Protein 9G92 (pdb70)

Secondary structure (P-SEA, 3-state):
ccccccccbbbccccaaaaaaaaaaaaabbbbbbbbbbcccccccccccccccccccaaaaaaaaaaaaaaaaaacccccccccccccccaaaaaaaaaaaaaaaaaaaaaaaaaabbbbbcbbbbbccccbbbbbcccbbbbbbccbbbbcbbbbbbbcccccccccccccccccccccccccbbbbccccaaaaaaaaaaaaaccbbbbbccccccccccaaaaaaaaaaaaaabbbbbccccccbbbbcccbbbbbccccbbbbbcbbbbcccccccccccccccccccccccccccccccccccccbbbbccccccccccaaaaaaaaaaaaaaacccccccccccbbbbbccccbbbbbccccaaaaaaacccccbbbbbcccccaaaaaaccccccccccccccccccccbbbbbbbbccccccccbbbbbcccccccaaaaaaaaaacccaaaaaaccccccccccccccccccccccccccccccccccccc/cccccbbbccccaaaaaaaaaaaaabbbbbbbbbbcccccccccccccccccccaaaaaaaaaaaaaaaaaacccccccccccccccaaaaaaaaaaaaaaaaaaaaaaaaaaccccccbbbbbccccbbbbbcccbbbbbbbcbbbbcbbbbbbbbccccccccccccccccccccccccbbbbccccaaaaaaaaaaaaaccbbbbbccccccccccaaaaaaaaaaaaaabbbbbcccccccccccccbbbbbccccbbbbbcbbbbcccccccccccccccccccccccccccccccccccccbbbbccccccccccaaaaaaaaaaaaaaacccccccccccbbbbbccccbbbbbccccaaaaaaacccccbbbbbcccccaaaaaaccccccccccccccccccccbbbbbbbbccccccccbbbbbcccccccaaaaaaaaaacccaaaaaaccccccccccccccccccccccccccccccccccccc

Nearest PDB structures (foldseek):
  4j56-assembly1_B  TM=9.722E-01  e=1.205E-72  Plasmodium falciparum 3D7
  4la1-assembly1_B  TM=9.400E-01  e=1.877E-64  Schistosoma japonicum
  1ebd-assembly1_B  TM=9.131E-01  e=1.204E-40  Geobacillus stearothermophilus
  4jq9-assembly3_D  TM=9.078E-01  e=4.525E-37  Escherichia coli
  8qcj-assembly1_B  TM=8.745E-01  e=9.913E-36  Rhodococcus erythropolis PR4

Sequence (997 aa):
ADLTFMYDLVVIGGGSGGMAAAKEAAKYGKKVALFDFVKPSTQGTKWGLGGTCCVNVGCVPKKLMHYSALIASSSSIHHDAQMSGHKTSSSFEWGKLVETLRRNHIRMLNFSYRTGLRVGNVEYINALAKLIDPHSVEYEDNGQKKTITSRYILLATGGRPSIPETVPGAIQYSSITSDDIFFLSSKSPGKTLVIGASYIGLETAGFLNELGFDTTVAMRSIPLRGFDRQCSEKIVEYMKATGTKFLVGVVPINIEKVNENIKVSFSDGSVEEFETVLYATGRNPDVKGLNLNAIGVEVSDSGKIIAPKDATSVPSIFAVGDIVEGRPELTPVAVKAGILLARRLFAGSNEFIDYDFVPTTVFTPIEYGHVGLSSEAAIAKYGEDDIEEYLSEFSTLEIAAAHREKPEHLRENEMDFALPLNCLAKLVVVKSQGEKVVGFHFVGPNAGEITQGFSLAVKLGATKKDFDDMIGIHPTDAEVFGILEVTKRSGESFVSSSGGCCGGGKCGTFMYDLVVIGGGSGGMAAAKEAAKYGKKVALFDFVKPSTQGTKWGLGGTCCVNVGCVPKKLMHYSALIASSIHHDAQMSGHKTSSSSFEWGKLVETLRNHIRMLNFSYRTGLRVGNVEYINALAKLIDPHSVEYEDNGQKKTITSRYILLATGGRPSSIPETVPGAIQYSSITSDDIFFLSKSPGKTLVIGASYIGLETAGFLNELGFDTTVAMRRSIPLRGFDRQCSSEKIVEYMKATGTKFLVGVVPINIEKVNENIKVSFSDGSVEEFETVLYATGRNPDVKGLNLNAIGVEVSDSGKIIAPKDATSVPSIFAVGDIVEGRPELTPVAVKAGILLARRLFAGSNEFIDYDFVPTTVFTPIEYGHVGLSSEAAIAKYGEDDIEEYLSEFSTLEIAAAHREKPEHLRENEMDFALPLNCLAKLVVVKSQGEKVVGFHFVGPNAGEITQGFSLAVKLGATKKDFDDMIGIHPTDAEVFGILEVTKRSGESFVSSSGGCCGGGKCG

Solvent-accessible surface area: 38398 Å² total; per-residue (Å²): 105,67,170,104,45,107,15,42,1,0,0,7,9,0,12,11,5,0,0,1,1,0,41,10,0,9,138,82,67,66,110,3,0,0,2,17,95,21,78,73,11,77,76,47,29,141,41,27,6,0,14,42,6,0,0,4,16,23,0,0,20,14,7,0,2,39,0,0,64,6,15,15,17,21,141,31,0,0,73,47,9,0,6,126,28,75,51,72,47,112,12,46,62,1,6,70,9,0,90,71,5,6,134,71,4,17,120,46,25,107,41,24,0,167,117,27,104,6,85,61,28,94,11,85,9,78,0,73,58,53,51,9,0,35,26,95,59,152,62,122,138,82,71,10,35,0,94,40,0,0,0,12,35,19,5,50,24,33,19,41,151,128,20,75,22,0,74,124,58,0,20,2,11,4,2,0,6,35,33,124,136,43,1,16,66,0,0,0,4,10,9,37,75,40,0,0,4,4,0,0,4,0,25,36,13,67,27,62,1,2,0,1,11,189,48,62,11,2,167,74,44,1,46,56,0,0,94,13,0,12,92,10,1,101,9,26,12,5,92,25,51,89,51,14,46,2,91,53,4,92,89,51,130,114,39,10,73,0,26,1,57,92,64,52,81,54,67,2,61,13,1,0,5,8,70,35,43,79,16,33,13,204,55,8,56,11,135,80,23,43,4,97,52,17,163,77,21,30,0,54,0,91,129,7,44,11,60,14,111,12,0,23,0,1,7,34,0,0,83,81,20,51,65,44,15,17,1,7,9,36,3,0,26,13,3,0,82,46,37,35,52,68,27,132,68,96,18,64,85,106,48,20,4,21,11,1,6,0,18,6,10,0,0,30,0,22,50,15,6,81,42,0,44,91,142,61,34,84,123,33,6,17,10,29,4,18,26,3,12,14,3,21,24,26,3,6,109,39,92,42,40,158,134,52,88,152,86,167,160,30,80,51,19,32,48,9,0,3,0,2,0,0,0,0,87,89,89,54,46,76,3,19,0,0,0,0,0,0,37,44,0,1,14,0,0,0,0,0,4,1,0,3,54,62,25,0,34,8,113,40,0,52,45,4,4,12,3,19,2,6,4,0,8,4,0,6,61,6,136,28,21,112,116,57,67,113,83,60,75,46,91,36,3,9,11,2,10,82,0,4,162,63,105,16,41,2,0,0,7,8,0,10,15,5,0,0,5,1,0,48,13,0,8,141,84,66,66,109,3,0,0,2,17,92,24,76,73,11,78,79,49,27,146,42,28,7,0,14,46,5,0,0,3,16,24,0,0,20,14,6,0,3,40,0,0,67,6,15,16,16,16,134,32,1,0,97,45,9,2,7,147,23,72,53,67,48,108,9,45,59,2,8,86,9,0,113,70,10,6,109,89,3,16,109,44,21,111,59,26,0,153,118,26,104,5,84,58,29,95,10,87,10,86,0,72,58,52,59,8,0,38,25,92,58,145,64,118,138,82,71,10,41,0,105,50,0,0,0,12,36,20,5,49,24,32,21,42,158,124,16,80,22,0,86,121,63,0,20,2,11,4,3,0,6,29,33,117,133,45,0,13,57,0,0,0,4,10,10,35,75,38,0,0,4,4,0,1,3,0,24,30,12,66,27,64,1,1,0,1,8,170,38,65,10,3,157,73,45,1,48,55,0,0,98,13,0,10,90,12,1,94,6,26,12,4,92,24,49,90,50,16,51,1,92,44,4,67,96,52,121,141,47,9,67,0,22,2,56,92,65,53,80,51,72,2,78,8,1,0,4,7,67,33,43,79,17,31,10,197,57,7,45,13,145,80,24,39,5,105,68,17,164,77,23,30,0,65,0,102,134,7,45,11,56,10,113,12,0,24,0,1,8,32,0,0,78,80,19,54,63,44,15,20,1,8,8,34,4,0,23,14,3,1,90,44,35,39,53,64,27,134,74,92,17,65,84,105,48,18,3,20,12,2,6,0,16,6,10,0,0,30,0,21,51,14,6,81,41,0,44,90,141,59,34,92,125,32,7,17,8,27,4,16,26,4,12,13,4,18,25,24,3,7,125,39,81,33,33,141,149,45,60,152,74,151,162,30,101,51,17,27,51,9,0,3,0,2,0,0,0,0,88,88,88,55,46,81,3,17,0,0,0,0,0,0,37,46,0,1,14,0,0,0,0,0,4,0,0,4,53,64,27,0,36,7,113,39,0,54,47,5,4,12,4,18,2,6,5,0,8,4,0,7,78,5,139,36,20,114,119,56,68,119,84,60,75,53,103,45,2,9,15,3,10,70,0,1

Foldseek 3Di:
DQVVAPFAEEEEAQALQRLLLQLLLVLLVTQYEYEHAFDAALVRFGDAGHDCCLALRVQLLVLLLVVLLVLQCLVQPQVLVVHDDDDADDLQVSLVVSRVRSVVVRVVSVVSCVVSNYHYDHFHWADPALFKIWTDDPNDIDIGGHLAYEYEHAWAADFDPQAACGSVAAAESSAQSNPPDPFAAEEEEALALRRQSSQQSCLSNPHNAEYEYLAAHHPPAFRVLRVVLVLLSVLQHYHYRHNKDFRYWDDDPQWIWTQIPVRDIDIGNHYYYPHDIQGPCVRRCCVVHVFDADPSRATAAPLQATVSRSYGYAANRYPDADRDSVRSSVSSSQVSCVSNVVDPDDDPRQQDWDWRSGNWIKIKGFDHPVVLCVVQNPVFKKKFKAQAAALSSLSSQGFGPPVPDPDPPRTGRGHQWMWMFIAGVVVVRFTRMTMITGPPNVVLRVVVSVVSVVTDHLVNQCPDCADPPDLSNLSNPTDDIVVNVDDSYDSDNRHSDDPD/DFPFAEEEEAQALQRLLLQLLLCVLVTQYEYEDAFDADLVRFGDAGYDCCLQLRVQLLVLLLVVLLVLVCQVQPQVLVVHPDDDDDDLQVSLVVSRVRSVVVRVVSVVVCVVSNYHYDHFHWADPALFKIWTDDPNDIDIGGHLAYEYEHAWAADFDPQAACRSVAAAESSAQSNPNDHFAQEEEEALALRRLSSQQSCLSNPHNAEYEYLAAHHPVAFRVLRVVLVLLSLLSHYHYNHNKDFRYWDDDPQWIWTQIPVRDIDTGNHYYYPHDIQGPCPRHCCVVHVFDADPSRATAAPLQATVSRRYGYAANRYPDADRDSVRSSVSSSQVSCVSNVVDPDDDPRQQDWDWRSGNFIKIKGFDHLVVLCVPQNPVQKWKFKAQAAALSSLSSQGFGDPVSAPDPVRTGRGHQWMWMFIAGVVLQRFTRMTMITGPPNVVLVVVVSVCSVVTDHLVNLCPDDADPPDLSNLSNPTDDIVVNVDDSYDPDNRHSDDPD

B-factor: mean 26.69, std 10.48, range [12.62, 94.68]

Structure (mmCIF, N/CA/C/O backbone):
data_9G92
#
_entry.id   9G92
#
_cell.length_a   72.866
_cell.length_b   74.323
_cell.length_c   188.748
_cell.angle_alpha   90.000
_cell.angle_beta   90.000
_cell.angle_gamma   90.000
#
_symmetry.space_group_name_H-M   'P 21 21 21'
#
loop_
_entity.id
_entity.type
_entity.pdbx_description
1 polymer 'Thioredoxin reductase'
2 non-polymer 'FLAVIN-ADENINE DINUCLEOTIDE'
3 non-polymer 'DIMETHYL SULFOXIDE'
4 non-polymer DI(HYDROXYETHYL)ETHER
5 water water
#
loop_
_atom_site.group_PDB
_atom_site.id
_atom_site.type_symbol
_atom_site.label_atom_id
_atom_site.label_alt_id
_atom_site.label_comp_id
_atom_site.label_asym_id
_atom_site.label_entity_id
_atom_site.label_seq_id
_atom_site.pdbx_PDB_ins_code
_atom_site.Cartn_x
_atom_site.Cartn_y
_atom_site.Cartn_z
_atom_site.occupancy
_atom_site.B_iso_or_equiv
_atom_site.auth_seq_id
_atom_site.auth_comp_id
_atom_site.auth_asym_id
_atom_site.auth_atom_id
_atom_site.pdbx_PDB_model_num
ATOM 1 N N . ALA A 1 22 ? -5.487 -40.888 11.381 1.000 53.947 22 ALA AAA N 1
ATOM 2 C CA . ALA A 1 22 ? -5.515 -40.396 12.799 1.000 58.804 22 ALA AAA CA 1
ATOM 3 C C . ALA A 1 22 ? -6.156 -39.000 12.818 1.000 59.419 22 ALA AAA C 1
ATOM 4 O O . ALA A 1 22 ? -7.279 -38.849 13.382 1.00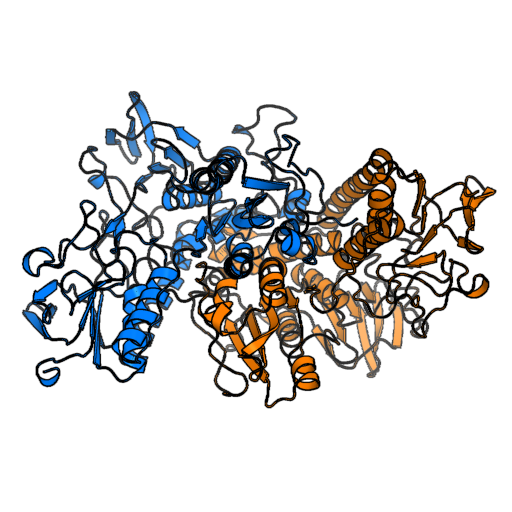0 50.689 22 ALA AAA O 1
ATOM 6 N N . ASP A 1 23 ? -5.470 -38.037 12.185 1.000 56.653 23 ASP AAA N 1
ATOM 7 C CA . ASP A 1 23 ? -5.935 -36.641 11.939 1.000 60.060 23 ASP AAA CA 1
ATOM 8 C C . ASP A 1 23 ? -7.194 -36.672 11.066 1.000 61.247 23 ASP AAA C 1
ATOM 9 O O . ASP A 1 23 ? -8.036 -35.749 11.222 1.000 61.797 23 ASP AAA O 1
ATOM 14 N N . LEU A 1 24 ? -7.308 -37.700 10.206 1.000 63.079 24 LEU AAA N 1
ATOM 15 C CA . LEU A 1 24 ? -8.426 -37.917 9.245 1.000 61.275 24 LEU AAA CA 1
ATOM 16 C C . LEU A 1 24 ? -9.759 -38.039 9.994 1.000 59.425 24 LEU AAA C 1
ATOM 17 O O . LEU A 1 24 ? -10.798 -37.819 9.345 1.000 62.021 24 LEU AAA O 1
ATOM 22 N N . THR A 1 25 ? -9.751 -38.331 11.300 1.000 56.498 25 THR AAA N 1
ATOM 23 C CA . THR A 1 25 ? -10.996 -38.391 12.119 1.000 55.919 25 THR AAA CA 1
ATOM 24 C C . THR A 1 25 ? -11.435 -36.962 12.525 1.000 56.876 25 THR AAA C 1
ATOM 25 O O . THR A 1 25 ? -12.599 -36.835 13.031 1.000 51.463 25 THR AAA O 1
ATOM 29 N N . PHE A 1 26 ? -10.600 -35.921 12.331 1.000 48.810 26 PHE AAA N 1
ATOM 30 C CA . PHE A 1 26 ? -10.853 -34.557 12.890 1.000 42.051 26 PHE AAA CA 1
ATOM 31 C C . PHE A 1 26 ? -11.272 -33.578 11.793 1.000 38.125 26 PHE AAA C 1
ATOM 32 O O . PHE A 1 26 ? -10.587 -33.490 10.785 1.000 41.319 26 PHE AAA O 1
ATOM 40 N N . MET A 1 27 ? -12.368 -32.852 12.034 1.000 38.117 27 MET AAA N 1
ATOM 41 C CA . MET A 1 27 ? -12.904 -31.803 11.128 1.000 38.706 27 MET AAA CA 1
ATOM 42 C C . MET A 1 27 ? -11.873 -30.672 10.980 1.000 39.072 27 MET AAA C 1
ATOM 43 O O . MET A 1 27 ? -11.704 -30.193 9.848 1.000 37.540 27 MET AAA O 1
ATOM 48 N N . TYR A 1 28 ? -11.145 -30.310 12.046 1.000 35.312 28 TYR AAA N 1
ATOM 49 C CA . TYR A 1 28 ? -10.212 -29.146 12.058 1.000 33.145 28 TYR AAA CA 1
ATOM 50 C C . TYR A 1 28 ? -8.804 -29.568 12.466 1.000 30.991 28 TYR AAA C 1
ATOM 51 O O . TYR A 1 28 ? -8.630 -30.567 13.198 1.000 32.803 28 TYR AAA O 1
ATOM 60 N N . ASP A 1 29 ? -7.820 -28.770 12.051 1.000 29.980 29 ASP AAA N 1
ATOM 61 C CA . ASP A 1 29 ? -6.437 -28.840 12.588 1.000 29.408 29 ASP AAA CA 1
ATOM 62 C C . ASP A 1 29 ? -6.378 -28.149 13.960 1.000 29.999 29 ASP AAA C 1
ATOM 63 O O . ASP A 1 29 ? -5.725 -28.692 14.892 1.000 27.769 29 ASP AAA O 1
ATOM 68 N N . LEU A 1 30 ? -7.015 -26.978 14.089 1.000 30.526 30 LEU AAA N 1
ATOM 69 C CA . LEU A 1 30 ? -6.962 -26.162 15.328 1.000 28.066 30 LEU AAA CA 1
ATOM 70 C C . LEU A 1 30 ? -8.319 -25.518 15.563 1.000 27.259 30 LEU AAA C 1
ATOM 71 O O . LEU A 1 30 ? -8.872 -24.933 14.626 1.000 28.103 30 LEU AAA O 1
ATOM 76 N N . VAL A 1 31 ? -8.835 -25.651 16.781 1.000 25.314 31 VAL AAA N 1
ATOM 77 C CA . VAL A 1 31 ? -10.034 -24.904 17.263 1.000 26.479 31 VAL AAA CA 1
ATOM 78 C C . VAL A 1 31 ? -9.566 -24.020 18.410 1.000 24.245 31 VAL AAA C 1
ATOM 79 O O . VAL A 1 31 ? -8.928 -24.547 19.333 1.000 25.304 31 VAL AAA O 1
ATOM 83 N N . VAL A 1 32 ? -9.842 -22.728 18.309 1.000 24.366 32 VAL AAA N 1
ATOM 84 C CA . VAL A 1 32 ? -9.428 -21.721 19.317 1.000 25.389 32 VAL AAA CA 1
ATOM 85 C C . VAL A 1 32 ? -10.662 -21.290 20.091 1.000 24.201 32 VAL AAA C 1
ATOM 86 O O . VAL A 1 32 ? -11.644 -20.869 19.479 1.000 24.216 32 VAL AAA O 1
ATOM 90 N N . ILE A 1 33 ? -10.606 -21.396 21.415 1.000 24.620 33 ILE AAA N 1
ATOM 91 C CA . ILE A 1 33 ? -11.692 -20.873 22.277 1.000 24.097 33 ILE AAA CA 1
ATOM 92 C C . ILE A 1 33 ? -11.216 -19.537 22.835 1.000 25.104 33 ILE AAA C 1
ATOM 93 O O . ILE A 1 33 ? -10.360 -19.525 23.772 1.000 24.855 33 ILE AAA O 1
ATOM 98 N N . GLY A 1 34 ? -11.759 -18.459 22.271 1.000 22.611 34 GLY AAA N 1
ATOM 99 C CA . GLY A 1 34 ? -11.418 -17.078 22.648 1.000 22.908 34 GLY AAA CA 1
ATOM 100 C C . GLY A 1 34 ? -10.876 -16.278 21.474 1.000 20.527 34 GLY AAA C 1
ATOM 101 O O . GLY A 1 34 ? -9.830 -16.650 20.909 1.000 22.619 34 GLY AAA O 1
ATOM 102 N N . GLY A 1 35 ? -11.512 -15.141 21.207 1.000 22.446 35 GLY AAA N 1
ATOM 103 C CA . GLY A 1 35 ? -11.109 -14.224 20.121 1.000 21.757 35 GLY AAA CA 1
ATOM 104 C C . GLY A 1 35 ? -10.498 -12.950 20.675 1.000 21.180 35 GLY AAA C 1
ATOM 105 O O . GLY A 1 35 ? -10.881 -11.866 20.207 1.000 20.772 35 GLY AAA O 1
ATOM 106 N N . GLY A 1 36 ? -9.555 -13.077 21.602 1.000 19.955 36 GLY AAA N 1
ATOM 107 C CA . GLY A 1 36 ? -8.729 -11.950 22.079 1.000 19.903 36 GLY AAA CA 1
ATOM 108 C C . GLY A 1 36 ? -7.321 -12.001 21.507 1.000 18.567 36 GLY AAA C 1
ATOM 109 O O . GLY A 1 36 ? -7.103 -12.543 20.431 1.000 20.590 36 GLY AAA O 1
ATOM 110 N N . SER A 1 37 ? -6.362 -11.452 22.225 1.000 20.106 37 SER AAA N 1
ATOM 111 C CA . SER A 1 37 ? -4.979 -11.225 21.744 1.000 19.835 37 SER AAA CA 1
ATOM 112 C C . SER A 1 37 ? -4.288 -12.551 21.377 1.000 19.739 37 SER AAA C 1
ATOM 113 O O . SER A 1 37 ? -3.747 -12.665 20.256 1.000 19.003 37 SER AAA O 1
ATOM 116 N N . GLY A 1 38 ? -4.287 -13.525 22.292 1.000 18.642 38 GLY AAA N 1
ATOM 117 C CA . GLY A 1 38 ? -3.642 -14.833 22.065 1.000 18.440 38 GLY AAA CA 1
ATOM 118 C C . GLY A 1 38 ? -4.404 -15.642 21.026 1.000 19.500 38 GLY AAA C 1
ATOM 119 O O . GLY A 1 38 ? -3.756 -16.220 20.127 1.000 20.636 38 GLY AAA O 1
ATOM 120 N N . GLY A 1 39 ? -5.725 -15.705 21.156 1.000 21.359 39 GLY AAA N 1
ATOM 121 C CA . GLY A 1 39 ? -6.580 -16.562 20.301 1.000 22.484 39 GLY AAA CA 1
ATOM 122 C C . GLY A 1 39 ? -6.534 -16.130 18.849 1.000 23.311 39 GLY AAA C 1
ATOM 123 O O . GLY A 1 39 ? -6.212 -16.976 17.968 1.000 23.550 39 GLY AAA O 1
ATOM 124 N N . MET A 1 40 ? -6.751 -14.839 18.572 1.000 22.483 40 MET AAA N 1
ATOM 125 C CA . MET A 1 40 ? -6.747 -14.343 17.170 1.000 22.809 40 MET AAA CA 1
ATOM 126 C C . MET A 1 40 ? -5.351 -14.526 16.587 1.000 22.613 40 MET AAA C 1
ATOM 127 O O . MET A 1 40 ? -5.262 -14.954 15.441 1.000 23.460 40 MET AAA O 1
ATOM 132 N N . ALA A 1 41 ? -4.292 -14.249 17.347 1.000 24.094 41 ALA AAA N 1
ATOM 133 C CA . ALA A 1 41 ? -2.907 -14.368 16.838 1.000 23.176 41 ALA AAA CA 1
ATOM 134 C C . ALA A 1 41 ? -2.612 -15.838 16.464 1.000 24.242 41 ALA AAA C 1
ATOM 135 O O . ALA A 1 41 ? -2.077 -16.094 15.357 1.000 20.048 41 ALA AAA O 1
ATOM 137 N N . ALA A 1 42 ? -2.904 -16.788 17.347 1.000 22.428 42 ALA AAA N 1
ATOM 138 C CA . ALA A 1 42 ? -2.589 -18.218 17.098 1.000 22.124 42 ALA AAA CA 1
ATOM 139 C C . ALA A 1 42 ? -3.415 -18.696 15.891 1.000 22.387 42 ALA AAA C 1
ATOM 140 O O . ALA A 1 42 ? -2.866 -19.363 15.018 1.000 22.127 42 ALA AAA O 1
ATOM 142 N N . ALA A 1 43 ? -4.699 -18.353 15.841 1.000 24.606 43 ALA AAA N 1
ATOM 143 C CA . ALA A 1 43 ? -5.647 -18.788 14.784 1.000 24.904 43 ALA AAA CA 1
ATOM 144 C C . ALA A 1 43 ? -5.136 -18.349 13.403 1.000 27.969 43 ALA AAA C 1
ATOM 145 O O . ALA A 1 43 ? -5.053 -19.191 12.485 1.000 25.043 43 ALA AAA O 1
ATOM 147 N N . LYS A 1 44 ? -4.790 -17.070 13.258 1.000 28.544 44 LYS AAA N 1
ATOM 148 C CA . LYS A 1 44 ? -4.303 -16.495 11.973 1.000 27.549 44 LYS AAA CA 1
ATOM 149 C C . LYS A 1 44 ? -2.939 -17.098 11.629 1.000 27.806 44 LYS AAA C 1
ATOM 150 O O . LYS A 1 44 ? -2.764 -17.457 10.480 1.000 27.496 44 LYS AAA O 1
ATOM 156 N N . GLU A 1 45 ? -2.021 -17.244 12.589 1.000 27.615 45 GLU AAA N 1
ATOM 157 C CA . GLU A 1 45 ? -0.685 -17.820 12.308 1.000 27.926 45 GLU AAA CA 1
ATOM 158 C C . GLU A 1 45 ? -0.883 -19.258 11.804 1.000 28.609 45 GLU AAA C 1
ATOM 159 O O . GLU A 1 45 ? -0.219 -19.617 10.817 1.000 28.012 45 GLU AAA O 1
ATOM 165 N N . ALA A 1 46 ? -1.745 -20.051 12.449 1.000 27.453 46 ALA AAA N 1
ATOM 166 C CA . ALA A 1 46 ? -2.022 -21.461 12.067 1.000 26.987 46 ALA AAA CA 1
ATOM 167 C C . ALA A 1 46 ? -2.569 -21.497 10.636 1.000 28.300 46 ALA AAA C 1
ATOM 168 O O . ALA A 1 46 ? -2.072 -22.293 9.825 1.000 28.547 46 ALA AAA O 1
ATOM 170 N N . ALA A 1 47 ? -3.516 -20.611 10.306 1.000 27.511 47 ALA AAA N 1
ATOM 171 C CA . ALA A 1 47 ? -4.171 -20.599 8.984 1.000 27.064 47 ALA AAA CA 1
ATOM 172 C C . ALA A 1 47 ? -3.182 -20.168 7.901 1.000 28.714 47 ALA AAA C 1
ATOM 173 O O . ALA A 1 47 ? -3.414 -20.550 6.735 1.000 30.276 47 ALA AAA O 1
ATOM 175 N N . LYS A 1 48 ? -2.099 -19.456 8.243 1.000 32.838 48 LYS AAA N 1
ATOM 176 C CA . LYS A 1 48 ? -1.063 -19.056 7.253 1.000 34.524 48 LYS AAA CA 1
ATOM 177 C C . LYS A 1 48 ? -0.344 -20.294 6.711 1.000 36.513 48 LYS AAA C 1
ATOM 178 O O . LYS A 1 48 ? 0.202 -20.194 5.603 1.000 32.807 48 LYS AAA O 1
ATOM 184 N N . TYR A 1 49 ? -0.327 -21.409 7.455 1.000 37.760 49 TYR AAA N 1
ATOM 185 C CA . TYR A 1 49 ? 0.352 -22.667 7.033 1.000 37.492 49 TYR AAA CA 1
ATOM 186 C C . TYR A 1 49 ? -0.632 -23.586 6.313 1.000 38.521 49 TYR AAA C 1
ATOM 187 O O . TYR A 1 49 ? -0.290 -24.758 6.092 1.000 39.811 49 TYR AAA O 1
ATOM 196 N N . GLY A 1 50 ? -1.805 -23.068 5.950 1.000 37.210 50 GLY AAA N 1
ATOM 197 C CA . GLY A 1 50 ? -2.808 -23.804 5.163 1.000 38.764 50 GLY AAA CA 1
ATOM 198 C C . GLY A 1 50 ? -3.667 -24.711 6.025 1.000 38.783 50 GLY AAA C 1
ATOM 199 O O . GLY A 1 50 ? -4.403 -25.523 5.451 1.000 39.896 50 GLY AAA O 1
ATOM 200 N N . LYS A 1 51 ? -3.635 -24.552 7.348 1.000 36.155 51 LYS AAA N 1
ATOM 201 C CA . LYS A 1 51 ? -4.369 -25.430 8.290 1.000 37.415 51 LYS AAA CA 1
ATOM 202 C C . LYS A 1 51 ? -5.824 -24.981 8.387 1.000 37.815 51 LYS AAA C 1
ATOM 203 O O . LYS A 1 51 ? -6.106 -23.795 8.117 1.000 36.311 51 LYS AAA O 1
ATOM 209 N N . LYS A 1 52 ? -6.720 -25.913 8.716 1.000 36.019 52 LYS AAA N 1
ATOM 210 C CA . LYS A 1 52 ? -8.160 -25.607 8.870 1.000 36.956 52 LYS AAA CA 1
ATOM 211 C C . LYS A 1 52 ? -8.423 -25.240 10.333 1.000 36.654 52 LYS AAA C 1
ATOM 212 O O . LYS A 1 52 ? -8.191 -26.087 11.223 1.000 32.239 52 LYS AAA O 1
ATOM 218 N N . VAL A 1 53 ? -8.878 -23.999 10.548 1.000 33.668 53 VAL AAA N 1
ATOM 219 C CA . VAL A 1 53 ? -8.947 -23.316 11.869 1.000 29.106 53 VAL AAA CA 1
ATOM 220 C C . VAL A 1 53 ? -10.355 -22.754 12.064 1.000 28.713 53 VAL AAA C 1
ATOM 221 O O . VAL A 1 53 ? -10.862 -22.021 11.179 1.000 27.431 53 VAL AAA O 1
ATOM 225 N N . ALA A 1 54 ? -10.923 -23.012 13.236 1.000 27.441 54 ALA AAA N 1
ATOM 226 C CA . ALA A 1 54 ? -12.126 -22.318 13.741 1.000 26.964 54 ALA AAA CA 1
ATOM 227 C C . ALA A 1 54 ? -11.732 -21.537 14.992 1.000 25.671 54 ALA AAA C 1
ATOM 228 O O . ALA A 1 54 ? -10.832 -21.974 15.733 1.000 28.365 54 ALA AAA O 1
ATOM 230 N N . LEU A 1 55 ? -12.417 -20.430 15.222 1.000 26.862 55 LEU AAA N 1
ATOM 231 C CA . LEU A 1 55 ? -12.244 -19.611 16.434 1.000 24.290 55 LEU AAA CA 1
ATOM 232 C C . LEU A 1 55 ? -13.618 -19.231 16.946 1.000 25.381 55 LEU AAA C 1
ATOM 233 O O . LEU A 1 55 ? -14.444 -18.705 16.160 1.000 27.668 55 LEU AAA O 1
ATOM 238 N N . PHE A 1 56 ? -13.816 -19.426 18.242 1.000 23.465 56 PHE AAA N 1
ATOM 239 C CA . PHE A 1 56 ? -15.023 -19.003 18.970 1.000 23.429 56 PHE AAA CA 1
ATOM 240 C C . PHE A 1 56 ? -14.710 -17.730 19.750 1.000 22.965 56 PHE AAA C 1
ATOM 241 O O . PHE A 1 56 ? -13.683 -17.685 20.435 1.000 21.467 56 PHE AAA O 1
ATOM 249 N N . ASP A 1 57 ? -15.587 -16.742 19.664 1.000 21.964 57 ASP AAA N 1
ATOM 250 C CA . ASP A 1 57 ? -15.602 -15.614 20.623 1.000 22.423 57 ASP AAA CA 1
ATOM 251 C C . ASP A 1 57 ? -17.050 -15.257 20.931 1.000 23.439 57 ASP AAA C 1
ATOM 252 O O . ASP A 1 57 ? -17.862 -15.082 19.984 1.000 25.199 57 ASP AAA O 1
ATOM 257 N N . PHE A 1 58 ? -17.347 -15.126 22.216 1.000 22.464 58 PHE AAA N 1
ATOM 258 C CA . PHE A 1 58 ? -18.640 -14.603 22.707 1.000 22.807 58 PHE AAA CA 1
ATOM 259 C C . PHE A 1 58 ? -18.352 -13.877 24.001 1.000 22.606 58 PHE AAA C 1
ATOM 260 O O . PHE A 1 58 ? -17.621 -14.419 24.868 1.000 24.500 58 PHE AAA O 1
ATOM 268 N N . VAL A 1 59 ? -18.923 -12.685 24.116 1.000 24.095 59 VAL AAA N 1
ATOM 269 C CA . VAL A 1 59 ? -18.742 -11.752 25.253 1.000 23.997 59 VAL AAA CA 1
ATOM 270 C C . VAL A 1 59 ? -19.946 -11.907 26.195 1.000 25.053 59 VAL AAA C 1
ATOM 271 O O . VAL A 1 59 ? -21.033 -11.315 25.925 1.000 23.024 59 VAL AAA O 1
ATOM 275 N N . LYS A 1 60 ? -19.749 -12.631 27.292 1.000 23.327 60 LYS AAA N 1
ATOM 276 C CA . LYS A 1 60 ? -20.748 -12.658 28.388 1.000 23.496 60 LYS AAA CA 1
ATOM 277 C C . LYS A 1 60 ? -20.797 -11.237 28.931 1.000 24.702 60 LYS AAA C 1
ATOM 278 O O . LYS A 1 60 ? -19.750 -10.608 29.153 1.000 24.939 60 LYS AAA O 1
ATOM 284 N N . PRO A 1 61 ? -22.000 -10.653 29.118 1.000 23.723 61 PRO AAA N 1
ATOM 285 C CA . PRO A 1 61 ? -22.087 -9.282 29.611 1.000 25.386 61 PRO AAA CA 1
ATOM 286 C C . PRO A 1 61 ? -21.419 -9.139 30.990 1.000 24.500 61 PRO AAA C 1
ATOM 287 O O . PRO A 1 61 ? -21.306 -10.118 31.708 1.000 19.829 61 PRO AAA O 1
ATOM 291 N N . SER A 1 62 ? -20.917 -7.934 31.277 1.000 22.151 62 SER AAA N 1
ATOM 292 C CA . SER A 1 62 ? -20.305 -7.573 32.577 1.000 22.474 62 SER AAA CA 1
ATOM 293 C C . SER A 1 62 ? -21.376 -7.715 33.666 1.000 25.356 62 SER AAA C 1
ATOM 294 O O . SER A 1 62 ? -22.563 -7.852 33.311 1.000 24.525 62 SER AAA O 1
ATOM 297 N N . THR A 1 63 ? -20.979 -7.560 34.923 1.000 26.382 63 THR AAA N 1
ATOM 298 C CA . THR A 1 63 ? -21.877 -7.537 36.095 1.000 26.359 63 THR AAA CA 1
ATOM 299 C C . THR A 1 63 ? -22.846 -6.361 36.015 1.000 24.959 63 THR AAA C 1
ATOM 300 O O . THR A 1 63 ? -23.808 -6.377 36.781 1.000 23.968 63 THR AAA O 1
ATOM 304 N N . GLN A 1 64 ? -22.635 -5.378 35.131 1.000 24.597 64 GLN AAA N 1
ATOM 305 C CA . GLN A 1 64 ? -23.579 -4.245 34.949 1.000 24.907 64 GLN AAA CA 1
ATOM 306 C C . GLN A 1 64 ? -24.170 -4.280 33.532 1.000 25.528 64 GLN AAA C 1
ATOM 307 O O . GLN A 1 64 ? -24.804 -3.294 33.133 1.000 24.803 64 GLN AAA O 1
ATOM 313 N N . GLY A 1 65 ? -23.990 -5.380 32.804 1.000 25.038 65 GLY AAA N 1
ATOM 314 C CA . GLY A 1 65 ? -24.693 -5.608 31.524 1.000 27.119 65 GLY AAA CA 1
ATOM 315 C C . GLY A 1 65 ? -23.928 -5.070 30.322 1.000 26.937 65 GLY AAA C 1
ATOM 316 O O . GLY A 1 65 ? -24.474 -5.119 29.215 1.000 24.954 65 GLY AAA O 1
ATOM 317 N N . THR A 1 66 ? -22.690 -4.591 30.473 1.000 24.218 66 THR AAA N 1
ATOM 318 C CA . THR A 1 66 ? -21.919 -4.054 29.320 1.000 23.704 66 THR AAA CA 1
ATOM 319 C C . THR A 1 66 ? -21.480 -5.225 28.447 1.000 23.587 66 THR AAA C 1
ATOM 320 O O . THR A 1 66 ? -21.042 -6.246 28.997 1.000 23.403 66 THR AAA O 1
ATOM 324 N N . LYS A 1 67 ? -21.567 -5.090 27.131 1.000 23.944 67 LYS AAA N 1
ATOM 325 C CA . LYS A 1 67 ? -21.009 -6.085 26.187 1.000 26.272 67 LYS AAA CA 1
ATOM 326 C C . LYS A 1 67 ? -20.459 -5.346 24.965 1.000 22.792 67 LYS AAA C 1
ATOM 327 O O . LYS A 1 67 ? -20.608 -4.114 24.862 1.000 22.377 67 LYS AAA O 1
ATOM 333 N N . TRP A 1 68 ? -19.771 -6.068 24.108 1.000 22.205 68 TRP AAA N 1
ATOM 334 C CA . TRP A 1 68 ? -18.895 -5.464 23.070 1.000 21.044 68 TRP AAA CA 1
ATOM 335 C C . TRP A 1 68 ? -18.550 -6.523 22.026 1.000 20.228 68 TRP AAA C 1
ATOM 336 O O . TRP A 1 68 ? -18.914 -7.704 22.221 1.000 21.370 68 TRP AAA O 1
ATOM 347 N N . GLY A 1 69 ? -17.830 -6.102 20.992 1.000 17.401 69 GLY AAA N 1
ATOM 348 C CA . GLY A 1 69 ? -17.528 -6.921 19.808 1.000 18.800 69 GLY AAA CA 1
ATOM 349 C C . GLY A 1 69 ? -16.282 -7.775 19.935 1.000 19.452 69 GLY AAA C 1
ATOM 350 O O . GLY A 1 69 ? -15.669 -7.854 21.038 1.000 20.554 69 GLY AAA O 1
ATOM 351 N N . LEU A 1 70 ? -15.893 -8.355 18.806 1.000 19.762 70 LEU AAA N 1
ATOM 352 C CA . LEU A 1 70 ? -14.722 -9.244 18.642 1.000 21.097 70 LEU AAA CA 1
ATOM 353 C C . LEU A 1 70 ? -13.425 -8.520 19.028 1.000 21.038 70 LEU AAA C 1
ATOM 354 O O . LEU A 1 70 ? -13.318 -7.313 18.784 1.000 20.921 70 LEU AAA O 1
ATOM 359 N N . GLY A 1 71 ? -12.455 -9.261 19.567 1.000 19.852 71 GLY AAA N 1
ATOM 360 C CA . GLY A 1 71 ? -11.080 -8.768 19.727 1.000 21.553 71 GLY AAA CA 1
ATOM 361 C C . GLY A 1 71 ? -10.541 -8.896 21.139 1.000 21.640 71 GLY AAA C 1
ATOM 362 O O . GLY A 1 71 ? -9.329 -8.722 21.292 1.000 20.169 71 GLY AAA O 1
ATOM 363 N N . GLY A 1 72 ? -11.407 -9.160 22.121 1.000 21.711 72 GLY AAA N 1
ATOM 364 C CA . GLY A 1 72 ? -10.987 -9.513 23.486 1.000 20.903 72 GLY AAA CA 1
ATOM 365 C C . GLY A 1 72 ? -10.803 -8.313 24.375 1.000 18.659 72 GLY AAA C 1
ATOM 366 O O . GLY A 1 72 ? -11.287 -7.204 24.050 1.000 17.618 72 GLY AAA O 1
ATOM 367 N N . THR A 1 73 ? -10.095 -8.507 25.477 1.000 17.127 73 THR AAA N 1
ATOM 368 C CA . THR A 1 73 ? -10.025 -7.519 26.560 1.000 17.054 73 THR AAA CA 1
ATOM 369 C C . THR A 1 73 ? -9.238 -6.283 26.095 1.000 16.493 73 THR AAA C 1
ATOM 370 O O . THR A 1 73 ? -9.664 -5.165 26.338 1.000 15.355 73 THR AAA O 1
ATOM 374 N N A CYS A 1 74 ? -8.070 -6.534 25.507 0.300 17.159 74 CYS AAA N 1
ATOM 375 N N B CYS A 1 74 ? -8.109 -6.482 25.433 0.700 17.094 74 CYS AAA N 1
ATOM 376 C CA A CYS A 1 74 ? -7.153 -5.607 24.793 0.300 17.691 74 CYS AAA CA 1
ATOM 377 C CA B CYS A 1 74 ? -7.217 -5.358 25.062 0.700 17.134 74 CYS AAA CA 1
ATOM 378 C C A CYS A 1 74 ? -7.913 -4.472 24.074 0.300 18.103 74 CYS AAA C 1
ATOM 379 C C B CYS A 1 74 ? -7.938 -4.396 24.089 0.700 17.834 74 CYS AAA C 1
ATOM 380 O O A CYS A 1 74 ? -7.933 -3.257 24.458 0.300 18.030 74 CYS AAA O 1
ATOM 381 O O B CYS A 1 74 ? -8.035 -3.174 24.428 0.700 16.374 74 CYS AAA O 1
ATOM 386 N N . VAL A 1 75 ? -8.551 -4.923 23.019 1.000 18.537 75 VAL AAA N 1
ATOM 387 C CA . VAL A 1 75 ? -9.324 -4.130 22.027 1.000 18.505 75 VAL AAA CA 1
ATOM 388 C C . VAL A 1 75 ? -10.485 -3.393 22.679 1.000 17.530 75 VAL AAA C 1
ATOM 389 O O . VAL A 1 75 ? -10.632 -2.217 22.377 1.000 17.614 75 VAL AAA O 1
ATOM 393 N N . ASN A 1 76 ? -11.278 -4.046 23.545 1.000 17.866 76 ASN AAA N 1
ATOM 394 C CA . ASN A 1 76 ? -12.631 -3.561 23.936 1.000 17.279 76 ASN AAA CA 1
ATOM 395 C C . ASN A 1 76 ? -12.617 -2.844 25.285 1.000 17.375 76 ASN AAA C 1
ATOM 396 O O . ASN A 1 76 ? -13.312 -1.829 25.398 1.000 18.178 76 ASN AAA O 1
ATOM 401 N N . VAL A 1 77 ? -11.946 -3.398 26.296 1.000 17.644 77 VAL AAA N 1
ATOM 402 C CA . VAL A 1 77 ? -12.114 -2.976 27.711 1.000 16.951 77 VAL AAA CA 1
ATOM 403 C C . VAL A 1 77 ? -10.758 -3.016 28.424 1.000 16.706 77 VAL AAA C 1
ATOM 404 O O . VAL A 1 77 ? -10.743 -3.271 29.618 1.000 16.330 77 VAL AAA O 1
ATOM 408 N N . GLY A 1 78 ? -9.666 -2.744 27.697 1.000 17.353 78 GLY AAA N 1
ATOM 409 C CA . GLY A 1 78 ? -8.285 -2.890 28.184 1.000 17.989 78 GLY AAA CA 1
ATOM 410 C C . GLY A 1 78 ? -7.350 -1.871 27.553 1.000 16.642 78 GLY AAA C 1
ATOM 411 O O . GLY A 1 78 ? -7.655 -0.661 27.621 1.000 16.461 78 GLY AAA O 1
ATOM 412 N N . CYS A 1 79 ? -6.237 -2.322 26.991 1.000 16.985 79 CYS AAA N 1
ATOM 413 C CA . CYS A 1 79 ? -5.142 -1.419 26.559 1.000 15.878 79 CYS AAA CA 1
ATOM 414 C C . CYS A 1 79 ? -5.683 -0.293 25.668 1.000 16.414 79 CYS AAA C 1
ATOM 415 O O . CYS A 1 79 ? -5.255 0.846 25.837 1.000 17.093 79 CYS AAA O 1
ATOM 418 N N . VAL A 1 80 ? -6.555 -0.596 24.711 1.000 16.378 80 VAL AAA N 1
ATOM 419 C CA . VAL A 1 80 ? -6.942 0.399 23.666 1.000 16.524 80 VAL AAA CA 1
ATOM 420 C C . VAL A 1 80 ? -7.741 1.536 24.287 1.000 16.611 80 VAL AAA C 1
ATOM 421 O O . VAL A 1 80 ? -7.304 2.686 24.217 1.000 14.562 80 VAL AAA O 1
ATOM 425 N N . PRO A 1 81 ? -8.923 1.285 24.915 1.000 16.320 81 PRO AAA N 1
ATOM 426 C CA . PRO A 1 81 ? -9.677 2.357 25.544 1.000 15.718 81 PRO AAA CA 1
ATOM 427 C C . PRO A 1 81 ? -8.910 3.053 26.667 1.000 15.234 81 PRO AAA C 1
ATOM 428 O O . PRO A 1 81 ? -9.004 4.287 26.781 1.000 15.910 81 PRO AAA O 1
ATOM 432 N N . LYS A 1 82 ? -8.131 2.294 27.433 1.000 15.002 82 LYS AAA N 1
ATOM 433 C CA . LYS A 1 82 ? -7.282 2.837 28.525 1.000 16.123 82 LYS AAA CA 1
ATOM 434 C C . LYS A 1 82 ? -6.311 3.869 27.924 1.000 15.158 82 LYS AAA C 1
ATOM 435 O O . LYS A 1 82 ? -6.205 4.976 28.462 1.000 16.330 82 LYS AAA O 1
ATOM 441 N N . LYS A 1 83 ? -5.625 3.530 26.838 1.000 16.602 83 LYS AAA N 1
ATOM 442 C CA . LYS A 1 83 ? -4.642 4.451 26.223 1.000 16.044 83 LYS AAA CA 1
ATOM 443 C C . LYS A 1 83 ? -5.363 5.694 25.673 1.000 15.953 83 LYS AAA C 1
ATOM 444 O O . LYS A 1 83 ? -4.815 6.788 25.783 1.000 14.833 83 LYS AAA O 1
ATOM 450 N N . LEU A 1 84 ? -6.562 5.546 25.118 1.000 16.401 84 LEU AAA N 1
ATOM 451 C CA . LEU A 1 84 ? -7.299 6.712 24.567 1.000 17.052 84 LEU AAA CA 1
ATOM 452 C C . LEU A 1 84 ? -7.751 7.620 25.710 1.000 15.074 84 LEU AAA C 1
ATOM 453 O O . LEU A 1 84 ? -7.649 8.865 25.556 1.000 14.653 84 LEU AAA O 1
ATOM 458 N N . MET A 1 85 ? -8.204 7.066 26.836 1.000 15.233 85 MET AAA N 1
ATOM 459 C CA . MET A 1 85 ? -8.623 7.883 27.994 1.000 16.157 85 MET AAA CA 1
ATOM 460 C C . MET A 1 85 ? -7.384 8.564 28.586 1.000 14.520 85 MET AAA C 1
ATOM 461 O O . MET A 1 85 ? -7.489 9.710 28.993 1.000 15.077 85 MET AAA O 1
ATOM 466 N N . HIS A 1 86 ? -6.247 7.882 28.620 1.000 15.675 86 HIS AAA N 1
ATOM 467 C CA . HIS A 1 86 ? -4.973 8.457 29.131 1.000 14.028 86 HIS AAA CA 1
ATOM 468 C C . HIS A 1 86 ? -4.554 9.602 28.207 1.000 13.852 86 HIS AAA C 1
ATOM 469 O O . HIS A 1 86 ? -4.082 10.620 28.711 1.000 12.837 86 HIS AAA O 1
ATOM 476 N N . TYR A 1 87 ? -4.729 9.445 26.895 1.000 14.657 87 TYR AAA N 1
ATOM 477 C CA . TYR A 1 87 ? -4.369 10.545 25.965 1.000 16.067 87 TYR AAA CA 1
ATOM 478 C C . TYR A 1 87 ? -5.269 11.750 26.246 1.000 15.257 87 TYR AAA C 1
ATOM 479 O O . TYR A 1 87 ? -4.796 12.892 26.301 1.000 13.937 87 TYR AAA O 1
ATOM 488 N N . SER A 1 88 ? -6.564 11.520 26.428 1.000 15.081 88 SER AAA N 1
ATOM 489 C CA . SER A 1 88 ? -7.486 12.627 26.774 1.000 16.101 88 SER AAA CA 1
ATOM 490 C C . SER A 1 88 ? -7.034 13.300 28.073 1.000 15.137 88 SER AAA C 1
ATOM 491 O O . SER A 1 88 ? -7.072 14.543 28.159 1.000 14.858 88 SER AAA O 1
ATOM 494 N N . ALA A 1 89 ? -6.643 12.509 29.068 1.000 15.388 89 ALA AAA N 1
ATOM 495 C CA . ALA A 1 89 ? -6.107 12.997 30.356 1.000 14.599 89 ALA AAA CA 1
ATOM 496 C C . ALA A 1 89 ? -4.840 13.839 30.105 1.000 14.586 89 ALA AAA C 1
ATOM 497 O O . ALA A 1 89 ? -4.728 14.982 30.662 1.000 15.403 89 ALA AAA O 1
ATOM 499 N N . LEU A 1 90 ? -3.945 13.373 29.235 1.000 15.316 90 LEU AAA N 1
ATOM 500 C CA . LEU A 1 90 ? -2.684 14.131 28.965 1.000 15.608 90 LEU AAA CA 1
ATOM 501 C C . LEU A 1 90 ? -3.036 15.468 28.292 1.000 15.645 90 LEU AAA C 1
ATOM 502 O O . LEU A 1 90 ? -2.393 16.490 28.602 1.000 15.781 90 LEU AAA O 1
ATOM 507 N N . ILE A 1 91 ? -4.021 15.474 27.405 1.000 15.300 91 ILE AAA N 1
ATOM 508 C CA . ILE A 1 91 ? -4.475 16.731 26.753 1.000 15.998 91 ILE AAA CA 1
ATOM 509 C C . ILE A 1 91 ? -5.018 17.694 27.813 1.000 14.734 91 ILE AAA C 1
ATOM 510 O O . ILE A 1 91 ? -4.623 18.849 27.806 1.000 14.689 91 ILE AAA O 1
ATOM 515 N N . ALA A 1 92 ? -5.844 17.219 28.731 1.000 15.381 92 ALA AAA N 1
ATOM 516 C CA . ALA A 1 92 ? -6.404 18.023 29.842 1.000 15.500 92 ALA AAA CA 1
ATOM 517 C C . ALA A 1 92 ? -5.276 18.670 30.633 1.000 15.880 92 ALA AAA C 1
ATOM 518 O O . ALA A 1 92 ? -5.331 19.898 30.899 1.000 15.349 92 ALA AAA O 1
ATOM 520 N N A SER A 1 93 ? -4.275 17.873 31.009 0.500 17.309 93 SER AAA N 1
ATOM 521 N N B SER A 1 93 ? -4.276 17.879 31.000 0.500 14.729 93 SER AAA N 1
ATOM 522 C CA A SER A 1 93 ? -3.087 18.318 31.780 0.500 19.440 93 SER AAA CA 1
ATOM 523 C CA B SER A 1 93 ? -3.104 18.341 31.775 0.500 14.930 93 SER AAA CA 1
ATOM 524 C C A SER A 1 93 ? -2.309 19.382 30.994 0.500 19.458 93 SER AAA C 1
ATOM 525 C C B SER A 1 93 ? -2.305 19.384 30.987 0.500 15.570 93 SER AAA C 1
ATOM 526 O O A SER A 1 93 ? -1.924 20.392 31.595 0.500 20.567 93 SER AAA O 1
ATOM 527 O O B SER A 1 93 ? -1.914 20.394 31.586 0.500 16.409 93 SER AAA O 1
ATOM 532 N N A SER A 1 94 ? -2.107 19.190 29.691 0.500 20.162 94 SER AAA N 1
ATOM 533 N N B SER A 1 94 ? -2.109 19.197 29.685 0.500 16.849 94 SER AAA N 1
ATOM 534 C CA A SER A 1 94 ? -1.351 20.136 28.840 0.500 20.728 94 SER AAA CA 1
ATOM 535 C CA B SER A 1 94 ? -1.326 20.150 28.872 0.500 17.973 94 SER AAA CA 1
ATOM 536 C C A SER A 1 94 ? -2.118 21.461 28.745 0.500 21.140 94 SER AAA C 1
ATOM 537 C C B SER A 1 94 ? -2.113 21.464 28.731 0.500 19.458 94 SER AAA C 1
ATOM 538 O O A SER A 1 94 ? -1.494 22.546 28.883 0.500 21.441 94 SER AAA O 1
ATOM 539 O O B SER A 1 94 ? -1.497 22.553 28.871 0.500 19.840 94 SER AAA O 1
ATOM 544 N N . ILE A 1 95 ? -3.426 21.390 28.512 1.000 19.252 95 ILE AAA N 1
ATOM 545 C CA . ILE A 1 95 ? -4.281 22.605 28.454 1.000 20.684 95 ILE AAA CA 1
ATOM 546 C C . ILE A 1 95 ? -4.228 23.341 29.793 1.000 18.933 95 ILE AAA C 1
ATOM 547 O O . ILE A 1 95 ? -4.022 24.567 29.789 1.000 19.503 95 ILE AAA O 1
ATOM 552 N N . HIS A 1 96 ? -4.393 22.632 30.899 1.000 21.280 96 HIS AAA N 1
ATOM 553 C CA . HIS A 1 96 ? -4.452 23.224 32.261 1.000 22.089 96 HIS AAA CA 1
ATOM 554 C C . HIS A 1 96 ? -3.078 23.782 32.658 1.000 20.191 96 HIS AAA C 1
ATOM 555 O O . HIS A 1 96 ? -3.033 24.912 33.130 1.000 21.724 96 HIS AAA O 1
ATOM 562 N N . HIS A 1 97 ? -2.004 23.023 32.474 1.000 18.602 97 HIS AAA N 1
ATOM 563 C CA . HIS A 1 97 ? -0.670 23.334 33.057 1.000 18.607 97 HIS AAA CA 1
ATOM 564 C C . HIS A 1 97 ? 0.210 24.111 32.069 1.000 18.399 97 HIS AAA C 1
ATOM 565 O O . HIS A 1 97 ? 1.032 24.902 32.559 1.000 18.841 97 HIS AAA O 1
ATOM 572 N N . ASP A 1 98 ? 0.158 23.797 30.769 1.000 17.209 98 ASP AAA N 1
ATOM 573 C CA . ASP A 1 98 ? 1.285 24.107 29.836 1.000 16.532 98 ASP AAA CA 1
ATOM 574 C C . ASP A 1 98 ? 0.873 25.146 28.788 1.000 17.004 98 ASP AAA C 1
ATOM 575 O O . ASP A 1 98 ? 1.725 25.949 28.414 1.000 16.919 98 ASP AAA O 1
ATOM 580 N N . ALA A 1 99 ? -0.377 25.122 28.303 1.000 16.609 99 ALA AAA N 1
ATOM 581 C CA . ALA A 1 99 ? -0.803 25.857 27.099 1.000 16.079 99 ALA AAA CA 1
ATOM 582 C C . ALA A 1 99 ? -0.504 27.364 27.265 1.000 17.056 99 ALA AAA C 1
ATOM 583 O O . ALA A 1 99 ? 0.155 27.910 26.375 1.000 15.699 99 ALA AAA O 1
ATOM 585 N N . GLN A 1 100 ? -0.917 27.987 28.363 1.000 17.956 100 GLN AAA N 1
ATOM 586 C CA . GLN A 1 100 ? -0.725 29.458 28.579 1.000 20.064 100 GLN AAA CA 1
ATOM 587 C C . GLN A 1 100 ? 0.773 29.804 28.613 1.000 19.985 100 GLN AAA C 1
ATOM 588 O O . GLN A 1 100 ? 1.166 30.784 27.982 1.000 18.998 100 GLN AAA O 1
ATOM 594 N N . MET A 1 101 ? 1.585 29.038 29.349 1.000 20.884 101 MET AAA N 1
ATOM 595 C CA . MET A 1 101 ? 3.056 29.218 29.378 1.000 21.289 101 MET AAA CA 1
ATOM 596 C C . MET A 1 101 ? 3.641 29.078 27.956 1.000 19.084 101 MET AAA C 1
ATOM 597 O O . MET A 1 101 ? 4.582 29.812 27.660 1.000 18.245 101 MET AAA O 1
ATOM 602 N N . SER A 1 102 ? 3.050 28.264 27.084 1.000 16.589 102 SER AAA N 1
ATOM 603 C CA . SER A 1 102 ? 3.492 28.057 25.680 1.000 16.238 102 SER AAA CA 1
ATOM 604 C C . SER A 1 102 ? 2.902 29.145 24.757 1.000 16.184 102 SER AAA C 1
ATOM 605 O O . SER A 1 102 ? 3.142 29.093 23.554 1.000 15.631 102 SER AAA O 1
ATOM 608 N N . GLY A 1 103 ? 2.186 30.115 25.326 1.000 18.132 103 GLY AAA N 1
ATOM 609 C CA . GLY A 1 103 ? 1.609 31.269 24.617 1.000 19.097 103 GLY AAA CA 1
ATOM 610 C C . GLY A 1 103 ? 0.166 31.038 24.193 1.000 20.491 103 GLY AAA C 1
ATOM 611 O O . GLY A 1 103 ? -0.397 31.960 23.584 1.000 21.344 103 GLY AAA O 1
ATOM 612 N N . HIS A 1 104 ? -0.448 29.904 24.557 1.000 19.290 104 HIS AAA N 1
ATOM 613 C CA . HIS A 1 104 ? -1.828 29.545 24.120 1.000 19.788 104 HIS AAA CA 1
ATOM 614 C C . HIS A 1 104 ? -2.831 29.833 25.252 1.000 19.715 104 HIS AAA C 1
ATOM 615 O O . HIS A 1 104 ? -3.035 28.998 26.133 1.000 19.949 104 HIS AAA O 1
ATOM 622 N N . LYS A 1 105 ? -3.468 30.996 25.188 1.000 20.676 105 LYS AAA N 1
ATOM 623 C CA . LYS A 1 105 ? -4.554 31.365 26.127 1.000 24.421 105 LYS AAA CA 1
ATOM 624 C C . LYS A 1 105 ? -5.763 30.542 25.704 1.000 22.119 105 LYS AAA C 1
ATOM 625 O O . LYS A 1 105 ? -6.208 30.731 24.558 1.000 22.030 105 LYS AAA O 1
ATOM 631 N N . THR A 1 106 ? -6.264 29.655 26.559 1.000 25.055 106 THR AAA N 1
ATOM 632 C CA . THR A 1 106 ? -7.341 28.709 26.137 1.000 27.717 106 THR AAA CA 1
ATOM 633 C C . THR A 1 106 ? -8.583 28.828 27.030 1.000 28.466 106 THR AAA C 1
ATOM 634 O O . THR A 1 106 ? -8.456 29.159 28.198 1.000 26.910 106 THR AAA O 1
ATOM 638 N N . SER A 1 107 ? -9.754 28.522 26.500 1.000 30.245 107 SER AAA N 1
ATOM 639 C CA . SER A 1 107 ? -10.893 28.153 27.372 1.000 30.763 107 SER AAA CA 1
ATOM 640 C C . SER A 1 107 ? -11.320 26.759 26.944 1.000 27.749 107 SER AAA C 1
ATOM 641 O O . SER A 1 107 ? -11.358 26.479 25.740 1.000 31.489 107 SER AAA O 1
ATOM 644 N N . SER A 1 108 ? -11.594 25.897 27.909 1.000 28.084 108 SER AAA N 1
ATOM 645 C CA . SER A 1 108 ? -11.843 24.473 27.633 1.000 25.458 108 SER AAA CA 1
ATOM 646 C C . SER A 1 108 ? -12.904 23.937 28.584 1.000 24.166 108 SER AAA C 1
ATOM 647 O O . SER A 1 108 ? -12.985 24.395 29.724 1.000 25.387 108 SER AAA O 1
ATOM 650 N N . SER A 1 109 ? -13.678 22.964 28.139 1.000 21.375 109 SER AAA N 1
ATOM 651 C CA . SER A 1 109 ? -14.594 22.223 29.037 1.000 23.683 109 SER AAA CA 1
ATOM 652 C C . SER A 1 109 ? -14.603 20.787 28.542 1.000 21.512 109 SER AAA C 1
ATOM 653 O O . SER A 1 109 ? -14.325 20.570 27.343 1.000 21.574 109 SER AAA O 1
ATOM 656 N N . PHE A 1 110 ? -14.889 19.862 29.436 1.000 19.906 110 PHE AAA N 1
ATOM 657 C CA . PHE A 1 110 ? -14.838 18.417 29.126 1.000 19.892 110 PHE AAA CA 1
ATOM 658 C C . PHE A 1 110 ? -16.249 17.844 29.030 1.000 20.347 110 PHE AAA C 1
ATOM 659 O O . PHE A 1 110 ? -17.094 18.158 29.905 1.000 20.361 110 PHE AAA O 1
ATOM 667 N N . GLU A 1 111 ? -16.489 17.052 27.992 1.000 19.415 111 GLU AAA N 1
ATOM 668 C CA . GLU A 1 111 ? -17.745 16.302 27.772 1.000 20.067 111 GLU AAA CA 1
ATOM 669 C C . GLU A 1 111 ? -17.398 14.824 27.734 1.000 19.058 111 GLU AAA C 1
ATOM 670 O O . GLU A 1 111 ? -16.872 14.343 26.727 1.000 18.713 111 GLU AAA O 1
ATOM 676 N N . TRP A 1 112 ? -17.665 14.146 28.838 1.000 18.186 112 TRP AAA N 1
ATOM 677 C CA . TRP A 1 112 ? -17.437 12.684 28.998 1.000 17.481 112 TRP AAA CA 1
ATOM 678 C C . TRP A 1 112 ? -18.036 11.925 27.799 1.000 18.098 112 TRP AAA C 1
ATOM 679 O O . TRP A 1 112 ? -17.374 10.988 27.253 1.000 15.865 112 TRP AAA O 1
ATOM 690 N N . GLY A 1 113 ? -19.252 12.276 27.382 1.000 17.524 113 GLY AAA N 1
ATOM 691 C CA . GLY A 1 113 ? -19.978 11.579 26.308 1.000 18.130 113 GLY AAA CA 1
ATOM 692 C C . GLY A 1 113 ? -19.237 11.630 24.981 1.000 17.748 113 GLY AAA C 1
ATOM 693 O O . GLY A 1 113 ? -19.323 10.658 24.171 1.000 17.721 113 GLY AAA O 1
ATOM 694 N N . LYS A 1 114 ? -18.531 12.732 24.745 1.000 18.657 114 LYS AAA N 1
ATOM 695 C CA . LYS A 1 114 ? -17.753 12.938 23.492 1.000 17.008 114 LYS AAA CA 1
ATOM 696 C C . LYS A 1 114 ? -16.548 11.989 23.503 1.000 16.225 114 LYS AAA C 1
ATOM 697 O O . LYS A 1 114 ? -16.274 11.362 22.498 1.000 14.329 114 LYS AAA O 1
ATOM 703 N N . LEU A 1 115 ? -15.809 11.910 24.610 1.000 17.011 115 LEU AAA N 1
ATOM 704 C CA . LEU A 1 115 ? -14.666 10.969 24.726 1.000 16.096 115 LEU AAA CA 1
ATOM 705 C C . LEU A 1 115 ? -15.171 9.545 24.525 1.000 15.495 115 LEU AAA C 1
ATOM 706 O O . LEU A 1 115 ? -14.555 8.795 23.754 1.000 14.622 115 LEU AAA O 1
ATOM 711 N N . VAL A 1 116 ? -16.271 9.183 25.194 1.000 16.507 116 VAL AAA N 1
ATOM 712 C CA . VAL A 1 116 ? -16.826 7.804 25.063 1.000 18.787 116 VAL AAA CA 1
ATOM 713 C C . VAL A 1 116 ? -17.168 7.541 23.590 1.000 18.323 116 VAL AAA C 1
ATOM 714 O O . VAL A 1 116 ? -16.817 6.458 23.089 1.000 18.451 116 VAL AAA O 1
ATOM 718 N N . GLU A 1 117 ? -17.797 8.495 22.897 1.000 18.124 117 GLU AAA N 1
ATOM 719 C CA . GLU A 1 117 ? -18.127 8.326 21.458 1.000 20.787 117 GLU AAA CA 1
ATOM 720 C C . GLU A 1 117 ? -16.853 8.041 20.649 1.000 18.801 117 GLU AAA C 1
ATOM 721 O O . GLU A 1 117 ? -16.880 7.146 19.795 1.000 18.381 117 GLU AAA O 1
ATOM 727 N N . THR A 1 118 ? -15.770 8.794 20.890 1.000 18.964 118 THR AAA N 1
ATOM 728 C CA . THR A 1 118 ? -14.493 8.650 20.134 1.000 17.557 118 THR AAA CA 1
ATOM 729 C C . THR A 1 118 ? -13.922 7.236 20.356 1.000 17.112 118 THR AAA C 1
ATOM 730 O O . THR A 1 118 ? -13.522 6.605 19.367 1.000 16.523 118 THR AAA O 1
ATOM 734 N N . LEU A 1 119 ? -13.918 6.756 21.614 1.000 17.365 119 LEU AAA N 1
ATOM 735 C CA . LEU A 1 119 ? -13.499 5.378 21.979 1.000 18.992 119 LEU AAA CA 1
ATOM 736 C C . LEU A 1 119 ? -14.397 4.371 21.270 1.000 19.048 119 LEU AAA C 1
ATOM 737 O O . LEU A 1 119 ? -13.858 3.466 20.661 1.000 20.434 119 LEU AAA O 1
ATOM 742 N N . ARG A 1 120 ? -15.714 4.502 21.410 1.000 20.427 120 ARG AAA N 1
ATOM 743 C CA A ARG A 1 120 ? -16.679 3.530 20.841 0.500 22.285 120 ARG AAA CA 1
ATOM 744 C CA B ARG A 1 120 ? -16.683 3.534 20.840 0.500 22.587 120 ARG AAA CA 1
ATOM 745 C C . ARG A 1 120 ? -16.509 3.447 19.323 1.000 21.532 120 ARG AAA C 1
ATOM 746 O O . ARG A 1 120 ? -16.470 2.320 18.813 1.000 21.263 120 ARG AAA O 1
ATOM 761 N N . ASN A 1 121 ? -16.385 4.591 18.638 1.000 23.074 121 ASN AAA N 1
ATOM 762 C CA . ASN A 1 121 ? -16.208 4.616 17.157 1.000 22.123 121 ASN AAA CA 1
ATOM 763 C C . ASN A 1 121 ? -14.921 3.874 16.794 1.000 20.814 121 ASN AAA C 1
ATOM 764 O O . ASN A 1 121 ? -14.944 3.050 15.873 1.000 16.398 121 ASN AAA O 1
ATOM 769 N N . HIS A 1 122 ? -13.835 4.110 17.535 1.000 20.691 122 HIS AAA N 1
ATOM 770 C CA . HIS A 1 122 ? -12.519 3.509 17.207 1.000 19.096 122 HIS AAA CA 1
ATOM 771 C C . HIS A 1 122 ? -12.595 2.000 17.458 1.000 19.415 122 HIS AAA C 1
ATOM 772 O O . HIS A 1 122 ? -12.086 1.240 16.649 1.000 18.576 122 HIS AAA O 1
ATOM 779 N N . ILE A 1 123 ? -13.217 1.598 18.557 1.000 18.914 123 ILE AAA N 1
ATOM 780 C CA . ILE A 1 123 ? -13.298 0.158 18.949 1.000 19.910 123 ILE AAA CA 1
ATOM 781 C C . ILE A 1 123 ? -14.256 -0.557 17.990 1.000 20.899 123 ILE AAA C 1
ATOM 782 O O . ILE A 1 123 ? -13.940 -1.689 17.578 1.000 19.891 123 ILE AAA O 1
ATOM 787 N N . ARG A 1 124 ? -15.338 0.091 17.562 1.000 21.660 124 ARG AAA N 1
ATOM 788 C CA . ARG A 1 124 ? -16.279 -0.541 16.595 1.000 23.677 124 ARG AAA CA 1
ATOM 789 C C . ARG A 1 124 ? -15.516 -0.827 15.297 1.000 22.933 124 ARG AAA C 1
ATOM 790 O O . ARG A 1 124 ? -15.681 -1.903 14.728 1.000 19.919 124 ARG AAA O 1
ATOM 798 N N . MET A 1 125 ? -14.685 0.098 14.833 1.000 21.729 125 MET AAA N 1
ATOM 799 C CA . MET A 1 125 ? -13.863 -0.106 13.614 1.000 24.399 125 MET AAA CA 1
ATOM 800 C C . MET A 1 125 ? -12.849 -1.236 13.857 1.000 21.598 125 MET AAA C 1
ATOM 801 O O . MET A 1 125 ? -12.615 -2.036 12.956 1.000 19.642 125 MET AAA O 1
ATOM 806 N N . LEU A 1 126 ? -12.235 -1.334 15.042 1.000 21.491 126 LEU AAA N 1
ATOM 807 C CA . LEU A 1 126 ? -11.343 -2.483 15.358 1.000 19.593 126 LEU AAA CA 1
ATOM 808 C C . LEU A 1 126 ? -12.134 -3.789 15.339 1.000 18.400 126 LEU AAA C 1
ATOM 809 O O . LEU A 1 126 ? -11.602 -4.774 14.795 1.000 19.182 126 LEU AAA O 1
ATOM 814 N N . ASN A 1 127 ? -13.338 -3.820 15.909 1.000 18.539 127 ASN AAA N 1
ATOM 815 C CA . ASN A 1 127 ? -14.206 -5.033 15.890 1.000 19.955 127 ASN AAA CA 1
ATOM 816 C C . ASN A 1 127 ? -14.334 -5.490 14.430 1.000 22.229 127 ASN AAA C 1
ATOM 817 O O . ASN A 1 127 ? -14.060 -6.675 14.118 1.000 20.050 127 ASN AAA O 1
ATOM 822 N N . PHE A 1 128 ? -14.773 -4.573 13.566 1.000 24.431 128 PHE AAA N 1
ATOM 823 C CA . PHE A 1 128 ? -14.996 -4.828 12.125 1.000 25.036 128 PHE AAA CA 1
ATOM 824 C C . PHE A 1 128 ? -13.688 -5.282 11.481 1.000 23.630 128 PHE AAA C 1
ATOM 825 O O . PHE A 1 128 ? -13.703 -6.278 10.733 1.000 24.627 128 PHE AAA O 1
ATOM 833 N N . SER A 1 129 ? -12.580 -4.600 11.767 1.000 21.732 129 SER AAA N 1
ATOM 834 C CA . SER A 1 129 ? -11.256 -4.936 11.178 1.000 24.382 129 SER AAA CA 1
ATOM 835 C C . SER A 1 129 ? -10.813 -6.359 11.565 1.000 24.999 129 SER AAA C 1
ATOM 836 O O . SER A 1 129 ? -10.196 -7.091 10.721 1.000 19.480 129 SER AAA O 1
ATOM 839 N N . TYR A 1 130 ? -11.077 -6.786 12.803 1.000 24.968 130 TYR AAA N 1
ATOM 840 C CA . TYR A 1 130 ? -10.677 -8.142 13.266 1.000 26.728 130 TYR AAA CA 1
ATOM 841 C C . TYR A 1 130 ? -11.607 -9.165 12.621 1.000 25.148 130 TYR AAA C 1
ATOM 842 O O . TYR A 1 130 ? -11.095 -10.209 12.225 1.000 22.212 130 TYR AAA O 1
ATOM 851 N N . ARG A 1 131 ? -12.895 -8.863 12.487 1.000 24.099 131 ARG AAA N 1
ATOM 852 C CA . ARG A 1 131 ? -13.870 -9.775 11.818 1.000 26.170 131 ARG AAA CA 1
ATOM 853 C C . ARG A 1 131 ? -13.381 -10.045 10.389 1.000 25.174 131 ARG AAA C 1
ATOM 854 O O . ARG A 1 131 ? -13.303 -11.246 9.988 1.000 26.280 131 ARG AAA O 1
ATOM 862 N N . THR A 1 132 ? -13.034 -8.975 9.667 1.000 25.008 132 THR AAA N 1
ATOM 863 C CA . THR A 1 132 ? -12.497 -8.981 8.278 1.000 25.173 132 THR AAA CA 1
ATOM 864 C C . THR A 1 132 ? -11.186 -9.775 8.238 1.000 27.905 132 THR AAA C 1
ATOM 865 O O . THR A 1 132 ? -11.024 -10.620 7.333 1.000 27.635 132 THR AAA O 1
ATOM 869 N N . GLY A 1 133 ? -10.274 -9.488 9.169 1.000 27.464 133 GLY AAA N 1
ATOM 870 C CA . GLY A 1 133 ? -8.938 -10.095 9.222 1.000 27.121 133 GLY AAA CA 1
ATOM 871 C C . GLY A 1 133 ? -9.006 -11.594 9.443 1.000 27.026 133 GLY AAA C 1
ATOM 872 O O . GLY A 1 133 ? -8.144 -12.273 8.878 1.000 25.352 133 GLY AAA O 1
ATOM 873 N N . LEU A 1 134 ? -9.948 -12.098 10.256 1.000 25.034 134 LEU AAA N 1
ATOM 874 C CA . LEU A 1 134 ? -10.139 -13.560 10.436 1.000 26.550 134 LEU AAA CA 1
ATOM 875 C C . LEU A 1 134 ? -10.616 -14.171 9.098 1.000 29.289 134 LEU AAA C 1
ATOM 876 O O . LEU A 1 134 ? -10.005 -15.154 8.651 1.000 25.416 134 LEU AAA O 1
ATOM 881 N N . ARG A 1 135 ? -11.655 -13.601 8.471 1.000 30.958 135 ARG AAA N 1
ATOM 882 C CA . ARG A 1 135 ? -12.223 -14.128 7.197 1.000 34.217 135 ARG AAA CA 1
ATOM 883 C C . ARG A 1 135 ? -11.116 -14.158 6.135 1.000 33.116 135 ARG AAA C 1
ATOM 884 O O . ARG A 1 135 ? -10.865 -15.232 5.570 1.000 35.005 135 ARG AAA O 1
ATOM 892 N N . VAL A 1 136 ? -10.444 -13.028 5.908 1.000 31.518 136 VAL AAA N 1
ATOM 893 C CA . VAL A 1 136 ? -9.366 -12.880 4.886 1.000 32.823 136 VAL AAA CA 1
ATOM 894 C C . VAL A 1 136 ? -8.215 -13.836 5.223 1.000 31.763 136 VAL AAA C 1
ATOM 895 O O . VAL A 1 136 ? -7.566 -14.300 4.290 1.000 28.557 136 VAL AAA O 1
ATOM 899 N N . GLY A 1 137 ? -7.945 -14.088 6.516 1.000 28.865 137 GLY AAA N 1
ATOM 900 C CA . GLY A 1 137 ? -6.839 -14.956 6.968 1.000 30.169 137 GLY AAA CA 1
ATOM 901 C C . GLY A 1 137 ? -7.228 -16.432 6.977 1.000 27.080 137 GLY AAA C 1
ATOM 902 O O . GLY A 1 137 ? -6.446 -17.234 7.491 1.000 28.728 137 GLY AAA O 1
ATOM 903 N N . ASN A 1 138 ? -8.429 -16.749 6.501 1.000 28.854 138 ASN AAA N 1
ATOM 904 C CA . ASN A 1 138 ? -8.988 -18.116 6.334 1.000 30.329 138 ASN AAA CA 1
ATOM 905 C C . ASN A 1 138 ? -9.258 -18.767 7.702 1.000 32.392 138 ASN AAA C 1
ATOM 906 O O . ASN A 1 138 ? -9.087 -19.985 7.835 1.000 29.531 138 ASN AAA O 1
ATOM 911 N N . VAL A 1 139 ? -9.679 -17.970 8.684 1.000 29.176 139 VAL AAA N 1
ATOM 912 C CA . VAL A 1 139 ? -10.146 -18.456 10.005 1.000 28.704 139 VAL AAA CA 1
ATOM 913 C C . VAL A 1 139 ? -11.671 -18.375 10.029 1.000 30.332 139 VAL AAA C 1
ATOM 914 O O . VAL A 1 139 ? -12.220 -17.282 9.762 1.000 33.339 139 VAL AAA O 1
ATOM 918 N N . GLU A 1 140 ? -12.329 -19.487 10.370 1.000 29.901 140 GLU AAA N 1
ATOM 919 C CA . GLU A 1 140 ? -13.799 -19.524 10.509 1.000 33.547 140 GLU AAA CA 1
ATOM 920 C C . GLU A 1 140 ? -14.143 -19.006 11.909 1.000 29.613 140 GLU AAA C 1
ATOM 921 O O . GLU A 1 140 ? -13.889 -19.727 12.869 1.000 30.833 140 GLU AAA O 1
ATOM 927 N N . TYR A 1 141 ? -14.721 -17.813 11.995 1.000 29.146 141 TYR AAA N 1
ATOM 928 C CA . TYR A 1 141 ? -15.147 -17.167 13.260 1.000 30.199 141 TYR AAA CA 1
ATOM 929 C C . TYR A 1 141 ? -16.588 -17.591 13.575 1.000 31.644 141 TYR AAA C 1
ATOM 930 O O . TYR A 1 141 ? -17.485 -17.380 12.723 1.000 28.895 141 TYR AAA O 1
ATOM 939 N N . ILE A 1 142 ? -16.810 -18.130 14.774 1.000 28.203 142 ILE AAA N 1
ATOM 940 C CA . ILE A 1 142 ? -18.163 -18.464 15.294 1.000 29.516 142 ILE AAA CA 1
ATOM 941 C C . ILE A 1 142 ? -18.398 -17.634 16.550 1.000 29.111 142 ILE AAA C 1
ATOM 942 O O . ILE A 1 142 ? -17.609 -17.751 17.499 1.000 27.298 142 ILE AAA O 1
ATOM 947 N N . ASN A 1 143 ? -19.445 -16.825 16.543 1.000 26.530 143 ASN AAA N 1
ATOM 948 C CA . ASN A 1 143 ? -19.807 -15.945 17.672 1.000 27.797 143 ASN AAA CA 1
ATOM 949 C C . ASN A 1 143 ? -20.675 -16.762 18.638 1.000 27.176 143 ASN AAA C 1
ATOM 950 O O . ASN A 1 143 ? -21.889 -16.593 18.644 1.000 26.003 143 ASN AAA O 1
ATOM 955 N N . ALA A 1 144 ? -20.048 -17.619 19.443 1.000 27.183 144 ALA AAA N 1
ATOM 956 C CA . ALA A 1 144 ? -20.758 -18.479 20.421 1.000 26.560 144 ALA AAA CA 1
ATOM 957 C C . ALA A 1 144 ? -19.771 -18.942 21.497 1.000 25.629 144 ALA AAA C 1
ATOM 958 O O . ALA A 1 144 ? -18.569 -19.096 21.204 1.000 25.422 144 ALA AAA O 1
ATOM 960 N N . LEU A 1 145 ? -20.275 -19.159 22.702 1.000 26.481 145 LEU AAA N 1
ATOM 961 C CA . LEU A 1 145 ? -19.511 -19.811 23.793 1.000 30.572 145 LEU AAA CA 1
ATOM 962 C C . LEU A 1 145 ? -19.225 -21.255 23.396 1.000 30.919 145 LEU AAA C 1
ATOM 963 O O . LEU A 1 145 ? -20.161 -21.943 22.955 1.000 34.592 145 LEU AAA O 1
ATOM 968 N N . ALA A 1 146 ? -17.973 -21.682 23.531 1.000 30.406 146 ALA AAA N 1
ATOM 969 C CA . ALA A 1 146 ? -17.549 -23.082 23.327 1.000 26.950 146 ALA AAA CA 1
ATOM 970 C C . ALA A 1 146 ? -17.200 -23.702 24.680 1.000 31.299 146 ALA AAA C 1
ATOM 971 O O . ALA A 1 146 ? -16.819 -22.960 25.635 1.000 28.594 146 ALA AAA O 1
ATOM 973 N N . LYS A 1 147 ? -17.317 -25.027 24.778 1.000 31.242 147 LYS AAA N 1
ATOM 974 C CA . LYS A 1 147 ? -16.888 -25.785 25.979 1.000 32.604 147 LYS AAA CA 1
ATOM 975 C C . LYS A 1 147 ? -16.238 -27.070 25.466 1.000 32.848 147 LYS AAA C 1
ATOM 976 O O . LYS A 1 147 ? -16.537 -27.456 24.319 1.000 34.289 147 LYS AAA O 1
ATOM 982 N N . LEU A 1 148 ? -15.339 -27.672 26.244 1.000 30.619 148 LEU AAA N 1
ATOM 983 C CA . LEU A 1 148 ? -14.707 -28.964 25.879 1.000 33.162 148 LEU AAA CA 1
ATOM 984 C C . LEU A 1 148 ? -15.709 -30.104 26.114 1.000 34.306 148 LEU AAA C 1
ATOM 985 O O . LEU A 1 148 ? -16.374 -30.067 27.148 1.000 31.374 148 LEU AAA O 1
ATOM 990 N N . ILE A 1 149 ? -15.776 -31.068 25.194 1.000 38.851 149 ILE AAA N 1
ATOM 991 C CA . ILE A 1 149 ? -16.505 -32.368 25.354 1.000 43.608 149 ILE AAA CA 1
ATOM 992 C C . ILE A 1 149 ? -15.480 -33.459 25.673 1.000 44.805 149 ILE AAA C 1
ATOM 993 O O . ILE A 1 149 ? -15.744 -34.254 26.591 1.000 51.947 149 ILE AAA O 1
ATOM 998 N N . ASP A 1 150 ? -14.369 -33.513 24.940 1.000 42.272 150 ASP AAA N 1
ATOM 999 C CA . ASP A 1 150 ? -13.273 -34.498 25.164 1.000 46.050 150 ASP AAA CA 1
ATOM 1000 C C . ASP A 1 150 ? -11.977 -33.842 24.688 1.000 43.943 150 ASP AAA C 1
ATOM 1001 O O . ASP A 1 150 ? -12.004 -32.682 24.283 1.000 43.103 150 ASP AAA O 1
ATOM 1006 N N . PRO A 1 151 ? -10.810 -34.524 24.734 1.000 39.769 151 PRO AAA N 1
ATOM 1007 C CA . PRO A 1 151 ? -9.562 -33.927 24.258 1.000 39.731 151 PRO AAA CA 1
ATOM 1008 C C . PRO A 1 151 ? -9.534 -33.436 22.798 1.000 38.410 151 PRO AAA C 1
ATOM 1009 O O . PRO A 1 151 ? -8.561 -32.786 22.445 1.000 35.777 151 PRO AAA O 1
ATOM 1013 N N . HIS A 1 152 ? -10.524 -33.789 21.969 1.000 36.632 152 HIS AAA N 1
ATOM 1014 C CA . HIS A 1 152 ? -10.519 -33.442 20.524 1.000 36.147 152 HIS AAA CA 1
ATOM 1015 C C . HIS A 1 152 ? -11.854 -32.847 20.084 1.000 32.340 152 HIS AAA C 1
ATOM 1016 O O . HIS A 1 152 ? -12.038 -32.657 18.861 1.000 35.814 152 HIS AAA O 1
ATOM 1023 N N . SER A 1 153 ? -12.734 -32.499 21.021 1.000 32.184 153 SER AAA N 1
ATOM 1024 C CA . SER A 1 153 ? -14.146 -32.157 20.722 1.000 35.100 153 SER AAA CA 1
ATOM 1025 C C . SER A 1 153 ? -14.594 -30.919 21.497 1.000 35.218 153 SER AAA C 1
ATOM 1026 O O . SER A 1 153 ? -14.316 -30.825 22.706 1.000 36.844 153 SER AAA O 1
ATOM 1029 N N . VAL A 1 154 ? -15.303 -30.017 20.836 1.000 34.507 154 VAL AAA N 1
ATOM 1030 C CA . VAL A 1 154 ? -15.858 -28.815 21.515 1.000 36.774 154 VAL AAA CA 1
ATOM 1031 C C . VAL A 1 154 ? -17.316 -28.653 21.095 1.000 35.970 154 VAL AAA C 1
ATOM 1032 O O . VAL A 1 154 ? -17.671 -29.011 19.967 1.000 39.543 154 VAL AAA O 1
ATOM 1036 N N . GLU A 1 155 ? -18.116 -28.132 22.015 1.000 37.841 155 GLU AAA N 1
ATOM 1037 C CA . GLU A 1 155 ? -19.572 -27.948 21.874 1.000 40.371 155 GLU AAA CA 1
ATOM 1038 C C . GLU A 1 155 ? -19.880 -26.456 21.904 1.000 36.047 155 GLU AAA C 1
ATOM 1039 O O . GLU A 1 155 ? -19.225 -25.734 22.682 1.000 35.657 155 GLU AAA O 1
ATOM 1045 N N . TYR A 1 156 ? -20.881 -26.044 21.138 1.000 34.463 156 TYR AAA N 1
ATOM 1046 C CA . TYR A 1 156 ? -21.481 -24.691 21.175 1.000 37.293 156 TYR AAA CA 1
ATOM 1047 C C . TYR A 1 156 ? -22.944 -24.750 20.716 1.000 41.342 156 TYR AAA C 1
ATOM 1048 O O . TYR A 1 156 ? -23.365 -25.738 20.097 1.000 43.273 156 TYR AAA O 1
ATOM 1057 N N . GLU A 1 157 ? -23.678 -23.679 20.978 1.000 40.580 157 GLU AAA N 1
ATOM 1058 C CA . GLU A 1 157 ? -25.083 -23.506 20.550 1.000 45.994 157 GLU AAA CA 1
ATOM 1059 C C . GLU A 1 157 ? -25.110 -22.656 19.276 1.000 47.443 157 GLU AAA C 1
ATOM 1060 O O . GLU A 1 157 ? -24.428 -21.621 19.240 1.000 45.623 157 GLU AAA O 1
ATOM 1066 N N . ASP A 1 158 ? -25.864 -23.104 18.271 1.000 50.639 158 ASP AAA N 1
ATOM 1067 C CA . ASP A 1 158 ? -26.162 -22.381 17.006 1.000 52.966 158 ASP AAA CA 1
ATOM 1068 C C . ASP A 1 158 ? -27.681 -22.443 16.783 1.000 56.999 158 ASP AAA C 1
ATOM 1069 O O . ASP A 1 158 ? -28.192 -23.564 16.607 1.000 59.716 158 ASP AAA O 1
ATOM 1074 N N . ASN A 1 159 ? -28.369 -21.296 16.854 1.000 62.712 159 ASN AAA N 1
ATOM 1075 C CA . ASN A 1 159 ? -29.838 -21.154 16.637 1.000 65.422 159 ASN AAA CA 1
ATOM 1076 C C . ASN A 1 159 ? -30.588 -22.193 17.478 1.000 65.023 159 ASN AAA C 1
ATOM 1077 O O . ASN A 1 159 ? -31.370 -22.970 16.896 1.000 63.577 159 ASN AAA O 1
ATOM 1082 N N . GLY A 1 160 ? -30.324 -22.227 18.789 1.000 63.976 160 GLY AAA N 1
ATOM 1083 C CA . GLY A 1 160 ? -30.998 -23.131 19.740 1.000 60.729 160 GLY AAA CA 1
ATOM 1084 C C . GLY A 1 160 ? -30.315 -24.481 19.881 1.000 63.206 160 GLY AAA C 1
ATOM 1085 O O . GLY A 1 160 ? -30.330 -25.001 21.009 1.000 69.893 160 GLY AAA O 1
ATOM 1086 N N . GLN A 1 161 ? -29.730 -25.028 18.805 1.000 64.708 161 GLN AAA N 1
ATOM 1087 C CA . GLN A 1 161 ? -29.221 -26.429 18.736 1.000 68.437 161 GLN AAA CA 1
ATOM 1088 C C . GLN A 1 161 ? -27.743 -26.505 19.140 1.000 65.854 161 GLN AAA C 1
ATOM 1089 O O . GLN A 1 161 ? -26.943 -25.736 18.583 1.000 68.065 161 GLN AAA O 1
ATOM 1095 N N . LYS A 1 162 ? -27.378 -27.439 20.022 1.000 58.548 162 LYS AAA N 1
ATOM 1096 C CA . LYS A 1 162 ? -25.964 -27.629 20.440 1.000 59.818 162 LYS AAA CA 1
ATOM 1097 C C . LYS A 1 162 ? -25.271 -28.524 19.409 1.000 53.536 162 LYS AAA C 1
ATOM 1098 O O . LYS A 1 162 ? -25.816 -29.571 19.080 1.000 54.031 162 LYS AAA O 1
ATOM 1104 N N . LYS A 1 163 ? -24.135 -28.074 18.883 1.000 47.271 163 LYS AAA N 1
ATOM 1105 C CA . LYS A 1 163 ? -23.336 -28.783 17.853 1.000 47.953 163 LYS AAA CA 1
ATOM 1106 C C . LYS A 1 163 ? -21.958 -29.100 18.424 1.000 42.025 163 LYS AAA C 1
ATOM 1107 O O . LYS A 1 163 ? -21.516 -28.421 19.370 1.000 43.279 163 LYS AAA O 1
ATOM 1113 N N . THR A 1 164 ? -21.315 -30.102 17.846 1.000 39.292 164 THR AAA N 1
ATOM 1114 C CA . THR A 1 164 ? -19.969 -30.580 18.224 1.000 40.188 164 THR AAA CA 1
ATOM 1115 C C . THR A 1 164 ? -19.087 -30.491 16.990 1.000 42.704 164 THR AAA C 1
ATOM 1116 O O . THR A 1 164 ? -19.566 -30.797 15.882 1.000 42.146 164 THR AAA O 1
ATOM 1120 N N . ILE A 1 165 ? -17.854 -30.026 17.164 1.000 44.197 165 ILE AAA N 1
ATOM 1121 C CA . ILE A 1 165 ? -16.804 -30.124 16.111 1.000 42.258 165 ILE AAA CA 1
ATOM 1122 C C . ILE A 1 165 ? -15.565 -30.724 16.761 1.000 37.864 165 ILE AAA C 1
ATOM 1123 O O . ILE A 1 165 ? -15.361 -30.541 17.966 1.000 39.071 165 ILE AAA O 1
ATOM 1128 N N . THR A 1 166 ? -14.779 -31.431 15.969 1.000 36.085 166 THR AAA N 1
ATOM 1129 C CA . THR A 1 166 ? -13.600 -32.205 16.419 1.000 36.915 166 THR AAA CA 1
ATOM 1130 C C . THR A 1 166 ? -12.357 -31.544 15.831 1.000 34.466 166 THR AAA C 1
ATOM 1131 O O . THR A 1 166 ? -12.462 -30.909 14.770 1.000 39.575 166 THR AAA O 1
ATOM 1135 N N . SER A 1 167 ? -11.213 -31.686 16.481 1.000 35.044 167 SER AAA N 1
ATOM 1136 C CA . SER A 1 167 ? -9.984 -30.977 16.056 1.000 33.648 167 SER AAA CA 1
ATOM 1137 C C . SER A 1 167 ? -8.773 -31.774 16.503 1.000 33.362 167 SER AAA C 1
ATOM 1138 O O . SER A 1 167 ? -8.843 -32.317 17.608 1.000 37.814 167 SER AAA O 1
ATOM 1141 N N . ARG A 1 168 ? -7.694 -31.773 15.722 1.000 32.126 168 ARG AAA N 1
ATOM 1142 C CA . ARG A 1 168 ? -6.406 -32.359 16.173 1.000 35.781 168 ARG AAA CA 1
ATOM 1143 C C . ARG A 1 168 ? -5.949 -31.619 17.438 1.000 34.623 168 ARG AAA C 1
ATOM 1144 O O . ARG A 1 168 ? -5.609 -32.290 18.420 1.000 33.349 168 ARG AAA O 1
ATOM 1152 N N . TYR A 1 169 ? -5.963 -30.279 17.431 1.000 31.516 169 TYR AAA N 1
ATOM 1153 C CA . TYR A 1 169 ? -5.540 -29.452 18.585 1.000 30.302 169 TYR AAA CA 1
ATOM 1154 C C . TYR A 1 169 ? -6.619 -28.444 18.954 1.000 28.936 169 TYR AAA C 1
ATOM 1155 O O . TYR A 1 169 ? -7.326 -27.932 18.054 1.000 29.794 169 TYR AAA O 1
ATOM 1164 N N . ILE A 1 170 ? -6.716 -28.181 20.258 1.000 27.938 170 ILE AAA N 1
ATOM 1165 C CA . ILE A 1 170 ? -7.584 -27.133 20.861 1.000 27.857 170 ILE AAA CA 1
ATOM 1166 C C . ILE A 1 170 ? -6.700 -26.156 21.643 1.000 26.205 170 ILE AAA C 1
ATOM 1167 O O . ILE A 1 170 ? -5.830 -26.611 22.420 1.000 26.932 170 ILE AAA O 1
ATOM 1172 N N . LEU A 1 171 ? -6.881 -24.861 21.387 1.000 24.621 171 LEU AAA N 1
ATOM 1173 C CA . LEU A 1 171 ? -6.222 -23.771 22.143 1.000 22.813 171 LEU AAA CA 1
ATOM 1174 C C . LEU A 1 171 ? -7.274 -23.068 22.987 1.000 21.692 171 LEU AAA C 1
ATOM 1175 O O . LEU A 1 171 ? -8.293 -22.583 22.427 1.000 20.643 171 LEU AAA O 1
ATOM 1180 N N . LEU A 1 172 ? -7.006 -22.985 24.295 1.000 21.757 172 LEU AAA N 1
ATOM 1181 C CA . LEU A 1 172 ? -7.812 -22.195 25.249 1.000 23.209 172 LEU AAA CA 1
ATOM 1182 C C . LEU A 1 172 ? -7.142 -20.817 25.373 1.000 20.772 172 LEU AAA C 1
ATOM 1183 O O . LEU A 1 172 ? -5.954 -20.773 25.673 1.000 19.517 172 LEU AAA O 1
ATOM 1188 N N . ALA A 1 173 ? -7.908 -19.753 25.158 1.000 21.246 173 ALA AAA N 1
ATOM 1189 C CA . ALA A 1 173 ? -7.430 -18.354 25.232 1.000 20.479 173 ALA AAA CA 1
ATOM 1190 C C . ALA A 1 173 ? -8.616 -17.466 25.570 1.000 20.783 173 ALA AAA C 1
ATOM 1191 O O . ALA A 1 173 ? -8.892 -16.517 24.836 1.000 21.365 173 ALA AAA O 1
ATOM 1193 N N . THR A 1 174 ? -9.281 -17.774 26.685 1.000 20.644 174 THR AAA N 1
ATOM 1194 C CA . THR A 1 174 ? -10.564 -17.170 27.100 1.000 20.037 174 THR AAA CA 1
ATOM 1195 C C . THR A 1 174 ? -10.331 -15.950 27.984 1.000 18.539 174 THR AAA C 1
ATOM 1196 O O . THR A 1 174 ? -11.322 -15.285 28.350 1.000 20.251 174 THR AAA O 1
ATOM 1200 N N . GLY A 1 175 ? -9.076 -15.684 28.356 1.000 19.202 175 GLY AAA N 1
ATOM 1201 C CA . GLY A 1 175 ? -8.718 -14.513 29.169 1.000 20.267 175 GLY AAA CA 1
ATOM 1202 C C . GLY A 1 175 ? -9.396 -14.525 30.538 1.000 21.869 175 GLY AAA C 1
ATOM 1203 O O . GLY A 1 175 ? -9.974 -15.571 30.955 1.000 19.339 175 GLY AAA O 1
ATOM 1204 N N . GLY A 1 176 ? -9.364 -13.378 31.205 1.000 18.909 176 GLY AAA N 1
ATOM 1205 C CA . GLY A 1 176 ? -9.986 -13.192 32.522 1.000 20.378 176 GLY AAA CA 1
ATOM 1206 C C . GLY A 1 176 ? -11.136 -12.202 32.476 1.000 20.684 176 GLY AAA C 1
ATOM 1207 O O . GLY A 1 176 ? -11.474 -11.702 31.368 1.000 21.969 176 GLY AAA O 1
ATOM 1208 N N . ARG A 1 177 ? -11.759 -11.981 33.633 1.000 21.642 177 ARG AAA N 1
ATOM 1209 C CA . ARG A 1 177 ? -12.788 -10.941 33.846 1.000 20.704 177 ARG AAA CA 1
ATOM 1210 C C . ARG A 1 177 ? -12.554 -10.338 35.224 1.000 21.276 177 ARG AAA C 1
ATOM 1211 O O . ARG A 1 177 ? -11.986 -10.983 36.099 1.000 21.247 177 ARG AAA O 1
ATOM 1219 N N . PRO A 1 178 ? -12.947 -9.070 35.443 1.000 22.111 178 PRO AAA N 1
ATOM 1220 C CA . PRO A 1 178 ? -12.737 -8.420 36.727 1.000 21.802 178 PRO AAA CA 1
ATOM 1221 C C . PRO A 1 178 ? -13.376 -9.221 37.868 1.000 26.757 178 PRO AAA C 1
ATOM 1222 O O . PRO A 1 178 ? -14.442 -9.846 37.678 1.000 26.689 178 PRO AAA O 1
ATOM 1226 N N . SER A 1 179 ? -12.700 -9.192 39.009 1.000 26.684 179 SER AAA N 1
ATOM 1227 C CA . SER A 1 179 ? -13.143 -9.846 40.264 1.000 29.924 179 SER AAA CA 1
ATOM 1228 C C . SER A 1 179 ? -13.808 -8.797 41.152 1.000 26.213 179 SER AAA C 1
ATOM 1229 O O . SER A 1 179 ? -13.303 -7.671 41.275 1.000 25.263 179 SER AAA O 1
ATOM 1232 N N . ILE A 1 180 ? -14.950 -9.149 41.729 1.000 28.009 180 ILE AAA N 1
ATOM 1233 C CA . ILE A 1 180 ? -15.652 -8.310 42.735 1.000 29.455 180 ILE AAA CA 1
ATOM 1234 C C . ILE A 1 180 ? -15.892 -9.197 43.948 1.000 32.893 180 ILE AAA C 1
ATOM 1235 O O . ILE A 1 180 ? -16.406 -10.300 43.788 1.000 30.655 180 ILE AAA O 1
ATOM 1240 N N . PRO A 1 181 ? -15.531 -8.755 45.177 1.000 33.660 181 PRO AAA N 1
ATOM 1241 C CA . PRO A 1 181 ? -15.705 -9.607 46.361 1.000 34.834 181 PRO AAA CA 1
ATOM 1242 C C . PRO A 1 181 ? -17.195 -9.857 46.665 1.000 35.344 181 PRO AAA C 1
ATOM 1243 O O . PRO A 1 181 ? -17.927 -8.917 46.915 1.000 39.590 181 PRO AAA O 1
ATOM 1247 N N . GLU A 1 182 ? -17.628 -11.117 46.640 1.000 37.721 182 GLU AAA N 1
ATOM 1248 C CA . GLU A 1 182 ? -19.013 -11.525 47.018 1.000 42.261 182 GLU AAA CA 1
ATOM 1249 C C . GLU A 1 182 ? -19.260 -11.305 48.517 1.000 41.463 182 GLU AAA C 1
ATOM 1250 O O . GLU A 1 182 ? -20.413 -11.195 48.886 1.000 48.510 182 GLU AAA O 1
ATOM 1256 N N . THR A 1 183 ? -18.219 -11.219 49.335 1.000 40.048 183 THR AAA N 1
ATOM 1257 C CA . THR A 1 183 ? -18.294 -11.122 50.814 1.000 42.791 183 THR AAA CA 1
ATOM 1258 C C . THR A 1 183 ? -18.487 -9.669 51.275 1.000 39.709 183 THR AAA C 1
ATOM 1259 O O . THR A 1 183 ? -18.563 -9.457 52.501 1.000 37.588 183 THR AAA O 1
ATOM 1263 N N . VAL A 1 184 ? -18.505 -8.701 50.349 1.000 32.283 184 VAL AAA N 1
ATOM 1264 C CA . VAL A 1 184 ? -18.809 -7.277 50.653 1.000 28.110 184 VAL AAA CA 1
ATOM 1265 C C . VAL A 1 184 ? -20.248 -7.034 50.242 1.000 28.349 184 VAL AAA C 1
ATOM 1266 O O . VAL A 1 184 ? -20.560 -7.027 49.059 1.000 26.699 184 VAL AAA O 1
ATOM 1270 N N . PRO A 1 185 ? -21.185 -6.840 51.203 1.000 29.702 185 PRO AAA N 1
ATOM 1271 C CA . PRO A 1 185 ? -22.562 -6.550 50.833 1.000 28.595 185 PRO AAA CA 1
ATOM 1272 C C . PRO A 1 185 ? -22.675 -5.329 49.900 1.000 26.448 185 PRO AAA C 1
ATOM 1273 O O . PRO A 1 185 ? -22.086 -4.292 50.182 1.000 24.067 185 PRO AAA O 1
ATOM 1277 N N . GLY A 1 186 ? -23.435 -5.465 48.814 1.000 25.789 186 GLY AAA N 1
ATOM 1278 C CA . GLY A 1 186 ? -23.707 -4.362 47.866 1.000 26.663 186 GLY AAA CA 1
ATOM 1279 C C . GLY A 1 186 ? -22.645 -4.235 46.761 1.000 28.044 186 GLY AAA C 1
ATOM 1280 O O . GLY A 1 186 ? -22.918 -3.519 45.798 1.000 27.073 186 GLY AAA O 1
ATOM 1281 N N . ALA A 1 187 ? -21.486 -4.905 46.877 1.000 27.746 187 ALA AAA N 1
ATOM 1282 C CA . ALA A 1 187 ? -20.355 -4.747 45.929 1.000 28.435 187 ALA AAA CA 1
ATOM 1283 C C . ALA A 1 187 ? -20.824 -5.111 44.513 1.000 26.750 187 ALA AAA C 1
ATOM 1284 O O . ALA A 1 187 ? -20.695 -4.282 43.614 1.000 25.003 187 ALA AAA O 1
ATOM 1286 N N . ILE A 1 188 ? -21.386 -6.301 44.340 1.000 28.031 188 ILE AAA N 1
ATOM 1287 C CA . ILE A 1 188 ? -21.773 -6.813 42.997 1.000 30.074 188 ILE AAA CA 1
ATOM 1288 C C . ILE A 1 188 ? -22.948 -5.993 42.461 1.000 29.485 188 ILE AAA C 1
ATOM 1289 O O . ILE A 1 188 ? -22.953 -5.683 41.287 1.000 28.458 188 ILE AAA O 1
ATOM 1294 N N . GLN A 1 189 ? -23.908 -5.627 43.297 1.000 29.856 189 GLN AAA N 1
ATOM 1295 C CA . GLN A 1 189 ? -25.101 -4.879 42.837 1.000 28.432 189 GLN AAA CA 1
ATOM 1296 C C . GLN A 1 189 ? -24.696 -3.459 42.397 1.000 24.844 189 GLN AAA C 1
ATOM 1297 O O . GLN A 1 189 ? -25.251 -2.978 41.409 1.000 21.910 189 GLN AAA O 1
ATOM 1303 N N . TYR A 1 190 ? -23.821 -2.759 43.126 1.000 22.598 190 TYR AAA N 1
ATOM 1304 C CA . TYR A 1 190 ? -23.675 -1.295 42.917 1.000 24.486 190 TYR AAA CA 1
ATOM 1305 C C . TYR A 1 190 ? -22.340 -0.902 42.265 1.000 23.520 190 TYR AAA C 1
ATOM 1306 O O . TYR A 1 190 ? -22.282 0.253 41.845 1.000 20.977 190 TYR AAA O 1
ATOM 1315 N N . SER A 1 191 ? -21.346 -1.775 42.189 1.000 21.154 191 SER AAA N 1
ATOM 1316 C CA A SER A 1 191 ? -19.989 -1.399 41.702 0.500 22.080 191 SER AAA CA 1
ATOM 1317 C CA B SER A 1 191 ? -19.997 -1.379 41.705 0.500 22.715 191 SER AAA CA 1
ATOM 1318 C C . SER A 1 191 ? -19.890 -1.612 40.191 1.000 22.394 191 SER AAA C 1
ATOM 1319 O O . SER A 1 191 ? -20.606 -2.485 39.665 1.000 23.656 191 SER AAA O 1
ATOM 1324 N N . ILE A 1 192 ? -19.058 -0.811 39.528 1.000 20.634 192 ILE AAA N 1
ATOM 1325 C CA . ILE A 1 192 ? -18.649 -1.088 38.126 1.000 22.343 192 ILE AAA CA 1
ATOM 1326 C C . ILE A 1 192 ? -17.215 -1.633 38.168 1.000 21.963 192 ILE AAA C 1
ATOM 1327 O O . ILE A 1 192 ? -16.613 -1.697 39.268 1.000 18.961 192 ILE AAA O 1
ATOM 1332 N N . THR A 1 193 ? -16.721 -2.070 37.012 1.000 20.344 193 THR AAA N 1
ATOM 1333 C CA . THR A 1 193 ? -15.328 -2.528 36.818 1.000 20.107 193 THR AAA CA 1
ATOM 1334 C C . THR A 1 193 ? -14.772 -1.897 35.547 1.000 18.842 193 THR AAA C 1
ATOM 1335 O O . THR A 1 193 ? -15.532 -1.119 34.885 1.000 17.755 193 THR AAA O 1
ATOM 1339 N N . SER A 1 194 ? -13.528 -2.228 35.181 1.000 19.039 194 SER AAA N 1
ATOM 1340 C CA . SER A 1 194 ? -12.916 -1.824 33.889 1.000 17.454 194 SER AAA CA 1
ATOM 1341 C C . SER A 1 194 ? -13.811 -2.292 32.727 1.000 18.258 194 SER AAA C 1
ATOM 1342 O O . SER A 1 194 ? -13.730 -1.689 31.632 1.000 18.261 194 SER AAA O 1
ATOM 1345 N N . ASP A 1 195 ? -14.660 -3.313 32.917 1.000 20.059 195 ASP AAA N 1
ATOM 1346 C CA . ASP A 1 195 ? -15.617 -3.761 31.860 1.000 18.739 195 ASP AAA CA 1
ATOM 1347 C C . ASP A 1 195 ? -16.627 -2.643 31.542 1.000 18.566 195 ASP AAA C 1
ATOM 1348 O O . ASP A 1 195 ? -17.165 -2.639 30.417 1.000 19.617 195 ASP AAA O 1
ATOM 1353 N N . ASP A 1 196 ? -16.890 -1.718 32.469 1.000 17.798 196 ASP AAA N 1
ATOM 1354 C CA . ASP A 1 196 ? -17.969 -0.707 32.323 1.000 18.866 196 ASP AAA CA 1
ATOM 1355 C C . ASP A 1 196 ? -17.415 0.708 32.115 1.000 18.839 196 ASP AAA C 1
ATOM 1356 O O . ASP A 1 196 ? -18.096 1.500 31.408 1.000 20.352 196 ASP AAA O 1
ATOM 1361 N N . ILE A 1 197 ? -16.271 1.036 32.728 1.000 18.479 197 ILE AAA N 1
ATOM 1362 C CA . ILE A 1 197 ? -15.824 2.448 32.931 1.000 19.260 197 ILE AAA CA 1
ATOM 1363 C C . ILE A 1 197 ? -15.718 3.184 31.587 1.000 19.632 197 ILE AAA C 1
ATOM 1364 O O . ILE A 1 197 ? -16.093 4.376 31.549 1.000 21.882 197 ILE AAA O 1
ATOM 1369 N N . PHE A 1 198 ? -15.228 2.535 30.535 1.000 20.651 198 PHE AAA N 1
ATOM 1370 C CA . PHE A 1 198 ? -14.876 3.216 29.254 1.000 19.771 198 PHE AAA CA 1
ATOM 1371 C C . PHE A 1 198 ? -16.144 3.575 28.456 1.000 22.011 198 PHE AAA C 1
ATOM 1372 O O . PHE A 1 198 ? -16.020 4.399 27.523 1.000 20.641 198 PHE AAA O 1
ATOM 1380 N N . PHE A 1 199 ? -17.310 3.004 28.806 1.000 21.441 199 PHE AAA N 1
ATOM 1381 C CA . PHE A 1 199 ? -18.565 3.163 28.024 1.000 23.081 199 PHE AAA CA 1
ATOM 1382 C C . PHE A 1 199 ? -19.711 3.755 28.845 1.000 21.933 199 PHE AAA C 1
ATOM 1383 O O . PHE A 1 199 ? -20.798 3.731 28.312 1.000 22.984 199 PHE AAA O 1
ATOM 1391 N N . LEU A 1 200 ? -19.502 4.228 30.068 1.000 22.155 200 LEU AAA N 1
ATOM 1392 C CA . LEU A 1 200 ? -20.607 4.701 30.945 1.000 21.681 200 LEU AAA CA 1
ATOM 1393 C C . LEU A 1 200 ? -21.416 5.776 30.208 1.000 24.662 200 LEU AAA C 1
ATOM 1394 O O . LEU A 1 200 ? -20.803 6.718 29.683 1.000 20.052 200 LEU AAA O 1
ATOM 1399 N N . SER A 1 201 ? -22.746 5.648 30.195 1.000 23.911 201 SER AAA N 1
ATOM 1400 C CA A SER A 1 201 ? -23.665 6.633 29.573 0.500 25.998 201 SER AAA CA 1
ATOM 1401 C CA B SER A 1 201 ? -23.660 6.641 29.574 0.500 26.929 201 SER AAA CA 1
ATOM 1402 C C . SER A 1 201 ? -23.728 7.897 30.442 1.000 26.425 201 SER AAA C 1
ATOM 1403 O O . SER A 1 201 ? -23.989 8.950 29.895 1.000 27.204 201 SER AAA O 1
ATOM 1408 N N . LYS A 1 202 ? -23.499 7.780 31.745 1.000 26.351 202 LYS AAA N 1
ATOM 1409 C CA . LYS A 1 202 ? -23.470 8.966 32.641 1.000 30.128 202 LYS AAA CA 1
ATOM 1410 C C . LYS A 1 202 ? -22.027 9.146 33.119 1.000 28.010 202 LYS AAA C 1
ATOM 1411 O O . LYS A 1 202 ? -21.411 8.127 33.455 1.000 26.695 202 LYS AAA O 1
ATOM 1417 N N . SER A 1 203 ? -21.485 10.363 33.085 1.000 25.786 203 SER AAA N 1
ATOM 1418 C CA . SER A 1 203 ? -20.093 10.608 33.535 1.000 26.060 203 SER AAA CA 1
ATOM 1419 C C . SER A 1 203 ? -20.028 10.125 34.983 1.000 25.500 203 SER AAA C 1
ATOM 1420 O O . SER A 1 203 ? -21.005 10.240 35.725 1.000 22.562 203 SER AAA O 1
ATOM 1423 N N . PRO A 1 204 ? -18.897 9.535 35.417 1.000 21.649 204 PRO AAA N 1
ATOM 1424 C CA . PRO A 1 204 ? -18.839 8.889 36.729 1.000 21.954 204 PRO AAA CA 1
ATOM 1425 C C . PRO A 1 204 ? -18.928 9.816 37.941 1.000 21.816 204 PRO AAA C 1
ATOM 1426 O O . PRO A 1 204 ? -19.278 9.324 39.017 1.000 25.536 204 PRO AAA O 1
ATOM 1430 N N . GLY A 1 205 ? -18.634 11.108 37.779 1.000 21.635 205 GLY AAA N 1
ATOM 1431 C CA . GLY A 1 205 ? -18.612 12.069 38.901 1.000 21.018 205 GLY AAA CA 1
ATOM 1432 C C . GLY A 1 205 ? -17.648 11.637 39.995 1.000 19.770 205 GLY AAA C 1
ATOM 1433 O O . GLY A 1 205 ? -16.588 10.989 39.691 1.000 18.359 205 GLY AAA O 1
ATOM 1434 N N . LYS A 1 206 ? -17.992 11.934 41.248 1.000 18.257 206 LYS AAA N 1
ATOM 1435 C CA . LYS A 1 206 ? -17.158 11.571 42.425 1.000 18.719 206 LYS AAA CA 1
ATOM 1436 C C . LYS A 1 206 ? -17.004 10.043 42.476 1.000 19.375 206 LYS AAA C 1
ATOM 1437 O O . LYS A 1 206 ? -18.032 9.338 42.568 1.000 21.436 206 LYS AAA O 1
ATOM 1443 N N . THR A 1 207 ? -15.769 9.535 42.409 1.000 18.054 207 THR AAA N 1
ATOM 1444 C CA . THR A 1 207 ? -15.484 8.104 42.148 1.000 18.190 207 THR AAA CA 1
ATOM 1445 C C . THR A 1 207 ? -14.548 7.527 43.217 1.000 17.952 207 THR AAA C 1
ATOM 1446 O O . THR A 1 207 ? -13.549 8.174 43.607 1.000 20.349 207 THR AAA O 1
ATOM 1450 N N . LEU A 1 208 ? -14.872 6.335 43.665 1.000 17.565 208 LEU AAA N 1
ATOM 1451 C CA . LEU A 1 208 ? -13.989 5.504 44.501 1.000 19.940 208 LEU AAA CA 1
ATOM 1452 C C . LEU A 1 208 ? -13.461 4.392 43.623 1.000 18.103 208 LEU AAA C 1
ATOM 1453 O O . LEU A 1 208 ? -14.280 3.641 43.072 1.000 17.481 208 LEU AAA O 1
ATOM 1458 N N . VAL A 1 209 ? -12.149 4.273 43.533 1.000 19.305 209 VAL AAA N 1
ATOM 1459 C CA . VAL A 1 209 ? -11.485 3.086 42.914 1.000 18.492 209 VAL AAA CA 1
ATOM 1460 C C . VAL A 1 209 ? -10.942 2.227 44.051 1.000 19.003 209 VAL AAA C 1
ATOM 1461 O O . VAL A 1 209 ? -10.155 2.725 44.856 1.000 18.978 209 VAL AAA O 1
ATOM 1465 N N . ILE A 1 210 ? -11.359 0.970 44.120 1.000 20.654 210 ILE AAA N 1
ATOM 1466 C CA . ILE A 1 210 ? -10.777 0.014 45.103 1.000 20.091 210 ILE AAA CA 1
ATOM 1467 C C . ILE A 1 210 ? -9.702 -0.787 44.397 1.000 19.791 210 ILE AAA C 1
ATOM 1468 O O . ILE A 1 210 ? -10.021 -1.515 43.468 1.000 16.956 210 ILE AAA O 1
ATOM 1473 N N . GLY A 1 211 ? -8.461 -0.637 44.854 1.000 19.879 211 GLY AAA N 1
ATOM 1474 C CA . GLY A 1 211 ? -7.336 -1.468 44.393 1.000 22.133 211 GLY AAA CA 1
ATOM 1475 C C . GLY A 1 211 ? -6.266 -0.600 43.763 1.000 21.737 211 GLY AAA C 1
ATOM 1476 O O . GLY A 1 211 ? -6.627 0.282 42.955 1.000 20.876 211 GLY AAA O 1
ATOM 1477 N N . ALA A 1 212 ? -5.023 -0.767 44.208 1.000 23.348 212 ALA AAA N 1
ATOM 1478 C CA . ALA A 1 212 ? -3.836 0.023 43.800 1.000 22.296 212 ALA AAA CA 1
ATOM 1479 C C . ALA A 1 212 ? -2.951 -0.873 42.927 1.000 23.937 212 ALA AAA C 1
ATOM 1480 O O . ALA A 1 212 ? -1.753 -0.718 42.933 1.000 24.636 212 ALA AAA O 1
ATOM 1482 N N . SER A 1 213 ? -3.597 -1.813 42.233 1.000 24.938 213 SER AAA N 1
ATOM 1483 C CA . SER A 1 213 ? -3.168 -2.537 41.020 1.000 24.187 213 SER AAA CA 1
ATOM 1484 C C . SER A 1 213 ? -2.843 -1.528 39.917 1.000 20.518 213 SER AAA C 1
ATOM 1485 O O . SER A 1 213 ? -3.244 -0.337 40.037 1.000 16.999 213 SER AAA O 1
ATOM 1488 N N . TYR A 1 214 ? -2.198 -1.970 38.851 1.000 18.785 214 TYR AAA N 1
ATOM 1489 C CA . TYR A 1 214 ? -1.896 -1.050 37.729 1.000 20.820 214 TYR AAA CA 1
ATOM 1490 C C . TYR A 1 214 ? -3.219 -0.547 37.132 1.000 18.042 214 TYR AAA C 1
ATOM 1491 O O . TYR A 1 214 ? -3.321 0.661 36.802 1.000 15.710 214 TYR AAA O 1
ATOM 1500 N N . ILE A 1 215 ? -4.227 -1.411 37.045 1.000 17.681 215 ILE AAA N 1
ATOM 1501 C CA . ILE A 1 215 ? -5.542 -1.003 36.479 1.000 17.405 215 ILE AAA CA 1
ATOM 1502 C C . ILE A 1 215 ? -6.154 0.081 37.357 1.000 16.537 215 ILE AAA C 1
ATOM 1503 O O . ILE A 1 215 ? -6.677 1.066 36.795 1.000 14.683 215 ILE AAA O 1
ATOM 1508 N N . GLY A 1 216 ? -6.097 -0.061 38.684 1.000 17.028 216 GLY AAA N 1
ATOM 1509 C CA . GLY A 1 216 ? -6.700 0.904 39.621 1.000 16.756 216 GLY AAA CA 1
ATOM 1510 C C . GLY A 1 216 ? -6.012 2.257 39.547 1.000 16.957 216 GLY AAA C 1
ATOM 1511 O O . GLY A 1 216 ? -6.718 3.301 39.526 1.000 14.834 216 GLY AAA O 1
ATOM 1512 N N . LEU A 1 217 ? -4.680 2.270 39.544 1.000 15.572 217 LEU AAA N 1
ATOM 1513 C CA . LEU A 1 217 ? -3.929 3.559 39.570 1.000 16.703 217 LEU AAA CA 1
ATOM 1514 C C . LEU A 1 217 ? -4.077 4.224 38.205 1.000 15.582 217 LEU AAA C 1
ATOM 1515 O O . LEU A 1 217 ? -4.240 5.456 38.187 1.000 17.368 217 LEU AAA O 1
ATOM 1520 N N . GLU A 1 218 ? -4.081 3.453 37.115 1.000 17.062 218 GLU AAA N 1
ATOM 1521 C CA . GLU A 1 218 ? -4.256 4.031 35.753 1.000 16.304 218 GLU AAA CA 1
ATOM 1522 C C . GLU A 1 218 ? -5.630 4.700 35.678 1.000 15.876 218 GLU AAA C 1
ATOM 1523 O O . GLU A 1 218 ? -5.723 5.862 35.185 1.000 16.216 218 GLU AAA O 1
ATOM 1529 N N . THR A 1 219 ? -6.667 3.995 36.126 1.000 16.481 219 THR AAA N 1
ATOM 1530 C CA . THR A 1 219 ? -8.084 4.459 36.043 1.000 16.564 219 THR AAA CA 1
ATOM 1531 C C . THR A 1 219 ? -8.273 5.673 36.950 1.000 16.313 219 THR AAA C 1
ATOM 1532 O O . THR A 1 219 ? -8.752 6.699 36.487 1.000 14.786 219 THR AAA O 1
ATOM 1536 N N . ALA A 1 220 ? -7.824 5.594 38.202 1.000 18.011 220 ALA AAA N 1
ATOM 1537 C CA . ALA A 1 220 ? -7.883 6.733 39.143 1.000 17.882 220 ALA AAA CA 1
ATOM 1538 C C . ALA A 1 220 ? -7.108 7.909 38.524 1.000 17.885 220 ALA AAA C 1
ATOM 1539 O O . ALA A 1 220 ? -7.638 9.040 38.531 1.000 17.422 220 ALA AAA O 1
ATOM 1541 N N . GLY A 1 221 ? -5.934 7.634 37.935 1.000 18.247 221 GLY AAA N 1
ATOM 1542 C CA . GLY A 1 221 ? -5.079 8.679 37.326 1.000 16.340 221 GLY AAA CA 1
ATOM 1543 C C . GLY A 1 221 ? -5.809 9.420 36.234 1.000 15.433 221 GLY AAA C 1
ATOM 1544 O O . GLY A 1 221 ? -5.822 10.678 36.258 1.000 16.488 221 GLY AAA O 1
ATOM 1545 N N . PHE A 1 222 ? -6.452 8.717 35.303 1.000 17.135 222 PHE AAA N 1
ATOM 1546 C CA . PHE A 1 222 ? -7.111 9.438 34.180 1.000 17.363 222 PHE AAA CA 1
ATOM 1547 C C . PHE A 1 222 ? -8.391 10.102 34.682 1.000 17.636 222 PHE AAA C 1
ATOM 1548 O O . PHE A 1 222 ? -8.647 11.235 34.268 1.000 16.579 222 PHE AAA O 1
ATOM 1556 N N . LEU A 1 223 ? -9.139 9.504 35.617 1.000 19.565 223 LEU AAA N 1
ATOM 1557 C CA . LEU A 1 223 ? -10.374 10.175 36.117 1.000 18.162 223 LEU AAA CA 1
ATOM 1558 C C . LEU A 1 223 ? -10.001 11.477 36.837 1.000 18.214 223 LEU AAA C 1
ATOM 1559 O O . LEU A 1 223 ? -10.678 12.515 36.594 1.000 18.459 223 LEU AAA O 1
ATOM 1564 N N . ASN A 1 224 ? -8.962 11.467 37.685 1.000 18.008 224 ASN AAA N 1
ATOM 1565 C CA . ASN A 1 224 ? -8.498 12.702 38.372 1.000 18.166 224 ASN AAA CA 1
ATOM 1566 C C . ASN A 1 224 ? -8.074 13.760 37.326 1.000 19.143 224 ASN AAA C 1
ATOM 1567 O O . ASN A 1 224 ? -8.445 14.960 37.490 1.000 17.204 224 ASN AAA O 1
ATOM 1572 N N . GLU A 1 225 ? -7.351 13.359 36.277 1.000 18.671 225 GLU AAA N 1
ATOM 1573 C CA . GLU A 1 225 ? -6.781 14.297 35.277 0.940 21.334 225 GLU AAA CA 1
ATOM 1574 C C . GLU A 1 225 ? -7.925 14.944 34.491 1.000 22.229 225 GLU AAA C 1
ATOM 1575 O O . GLU A 1 225 ? -7.781 16.117 34.083 1.000 25.863 225 GLU AAA O 1
ATOM 1581 N N . LEU A 1 226 ? -9.021 14.213 34.296 1.000 20.226 226 LEU AAA N 1
ATOM 1582 C CA . LEU A 1 226 ? -10.205 14.689 33.558 1.000 21.553 226 LEU AAA CA 1
ATOM 1583 C C . LEU A 1 226 ? -11.080 15.580 34.446 1.000 23.554 226 LEU AAA C 1
ATOM 1584 O O . LEU A 1 226 ? -12.015 16.176 33.882 1.000 22.788 226 LEU AAA O 1
ATOM 1589 N N . GLY A 1 227 ? -10.805 15.657 35.750 1.000 21.884 227 GLY AAA N 1
ATOM 1590 C CA . GLY A 1 227 ? -11.475 16.607 36.660 1.000 22.045 227 GLY AAA CA 1
ATOM 1591 C C . GLY A 1 227 ? -12.430 15.947 37.630 1.000 22.997 227 GLY AAA C 1
ATOM 1592 O O . GLY A 1 227 ? -13.084 16.708 38.365 1.000 19.978 227 GLY AAA O 1
ATOM 1593 N N . PHE A 1 228 ? -12.497 14.610 37.690 1.000 20.399 228 PHE AAA N 1
ATOM 1594 C CA . PHE A 1 228 ? -13.375 13.900 38.659 1.000 21.062 228 PHE AAA CA 1
ATOM 1595 C C . PHE A 1 228 ? -12.727 13.834 40.037 1.000 21.244 228 PHE AAA C 1
ATOM 1596 O O . PHE A 1 228 ? -11.515 13.572 40.150 1.000 20.355 228 PHE AAA O 1
ATOM 1604 N N . ASP A 1 229 ? -13.558 14.008 41.065 1.000 20.983 229 ASP AAA N 1
ATOM 1605 C CA . ASP A 1 229 ? -13.192 13.787 42.486 1.000 22.037 229 ASP AAA CA 1
ATOM 1606 C C . ASP A 1 229 ? -12.905 12.285 42.667 1.000 19.661 229 ASP AAA C 1
ATOM 1607 O O . ASP A 1 229 ? -13.837 11.468 42.553 1.000 20.821 229 ASP AAA O 1
ATOM 1612 N N . THR A 1 230 ? -11.654 11.945 42.938 1.000 19.344 230 THR AAA N 1
ATOM 1613 C CA . THR A 1 230 ? -11.144 10.569 42.796 1.000 19.839 230 THR AAA CA 1
ATOM 1614 C C . THR A 1 230 ? -10.484 10.134 44.086 1.000 18.851 230 THR AAA C 1
ATOM 1615 O O . THR A 1 230 ? -9.602 10.835 44.559 1.000 19.226 230 THR AAA O 1
ATOM 1619 N N . THR A 1 231 ? -10.875 8.955 44.565 1.000 20.296 231 THR AAA N 1
ATOM 1620 C CA . THR A 1 231 ? -10.303 8.313 45.768 1.000 19.807 231 THR AAA CA 1
ATOM 1621 C C . THR A 1 231 ? -9.880 6.891 45.412 1.000 19.323 231 THR AAA C 1
ATOM 1622 O O . THR A 1 231 ? -10.625 6.190 44.697 1.000 17.786 231 THR AAA O 1
ATOM 1626 N N . VAL A 1 232 ? -8.713 6.488 45.906 1.000 18.831 232 VAL AAA N 1
ATOM 1627 C CA . VAL A 1 232 ? -8.223 5.093 45.771 1.000 18.402 232 VAL AAA CA 1
ATOM 1628 C C . VAL A 1 232 ? -8.226 4.469 47.160 1.000 19.180 232 VAL AAA C 1
ATOM 1629 O O . VAL A 1 232 ? -7.576 5.054 48.060 1.000 19.725 232 VAL AAA O 1
ATOM 1633 N N . ALA A 1 233 ? -8.918 3.345 47.335 1.000 19.495 233 ALA AAA N 1
ATOM 1634 C CA . ALA A 1 233 ? -8.826 2.516 48.572 1.000 20.501 233 ALA AAA CA 1
ATOM 1635 C C . ALA A 1 233 ? -7.769 1.442 48.341 1.000 19.313 233 ALA AAA C 1
ATOM 1636 O O . ALA A 1 233 ? -7.955 0.600 47.481 1.000 19.262 233 ALA AAA O 1
ATOM 1638 N N . MET A 1 234 ? -6.664 1.540 49.063 1.000 22.366 234 MET AAA N 1
ATOM 1639 C CA . MET A 1 234 ? -5.428 0.748 48.877 1.000 24.867 234 MET AAA CA 1
ATOM 1640 C C . MET A 1 234 ? -5.296 -0.132 50.120 1.000 27.671 234 MET AAA C 1
ATOM 1641 O O . MET A 1 234 ? -5.106 0.423 51.204 1.000 29.201 234 MET AAA O 1
ATOM 1646 N N . ARG A 1 235 ? -5.500 -1.440 49.979 1.000 26.998 235 ARG AAA N 1
ATOM 1647 C CA . ARG A 1 235 ? -5.422 -2.407 51.096 1.000 30.282 235 ARG AAA CA 1
ATOM 1648 C C . ARG A 1 235 ? -4.040 -2.306 51.762 1.000 27.776 235 ARG AAA C 1
ATOM 1649 O O . ARG A 1 235 ? -4.008 -2.257 53.009 1.000 29.768 235 ARG AAA O 1
ATOM 1657 N N . SER A 1 236 ? -2.938 -2.258 50.999 1.000 26.163 236 SER AAA N 1
ATOM 1658 C CA . SER A 1 236 ? -1.560 -2.268 51.564 1.000 26.418 236 SER AAA CA 1
ATOM 1659 C C . SER A 1 236 ? -0.666 -1.288 50.807 1.000 25.429 236 SER AAA C 1
ATOM 1660 O O . SER A 1 236 ? -0.583 -0.117 51.211 1.000 22.355 236 SER AAA O 1
ATOM 1663 N N . ILE A 1 237 ? -0.048 -1.759 49.738 1.000 23.767 237 ILE AAA N 1
ATOM 1664 C CA . ILE A 1 237 ? 0.985 -0.989 49.000 1.000 25.660 237 ILE AAA CA 1
ATOM 1665 C C . ILE A 1 237 ? 0.507 -0.785 47.570 1.000 24.767 237 ILE AAA C 1
ATOM 1666 O O . ILE A 1 237 ? -0.339 -1.535 47.088 1.000 24.285 237 ILE AAA O 1
ATOM 1671 N N . PRO A 1 238 ? 1.046 0.235 46.868 1.000 25.201 238 PRO AAA N 1
ATOM 1672 C CA . PRO A 1 238 ? 0.778 0.390 45.441 1.000 24.383 238 PRO AAA CA 1
ATOM 1673 C C . PRO A 1 238 ? 1.612 -0.567 44.584 1.000 22.453 238 PRO AAA C 1
ATOM 1674 O O . PRO A 1 238 ? 2.782 -0.773 44.870 1.000 21.786 238 PRO AAA O 1
ATOM 1678 N N . LEU A 1 239 ? 1.009 -1.111 43.532 1.000 19.692 239 LEU AAA N 1
ATOM 1679 C CA . LEU A 1 239 ? 1.715 -1.867 42.464 1.000 22.387 239 LEU AAA CA 1
ATOM 1680 C C . LEU A 1 239 ? 2.552 -2.977 43.085 1.000 23.390 239 LEU AAA C 1
ATOM 1681 O O . LEU A 1 239 ? 3.792 -3.096 42.768 1.000 21.859 239 LEU AAA O 1
ATOM 1686 N N . ARG A 1 240 ? 1.895 -3.798 43.894 1.000 24.988 240 ARG AAA N 1
ATOM 1687 C CA . ARG A 1 240 ? 2.560 -4.967 44.507 1.000 27.640 240 ARG AAA CA 1
ATOM 1688 C C . ARG A 1 240 ? 3.272 -5.768 43.410 1.000 23.097 240 ARG AAA C 1
ATOM 1689 O O . ARG A 1 240 ? 2.646 -6.091 42.408 1.000 23.225 240 ARG AAA O 1
ATOM 1697 N N . GLY A 1 241 ? 4.540 -6.107 43.633 1.000 24.564 241 GLY AAA N 1
ATOM 1698 C CA . GLY A 1 241 ? 5.373 -6.881 42.693 1.000 25.288 241 GLY AAA CA 1
ATOM 1699 C C . GLY A 1 241 ? 6.295 -5.964 41.898 1.000 24.918 241 GLY AAA C 1
ATOM 1700 O O . GLY A 1 241 ? 7.293 -6.440 41.385 1.000 24.839 241 GLY AAA O 1
ATOM 1701 N N . PHE A 1 242 ? 5.971 -4.676 41.791 1.000 22.542 242 PHE AAA N 1
ATOM 1702 C CA . PHE A 1 242 ? 6.821 -3.698 41.067 1.000 21.187 242 PHE AAA CA 1
ATOM 1703 C C . PHE A 1 242 ? 7.800 -3.090 42.072 1.000 19.731 242 PHE AAA C 1
ATOM 1704 O O . PHE A 1 242 ? 7.568 -3.130 43.288 1.000 18.550 242 PHE AAA O 1
ATOM 1712 N N . ASP A 1 243 ? 8.882 -2.529 41.534 1.000 18.433 243 ASP AAA N 1
ATOM 1713 C CA . ASP A 1 243 ? 9.912 -1.766 42.264 1.000 17.951 243 ASP AAA CA 1
ATOM 1714 C C . ASP A 1 243 ? 9.254 -0.779 43.228 1.000 18.464 243 ASP AAA C 1
ATOM 1715 O O . ASP A 1 243 ? 8.366 -0.032 42.802 1.000 17.672 243 ASP AAA O 1
ATOM 1720 N N . ARG A 1 244 ? 9.678 -0.781 44.493 1.000 17.989 244 ARG AAA N 1
ATOM 1721 C CA . ARG A 1 244 ? 9.001 0.012 45.551 1.000 18.819 244 ARG AAA CA 1
ATOM 1722 C C . ARG A 1 244 ? 9.258 1.498 45.277 1.000 17.852 244 ARG AAA C 1
ATOM 1723 O O . ARG A 1 244 ? 8.316 2.291 45.342 1.000 16.882 244 ARG AAA O 1
ATOM 1731 N N . GLN A 1 245 ? 10.489 1.870 44.953 1.000 17.476 245 GLN AAA N 1
ATOM 1732 C CA . GLN A 1 245 ? 10.827 3.302 44.796 1.000 17.529 245 GLN AAA CA 1
ATOM 1733 C C . GLN A 1 245 ? 9.999 3.886 43.639 1.000 18.169 245 GLN AAA C 1
ATOM 1734 O O . GLN A 1 245 ? 9.417 4.974 43.798 1.000 17.397 245 GLN AAA O 1
ATOM 1740 N N . CYS A 1 246 ? 9.913 3.191 42.510 1.000 18.779 246 CYS AAA N 1
ATOM 1741 C CA . CYS A 1 246 ? 9.132 3.702 41.349 1.000 18.732 246 CYS AAA CA 1
ATOM 1742 C C . CYS A 1 246 ? 7.634 3.743 41.715 1.000 17.876 246 CYS AAA C 1
ATOM 1743 O O . CYS A 1 246 ? 6.981 4.755 41.434 1.000 19.026 246 CYS AAA O 1
ATOM 1746 N N . SER A 1 247 ? 7.098 2.702 42.364 1.000 18.224 247 SER AAA N 1
ATOM 1747 C CA . SER A 1 247 ? 5.666 2.650 42.758 1.000 17.758 247 SER AAA CA 1
ATOM 1748 C C . SER A 1 247 ? 5.319 3.796 43.715 1.000 19.016 247 SER AAA C 1
ATOM 1749 O O . SER A 1 247 ? 4.261 4.454 43.513 1.000 18.493 247 SER AAA O 1
ATOM 1752 N N . GLU A 1 248 ? 6.173 4.072 44.714 1.000 19.644 248 GLU AAA N 1
ATOM 1753 C CA . GLU A 1 248 ? 5.931 5.164 45.687 1.000 20.354 248 GLU AAA CA 1
ATOM 1754 C C . GLU A 1 248 ? 6.017 6.514 44.973 1.000 19.281 248 GLU AAA C 1
ATOM 1755 O O . GLU A 1 248 ? 5.209 7.434 45.297 1.000 17.952 248 GLU AAA O 1
ATOM 1761 N N . LYS A 1 249 ? 6.952 6.673 44.040 1.000 17.668 249 LYS AAA N 1
ATOM 1762 C CA . LYS A 1 249 ? 7.051 7.946 43.292 1.000 18.062 249 LYS AAA CA 1
ATOM 1763 C C . LYS A 1 249 ? 5.736 8.214 42.559 1.000 16.105 249 LYS AAA C 1
ATOM 1764 O O . LYS A 1 249 ? 5.278 9.367 42.566 1.000 19.298 249 LYS AAA O 1
ATOM 1770 N N . ILE A 1 250 ? 5.153 7.201 41.929 1.000 16.447 250 ILE AAA N 1
ATOM 1771 C CA . ILE A 1 250 ? 3.871 7.364 41.185 1.000 16.863 250 ILE AAA CA 1
ATOM 1772 C C . ILE A 1 250 ? 2.768 7.842 42.141 1.000 16.971 250 ILE AAA C 1
ATOM 1773 O O . ILE A 1 250 ? 2.064 8.820 41.823 1.000 16.078 250 ILE AAA O 1
ATOM 1778 N N . VAL A 1 251 ? 2.623 7.185 43.281 1.000 17.022 251 VAL AAA N 1
ATOM 1779 C CA . VAL A 1 251 ? 1.589 7.560 44.300 1.000 17.034 251 VAL AAA CA 1
ATOM 1780 C C . VAL A 1 251 ? 1.854 8.989 44.792 1.000 17.387 251 VAL AAA C 1
ATOM 1781 O O . VAL A 1 251 ? 0.880 9.746 44.832 1.000 18.723 251 VAL AAA O 1
ATOM 1785 N N . GLU A 1 252 ? 3.109 9.353 45.101 1.000 18.161 252 GLU AAA N 1
ATOM 1786 C CA . GLU A 1 252 ? 3.480 10.758 45.483 1.000 21.832 252 GLU AAA CA 1
ATOM 1787 C C . GLU A 1 252 ? 2.967 11.737 44.416 1.000 18.217 252 GLU AAA C 1
ATOM 1788 O O . GLU A 1 252 ? 2.293 12.715 44.757 1.000 17.799 252 GLU AAA O 1
ATOM 1794 N N . TYR A 1 253 ? 3.213 11.456 43.142 1.000 17.738 253 TYR AAA N 1
ATOM 1795 C CA . TYR A 1 253 ? 2.790 12.345 42.040 1.000 17.918 253 TYR AAA CA 1
ATOM 1796 C C . TYR A 1 253 ? 1.255 12.404 41.979 1.000 16.554 253 TYR AAA C 1
ATOM 1797 O O . TYR A 1 253 ? 0.667 13.500 41.832 1.000 16.580 253 TYR AAA O 1
ATOM 1806 N N . MET A 1 254 ? 0.594 11.257 42.075 1.000 15.530 254 MET AAA N 1
ATOM 1807 C CA . MET A 1 254 ? -0.876 11.192 41.946 1.000 17.245 254 MET AAA CA 1
ATOM 1808 C C . MET A 1 254 ? -1.528 11.978 43.090 1.000 18.260 254 MET AAA C 1
ATOM 1809 O O . MET A 1 254 ? -2.508 12.743 42.815 1.000 19.475 254 MET AAA O 1
ATOM 1814 N N . LYS A 1 255 ? -0.959 11.882 44.301 1.000 18.748 255 LYS AAA N 1
ATOM 1815 C CA . LYS A 1 255 ? -1.442 12.644 45.481 1.000 20.680 255 LYS AAA CA 1
ATOM 1816 C C . LYS A 1 255 ? -1.259 14.137 45.237 1.000 19.748 255 LYS AAA C 1
ATOM 1817 O O . LYS A 1 255 ? -2.195 14.874 45.519 1.000 19.520 255 LYS AAA O 1
ATOM 1823 N N . ALA A 1 256 ? -0.098 14.559 44.726 1.000 18.827 256 ALA AAA N 1
ATOM 1824 C CA . ALA A 1 256 ? 0.222 15.980 44.469 1.000 19.180 256 ALA AAA CA 1
ATOM 1825 C C . ALA A 1 256 ? -0.714 16.556 43.401 1.000 18.826 256 ALA AAA C 1
ATOM 1826 O O . ALA A 1 256 ? -0.864 17.773 43.372 1.000 20.044 256 ALA AAA O 1
ATOM 1828 N N . THR A 1 257 ? -1.344 15.730 42.565 1.000 18.184 257 THR AAA N 1
ATOM 1829 C CA . THR A 1 257 ? -2.245 16.230 41.496 1.000 19.349 257 THR AAA CA 1
ATOM 1830 C C . THR A 1 257 ? -3.727 16.029 41.842 1.000 21.218 257 THR AAA C 1
ATOM 1831 O O . THR A 1 257 ? -4.557 16.384 40.987 1.000 19.938 257 THR AAA O 1
ATOM 1835 N N . GLY A 1 258 ? -4.040 15.456 43.017 1.000 22.698 258 GLY AAA N 1
ATOM 1836 C CA . GLY A 1 258 ? -5.391 15.532 43.596 1.000 23.186 258 GLY AAA CA 1
ATOM 1837 C C . GLY A 1 258 ? -6.061 14.197 43.838 1.000 22.499 258 GLY AAA C 1
ATOM 1838 O O . GLY A 1 258 ? -7.186 14.215 44.366 1.000 22.550 258 GLY AAA O 1
ATOM 1839 N N . THR A 1 259 ? -5.449 13.065 43.487 1.000 21.120 259 THR AAA N 1
ATOM 1840 C CA . THR A 1 259 ? -6.023 11.743 43.864 1.000 20.800 259 THR AAA CA 1
ATOM 1841 C C . THR A 1 259 ? -5.819 11.533 45.368 1.000 20.503 259 THR AAA C 1
ATOM 1842 O O . THR A 1 259 ? -4.686 11.756 45.869 1.000 19.402 259 THR AAA O 1
ATOM 1846 N N . LYS A 1 260 ? -6.893 11.159 46.070 1.000 21.947 260 LYS AAA N 1
ATOM 1847 C CA . LYS A 1 260 ? -6.863 10.878 47.529 1.000 22.986 260 LYS AAA CA 1
ATOM 1848 C C . LYS A 1 260 ? -6.665 9.381 47.718 1.000 21.058 260 LYS AAA C 1
ATOM 1849 O O . LYS A 1 260 ? -7.277 8.606 46.986 1.000 21.654 260 LYS AAA O 1
ATOM 1855 N N . PHE A 1 261 ? -5.803 8.986 48.645 1.000 22.012 261 PHE AAA N 1
ATOM 1856 C CA . PHE A 1 261 ? -5.553 7.553 48.958 1.000 21.737 261 PHE AAA CA 1
ATOM 1857 C C . PHE A 1 261 ? -6.035 7.224 50.370 1.000 23.072 261 PHE AAA C 1
ATOM 1858 O O . PHE A 1 261 ? -5.623 7.924 51.291 1.000 23.420 261 PHE AAA O 1
ATOM 1866 N N . LEU A 1 262 ? -6.865 6.190 50.514 1.000 24.233 262 LEU AAA N 1
ATOM 1867 C CA . LEU A 1 262 ? -7.196 5.577 51.827 1.000 24.143 262 LEU AAA CA 1
ATOM 1868 C C . LEU A 1 262 ? -6.318 4.347 51.993 1.000 25.077 262 LEU AAA C 1
ATOM 1869 O O . LEU A 1 262 ? -6.508 3.373 51.247 1.000 24.581 262 LEU AAA O 1
ATOM 1874 N N . VAL A 1 263 ? -5.342 4.415 52.889 1.000 24.262 263 VAL AAA N 1
ATOM 1875 C CA . VAL A 1 263 ? -4.322 3.346 53.037 1.000 26.860 263 VAL AAA CA 1
ATOM 1876 C C . VAL A 1 263 ? -4.776 2.366 54.131 1.000 27.642 263 VAL AAA C 1
ATOM 1877 O O . VAL A 1 263 ? -5.135 2.835 55.223 1.000 26.221 263 VAL AAA O 1
ATOM 1881 N N . GLY A 1 264 ? -4.752 1.063 53.839 1.000 26.831 264 GLY AAA N 1
ATOM 1882 C CA . GLY A 1 264 ? -5.016 -0.009 54.813 1.000 28.804 264 GLY AAA CA 1
ATOM 1883 C C . GLY A 1 264 ? -6.499 -0.156 55.094 1.000 34.336 264 GLY AAA C 1
ATOM 1884 O O . GLY A 1 264 ? -6.865 -0.755 56.120 1.000 31.866 264 GLY AAA O 1
ATOM 1885 N N . VAL A 1 265 ? -7.334 0.329 54.180 1.000 32.070 265 VAL AAA N 1
ATOM 1886 C CA . VAL A 1 265 ? -8.804 0.450 54.352 1.000 37.840 265 VAL AAA CA 1
ATOM 1887 C C . VAL A 1 265 ? -9.474 -0.109 53.090 1.000 38.314 265 VAL AAA C 1
ATOM 1888 O O . VAL A 1 265 ? -9.046 0.262 51.946 1.000 41.359 265 VAL AAA O 1
ATOM 1892 N N . VAL A 1 266 ? -10.473 -0.970 53.283 1.000 35.112 266 VAL AAA N 1
ATOM 1893 C CA . VAL A 1 266 ? -11.288 -1.544 52.177 1.000 35.271 266 VAL AAA CA 1
ATOM 1894 C C . VAL A 1 266 ? -12.754 -1.367 52.550 1.000 33.992 266 VAL AAA C 1
ATOM 1895 O O . VAL A 1 266 ? -13.098 -1.312 53.745 1.000 26.935 266 VAL AAA O 1
ATOM 1899 N N . PRO A 1 267 ? -13.657 -1.258 51.549 1.000 28.775 267 PRO AAA N 1
ATOM 1900 C CA . PRO A 1 267 ? -15.096 -1.278 51.826 1.000 29.908 267 PRO AAA CA 1
ATOM 1901 C C . PRO A 1 267 ? -15.533 -2.583 52.492 1.000 29.430 267 PRO AAA C 1
ATOM 1902 O O . PRO A 1 267 ? -15.039 -3.651 52.105 1.000 25.571 267 PRO AAA O 1
ATOM 1906 N N . ILE A 1 268 ? -16.448 -2.463 53.460 1.000 28.670 268 ILE AAA N 1
ATOM 1907 C CA . ILE A 1 268 ? -17.092 -3.632 54.128 1.000 25.805 268 ILE AAA CA 1
ATOM 1908 C C . ILE A 1 268 ? -18.594 -3.597 53.857 1.000 27.176 268 ILE AAA C 1
ATOM 1909 O O . ILE A 1 268 ? -19.224 -4.610 54.064 1.000 29.109 268 ILE AAA O 1
ATOM 1914 N N . ASN A 1 269 ? -19.127 -2.475 53.362 1.000 27.940 269 ASN AAA N 1
ATOM 1915 C CA . ASN A 1 269 ? -20.558 -2.319 53.011 1.000 24.976 269 ASN AAA CA 1
ATOM 1916 C C . ASN A 1 269 ? -20.727 -1.234 51.946 1.000 23.101 269 ASN AAA C 1
ATOM 1917 O O . ASN A 1 269 ? -20.125 -0.142 52.074 1.000 26.127 269 ASN AAA O 1
ATOM 1922 N N . ILE A 1 270 ? -21.582 -1.514 50.984 1.000 23.476 270 ILE AAA N 1
ATOM 1923 C CA . ILE A 1 270 ? -21.905 -0.616 49.844 1.000 24.789 270 ILE AAA CA 1
ATOM 1924 C C . ILE A 1 270 ? -23.423 -0.599 49.678 1.000 24.736 270 ILE AAA C 1
ATOM 1925 O O . ILE A 1 270 ? -24.013 -1.659 49.454 1.000 22.746 270 ILE AAA O 1
ATOM 1930 N N . GLU A 1 271 ? -24.028 0.574 49.764 1.000 27.917 271 GLU AAA N 1
ATOM 1931 C CA . GLU A 1 271 ? -25.507 0.722 49.805 1.000 35.131 271 GLU AAA CA 1
ATOM 1932 C C . GLU A 1 271 ? -25.918 1.944 48.981 1.000 31.089 271 GLU AAA C 1
ATOM 1933 O O . GLU A 1 271 ? -25.127 2.872 48.873 1.000 28.132 271 GLU AAA O 1
ATOM 1939 N N . LYS A 1 272 ? -27.117 1.924 48.409 1.000 35.620 272 LYS AAA N 1
ATOM 1940 C CA . LYS A 1 272 ? -27.675 3.076 47.657 1.000 41.503 272 LYS AAA CA 1
ATOM 1941 C C . LYS A 1 272 ? -28.316 4.024 48.669 1.000 46.227 272 LYS AAA C 1
ATOM 1942 O O . LYS A 1 272 ? -29.158 3.564 49.437 1.000 45.085 272 LYS AAA O 1
ATOM 1948 N N . VAL A 1 273 ? -27.892 5.284 48.698 1.000 49.780 273 VAL AAA N 1
ATOM 1949 C CA . VAL A 1 273 ? -28.597 6.373 49.432 1.000 53.315 273 VAL AAA CA 1
ATOM 1950 C C . VAL A 1 273 ? -28.944 7.468 48.418 1.000 57.230 273 VAL AAA C 1
ATOM 1951 O O . VAL A 1 273 ? -28.033 8.215 48.002 1.000 49.618 273 VAL AAA O 1
ATOM 1955 N N . ASN A 1 274 ? -30.211 7.526 48.016 1.000 56.091 274 ASN AAA N 1
ATOM 1956 C CA . ASN A 1 274 ? -30.724 8.401 46.930 1.000 56.536 274 ASN AAA CA 1
ATOM 1957 C C . ASN A 1 274 ? -29.996 8.031 45.628 1.000 55.290 274 ASN AAA C 1
ATOM 1958 O O . ASN A 1 274 ? -30.096 6.866 45.196 1.000 51.984 274 ASN AAA O 1
ATOM 1963 N N . GLU A 1 275 ? -29.284 8.978 45.020 1.000 51.893 275 GLU AAA N 1
ATOM 1964 C CA . GLU A 1 275 ? -28.615 8.777 43.713 1.000 55.328 275 GLU AAA CA 1
ATOM 1965 C C . GLU A 1 275 ? -27.146 8.408 43.960 1.000 47.003 275 GLU AAA C 1
ATOM 1966 O O . GLU A 1 275 ? -26.490 8.021 42.991 1.000 55.035 275 GLU AAA O 1
ATOM 1972 N N . ASN A 1 276 ? -26.683 8.463 45.216 1.000 43.827 276 ASN AAA N 1
ATOM 1973 C CA . ASN A 1 276 ? -25.273 8.206 45.613 1.000 39.095 276 ASN AAA CA 1
ATOM 1974 C C . ASN A 1 276 ? -25.107 6.809 46.223 1.000 35.812 276 ASN AAA C 1
ATOM 1975 O O . ASN A 1 276 ? -26.112 6.160 46.585 1.000 36.435 276 ASN AAA O 1
ATOM 1980 N N . ILE A 1 277 ? -23.857 6.352 46.293 1.000 29.568 277 ILE AAA N 1
ATOM 1981 C CA . ILE A 1 277 ? -23.479 5.055 46.907 1.000 27.272 277 ILE AAA CA 1
ATOM 1982 C C . ILE A 1 277 ? -22.754 5.389 48.199 1.000 28.496 277 ILE AAA C 1
ATOM 1983 O O . ILE A 1 277 ? -21.745 6.146 48.157 1.000 26.345 277 ILE AAA O 1
ATOM 1988 N N . LYS A 1 278 ? -23.301 4.905 49.312 1.000 25.197 278 LYS AAA N 1
ATOM 1989 C CA . LYS A 1 278 ? -22.717 5.122 50.647 1.000 25.379 278 LYS AAA CA 1
ATOM 1990 C C . LYS A 1 278 ? -21.800 3.949 50.917 1.000 23.415 278 LYS AAA C 1
ATOM 1991 O O . LYS A 1 278 ? -22.292 2.788 50.901 1.000 23.439 278 LYS AAA O 1
ATOM 1997 N N . VAL A 1 279 ? -20.512 4.230 51.087 1.000 21.808 279 VAL AAA N 1
ATOM 1998 C CA . VAL A 1 279 ? -19.494 3.175 51.306 1.000 22.278 279 VAL AAA CA 1
ATOM 1999 C C . VAL A 1 279 ? -19.073 3.248 52.771 1.000 22.224 279 VAL AAA C 1
ATOM 2000 O O . VAL A 1 279 ? -18.648 4.329 53.222 1.000 21.434 279 VAL AAA O 1
ATOM 2004 N N . SER A 1 280 ? -19.192 2.132 53.484 1.000 22.638 280 SER AAA N 1
ATOM 2005 C CA . SER A 1 280 ? -18.676 1.985 54.867 1.000 21.885 280 SER AAA CA 1
ATOM 2006 C C . SER A 1 280 ? -17.359 1.232 54.822 1.000 21.208 280 SER AAA C 1
ATOM 2007 O O . SER A 1 280 ? -17.319 0.154 54.227 1.000 24.068 280 SER AAA O 1
ATOM 2010 N N . PHE A 1 281 ? -16.302 1.811 55.396 1.000 22.978 281 PHE AAA N 1
ATOM 2011 C CA . PHE A 1 281 ? -14.924 1.282 55.289 1.000 24.192 281 PHE AAA CA 1
ATOM 2012 C C . PHE A 1 281 ? -14.599 0.457 56.525 1.000 25.377 281 PHE AAA C 1
ATOM 2013 O O . PHE A 1 281 ? -15.313 0.565 57.549 1.000 26.706 281 PHE AAA O 1
ATOM 2021 N N . SER A 1 282 ? -13.546 -0.336 56.404 1.000 26.451 282 SER AAA N 1
ATOM 2022 C CA . SER A 1 282 ? -13.098 -1.353 57.392 1.000 27.398 282 SER AAA CA 1
ATOM 2023 C C . SER A 1 282 ? -12.640 -0.686 58.691 1.000 32.179 282 SER AAA C 1
ATOM 2024 O O . SER A 1 282 ? -12.636 -1.382 59.717 1.000 35.816 282 SER AAA O 1
ATOM 2027 N N . ASP A 1 283 ? -12.339 0.621 58.649 1.000 31.341 283 ASP AAA N 1
ATOM 2028 C CA . ASP A 1 283 ? -11.846 1.421 59.803 1.000 30.368 283 ASP AAA CA 1
ATOM 2029 C C . ASP A 1 283 ? -12.997 2.192 60.468 1.000 28.002 283 ASP AAA C 1
ATOM 2030 O O . ASP A 1 283 ? -12.715 3.003 61.350 1.000 35.837 283 ASP AAA O 1
ATOM 2035 N N . GLY A 1 284 ? -14.234 1.991 60.048 1.000 27.078 284 GLY AAA N 1
ATOM 2036 C CA . GLY A 1 284 ? -15.403 2.687 60.621 1.000 27.993 284 GLY AAA CA 1
ATOM 2037 C C . GLY A 1 284 ? -15.704 4.000 59.919 1.000 28.494 284 GLY AAA C 1
ATOM 2038 O O . GLY A 1 284 ? -16.708 4.612 60.261 1.000 23.885 284 GLY AAA O 1
ATOM 2039 N N . SER A 1 285 ? -14.893 4.453 58.956 1.000 28.663 285 SER AAA N 1
ATOM 2040 C CA . SER A 1 285 ? -15.224 5.704 58.216 1.000 28.841 285 SER AAA CA 1
ATOM 2041 C C . SER A 1 285 ? -16.321 5.370 57.212 1.000 28.874 285 SER AAA C 1
ATOM 2042 O O . SER A 1 285 ? -16.506 4.165 56.881 1.000 25.760 285 SER AAA O 1
ATOM 2045 N N . VAL A 1 286 ? -17.055 6.401 56.790 1.000 28.146 286 VAL AAA N 1
ATOM 2046 C CA . VAL A 1 286 ? -18.181 6.312 55.821 1.000 27.996 286 VAL AAA CA 1
ATOM 2047 C C . VAL A 1 286 ? -18.002 7.475 54.834 1.000 30.474 286 VAL AAA C 1
ATOM 2048 O O . VAL A 1 286 ? -17.720 8.583 55.286 1.000 26.498 286 VAL AAA O 1
ATOM 2052 N N . GLU A 1 287 ? -18.231 7.260 53.543 1.000 30.086 287 GLU AAA N 1
ATOM 2053 C CA . GLU A 1 287 ? -18.177 8.359 52.548 1.000 28.866 287 GLU AAA CA 1
ATOM 2054 C C . GLU A 1 287 ? -19.119 8.016 51.393 1.000 26.644 287 GLU AAA C 1
ATOM 2055 O O . GLU A 1 287 ? -19.284 6.820 51.070 1.000 26.052 287 GLU AAA O 1
ATOM 2061 N N . GLU A 1 288 ? -19.744 9.029 50.816 1.000 24.627 288 GLU AAA N 1
ATOM 2062 C CA . GLU A 1 288 ? -20.655 8.878 49.657 1.000 26.774 288 GLU AAA CA 1
ATOM 2063 C C . GLU A 1 288 ? -19.860 9.189 48.377 1.000 25.329 288 GLU AAA C 1
ATOM 2064 O O . GLU A 1 288 ? -19.010 10.097 48.383 1.000 23.022 288 GLU AAA O 1
ATOM 2070 N N . PHE A 1 289 ? -20.136 8.413 47.338 1.000 23.176 289 PHE AAA N 1
ATOM 2071 C CA . PHE A 1 289 ? -19.576 8.564 45.979 1.000 22.510 289 PHE AAA CA 1
ATOM 2072 C C . PHE A 1 289 ? -20.719 8.445 44.987 1.000 22.741 289 PHE AAA C 1
ATOM 2073 O O . PHE A 1 289 ? -21.767 7.804 45.307 1.000 30.711 289 PHE AAA O 1
ATOM 2081 N N . GLU A 1 290 ? -20.504 8.931 43.768 1.000 22.953 290 GLU AAA N 1
ATOM 2082 C CA . GLU A 1 290 ? -21.441 8.685 42.644 1.000 24.404 290 GLU AAA CA 1
ATOM 2083 C C . GLU A 1 290 ? -21.123 7.345 41.996 1.000 22.438 290 GLU AAA C 1
ATOM 2084 O O . GLU A 1 290 ? -22.062 6.652 41.578 1.000 19.148 290 GLU AAA O 1
ATOM 2090 N N . THR A 1 291 ? -19.839 6.968 41.926 1.000 20.539 291 THR AAA N 1
ATOM 2091 C CA . THR A 1 291 ? -19.381 5.737 41.252 1.000 20.734 291 THR AAA CA 1
ATOM 2092 C C . THR A 1 291 ? -18.411 5.002 42.166 1.000 20.143 291 THR AAA C 1
ATOM 2093 O O . THR A 1 291 ? -17.558 5.664 42.793 1.000 20.014 291 THR AAA O 1
ATOM 2097 N N . VAL A 1 292 ? -18.547 3.685 42.215 1.000 21.147 292 VAL AAA N 1
ATOM 2098 C CA . VAL A 1 292 ? -17.609 2.786 42.931 1.000 22.022 292 VAL AAA CA 1
ATOM 2099 C C . VAL A 1 292 ? -17.085 1.757 41.933 1.000 19.768 292 VAL AAA C 1
ATOM 2100 O O . VAL A 1 292 ? -17.902 0.977 41.397 1.000 17.851 292 VAL AAA O 1
ATOM 2104 N N . LEU A 1 293 ? -15.766 1.720 41.715 1.000 17.231 293 LEU AAA N 1
ATOM 2105 C CA . LEU A 1 293 ? -15.139 0.820 40.708 1.000 18.823 293 LEU AAA CA 1
ATOM 2106 C C . LEU A 1 293 ? -14.183 -0.130 41.418 1.000 17.374 293 LEU AAA C 1
ATOM 2107 O O . LEU A 1 293 ? -13.262 0.356 42.058 1.000 18.514 293 LEU AAA O 1
ATOM 2112 N N . TYR A 1 294 ? -14.418 -1.435 41.304 1.000 18.365 294 TYR AAA N 1
ATOM 2113 C CA . TYR A 1 294 ? -13.508 -2.493 41.791 1.000 18.207 294 TYR AAA CA 1
ATOM 2114 C C . TYR A 1 294 ? -12.442 -2.752 40.727 1.000 19.334 294 TYR AAA C 1
ATOM 2115 O O . TYR A 1 294 ? -12.794 -3.172 39.629 1.000 19.548 294 TYR AAA O 1
ATOM 2124 N N . ALA A 1 295 ? -11.180 -2.513 41.091 1.000 17.367 295 ALA AAA N 1
ATOM 2125 C CA . ALA A 1 295 ? -9.989 -2.858 40.288 1.000 20.759 295 ALA AAA CA 1
ATOM 2126 C C . ALA A 1 295 ? -9.045 -3.674 41.176 1.000 21.674 295 ALA AAA C 1
ATOM 2127 O O . ALA A 1 295 ? -7.836 -3.377 41.280 1.000 25.093 295 ALA AAA O 1
ATOM 2129 N N . THR A 1 296 ? -9.596 -4.704 41.812 1.000 25.935 296 THR AAA N 1
ATOM 2130 C CA . THR A 1 296 ? -8.838 -5.507 42.795 1.000 26.030 296 THR AAA CA 1
ATOM 2131 C C . THR A 1 296 ? -8.032 -6.532 42.007 1.000 30.132 296 THR AAA C 1
ATOM 2132 O O . THR A 1 296 ? -6.870 -6.717 42.360 1.000 41.194 296 THR AAA O 1
ATOM 2136 N N . GLY A 1 297 ? -8.572 -7.093 40.938 1.000 23.504 297 GLY AAA N 1
ATOM 2137 C CA . GLY A 1 297 ? -7.941 -8.229 40.247 1.000 24.128 297 GLY AAA CA 1
ATOM 2138 C C . GLY A 1 297 ? -8.868 -8.809 39.211 1.000 24.694 297 GLY AAA C 1
ATOM 2139 O O . GLY A 1 297 ? -9.975 -8.288 39.037 1.000 24.696 297 GLY AAA O 1
ATOM 2140 N N . ARG A 1 298 ? -8.391 -9.819 38.503 1.000 22.779 298 ARG AAA N 1
ATOM 2141 C CA . ARG A 1 298 ? -9.133 -10.508 37.436 1.000 24.241 298 ARG AAA CA 1
ATOM 2142 C C . ARG A 1 298 ? -9.048 -12.009 37.700 1.000 25.434 298 ARG AAA C 1
ATOM 2143 O O . ARG A 1 298 ? -7.954 -12.458 38.048 1.000 24.592 298 ARG AAA O 1
ATOM 2151 N N . ASN A 1 299 ? -10.151 -12.732 37.507 1.000 24.330 299 ASN AAA N 1
ATOM 2152 C CA . ASN A 1 299 ? -10.199 -14.214 37.576 1.000 26.165 299 ASN AAA CA 1
ATOM 2153 C C . ASN A 1 299 ? -10.190 -14.796 36.170 1.000 26.718 299 ASN AAA C 1
ATOM 2154 O O . ASN A 1 299 ? -10.885 -14.289 35.287 1.000 24.701 299 ASN AAA O 1
ATOM 2159 N N . PRO A 1 300 ? -9.448 -15.898 35.940 1.000 23.796 300 PRO AAA N 1
ATOM 2160 C CA . PRO A 1 300 ? -9.390 -16.528 34.621 1.000 23.958 300 PRO AAA CA 1
ATOM 2161 C C . PRO A 1 300 ? -10.787 -17.046 34.298 1.000 25.394 300 PRO AAA C 1
ATOM 2162 O O . PRO A 1 300 ? -11.398 -17.616 35.164 1.000 26.004 300 PRO AAA O 1
ATOM 2166 N N . ASP A 1 301 ? -11.282 -16.776 33.092 1.000 22.551 301 ASP AAA N 1
ATOM 2167 C CA . ASP A 1 301 ? -12.649 -17.163 32.678 1.000 26.342 301 ASP AAA CA 1
ATOM 2168 C C . ASP A 1 301 ? -12.617 -18.585 32.130 1.000 25.744 301 ASP AAA C 1
ATOM 2169 O O . ASP A 1 301 ? -12.487 -18.762 30.921 1.000 25.798 301 ASP AAA O 1
ATOM 2174 N N . VAL A 1 302 ? -12.686 -19.576 33.013 1.000 27.657 302 VAL AAA N 1
ATOM 2175 C CA . VAL A 1 302 ? -12.489 -21.003 32.621 1.000 27.772 302 VAL AAA CA 1
ATOM 2176 C C . VAL A 1 302 ? -13.589 -21.895 33.213 1.000 30.168 302 VAL AAA C 1
ATOM 2177 O O . VAL A 1 302 ? -13.601 -23.079 32.863 1.000 31.911 302 VAL AAA O 1
ATOM 2181 N N . LYS A 1 303 ? -14.469 -21.366 34.059 1.000 29.836 303 LYS AAA N 1
ATOM 2182 C CA . LYS A 1 303 ? -15.504 -22.159 34.770 1.000 35.698 303 LYS AAA CA 1
ATOM 2183 C C . LYS A 1 303 ? -16.440 -22.844 33.774 1.000 35.416 303 LYS AAA C 1
ATOM 2184 O O . LYS A 1 303 ? -16.923 -23.922 34.087 1.000 35.303 303 LYS AAA O 1
ATOM 2190 N N . GLY A 1 304 ? -16.708 -22.237 32.625 1.000 32.525 304 GLY AAA N 1
ATOM 2191 C CA . GLY A 1 304 ? -17.650 -22.824 31.650 1.000 32.421 304 GLY AAA CA 1
ATOM 2192 C C . GLY A 1 304 ? -16.985 -23.778 30.673 1.000 30.383 304 GLY AAA C 1
ATOM 2193 O O . GLY A 1 304 ? -17.690 -24.282 29.796 1.000 33.691 304 GLY AAA O 1
ATOM 2194 N N . LEU A 1 305 ? -15.681 -24.037 30.774 1.000 29.762 305 LEU AAA N 1
ATOM 2195 C CA . LEU A 1 305 ? -14.953 -24.805 29.727 1.000 28.989 305 LEU AAA CA 1
ATOM 2196 C C . LEU A 1 305 ? -15.011 -26.317 29.986 1.000 33.690 305 LEU AAA C 1
ATOM 2197 O O . LEU A 1 305 ? -14.568 -27.082 29.065 1.000 31.106 305 LEU AAA O 1
ATOM 2202 N N . ASN A 1 306 ? -15.458 -26.730 31.176 1.000 36.026 306 ASN AAA N 1
ATOM 2203 C CA . ASN A 1 306 ? -15.591 -28.161 31.575 1.000 36.557 306 ASN AAA CA 1
ATOM 2204 C C . ASN A 1 306 ? -14.200 -28.771 31.755 1.000 35.651 306 ASN AAA C 1
ATOM 2205 O O . ASN A 1 306 ? -14.008 -29.916 31.327 1.000 37.355 306 ASN AAA O 1
ATOM 2210 N N . LEU A 1 307 ? -13.251 -28.027 32.343 1.000 35.715 307 LEU AAA N 1
ATOM 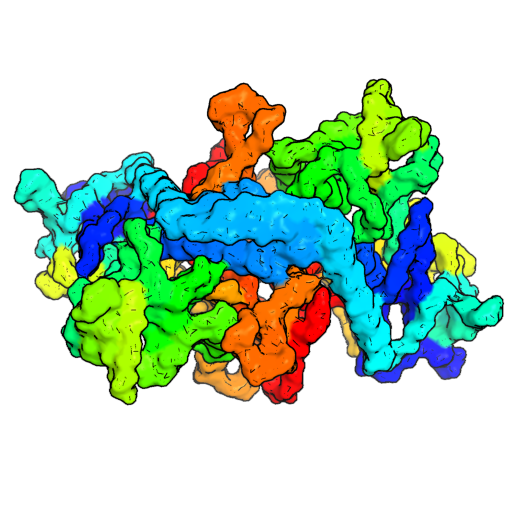2211 C CA . LEU A 1 307 ? -11.822 -28.448 32.439 1.000 33.021 307 LEU AAA CA 1
ATOM 2212 C C . LEU A 1 307 ? -11.691 -29.720 33.308 1.000 37.165 307 LEU AAA C 1
ATOM 2213 O O . LEU A 1 307 ? -10.888 -30.592 32.955 1.000 36.963 307 LEU AAA O 1
ATOM 2218 N N . ASN A 1 308 ? -12.412 -29.795 34.422 1.000 37.685 308 ASN AAA N 1
ATOM 2219 C CA . ASN A 1 308 ? -12.315 -30.916 35.400 1.000 44.068 308 ASN AAA CA 1
ATOM 2220 C C . ASN A 1 308 ? -12.651 -32.249 34.713 1.000 39.417 308 ASN AAA C 1
ATOM 2221 O O . ASN A 1 308 ? -11.845 -33.204 34.852 1.000 40.472 308 ASN AAA O 1
ATOM 2226 N N . ALA A 1 309 ? -13.757 -32.313 33.965 1.000 40.658 309 ALA AAA N 1
ATOM 2227 C CA . ALA A 1 309 ? -14.247 -33.565 33.331 1.000 42.160 309 ALA AAA CA 1
ATOM 2228 C C . ALA A 1 309 ? -13.242 -34.052 32.283 1.000 45.706 309 ALA AAA C 1
ATOM 2229 O O . ALA A 1 309 ? -13.148 -35.273 32.072 1.000 44.016 309 ALA AAA O 1
ATOM 2231 N N . ILE A 1 310 ? -12.480 -33.140 31.671 1.000 43.129 310 ILE AAA N 1
ATOM 2232 C CA . ILE A 1 310 ? -11.528 -33.484 30.579 1.000 39.472 310 ILE AAA CA 1
ATOM 2233 C C . ILE A 1 310 ? -10.172 -33.843 31.184 1.000 35.149 310 ILE AAA C 1
ATOM 2234 O O . ILE A 1 310 ? -9.400 -34.535 30.507 1.000 40.917 310 ILE AAA O 1
ATOM 2239 N N . GLY A 1 311 ? -9.877 -33.389 32.398 1.000 32.795 311 GLY AAA N 1
ATOM 2240 C CA . GLY A 1 311 ? -8.578 -33.631 33.052 1.000 34.506 311 GLY AAA CA 1
ATOM 2241 C C . GLY A 1 311 ? -7.566 -32.533 32.739 1.000 35.985 311 GLY AAA C 1
ATOM 2242 O O . GLY A 1 311 ? -6.373 -32.810 32.813 1.000 35.535 311 GLY AAA O 1
ATOM 2243 N N . VAL A 1 312 ? -8.024 -31.309 32.445 1.000 35.452 312 VAL AAA N 1
ATOM 2244 C CA . VAL A 1 312 ? -7.130 -30.118 32.331 1.000 30.654 312 VAL AAA CA 1
ATOM 2245 C C . VAL A 1 312 ? -6.899 -29.574 33.734 1.000 29.123 312 VAL AAA C 1
ATOM 2246 O O . VAL A 1 312 ? -7.854 -29.015 34.337 1.000 30.651 312 VAL AAA O 1
ATOM 2250 N N . GLU A 1 313 ? -5.655 -29.660 34.177 1.000 26.043 313 GLU AAA N 1
ATOM 2251 C CA . GLU A 1 313 ? -5.201 -29.294 35.534 1.000 31.994 313 GLU AAA CA 1
ATOM 2252 C C . GLU A 1 313 ? -5.149 -27.767 35.677 1.000 30.945 313 GLU AAA C 1
ATOM 2253 O O . GLU A 1 313 ? -4.572 -27.118 34.787 1.000 31.568 313 GLU AAA O 1
ATOM 2259 N N . VAL A 1 314 ? -5.754 -27.246 36.742 1.000 28.791 314 VAL AAA N 1
ATOM 2260 C CA . VAL A 1 314 ? -5.804 -25.803 37.114 1.000 32.125 314 VAL AAA CA 1
ATOM 2261 C C . VAL A 1 314 ? -5.117 -25.664 38.472 1.000 35.320 314 VAL AAA C 1
ATOM 2262 O O . VAL A 1 314 ? -5.165 -26.625 39.267 1.000 36.330 314 VAL AAA O 1
ATOM 2266 N N . SER A 1 315 ? -4.515 -24.508 38.727 1.000 32.890 315 SER AAA N 1
ATOM 2267 C CA . SER A 1 315 ? -3.974 -24.093 40.042 1.000 35.824 315 SER AAA CA 1
ATOM 2268 C C . SER A 1 315 ? -5.131 -23.713 40.966 1.000 33.061 315 SER AAA C 1
ATOM 2269 O O . SER A 1 315 ? -6.281 -23.667 40.535 1.000 30.247 315 SER AAA O 1
ATOM 2272 N N . ASP A 1 316 ? -4.798 -23.331 42.190 1.000 36.678 316 ASP AAA N 1
ATOM 2273 C CA . ASP A 1 316 ? -5.770 -22.970 43.250 1.000 39.257 316 ASP AAA CA 1
ATOM 2274 C C . ASP A 1 316 ? -6.389 -21.597 42.938 1.000 38.959 316 ASP AAA C 1
ATOM 2275 O O . ASP A 1 316 ? -7.513 -21.372 43.369 1.000 40.844 316 ASP AAA O 1
ATOM 2280 N N . SER A 1 317 ? -5.721 -20.740 42.155 1.000 38.451 317 SER AAA N 1
ATOM 2281 C CA . SER A 1 317 ? -6.272 -19.449 41.653 1.000 37.123 317 SER AAA CA 1
ATOM 2282 C C . SER A 1 317 ? -7.272 -19.667 40.505 1.000 35.893 317 SER AAA C 1
ATOM 2283 O O . SER A 1 317 ? -7.961 -18.689 40.131 1.000 38.885 317 SER AAA O 1
ATOM 2286 N N . GLY A 1 318 ? -7.349 -20.882 39.964 1.000 30.845 318 GLY AAA N 1
ATOM 2287 C CA . GLY A 1 318 ? -8.196 -21.220 38.813 1.000 30.238 318 GLY AAA CA 1
ATOM 2288 C C . GLY A 1 318 ? -7.445 -21.138 37.494 1.000 29.314 318 GLY AAA C 1
ATOM 2289 O O . GLY A 1 318 ? -8.038 -21.532 36.504 1.000 30.579 318 GLY AAA O 1
ATOM 2290 N N . LYS A 1 319 ? -6.197 -20.655 37.465 1.000 27.670 319 LYS AAA N 1
ATOM 2291 C CA . LYS A 1 319 ? -5.384 -20.587 36.215 1.000 27.176 319 LYS AAA CA 1
ATOM 2292 C C . LYS A 1 319 ? -4.973 -21.975 35.730 1.000 28.277 319 LYS AAA C 1
ATOM 2293 O O . LYS A 1 319 ? -4.757 -22.904 36.559 1.000 27.899 319 LYS AAA O 1
ATOM 2299 N N . ILE A 1 320 ? -4.840 -22.108 34.417 1.000 25.741 320 ILE AAA N 1
ATOM 2300 C CA . ILE A 1 320 ? -4.447 -23.379 33.756 1.000 26.741 320 ILE AAA CA 1
ATOM 2301 C C . ILE A 1 320 ? -2.951 -23.583 33.974 1.000 26.211 320 ILE AAA C 1
ATOM 2302 O O . ILE A 1 320 ? -2.184 -22.622 33.846 1.000 28.216 320 ILE AAA O 1
ATOM 2307 N N . ILE A 1 321 ? -2.559 -24.793 34.357 1.000 27.069 321 ILE AAA N 1
ATOM 2308 C CA . ILE A 1 321 ? -1.129 -25.180 34.462 1.000 28.142 321 ILE AAA CA 1
ATOM 2309 C C . ILE A 1 321 ? -0.657 -25.554 33.051 1.000 27.177 321 ILE AAA C 1
ATOM 2310 O O . ILE A 1 321 ? -1.093 -26.582 32.500 1.000 25.269 321 ILE AAA O 1
ATOM 2315 N N . ALA A 1 322 ? 0.186 -24.714 32.461 1.000 27.136 322 ALA AAA N 1
ATOM 2316 C CA . ALA A 1 322 ? 0.719 -24.921 31.098 1.000 27.905 322 ALA AAA CA 1
ATOM 2317 C C . ALA A 1 322 ? 1.998 -24.108 30.918 1.000 29.854 322 ALA AAA C 1
ATOM 2318 O O . ALA A 1 322 ? 2.051 -23.195 30.095 1.000 30.031 322 ALA AAA O 1
ATOM 2320 N N . PRO A 1 323 ? 3.070 -24.415 31.677 1.000 31.936 323 PRO AAA N 1
ATOM 2321 C CA . PRO A 1 323 ? 4.280 -23.603 31.650 1.000 31.050 323 PRO AAA CA 1
ATOM 2322 C C . PRO A 1 323 ? 4.931 -23.499 30.255 1.000 32.977 323 PRO AAA C 1
ATOM 2323 O O . PRO A 1 323 ? 5.638 -22.511 30.036 1.000 31.118 323 PRO AAA O 1
ATOM 2327 N N . LYS A 1 324 ? 4.696 -24.466 29.363 1.000 29.334 324 LYS AAA N 1
ATOM 2328 C CA . LYS A 1 324 ? 5.201 -24.443 27.959 1.000 31.891 324 LYS AAA CA 1
ATOM 2329 C C . LYS A 1 324 ? 4.017 -24.406 26.985 1.000 28.233 324 LYS AAA C 1
ATOM 2330 O O . LYS A 1 324 ? 4.205 -24.817 25.831 1.000 28.271 324 LYS AAA O 1
ATOM 2336 N N . ASP A 1 325 ? 2.866 -23.896 27.441 1.000 26.897 325 ASP AAA N 1
ATOM 2337 C CA . ASP A 1 325 ? 1.586 -23.737 26.695 1.000 25.351 325 ASP AAA CA 1
ATOM 2338 C C . ASP A 1 325 ? 0.808 -25.059 26.589 1.000 25.385 325 ASP AAA C 1
ATOM 2339 O O . ASP A 1 325 ? -0.371 -24.994 26.188 1.000 25.052 325 ASP AAA O 1
ATOM 2344 N N . ALA A 1 326 ? 1.412 -26.207 26.924 1.000 25.688 326 ALA AAA N 1
ATOM 2345 C CA . ALA A 1 326 ? 0.734 -27.536 26.885 1.000 25.935 326 ALA AAA CA 1
ATOM 2346 C C . ALA A 1 326 ? 0.038 -27.794 28.238 1.000 24.916 326 ALA AAA C 1
ATOM 2347 O O . ALA A 1 326 ? 0.701 -27.729 29.293 1.000 26.545 326 ALA AAA O 1
ATOM 2349 N N . THR A 1 327 ? -1.270 -28.003 28.231 1.000 26.515 327 THR AAA N 1
ATOM 2350 C CA . THR A 1 327 ? -2.040 -28.397 29.440 1.000 29.091 327 THR AAA CA 1
ATOM 2351 C C . THR A 1 327 ? -1.648 -29.832 29.812 1.000 31.256 327 THR AAA C 1
ATOM 2352 O O . THR A 1 327 ? -0.842 -30.430 29.084 1.000 27.718 327 THR AAA O 1
ATOM 2356 N N . SER A 1 328 ? -2.248 -30.356 30.876 1.000 32.624 328 SER AAA N 1
ATOM 2357 C CA . SER A 1 328 ? -2.124 -31.770 31.303 1.000 34.789 328 SER AAA CA 1
ATOM 2358 C C . SER A 1 328 ? -2.724 -32.696 30.230 1.000 34.774 328 SER AAA C 1
ATOM 2359 O O . SER A 1 328 ? -2.366 -33.859 30.219 1.000 32.725 328 SER AAA O 1
ATOM 2362 N N . VAL A 1 329 ? -3.588 -32.193 29.347 1.000 33.970 329 VAL AAA N 1
ATOM 2363 C CA . VAL A 1 329 ? -4.107 -32.966 28.177 1.000 36.807 329 VAL AAA CA 1
ATOM 2364 C C . VAL A 1 329 ? -3.329 -32.546 26.927 1.000 39.055 329 VAL AAA C 1
ATOM 2365 O O . VAL A 1 329 ? -3.410 -31.395 26.481 1.000 33.433 329 VAL AAA O 1
ATOM 2369 N N . PRO A 1 330 ? -2.537 -33.461 26.316 1.000 38.312 330 PRO AAA N 1
ATOM 2370 C CA . PRO A 1 330 ? -1.524 -33.060 25.339 1.000 35.334 330 PRO AAA CA 1
ATOM 2371 C C . PRO A 1 330 ? -2.067 -32.501 24.011 1.000 33.323 330 PRO AAA C 1
ATOM 2372 O O . PRO A 1 330 ? -1.299 -31.879 23.328 1.000 33.939 330 PRO AAA O 1
ATOM 2376 N N . SER A 1 331 ? -3.344 -32.718 23.686 1.000 34.151 331 SER AAA N 1
ATOM 2377 C CA . SER A 1 331 ? -4.011 -32.152 22.484 1.000 34.482 331 SER AAA CA 1
ATOM 2378 C C . SER A 1 331 ? -4.567 -30.747 22.799 1.000 33.269 331 SER AAA C 1
ATOM 2379 O O . SER A 1 331 ? -5.065 -30.090 21.860 1.000 33.375 331 SER AAA O 1
ATOM 2382 N N . ILE A 1 332 ? -4.522 -30.320 24.071 1.000 31.398 332 ILE AAA N 1
ATOM 2383 C CA . ILE A 1 332 ? -5.095 -29.028 24.541 1.000 28.416 332 ILE AAA CA 1
ATOM 2384 C C . ILE A 1 332 ? -3.972 -28.118 25.045 1.000 28.976 332 ILE AAA C 1
ATOM 2385 O O . ILE A 1 332 ? -3.171 -28.516 25.945 1.000 24.419 332 ILE AAA O 1
ATOM 2390 N N . PHE A 1 333 ? -3.959 -26.901 24.498 1.000 26.806 333 PHE AAA N 1
ATOM 2391 C CA . PHE A 1 333 ? -2.952 -25.852 24.782 1.000 28.819 333 PHE AAA CA 1
ATOM 2392 C C . PHE A 1 333 ? -3.661 -24.656 25.403 1.000 24.119 333 PHE AAA C 1
ATOM 2393 O O . PHE A 1 333 ? -4.908 -24.562 25.313 1.000 23.390 333 PHE AAA O 1
ATOM 2401 N N . ALA A 1 334 ? -2.886 -23.773 26.021 1.000 25.155 334 ALA AAA N 1
ATOM 2402 C CA . ALA A 1 334 ? -3.381 -22.511 26.595 1.000 22.475 334 ALA AAA CA 1
ATOM 2403 C C . ALA A 1 334 ? -2.300 -21.447 26.481 1.000 23.875 334 ALA AAA C 1
ATOM 2404 O O . ALA A 1 334 ? -1.098 -21.763 26.658 1.000 20.367 334 ALA AAA O 1
ATOM 2406 N N . VAL A 1 335 ? -2.747 -20.211 26.216 1.000 24.533 335 VAL AAA N 1
ATOM 2407 C CA . VAL A 1 335 ? -1.879 -19.000 26.224 1.000 19.997 335 VAL AAA CA 1
ATOM 2408 C C . VAL A 1 335 ? -2.673 -17.845 26.824 1.000 20.690 335 VAL AAA C 1
ATOM 2409 O O . VAL A 1 335 ? -3.920 -17.946 26.958 1.000 19.650 335 VAL AAA O 1
ATOM 2413 N N . GLY A 1 336 ? -1.951 -16.770 27.148 1.000 22.224 336 GLY AAA N 1
ATOM 2414 C CA . GLY A 1 336 ? -2.548 -15.511 27.621 1.000 19.470 336 GLY AAA CA 1
ATOM 2415 C C . GLY A 1 336 ? -2.893 -15.579 29.088 1.000 19.473 336 GLY AAA C 1
ATOM 2416 O O . GLY A 1 336 ? -2.273 -16.357 29.822 1.000 18.184 336 GLY AAA O 1
ATOM 2417 N N . ASP A 1 337 ? -3.877 -14.791 29.487 1.000 20.077 337 ASP AAA N 1
ATOM 2418 C CA . ASP A 1 337 ? -4.112 -14.406 30.898 1.000 20.733 337 ASP AAA CA 1
ATOM 2419 C C . ASP A 1 337 ? -4.579 -15.598 31.736 1.000 20.866 337 ASP AAA C 1
ATOM 2420 O O . ASP A 1 337 ? -4.543 -15.470 32.958 1.000 23.338 337 ASP AAA O 1
ATOM 2425 N N . ILE A 1 338 ? -5.026 -16.697 31.139 1.000 22.785 338 ILE AAA N 1
ATOM 2426 C CA . ILE A 1 338 ? -5.520 -17.880 31.914 1.000 21.125 338 ILE AAA CA 1
ATOM 2427 C C . ILE A 1 338 ? -4.378 -18.789 32.374 1.000 22.723 338 ILE AAA C 1
ATOM 2428 O O . ILE A 1 338 ? -4.681 -19.703 33.162 1.000 20.862 338 ILE AAA O 1
ATOM 2433 N N . VAL A 1 339 ? -3.141 -18.588 31.906 1.000 21.150 339 VAL AAA N 1
ATOM 2434 C CA . VAL A 1 339 ? -2.028 -19.522 32.208 1.000 21.864 339 VAL AAA CA 1
ATOM 2435 C C . VAL A 1 339 ? -1.267 -19.085 33.463 1.000 23.508 339 VAL AAA C 1
ATOM 2436 O O . VAL A 1 339 ? -0.804 -17.914 33.538 1.000 19.223 339 VAL AAA O 1
ATOM 2440 N N . GLU A 1 340 ? -1.075 -20.022 34.396 1.000 24.602 340 GLU AAA N 1
ATOM 2441 C CA . GLU A 1 340 ? -0.301 -19.789 35.641 1.000 24.136 340 GLU AAA CA 1
ATOM 2442 C C . GLU A 1 340 ? 1.134 -19.375 35.297 1.000 22.740 340 GLU AAA C 1
ATOM 2443 O O . GLU A 1 340 ? 1.724 -19.973 34.377 1.000 24.426 340 GLU AAA O 1
ATOM 2449 N N . GLY A 1 341 ? 1.665 -18.385 36.012 1.000 23.590 341 GLY AAA N 1
ATOM 2450 C CA . GLY A 1 341 ? 3.101 -18.044 36.097 1.000 24.235 341 GLY AAA CA 1
ATOM 2451 C C . GLY A 1 341 ? 3.616 -17.190 34.946 1.000 26.566 341 GLY AAA C 1
ATOM 2452 O O . GLY A 1 341 ? 4.830 -17.094 34.795 1.000 26.158 341 GLY AAA O 1
ATOM 2453 N N . ARG A 1 342 ? 2.756 -16.546 34.155 1.000 24.265 342 ARG AAA N 1
ATOM 2454 C CA . ARG A 1 342 ? 3.237 -15.612 33.106 1.000 23.804 342 ARG AAA CA 1
ATOM 2455 C C . ARG A 1 342 ? 2.501 -14.282 33.223 1.000 23.134 342 ARG AAA C 1
ATOM 2456 O O . ARG A 1 342 ? 1.396 -14.223 33.719 1.000 22.671 342 ARG AAA O 1
ATOM 2464 N N . PRO A 1 343 ? 3.100 -13.172 32.762 1.000 23.253 343 PRO AAA N 1
ATOM 2465 C CA . PRO A 1 343 ? 2.463 -11.867 32.885 1.000 23.087 343 PRO AAA CA 1
ATOM 2466 C C . PRO A 1 343 ? 1.173 -11.763 32.053 1.000 23.849 343 PRO AAA C 1
ATOM 2467 O O . PRO A 1 343 ? 1.112 -12.276 30.957 1.000 23.295 343 PRO AAA O 1
ATOM 2471 N N . GLU A 1 344 ? 0.186 -11.049 32.591 1.000 24.056 344 GLU AAA N 1
ATOM 2472 C CA . GLU A 1 344 ? -1.110 -10.804 31.914 1.000 22.736 344 GLU AAA CA 1
ATOM 2473 C C . GLU A 1 344 ? -0.965 -9.578 30.997 1.000 20.994 344 GLU AAA C 1
ATOM 2474 O O . GLU A 1 344 ? -1.368 -8.486 31.389 1.000 20.682 344 GLU AAA O 1
ATOM 2480 N N . LEU A 1 345 ? -0.340 -9.761 29.844 1.000 19.374 345 LEU AAA N 1
ATOM 2481 C CA . LEU A 1 345 ? -0.026 -8.660 28.903 1.000 20.147 345 LEU AAA CA 1
ATOM 2482 C C . LEU A 1 345 ? -0.383 -9.088 27.486 1.000 20.131 345 LEU AAA C 1
ATOM 2483 O O . LEU A 1 345 ? -0.202 -10.269 27.148 1.000 19.495 345 LEU AAA O 1
ATOM 2488 N N . THR A 1 346 ? -0.766 -8.132 26.653 1.000 18.890 346 THR AAA N 1
ATOM 2489 C CA . THR A 1 346 ? -1.214 -8.413 25.270 1.000 19.599 346 THR AAA CA 1
ATOM 2490 C C . THR A 1 346 ? -0.049 -8.963 24.447 1.000 20.159 346 THR AAA C 1
ATOM 2491 O O . THR A 1 346 ? -0.196 -9.994 23.794 1.000 19.200 346 THR AAA O 1
ATOM 2495 N N . PRO A 1 347 ? 1.145 -8.334 24.413 1.000 19.160 347 PRO AAA N 1
ATOM 2496 C CA . PRO A 1 347 ? 2.250 -8.852 23.586 1.000 20.098 347 PRO AAA CA 1
ATOM 2497 C C . PRO A 1 347 ? 2.743 -10.251 23.975 1.000 18.897 347 PRO AAA C 1
ATOM 2498 O O . PRO A 1 347 ? 3.236 -10.956 23.113 1.000 17.160 347 PRO AAA O 1
ATOM 2502 N N . VAL A 1 348 ? 2.540 -10.655 25.227 1.000 20.276 348 VAL AAA N 1
ATOM 2503 C CA . VAL A 1 348 ? 2.912 -12.016 25.717 1.000 20.675 348 VAL AAA CA 1
ATOM 2504 C C . VAL A 1 348 ? 1.859 -13.029 25.257 1.000 20.304 348 VAL AAA C 1
ATOM 2505 O O . VAL A 1 348 ? 2.234 -14.176 24.860 1.000 19.631 348 VAL AAA O 1
ATOM 2509 N N . ALA A 1 349 ? 0.581 -12.654 25.291 1.000 20.044 349 ALA AAA N 1
ATOM 2510 C CA . ALA A 1 349 ? -0.517 -13.448 24.688 1.000 21.443 349 ALA AAA CA 1
ATOM 2511 C C . ALA A 1 349 ? -0.271 -13.596 23.174 1.000 21.326 349 ALA AAA C 1
ATOM 2512 O O . ALA A 1 349 ? -0.269 -14.748 22.640 1.000 20.287 349 ALA AAA O 1
ATOM 2514 N N . VAL A 1 350 ? -0.002 -12.500 22.476 1.000 21.513 350 VAL AAA N 1
ATOM 2515 C CA . VAL A 1 350 ? 0.153 -12.514 20.982 1.000 21.508 350 VAL AAA CA 1
ATOM 2516 C C . VAL A 1 350 ? 1.374 -13.373 20.640 1.000 22.000 350 VAL AAA C 1
ATOM 2517 O O . VAL A 1 350 ? 1.224 -14.286 19.787 1.000 18.426 350 VAL AAA O 1
ATOM 2521 N N . LYS A 1 351 ? 2.533 -13.117 21.258 1.000 21.703 351 LYS AAA N 1
ATOM 2522 C CA . LYS A 1 351 ? 3.774 -13.835 20.864 1.000 23.175 351 LYS AAA CA 1
ATOM 2523 C C . LYS A 1 351 ? 3.605 -15.334 21.200 1.000 23.770 351 LYS AAA C 1
ATOM 2524 O O . LYS A 1 351 ? 3.994 -16.171 20.374 1.000 23.047 351 LYS AAA O 1
ATOM 2530 N N . ALA A 1 352 ? 3.036 -15.665 22.361 1.000 22.565 352 ALA AAA N 1
ATOM 2531 C CA . ALA A 1 352 ? 2.817 -17.078 22.768 1.000 23.163 352 ALA AAA CA 1
ATOM 2532 C C . ALA A 1 352 ? 1.957 -17.793 21.716 1.000 21.809 352 ALA AAA C 1
ATOM 2533 O O . ALA A 1 352 ? 2.368 -18.878 21.285 1.000 20.209 352 ALA AAA O 1
ATOM 2535 N N . GLY A 1 353 ? 0.869 -17.173 21.249 1.000 23.103 353 GLY AAA N 1
ATOM 2536 C CA . GLY A 1 353 ? -0.065 -17.751 20.254 1.000 22.592 353 GLY AAA CA 1
ATOM 2537 C C . GLY A 1 353 ? 0.624 -17.979 18.919 1.000 24.622 353 GLY AAA C 1
ATOM 2538 O O . GLY A 1 353 ? 0.465 -19.070 18.326 1.000 24.780 353 GLY AAA O 1
ATOM 2539 N N . ILE A 1 354 ? 1.400 -17.002 18.455 1.000 23.907 354 ILE AAA N 1
ATOM 2540 C CA . ILE A 1 354 ? 2.141 -17.109 17.162 1.000 23.692 354 ILE AAA CA 1
ATOM 2541 C C . ILE A 1 354 ? 3.162 -18.252 17.274 1.000 24.396 354 ILE AAA C 1
ATOM 2542 O O . ILE A 1 354 ? 3.192 -19.079 16.330 1.000 23.804 354 ILE AAA O 1
ATOM 2547 N N . LEU A 1 355 ? 4.001 -18.271 18.328 1.000 24.277 355 LEU AAA N 1
ATOM 2548 C CA . LEU A 1 355 ? 5.088 -19.272 18.465 1.000 22.854 355 LEU AAA CA 1
ATOM 2549 C C . LEU A 1 355 ? 4.451 -20.651 18.641 1.000 23.683 355 LEU AAA C 1
ATOM 2550 O O . LEU A 1 355 ? 4.989 -21.600 18.072 1.000 24.374 355 LEU AAA O 1
ATOM 2555 N N . LEU A 1 356 ? 3.329 -20.759 19.352 1.000 22.894 356 LEU AAA N 1
ATOM 2556 C CA . LEU A 1 356 ? 2.601 -22.049 19.489 1.000 24.468 356 LEU AAA CA 1
ATOM 2557 C C . LEU A 1 356 ? 2.224 -22.535 18.089 1.000 25.655 356 LEU AAA C 1
ATOM 2558 O O . LEU A 1 356 ? 2.535 -23.669 17.782 1.000 25.699 356 LEU AAA O 1
ATOM 2563 N N . ALA A 1 357 ? 1.603 -21.691 17.261 1.000 26.901 357 ALA AAA N 1
ATOM 2564 C CA . ALA A 1 357 ? 1.185 -22.069 15.891 1.000 26.768 357 ALA AAA CA 1
ATOM 2565 C C . ALA A 1 357 ? 2.393 -22.562 15.093 1.000 27.711 357 ALA AAA C 1
ATOM 2566 O O . ALA A 1 357 ? 2.283 -23.619 14.421 1.000 30.502 357 ALA AAA O 1
ATOM 2568 N N . ARG A 1 358 ? 3.532 -21.881 15.199 1.000 27.603 358 ARG AAA N 1
ATOM 2569 C CA . ARG A 1 358 ? 4.768 -22.282 14.482 1.000 27.680 358 ARG AAA CA 1
ATOM 2570 C C . ARG A 1 358 ? 5.323 -23.610 15.021 1.000 29.950 358 ARG AAA C 1
ATOM 2571 O O . ARG A 1 358 ? 5.872 -24.361 14.229 1.000 30.832 358 ARG AAA O 1
ATOM 2579 N N . ARG A 1 359 ? 5.258 -23.868 16.323 1.000 31.152 359 ARG AAA N 1
ATOM 2580 C CA . ARG A 1 359 ? 5.752 -25.144 16.904 1.000 31.905 359 ARG AAA CA 1
ATOM 2581 C C . ARG A 1 359 ? 4.819 -26.274 16.441 1.000 31.546 359 ARG AAA C 1
ATOM 2582 O O . ARG A 1 359 ? 5.334 -27.363 16.102 1.000 36.776 359 ARG AAA O 1
ATOM 2590 N N . LEU A 1 360 ? 3.514 -26.025 16.374 1.000 32.183 360 LEU AAA N 1
ATOM 2591 C CA . LEU A 1 360 ? 2.521 -27.061 15.963 1.000 34.195 360 LEU AAA CA 1
ATOM 2592 C C . LEU A 1 360 ? 2.633 -27.382 14.470 1.000 37.035 360 LEU AAA C 1
ATOM 2593 O O . LEU A 1 360 ? 2.459 -28.556 14.126 1.000 33.700 360 LEU AAA O 1
ATOM 2598 N N . PHE A 1 361 ? 2.839 -26.395 13.598 1.000 34.111 361 PHE AAA N 1
ATOM 2599 C CA . PHE A 1 361 ? 2.580 -26.555 12.140 1.000 35.052 361 PHE AAA CA 1
ATOM 2600 C C . PHE A 1 361 ? 3.780 -26.182 11.254 1.000 35.184 361 PHE AAA C 1
ATOM 2601 O O . PHE A 1 361 ? 3.632 -26.324 10.037 1.000 43.854 361 PHE AAA O 1
ATOM 2609 N N . ALA A 1 362 ? 4.909 -25.713 11.793 1.000 36.046 362 ALA AAA N 1
ATOM 2610 C CA . ALA A 1 362 ? 6.072 -25.232 11.006 1.000 36.194 362 ALA AAA CA 1
ATOM 2611 C C . ALA A 1 362 ? 7.406 -25.670 11.622 1.000 37.629 362 ALA AAA C 1
ATOM 2612 O O . ALA A 1 362 ? 8.461 -25.121 11.224 1.000 39.879 362 ALA AAA O 1
ATOM 2614 N N . GLY A 1 363 ? 7.387 -26.607 12.571 1.000 40.768 363 GLY AAA N 1
ATOM 2615 C CA . GLY A 1 363 ? 8.609 -27.236 13.105 1.000 40.471 363 GLY AAA CA 1
ATOM 2616 C C . GLY A 1 363 ? 9.446 -26.283 13.939 1.000 42.692 363 GLY AAA C 1
ATOM 2617 O O . GLY A 1 363 ? 10.651 -26.538 14.090 1.000 39.340 363 GLY AAA O 1
ATOM 2618 N N . SER A 1 364 ? 8.859 -25.218 14.485 1.000 39.690 364 SER AAA N 1
ATOM 2619 C CA . SER A 1 364 ? 9.615 -24.266 15.335 1.000 36.265 364 SER AAA CA 1
ATOM 2620 C C . SER A 1 364 ? 9.952 -24.924 16.686 1.000 32.792 364 SER AAA C 1
ATOM 2621 O O . SER A 1 364 ? 9.151 -25.768 17.161 1.000 28.774 364 SER AAA O 1
ATOM 2624 N N . ASN A 1 365 ? 11.050 -24.494 17.308 1.000 33.030 365 ASN AAA N 1
ATOM 2625 C CA . ASN A 1 365 ? 11.433 -24.866 18.700 1.000 40.613 365 ASN AAA CA 1
ATOM 2626 C C . ASN A 1 365 ? 11.340 -23.653 19.638 1.000 36.763 365 ASN AAA C 1
ATOM 2627 O O . ASN A 1 365 ? 11.789 -23.762 20.796 1.000 40.636 365 ASN AAA O 1
ATOM 2632 N N . GLU A 1 366 ? 10.771 -22.539 19.172 1.000 35.366 366 GLU AAA N 1
ATOM 2633 C CA . GLU A 1 366 ? 10.924 -21.216 19.829 1.000 36.056 366 GLU AAA CA 1
ATOM 2634 C C . GLU A 1 366 ? 9.876 -21.027 20.932 1.000 30.264 366 GLU AAA C 1
ATOM 2635 O O . GLU A 1 366 ? 8.694 -21.325 20.710 1.000 28.730 366 GLU AAA O 1
ATOM 2641 N N . PHE A 1 367 ? 10.335 -20.526 22.080 1.000 32.832 367 PHE AAA N 1
ATOM 2642 C CA . PHE A 1 367 ? 9.524 -20.096 23.247 1.000 29.764 367 PHE AAA CA 1
ATOM 2643 C C . PHE A 1 367 ? 9.909 -18.673 23.641 1.000 28.768 367 PHE AAA C 1
ATOM 2644 O O . PHE A 1 367 ? 11.050 -18.282 23.428 1.000 28.964 367 PHE AAA O 1
ATOM 2652 N N . ILE A 1 368 ? 8.980 -17.951 24.263 1.000 27.640 368 ILE AAA N 1
ATOM 2653 C CA . ILE A 1 368 ? 9.272 -16.625 24.865 1.000 27.287 368 ILE AAA CA 1
ATOM 2654 C C . ILE A 1 368 ? 10.347 -16.789 25.936 1.000 27.883 368 ILE AAA C 1
ATOM 2655 O O . ILE A 1 368 ? 10.264 -17.722 26.718 1.000 28.949 368 ILE AAA O 1
ATOM 2660 N N . ASP A 1 369 ? 11.298 -15.868 25.991 1.000 25.964 369 ASP AAA N 1
ATOM 2661 C CA . ASP A 1 369 ? 12.237 -15.743 27.130 1.000 26.404 369 ASP AAA CA 1
ATOM 2662 C C . ASP A 1 369 ? 11.574 -14.820 28.172 1.000 26.585 369 ASP AAA C 1
ATOM 2663 O O . ASP A 1 369 ? 11.575 -13.585 27.975 1.000 26.232 369 ASP AAA O 1
ATOM 2668 N N . TYR A 1 370 ? 11.034 -15.391 29.247 1.000 24.342 370 TYR AAA N 1
ATOM 2669 C CA . TYR A 1 370 ? 10.224 -14.670 30.263 1.000 24.616 370 TYR AAA CA 1
ATOM 2670 C C . TYR A 1 370 ? 11.116 -13.804 31.156 1.000 24.122 370 TYR AAA C 1
ATOM 2671 O O . TYR A 1 370 ? 10.572 -13.036 31.963 1.000 22.109 370 TYR AAA O 1
ATOM 2680 N N . ASP A 1 371 ? 12.442 -13.853 31.000 1.000 23.979 371 ASP AAA N 1
ATOM 2681 C CA . ASP A 1 371 ? 13.333 -12.973 31.800 1.000 23.727 371 ASP AAA CA 1
ATOM 2682 C C . ASP A 1 371 ? 13.266 -11.531 31.279 1.000 22.248 371 ASP AAA C 1
ATOM 2683 O O . ASP A 1 371 ? 13.717 -10.651 32.033 1.000 23.184 371 ASP AAA O 1
ATOM 2688 N N . PHE A 1 372 ? 12.805 -11.300 30.042 1.000 20.369 372 PHE AAA N 1
ATOM 2689 C CA . PHE A 1 372 ? 12.841 -9.956 29.412 1.000 20.974 372 PHE AAA CA 1
ATOM 2690 C C . PHE A 1 372 ? 11.469 -9.646 28.827 1.000 18.358 372 PHE AAA C 1
ATOM 2691 O O . PHE A 1 372 ? 11.259 -9.767 27.641 1.000 21.813 372 PHE AAA O 1
ATOM 2699 N N . VAL A 1 373 ? 10.563 -9.268 29.705 1.000 18.398 373 VAL AAA N 1
ATOM 2700 C CA . VAL A 1 373 ? 9.175 -8.883 29.367 1.000 18.889 373 VAL AAA CA 1
ATOM 2701 C C . VAL A 1 373 ? 8.970 -7.481 29.904 1.000 19.030 373 VAL AAA C 1
ATOM 2702 O O . VAL A 1 373 ? 8.585 -7.276 31.051 1.000 19.124 373 VAL AAA O 1
ATOM 2706 N N . PRO A 1 374 ? 9.185 -6.451 29.076 1.000 19.341 374 PRO AAA N 1
ATOM 2707 C CA . PRO A 1 374 ? 9.005 -5.085 29.534 1.000 17.886 374 PRO AAA CA 1
ATOM 2708 C C . PRO A 1 374 ? 7.512 -4.812 29.642 1.000 18.040 374 PRO AAA C 1
ATOM 2709 O O . PRO A 1 374 ? 6.720 -5.473 28.967 1.000 17.220 374 PRO AAA O 1
ATOM 2713 N N . THR A 1 375 ? 7.187 -3.795 30.421 1.000 18.842 375 THR AAA N 1
ATOM 2714 C CA . THR A 1 375 ? 5.806 -3.354 30.681 1.000 19.395 375 THR AAA CA 1
ATOM 2715 C C . THR A 1 375 ? 5.836 -1.849 30.955 1.000 18.614 375 THR AAA C 1
ATOM 2716 O O . THR A 1 375 ? 6.910 -1.308 31.286 1.000 18.745 375 THR AAA O 1
ATOM 2720 N N . THR A 1 376 ? 4.705 -1.209 30.777 1.000 16.406 376 THR AAA N 1
ATOM 2721 C CA . THR A 1 376 ? 4.511 0.197 31.125 1.000 17.450 376 THR AAA CA 1
ATOM 2722 C C . THR A 1 376 ? 3.161 0.305 31.806 1.000 16.347 376 THR AAA C 1
ATOM 2723 O O . THR A 1 376 ? 2.160 -0.185 31.248 1.000 15.760 376 THR AAA O 1
ATOM 2727 N N . VAL A 1 377 ? 3.170 1.000 32.938 1.000 17.279 377 VAL AAA N 1
ATOM 2728 C CA . VAL A 1 377 ? 1.972 1.491 33.647 1.000 16.990 377 VAL AAA CA 1
ATOM 2729 C C . VAL A 1 377 ? 1.697 2.912 33.155 1.000 18.104 377 VAL AAA C 1
ATOM 2730 O O . VAL A 1 377 ? 2.583 3.779 33.294 1.000 15.772 377 VAL AAA O 1
ATOM 2734 N N . PHE A 1 378 ? 0.519 3.138 32.588 1.000 17.314 378 PHE AAA N 1
ATOM 2735 C CA . PHE A 1 378 ? 0.140 4.434 31.964 1.000 16.857 378 PHE AAA CA 1
ATOM 2736 C C . PHE A 1 378 ? -0.587 5.312 32.991 1.000 16.962 378 PHE AAA C 1
ATOM 2737 O O . PHE A 1 378 ? -1.684 5.802 32.735 1.000 16.049 378 PHE AAA O 1
ATOM 2745 N N . THR A 1 379 ? 0.081 5.548 34.117 1.000 15.885 379 THR AAA N 1
ATOM 2746 C CA . THR A 1 379 ? -0.292 6.490 35.176 1.000 14.610 379 THR AAA CA 1
ATOM 2747 C C . THR A 1 379 ? 0.026 7.911 34.705 1.000 16.183 379 THR AAA C 1
ATOM 2748 O O . THR A 1 379 ? 0.675 8.095 33.667 1.000 15.350 379 THR AAA O 1
ATOM 2752 N N . PRO A 1 380 ? -0.462 8.941 35.421 1.000 15.841 380 PRO AAA N 1
ATOM 2753 C CA . PRO A 1 380 ? -0.307 10.330 34.968 1.000 17.538 380 PRO AAA CA 1
ATOM 2754 C C . PRO A 1 380 ? 1.146 10.657 34.588 1.000 17.945 380 PRO AAA C 1
ATOM 2755 O O . PRO A 1 380 ? 1.362 11.351 33.585 1.000 18.185 380 PRO AAA O 1
ATOM 2759 N N . ILE A 1 381 ? 2.092 10.177 35.389 1.000 16.899 381 ILE AAA N 1
ATOM 2760 C CA . ILE A 1 381 ? 3.502 9.956 34.955 1.000 16.796 381 ILE AAA CA 1
ATOM 2761 C C . ILE A 1 381 ? 3.613 8.441 34.797 1.000 16.507 381 ILE AAA C 1
ATOM 2762 O O . ILE A 1 381 ? 3.107 7.720 35.673 1.000 15.690 381 ILE AAA O 1
ATOM 2767 N N . GLU A 1 382 ? 4.108 8.012 33.642 1.000 14.502 382 GLU AAA N 1
ATOM 2768 C CA . GLU A 1 382 ? 4.138 6.600 33.233 1.000 14.548 382 GLU AAA CA 1
ATOM 2769 C C . GLU A 1 382 ? 5.331 5.891 33.882 1.000 14.819 382 GLU AAA C 1
ATOM 2770 O O . GLU A 1 382 ? 6.268 6.548 34.389 1.000 14.540 382 GLU AAA O 1
ATOM 2776 N N . TYR A 1 383 ? 5.303 4.564 33.904 1.000 15.015 383 TYR AAA N 1
ATOM 2777 C CA . TYR A 1 383 ? 6.413 3.775 34.503 1.000 15.554 383 TYR AAA CA 1
ATOM 2778 C C . TYR A 1 383 ? 6.668 2.538 33.655 1.000 13.663 383 TYR AAA C 1
ATOM 2779 O O . TYR A 1 383 ? 5.824 1.604 33.589 1.000 14.262 383 TYR AAA O 1
ATOM 2788 N N . GLY A 1 384 ? 7.829 2.540 33.018 1.000 13.186 384 GLY AAA N 1
ATOM 2789 C CA . GLY A 1 384 ? 8.320 1.432 32.190 1.000 14.195 384 GLY AAA CA 1
ATOM 2790 C C . GLY A 1 384 ? 9.461 0.718 32.896 1.000 15.600 384 GLY AAA C 1
ATOM 2791 O O . GLY A 1 384 ? 10.326 1.400 33.540 1.000 16.574 384 GLY AAA O 1
ATOM 2792 N N . HIS A 1 385 ? 9.523 -0.599 32.791 1.000 16.450 385 HIS AAA N 1
ATOM 2793 C CA . HIS A 1 385 ? 10.717 -1.328 33.289 1.000 16.881 385 HIS AAA CA 1
ATOM 2794 C C . HIS A 1 385 ? 10.860 -2.639 32.546 1.000 17.627 385 HIS AAA C 1
ATOM 2795 O O . HIS A 1 385 ? 9.926 -3.096 31.849 1.000 19.185 385 HIS AAA O 1
ATOM 2802 N N . VAL A 1 386 ? 12.042 -3.194 32.654 1.000 18.180 386 VAL AAA N 1
ATOM 2803 C CA . VAL A 1 386 ? 12.324 -4.607 32.295 1.000 18.024 386 VAL AAA CA 1
ATOM 2804 C C . VAL A 1 386 ? 13.359 -5.109 33.302 1.000 18.107 386 VAL AAA C 1
ATOM 2805 O O . VAL A 1 386 ? 14.064 -4.287 33.902 1.000 16.816 386 VAL AAA O 1
ATOM 2809 N N . GLY A 1 387 ? 13.434 -6.426 33.481 1.000 18.488 387 GLY AAA N 1
ATOM 2810 C CA . GLY A 1 387 ? 14.348 -7.060 34.442 1.000 18.454 387 GLY AAA CA 1
ATOM 2811 C C . GLY A 1 387 ? 13.878 -6.881 35.862 1.000 17.882 387 GLY AAA C 1
ATOM 2812 O O . GLY A 1 387 ? 12.662 -6.765 36.074 1.000 18.992 387 GLY AAA O 1
ATOM 2813 N N . LEU A 1 388 ? 14.814 -6.797 36.798 1.000 18.171 388 LEU AAA N 1
ATOM 2814 C CA . LEU A 1 388 ? 14.550 -6.858 38.252 1.000 19.057 388 LEU AAA CA 1
ATOM 2815 C C . LEU A 1 388 ? 14.329 -5.477 38.866 1.000 19.396 388 LEU AAA C 1
ATOM 2816 O O . LEU A 1 388 ? 15.071 -4.515 38.568 1.000 17.720 388 LEU AAA O 1
ATOM 2821 N N . SER A 1 389 ? 13.357 -5.417 39.768 1.000 20.333 389 SER AAA N 1
ATOM 2822 C CA . SER A 1 389 ? 13.227 -4.370 40.795 1.000 20.554 389 SER AAA CA 1
ATOM 2823 C C . SER A 1 389 ? 14.502 -4.376 41.648 1.000 22.176 389 SER AAA C 1
ATOM 2824 O O . SER A 1 389 ? 15.255 -5.400 41.625 1.000 21.115 389 SER AAA O 1
ATOM 2827 N N . SER A 1 390 ? 14.757 -3.261 42.329 1.000 20.668 390 SER AAA N 1
ATOM 2828 C CA . SER A 1 390 ? 15.805 -3.159 43.370 1.000 20.723 390 SER AAA CA 1
ATOM 2829 C C . SER A 1 390 ? 15.633 -4.340 44.346 1.000 21.868 390 SER AAA C 1
ATOM 2830 O O . SER A 1 390 ? 16.647 -4.984 44.682 1.000 20.538 390 SER AAA O 1
ATOM 2833 N N . GLU A 1 391 ? 14.405 -4.612 44.775 1.000 21.316 391 GLU AAA N 1
ATOM 2834 C CA . GLU A 1 391 ? 14.084 -5.625 45.827 1.000 23.534 391 GLU AAA CA 1
ATOM 2835 C C . GLU A 1 391 ? 14.464 -7.016 45.307 1.000 24.771 391 GLU AAA C 1
ATOM 2836 O O . GLU A 1 391 ? 15.212 -7.718 46.010 1.000 25.963 391 GLU AAA O 1
ATOM 2842 N N . ALA A 1 392 ? 14.037 -7.396 44.106 1.000 24.922 392 ALA AAA N 1
ATOM 2843 C CA . ALA A 1 392 ? 14.331 -8.734 43.537 1.000 26.257 392 ALA AAA CA 1
ATOM 2844 C C . ALA A 1 392 ? 15.842 -8.886 43.241 1.000 27.900 392 ALA AAA C 1
ATOM 2845 O O . ALA A 1 392 ? 16.363 -10.003 43.416 1.000 25.273 392 ALA AAA O 1
ATOM 2847 N N . ALA A 1 393 ? 16.522 -7.836 42.779 1.000 24.482 393 ALA AAA N 1
ATOM 2848 C CA . ALA A 1 393 ? 17.985 -7.866 42.515 1.000 26.849 393 ALA AAA CA 1
ATOM 2849 C C . ALA A 1 393 ? 18.750 -8.096 43.826 1.000 25.099 393 ALA AAA C 1
ATOM 2850 O O . ALA A 1 393 ? 19.683 -8.926 43.855 1.000 22.807 393 ALA AAA O 1
ATOM 2852 N N . ILE A 1 394 ? 18.372 -7.384 44.876 1.000 28.137 394 ILE AAA N 1
ATOM 2853 C CA . ILE A 1 394 ? 18.981 -7.527 46.228 1.000 28.340 394 ILE AAA CA 1
ATOM 2854 C C . ILE A 1 394 ? 18.671 -8.951 46.750 1.000 31.897 394 ILE AAA C 1
ATOM 2855 O O . ILE A 1 394 ? 19.610 -9.619 47.213 1.000 27.355 394 ILE AAA O 1
ATOM 2860 N N . ALA A 1 395 ? 17.431 -9.441 46.633 1.000 29.589 395 ALA AAA N 1
ATOM 2861 C CA . ALA A 1 395 ? 17.051 -10.815 47.041 1.000 29.952 395 ALA AAA CA 1
ATOM 2862 C C . ALA A 1 395 ? 17.886 -11.862 46.273 1.000 33.409 395 ALA AAA C 1
ATOM 2863 O O . ALA A 1 395 ? 18.311 -12.832 46.909 1.000 33.363 395 ALA AAA O 1
ATOM 2865 N N . LYS A 1 396 ? 18.149 -11.680 44.970 1.000 29.988 396 LYS AAA N 1
ATOM 2866 C CA . LYS A 1 396 ? 18.816 -12.702 44.129 1.000 29.879 396 LYS AAA CA 1
ATOM 2867 C C . LYS A 1 396 ? 20.343 -12.665 44.293 1.000 32.122 396 LYS AAA C 1
ATOM 2868 O O . LYS A 1 396 ? 20.934 -13.750 44.281 1.000 29.352 396 LYS AAA O 1
ATOM 2874 N N . TYR A 1 397 ? 20.964 -11.479 44.378 1.000 26.947 397 TYR AAA N 1
ATOM 2875 C CA . TYR A 1 397 ? 22.436 -11.306 44.299 1.000 29.391 397 TYR AAA CA 1
ATOM 2876 C C . TYR A 1 397 ? 23.028 -10.918 45.666 1.000 29.838 397 TYR AAA C 1
ATOM 2877 O O . TYR A 1 397 ? 24.255 -11.010 45.813 1.000 33.259 397 TYR AAA O 1
ATOM 2886 N N . GLY A 1 398 ? 22.207 -10.449 46.611 1.000 29.922 398 GLY AAA N 1
ATOM 2887 C CA . GLY A 1 398 ? 22.677 -9.835 47.868 1.000 30.551 398 GLY AAA CA 1
ATOM 2888 C C . GLY A 1 398 ? 23.026 -8.361 47.697 1.000 31.007 398 GLY AAA C 1
ATOM 2889 O O . GLY A 1 398 ? 23.621 -7.998 46.642 1.000 30.086 398 GLY AAA O 1
ATOM 2890 N N . GLU A 1 399 ? 22.708 -7.547 48.710 1.000 32.616 399 GLU AAA N 1
ATOM 2891 C CA . GLU A 1 399 ? 22.919 -6.073 48.718 1.000 37.897 399 GLU AAA CA 1
ATOM 2892 C C . GLU A 1 399 ? 24.358 -5.734 48.321 1.000 40.602 399 GLU AAA C 1
ATOM 2893 O O . GLU A 1 399 ? 24.529 -4.730 47.584 1.000 34.591 399 GLU AAA O 1
ATOM 2899 N N . ASP A 1 400 ? 25.362 -6.501 48.779 1.000 38.520 400 ASP AAA N 1
ATOM 2900 C CA . ASP A 1 400 ? 26.798 -6.137 48.594 1.000 38.458 400 ASP AAA CA 1
ATOM 2901 C C . ASP A 1 400 ? 27.181 -6.235 47.115 1.000 33.428 400 ASP AAA C 1
ATOM 2902 O O . ASP A 1 400 ? 28.173 -5.590 46.716 1.000 33.331 400 ASP AAA O 1
ATOM 2907 N N . ASP A 1 401 ? 26.441 -7.011 46.325 1.000 27.946 401 ASP AAA N 1
ATOM 2908 C CA . ASP A 1 401 ? 26.783 -7.256 44.905 1.000 26.014 401 ASP AAA CA 1
ATOM 2909 C C . ASP A 1 401 ? 25.911 -6.390 43.973 1.000 25.051 401 ASP AAA C 1
ATOM 2910 O O . ASP A 1 401 ? 25.953 -6.611 42.758 1.000 25.717 401 ASP AAA O 1
ATOM 2915 N N . ILE A 1 402 ? 25.180 -5.419 44.505 1.000 26.722 402 ILE AAA N 1
ATOM 2916 C CA . ILE A 1 402 ? 24.230 -4.589 43.704 1.000 24.922 402 ILE AAA CA 1
ATOM 2917 C C . ILE A 1 402 ? 24.674 -3.126 43.786 1.000 23.334 402 ILE AAA C 1
ATOM 2918 O O . ILE A 1 402 ? 24.971 -2.632 44.907 1.000 24.340 402 ILE AAA O 1
ATOM 2923 N N . GLU A 1 403 ? 24.697 -2.453 42.639 1.000 22.909 403 GLU AAA N 1
ATOM 2924 C CA . GLU A 1 403 ? 24.734 -0.973 42.593 1.000 22.291 403 GLU AAA CA 1
ATOM 2925 C C . GLU A 1 403 ? 23.448 -0.486 41.929 1.000 21.167 403 GLU AAA C 1
ATOM 2926 O O . GLU A 1 403 ? 22.975 -1.110 40.943 1.000 21.469 403 GLU AAA O 1
ATOM 2932 N N . GLU A 1 404 ? 22.891 0.576 42.484 1.000 22.531 404 GLU AAA N 1
ATOM 2933 C CA . GLU A 1 404 ? 21.719 1.269 41.922 1.000 22.886 404 GLU AAA CA 1
ATOM 2934 C C . GLU A 1 404 ? 22.168 2.675 41.549 1.000 20.546 404 GLU AAA C 1
ATOM 2935 O O . GLU A 1 404 ? 22.526 3.419 42.461 1.000 24.646 404 GLU AAA O 1
ATOM 2941 N N . TYR A 1 405 ? 22.110 3.031 40.269 1.000 19.601 405 TYR AAA N 1
ATOM 2942 C CA . TYR A 1 405 ? 22.397 4.408 39.806 1.000 20.387 405 TYR AAA CA 1
ATOM 2943 C C . TYR A 1 405 ? 21.071 5.072 39.451 1.000 20.949 405 TYR AAA C 1
ATOM 2944 O O . TYR A 1 405 ? 20.264 4.425 38.752 1.000 21.817 405 TYR AAA O 1
ATOM 2953 N N . LEU A 1 406 ? 20.869 6.321 39.857 1.000 20.292 406 LEU AAA N 1
ATOM 2954 C CA . LEU A 1 406 ? 19.583 6.989 39.551 1.000 21.166 406 LEU AAA CA 1
ATOM 2955 C C . LEU A 1 406 ? 19.720 8.506 39.423 1.000 19.614 406 LEU AAA C 1
ATOM 2956 O O . LEU A 1 406 ? 20.738 9.088 39.817 1.000 21.069 406 LEU AAA O 1
ATOM 2961 N N . SER A 1 407 ? 18.706 9.089 38.806 1.000 17.533 407 SER AAA N 1
ATOM 2962 C CA . SER A 1 407 ? 18.537 10.550 38.654 1.000 18.051 407 SER AAA CA 1
ATOM 2963 C C . SER A 1 407 ? 17.038 10.812 38.650 1.000 18.302 407 SER AAA C 1
ATOM 2964 O O . SER A 1 407 ? 16.309 10.064 37.951 1.000 17.451 407 SER AAA O 1
ATOM 2967 N N . GLU A 1 408 ? 16.622 11.743 39.503 1.000 18.009 408 GLU AAA N 1
ATOM 2968 C CA . GLU A 1 408 ? 15.258 12.309 39.518 1.000 18.781 408 GLU AAA CA 1
ATOM 2969 C C . GLU A 1 408 ? 15.369 13.731 38.995 1.000 17.951 408 GLU AAA C 1
ATOM 2970 O O . GLU A 1 408 ? 16.268 14.471 39.438 1.000 19.273 408 GLU AAA O 1
ATOM 2976 N N . PHE A 1 409 ? 14.514 14.092 38.052 1.000 17.390 409 PHE AAA N 1
ATOM 2977 C CA . PHE A 1 409 ? 14.669 15.324 37.247 1.000 17.171 409 PHE AAA CA 1
ATOM 2978 C C . PHE A 1 409 ? 13.349 15.644 36.556 1.000 17.510 409 PHE AAA C 1
ATOM 2979 O O . PHE A 1 409 ? 12.442 14.768 36.533 1.000 17.778 409 PHE AAA O 1
ATOM 2987 N N . SER A 1 410 ? 13.283 16.826 35.952 1.000 18.140 410 SER AAA N 1
ATOM 2988 C CA . SER A 1 410 ? 12.130 17.307 35.155 1.000 17.760 410 SER AAA CA 1
ATOM 2989 C C . SER A 1 410 ? 12.443 17.274 33.651 1.000 17.348 410 SER AAA C 1
ATOM 2990 O O . SER A 1 410 ? 13.535 17.706 33.236 1.000 16.471 410 SER AAA O 1
ATOM 2993 N N . THR A 1 411 ? 11.521 16.776 32.847 1.000 16.577 411 THR AAA N 1
ATOM 2994 C CA . THR A 1 411 ? 11.481 17.025 31.384 1.000 15.437 411 THR AAA CA 1
ATOM 2995 C C . THR A 1 411 ? 11.698 18.521 31.127 1.000 15.597 411 THR AAA C 1
ATOM 2996 O O . THR A 1 411 ? 11.081 19.347 31.829 1.000 15.653 411 THR AAA O 1
ATOM 3000 N N . LEU A 1 412 ? 12.555 18.855 30.168 1.000 15.586 412 LEU AAA N 1
ATOM 3001 C CA . LEU A 1 412 ? 12.884 20.253 29.818 1.000 15.861 412 LEU AAA CA 1
ATOM 3002 C C . LEU A 1 412 ? 11.597 21.077 29.649 1.000 15.403 412 LEU AAA C 1
ATOM 3003 O O . LEU A 1 412 ? 11.451 22.142 30.283 1.000 16.638 412 LEU AAA O 1
ATOM 3008 N N . GLU A 1 413 ? 10.728 20.644 28.744 1.000 16.306 413 GLU AAA N 1
ATOM 3009 C CA . GLU A 1 413 ? 9.500 21.378 28.335 1.000 18.058 413 GLU AAA CA 1
ATOM 3010 C C . GLU A 1 413 ? 8.589 21.575 29.552 1.000 20.377 413 GLU AAA C 1
ATOM 3011 O O . GLU A 1 413 ? 7.911 22.623 29.645 1.000 16.610 413 GLU AAA O 1
ATOM 3017 N N . ILE A 1 414 ? 8.514 20.569 30.425 1.000 19.756 414 ILE AAA N 1
ATOM 3018 C CA . ILE A 1 414 ? 7.685 20.631 31.657 1.000 19.784 414 ILE AAA CA 1
ATOM 3019 C C . ILE A 1 414 ? 8.323 21.594 32.664 1.000 18.774 414 ILE AAA C 1
ATOM 3020 O O . ILE A 1 414 ? 7.581 22.408 33.280 1.000 17.171 414 ILE AAA O 1
ATOM 3025 N N . ALA A 1 415 ? 9.636 21.551 32.852 1.000 17.571 415 ALA AAA N 1
ATOM 3026 C CA . ALA A 1 415 ? 10.345 22.451 33.793 1.000 18.833 415 ALA AAA CA 1
ATOM 3027 C C . ALA A 1 415 ? 10.041 23.909 33.407 1.000 20.973 415 ALA AAA C 1
ATOM 3028 O O . ALA A 1 415 ? 9.738 24.705 34.340 1.000 18.314 415 ALA AAA O 1
ATOM 3030 N N . ALA A 1 416 ? 10.125 24.243 32.108 1.000 17.492 416 ALA AAA N 1
ATOM 3031 C CA . ALA A 1 416 ? 9.881 25.611 31.590 1.000 18.510 416 ALA AAA CA 1
ATOM 3032 C C . ALA A 1 416 ? 8.430 26.049 31.863 1.000 17.382 416 ALA AAA C 1
ATOM 3033 O O . ALA A 1 416 ? 8.189 27.257 31.939 1.000 16.030 416 ALA AAA O 1
ATOM 3035 N N . ALA A 1 417 ? 7.481 25.122 31.990 1.000 17.925 417 ALA AAA N 1
ATOM 3036 C CA . ALA A 1 417 ? 6.037 25.429 32.204 1.000 18.796 417 ALA AAA CA 1
ATOM 3037 C C . ALA A 1 417 ? 5.699 25.751 33.678 1.000 19.392 417 ALA AAA C 1
ATOM 3038 O O . ALA A 1 417 ? 4.596 26.317 33.904 1.000 16.906 417 ALA AAA O 1
ATOM 3040 N N . HIS A 1 418 ? 6.569 25.426 34.654 1.000 18.660 418 HIS AAA N 1
ATOM 3041 C CA . HIS A 1 418 ? 6.356 25.653 36.127 1.000 21.453 418 HIS AA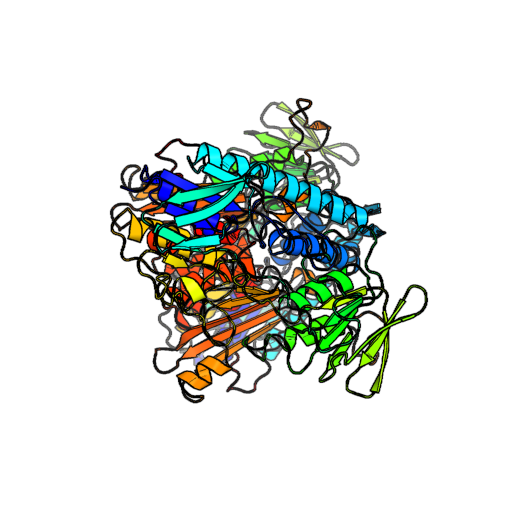A CA 1
ATOM 3042 C C . HIS A 1 418 ? 4.964 25.154 36.544 1.000 19.856 418 HIS AAA C 1
ATOM 3043 O O . HIS A 1 418 ? 4.154 25.941 37.046 1.000 18.837 418 HIS AAA O 1
ATOM 3050 N N . ARG A 1 419 ? 4.719 23.855 36.372 1.000 20.215 419 ARG AAA N 1
ATOM 3051 C CA . ARG A 1 419 ? 3.433 23.220 36.739 1.000 21.776 419 ARG AAA CA 1
ATOM 3052 C C . ARG A 1 419 ? 3.235 23.358 38.250 1.000 23.681 419 ARG AAA C 1
ATOM 3053 O O . ARG A 1 419 ? 4.208 23.129 39.011 1.000 22.968 419 ARG AAA O 1
ATOM 3061 N N . GLU A 1 420 ? 2.010 23.674 38.665 1.000 25.065 420 GLU AAA N 1
ATOM 3062 C CA . GLU A 1 420 ? 1.676 23.931 40.078 1.000 27.609 420 GLU AAA CA 1
ATOM 3063 C C . GLU A 1 420 ? 0.672 22.903 40.607 1.000 25.581 420 GLU AAA C 1
ATOM 3064 O O . GLU A 1 420 ? -0.154 22.450 39.839 1.000 20.923 420 GLU AAA O 1
ATOM 3070 N N . LYS A 1 421 ? 0.841 22.509 41.868 1.000 25.521 421 LYS AAA N 1
ATOM 3071 C CA . LYS A 1 421 ? -0.136 21.731 42.664 1.000 29.208 421 LYS AAA CA 1
ATOM 3072 C C . LYS A 1 421 ? -1.439 22.511 42.743 1.000 29.020 421 LYS AAA C 1
ATOM 3073 O O . LYS A 1 421 ? -1.421 23.724 42.902 1.000 25.966 421 LYS AAA O 1
ATOM 3079 N N . PRO A 1 422 ? -2.596 21.833 42.670 1.000 37.000 422 PRO AAA N 1
ATOM 3080 C CA . PRO A 1 422 ? -3.874 22.432 43.076 1.000 38.185 422 PRO AAA CA 1
ATOM 3081 C C . PRO A 1 422 ? -3.790 23.186 44.414 1.000 35.445 422 PRO AAA C 1
ATOM 3082 O O . PRO A 1 422 ? -3.088 22.740 45.333 1.000 32.891 422 PRO AAA O 1
ATOM 3086 N N . GLU A 1 423 ? -4.501 24.318 44.506 1.000 42.579 423 GLU AAA N 1
ATOM 3087 C CA . GLU A 1 423 ? -4.496 25.205 45.705 1.000 41.210 423 GLU AAA CA 1
ATOM 3088 C C . GLU A 1 423 ? -4.836 24.415 46.969 1.000 40.792 423 GLU AAA C 1
ATOM 3089 O O . GLU A 1 423 ? -4.171 24.672 47.982 1.000 38.148 423 GLU AAA O 1
ATOM 3095 N N . HIS A 1 424 ? -5.761 23.456 46.928 1.000 39.825 424 HIS AAA N 1
ATOM 3096 C CA . HIS A 1 424 ? -6.172 22.723 48.159 1.000 44.140 424 HIS AAA CA 1
ATOM 3097 C C . HIS A 1 424 ? -5.020 21.877 48.747 1.000 49.140 424 HIS AAA C 1
ATOM 3098 O O . HIS A 1 424 ? -5.118 21.509 49.938 1.000 44.659 424 HIS AAA O 1
ATOM 3105 N N . LEU A 1 425 ? -3.935 21.622 48.003 1.000 41.960 425 LEU AAA N 1
ATOM 3106 C CA . LEU A 1 425 ? -2.825 20.753 48.487 1.000 45.634 425 LEU AAA CA 1
ATOM 3107 C C . LEU A 1 425 ? -1.616 21.589 48.929 1.000 48.198 425 LEU AAA C 1
ATOM 3108 O O . LEU A 1 425 ? -0.586 20.984 49.260 1.000 54.497 425 LEU AAA O 1
ATOM 3113 N N . ARG A 1 426 ? -1.713 22.918 48.952 1.000 47.637 426 ARG AAA N 1
ATOM 3114 C CA . ARG A 1 426 ? -0.581 23.813 49.320 1.000 46.452 426 ARG AAA CA 1
ATOM 3115 C C . ARG A 1 426 ? -0.452 23.885 50.841 1.000 53.937 426 ARG AAA C 1
ATOM 3116 O O . ARG A 1 426 ? -1.480 24.021 51.523 1.000 52.025 426 ARG AAA O 1
ATOM 3124 N N . GLU A 1 427 ? 0.789 23.817 51.334 1.000 56.734 427 GLU AAA N 1
ATOM 3125 C CA . GLU A 1 427 ? 1.173 23.974 52.760 1.000 57.874 427 GLU AAA CA 1
ATOM 3126 C C . GLU A 1 427 ? 1.989 25.258 52.983 1.000 60.267 427 GLU AAA C 1
ATOM 3127 O O . GLU A 1 427 ? 2.206 25.580 54.159 1.000 57.163 427 GLU AAA O 1
ATOM 3133 N N . ASN A 1 428 ? 2.407 25.982 51.939 1.000 58.896 428 ASN AAA N 1
ATOM 3134 C CA . ASN A 1 428 ? 3.016 27.326 52.146 1.000 56.907 428 ASN AAA CA 1
ATOM 3135 C C . ASN A 1 428 ? 3.255 28.062 50.827 1.000 54.380 428 ASN AAA C 1
ATOM 3136 O O . ASN A 1 428 ? 3.021 27.506 49.758 1.000 57.037 428 ASN AAA O 1
ATOM 3141 N N . GLU A 1 429 ? 3.737 29.294 50.959 1.000 58.703 429 GLU AAA N 1
ATOM 3142 C CA . GLU A 1 429 ? 4.253 30.172 49.884 1.000 59.419 429 GLU AAA CA 1
ATOM 3143 C C . GLU A 1 429 ? 5.147 29.372 48.917 1.000 57.509 429 GLU AAA C 1
ATOM 3144 O O . GLU A 1 429 ? 5.065 29.662 47.721 1.000 66.998 429 GLU AAA O 1
ATOM 3150 N N . MET A 1 430 ? 5.939 28.404 49.406 1.000 56.475 430 MET AAA N 1
ATOM 3151 C CA . MET A 1 430 ? 7.015 27.693 48.658 1.000 61.383 430 MET AAA CA 1
ATOM 3152 C C . MET A 1 430 ? 6.531 26.342 48.106 1.000 53.107 430 MET AAA C 1
ATOM 3153 O O . MET A 1 430 ? 7.320 25.732 47.362 1.000 58.433 430 MET AAA O 1
ATOM 3158 N N . ASP A 1 431 ? 5.322 25.881 48.436 1.000 50.117 431 ASP AAA N 1
ATOM 3159 C CA . ASP A 1 431 ? 4.849 24.487 48.174 1.000 49.122 431 ASP AAA CA 1
ATOM 3160 C C . ASP A 1 431 ? 4.155 24.355 46.806 1.000 40.610 431 ASP AAA C 1
ATOM 3161 O O . ASP A 1 431 ? 3.242 23.523 46.693 1.000 40.122 431 ASP AAA O 1
ATOM 3166 N N . PHE A 1 432 ? 4.522 25.174 45.818 1.000 36.890 432 PHE AAA N 1
ATOM 3167 C CA . PHE A 1 432 ? 3.699 25.437 44.609 1.000 35.263 432 PHE AAA CA 1
ATOM 3168 C C . PHE A 1 432 ? 3.903 24.302 43.601 1.000 30.151 432 PHE AAA C 1
ATOM 3169 O O . PHE A 1 432 ? 2.948 24.007 42.856 1.000 28.302 432 PHE AAA O 1
ATOM 3177 N N . ALA A 1 433 ? 5.099 23.710 43.559 1.000 23.881 433 ALA AAA N 1
ATOM 3178 C CA . ALA A 1 433 ? 5.558 22.904 42.413 1.000 23.716 433 ALA AAA CA 1
ATOM 3179 C C . ALA A 1 433 ? 5.003 21.485 42.514 1.000 21.620 433 ALA AAA C 1
ATOM 3180 O O . ALA A 1 433 ? 4.893 20.948 43.614 1.000 21.580 433 ALA AAA O 1
ATOM 3182 N N . LEU A 1 434 ? 4.656 20.909 41.366 1.000 21.760 434 LEU AAA N 1
ATOM 3183 C CA . LEU A 1 434 ? 4.472 19.447 41.282 1.000 22.766 434 LEU AAA CA 1
ATOM 3184 C C . LEU A 1 434 ? 5.825 18.806 41.576 1.000 22.455 434 LEU AAA C 1
ATOM 3185 O O . LEU A 1 434 ? 6.871 19.416 41.428 1.000 22.570 434 LEU AAA O 1
ATOM 3190 N N . PRO A 1 435 ? 5.853 17.530 41.996 1.000 21.440 435 PRO AAA N 1
ATOM 3191 C CA . PRO A 1 435 ? 7.110 16.809 42.070 1.000 21.391 435 PRO AAA CA 1
ATOM 3192 C C . PRO A 1 435 ? 7.766 16.752 40.688 1.000 20.195 435 PRO AAA C 1
ATOM 3193 O O . PRO A 1 435 ? 7.089 16.826 39.684 1.000 18.157 435 PRO AAA O 1
ATOM 3197 N N . LEU A 1 436 ? 9.088 16.565 40.671 1.000 20.755 436 LEU AAA N 1
ATOM 3198 C CA . LEU A 1 436 ? 9.824 16.282 39.410 1.000 19.883 436 LEU AAA CA 1
ATOM 3199 C C . LEU A 1 436 ? 9.155 15.094 38.722 1.000 17.183 436 LEU AAA C 1
ATOM 3200 O O . LEU A 1 436 ? 8.796 14.130 39.417 1.000 18.271 436 LEU AAA O 1
ATOM 3205 N N . ASN A 1 437 ? 9.018 15.128 37.400 1.000 16.682 437 ASN AAA N 1
ATOM 3206 C CA . ASN A 1 437 ? 8.162 14.144 36.699 1.000 15.619 437 ASN AAA CA 1
ATOM 3207 C C . ASN A 1 437 ? 8.936 12.877 36.318 1.000 14.816 437 ASN AAA C 1
ATOM 3208 O O . ASN A 1 437 ? 8.265 11.907 36.002 1.000 14.711 437 ASN AAA O 1
ATOM 3213 N N . CYS A 1 438 ? 10.271 12.843 36.405 1.000 13.753 438 CYS AAA N 1
ATOM 3214 C CA . CYS A 1 438 ? 11.086 11.714 35.922 1.000 14.969 438 CYS AAA CA 1
ATOM 3215 C C . CYS A 1 438 ? 11.979 11.112 37.018 1.000 15.529 438 CYS AAA C 1
ATOM 3216 O O . CYS A 1 438 ? 12.546 11.864 37.870 1.000 16.506 438 CYS AAA O 1
ATOM 3219 N N . LEU A 1 439 ? 12.119 9.797 36.948 1.000 15.804 439 LEU AAA N 1
ATOM 3220 C CA . LEU A 1 439 ? 13.085 9.017 37.762 1.000 17.146 439 LEU AAA CA 1
ATOM 3221 C C . LEU A 1 439 ? 13.648 7.938 36.863 1.000 16.213 439 LEU AAA C 1
ATOM 3222 O O . LEU A 1 439 ? 12.871 7.121 36.308 1.000 17.008 439 LEU AAA O 1
ATOM 3227 N N . ALA A 1 440 ? 14.966 7.961 36.665 1.000 15.196 440 ALA AAA N 1
ATOM 3228 C CA . ALA A 1 440 ? 15.672 6.951 35.873 1.000 15.093 440 ALA AAA CA 1
ATOM 3229 C C . ALA A 1 440 ? 16.523 6.124 36.834 1.000 15.372 440 ALA AAA C 1
ATOM 3230 O O . ALA A 1 440 ? 17.199 6.724 37.675 1.000 17.605 440 ALA AAA O 1
ATOM 3232 N N . LYS A 1 441 ? 16.512 4.811 36.708 1.000 16.501 441 LYS AAA N 1
ATOM 3233 C CA . LYS A 1 441 ? 17.300 3.953 37.611 1.000 17.165 441 LYS AAA CA 1
ATOM 3234 C C . LYS A 1 441 ? 17.831 2.739 36.860 1.000 17.919 441 LYS AAA C 1
ATOM 3235 O O . LYS A 1 441 ? 17.059 2.060 36.121 1.000 16.557 441 LYS AAA O 1
ATOM 3241 N N . LEU A 1 442 ? 19.098 2.423 37.111 1.000 18.272 442 LEU AAA N 1
ATOM 3242 C CA . LEU A 1 442 ? 19.716 1.187 36.589 1.000 18.738 442 LEU AAA CA 1
ATOM 3243 C C . LEU A 1 442 ? 20.146 0.366 37.808 1.000 18.242 442 LEU AAA C 1
ATOM 3244 O O . LEU A 1 442 ? 20.697 0.955 38.748 1.000 19.953 442 LEU AAA O 1
ATOM 3249 N N . VAL A 1 443 ? 19.828 -0.917 37.778 1.000 18.870 443 VAL AAA N 1
ATOM 3250 C CA . VAL A 1 443 ? 20.181 -1.916 38.824 1.000 19.601 443 VAL AAA CA 1
ATOM 3251 C C . VAL A 1 443 ? 21.221 -2.851 38.208 1.000 19.932 443 VAL AAA C 1
ATOM 3252 O O . VAL A 1 443 ? 20.910 -3.491 37.199 1.000 20.869 443 VAL AAA O 1
ATOM 3256 N N . VAL A 1 444 ? 22.442 -2.874 38.753 1.000 20.033 444 VAL AAA N 1
ATOM 3257 C CA . VAL A 1 444 ? 23.591 -3.576 38.126 1.000 20.487 444 VAL AAA CA 1
ATOM 3258 C C . VAL A 1 444 ? 24.243 -4.527 39.145 1.000 21.879 444 VAL AAA C 1
ATOM 3259 O O . VAL A 1 444 ? 24.130 -4.302 40.365 1.000 21.158 444 VAL AAA O 1
ATOM 3263 N N . VAL A 1 445 ? 24.896 -5.563 38.633 1.000 23.264 445 VAL AAA N 1
ATOM 3264 C CA . VAL A 1 445 ? 25.545 -6.612 39.487 1.000 25.034 445 VAL AAA CA 1
ATOM 3265 C C . VAL A 1 445 ? 27.058 -6.377 39.429 1.000 25.142 445 VAL AAA C 1
ATOM 3266 O O . VAL A 1 445 ? 27.626 -6.513 38.345 1.000 21.865 445 VAL AAA O 1
ATOM 3270 N N . LYS A 1 446 ? 27.666 -6.002 40.553 1.000 29.483 446 LYS AAA N 1
ATOM 3271 C CA . LYS A 1 446 ? 29.088 -5.554 40.578 1.000 32.198 446 LYS AAA CA 1
ATOM 3272 C C . LYS A 1 446 ? 29.989 -6.701 40.096 1.000 34.143 446 LYS AAA C 1
ATOM 3273 O O . LYS A 1 446 ? 30.915 -6.446 39.311 1.000 34.492 446 LYS AAA O 1
ATOM 3279 N N . SER A 1 447 ? 29.703 -7.937 40.506 1.000 33.931 447 SER AAA N 1
ATOM 3280 C CA . SER A 1 447 ? 30.573 -9.105 40.227 1.000 34.044 447 SER AAA CA 1
ATOM 3281 C C . SER A 1 447 ? 30.516 -9.475 38.740 1.000 36.193 447 SER AAA C 1
ATOM 3282 O O . SER A 1 447 ? 31.420 -10.185 38.299 1.000 31.840 447 SER AAA O 1
ATOM 3285 N N . GLN A 1 448 ? 29.511 -9.009 37.981 1.000 33.659 448 GLN AAA N 1
ATOM 3286 C CA . GLN A 1 448 ? 29.409 -9.269 36.524 1.000 29.541 448 GLN AAA CA 1
ATOM 3287 C C . GLN A 1 448 ? 29.777 -8.000 35.744 1.000 28.486 448 GLN AAA C 1
ATOM 3288 O O . GLN A 1 448 ? 29.174 -7.762 34.675 1.000 28.522 448 GLN AAA O 1
ATOM 3294 N N . GLY A 1 449 ? 30.713 -7.196 36.246 1.000 29.116 449 GLY AAA N 1
ATOM 3295 C CA . GLY A 1 449 ? 31.178 -5.971 35.560 1.000 28.541 449 GLY AAA CA 1
ATOM 3296 C C . GLY A 1 449 ? 30.041 -4.961 35.396 1.000 27.161 449 GLY AAA C 1
ATOM 3297 O O . GLY A 1 449 ? 29.939 -4.339 34.320 1.000 29.500 449 GLY AAA O 1
ATOM 3298 N N . GLU A 1 450 ? 29.233 -4.804 36.439 1.000 26.965 450 GLU AAA N 1
ATOM 3299 C CA . GLU A 1 450 ? 28.023 -3.931 36.490 1.000 25.461 450 GLU AAA CA 1
ATOM 3300 C C . GLU A 1 450 ? 27.123 -4.238 35.293 1.000 25.614 450 GLU AAA C 1
ATOM 3301 O O . GLU A 1 450 ? 26.652 -3.294 34.646 1.000 28.090 450 GLU AAA O 1
ATOM 3307 N N . LYS A 1 451 ? 26.873 -5.518 35.018 1.000 23.638 451 LYS AAA N 1
ATOM 3308 C CA . LYS A 1 451 ? 25.836 -5.917 34.044 1.000 24.774 451 LYS AAA CA 1
ATOM 3309 C C . LYS A 1 451 ? 24.486 -5.354 34.529 1.000 23.011 451 LYS AAA C 1
ATOM 3310 O O . LYS A 1 451 ? 24.196 -5.441 35.748 1.000 20.607 451 LYS AAA O 1
ATOM 3316 N N . VAL A 1 452 ? 23.697 -4.771 33.623 1.000 21.560 452 VAL AAA N 1
ATOM 3317 C CA . VAL A 1 452 ? 22.361 -4.209 33.975 1.000 19.307 452 VAL AAA CA 1
ATOM 3318 C C . VAL A 1 452 ? 21.367 -5.369 34.093 1.000 17.996 452 VAL AAA C 1
ATOM 3319 O O . VAL A 1 452 ? 21.174 -6.037 33.124 1.000 18.774 452 VAL AAA O 1
ATOM 3323 N N . VAL A 1 453 ? 20.724 -5.541 35.244 1.000 18.173 453 VAL AAA N 1
ATOM 3324 C CA . VAL A 1 453 ? 19.692 -6.608 35.433 1.000 20.911 453 VAL AAA CA 1
ATOM 3325 C C . VAL A 1 453 ? 18.302 -5.992 35.642 1.000 19.188 453 VAL AAA C 1
ATOM 3326 O O . VAL A 1 453 ? 17.320 -6.740 35.586 1.000 19.046 453 VAL AAA O 1
ATOM 3330 N N . GLY A 1 454 ? 18.221 -4.681 35.828 1.000 18.906 454 GLY AAA N 1
ATOM 3331 C CA . GLY A 1 454 ? 16.953 -3.958 35.957 1.000 17.403 454 GLY AAA CA 1
ATOM 3332 C C . GLY A 1 454 ? 17.079 -2.566 35.357 1.000 17.469 454 GLY AAA C 1
ATOM 3333 O O . GLY A 1 454 ? 18.049 -1.856 35.681 1.000 17.679 454 GLY AAA O 1
ATOM 3334 N N . PHE A 1 455 ? 16.126 -2.196 34.514 1.000 17.201 455 PHE AAA N 1
ATOM 3335 C CA . PHE A 1 455 ? 15.985 -0.838 33.939 1.000 16.534 455 PHE AAA CA 1
ATOM 3336 C C . PHE A 1 455 ? 14.621 -0.283 34.363 1.000 17.198 455 PHE AAA C 1
ATOM 3337 O O . PHE A 1 455 ? 13.608 -0.999 34.156 1.000 16.422 455 PHE AAA O 1
ATOM 3345 N N . HIS A 1 456 ? 14.596 0.945 34.877 1.000 17.124 456 HIS AAA N 1
ATOM 3346 C CA . HIS A 1 456 ? 13.383 1.590 35.410 1.000 16.653 456 HIS AAA CA 1
ATOM 3347 C C . HIS A 1 456 ? 13.313 3.014 34.909 1.000 16.532 456 HIS AAA C 1
ATOM 3348 O O . HIS A 1 456 ? 14.258 3.757 35.154 1.000 17.385 456 HIS AAA O 1
ATOM 3355 N N . PHE A 1 457 ? 12.189 3.393 34.304 1.000 16.544 457 PHE AAA N 1
ATOM 3356 C CA . PHE A 1 457 ? 11.946 4.810 33.956 1.000 14.051 457 PHE AAA CA 1
ATOM 3357 C C . PHE A 1 457 ? 10.519 5.210 34.330 1.000 15.094 457 PHE AAA C 1
ATOM 3358 O O . PHE A 1 457 ? 9.529 4.633 33.789 1.000 14.683 457 PHE AAA O 1
ATOM 3366 N N . VAL A 1 458 ? 10.434 6.170 35.241 1.000 15.204 458 VAL AAA N 1
ATOM 3367 C CA . VAL A 1 458 ? 9.198 6.916 35.543 1.000 15.184 458 VAL AAA CA 1
ATOM 3368 C C . VAL A 1 458 ? 9.273 8.249 34.796 1.000 14.184 458 VAL AAA C 1
ATOM 3369 O O . VAL A 1 458 ? 10.313 8.962 34.911 1.000 13.547 458 VAL AAA O 1
ATOM 3373 N N . GLY A 1 459 ? 8.206 8.591 34.087 1.000 14.409 459 GLY AAA N 1
ATOM 3374 C CA . GLY A 1 459 ? 8.112 9.889 33.394 1.000 15.186 459 GLY AAA CA 1
ATOM 3375 C C . GLY A 1 459 ? 7.191 9.804 32.181 1.000 15.325 459 GLY AAA C 1
ATOM 3376 O O . GLY A 1 459 ? 6.510 8.797 31.980 1.000 13.931 459 GLY AAA O 1
ATOM 3377 N N . PRO A 1 460 ? 7.146 10.875 31.354 1.000 15.325 460 PRO AAA N 1
ATOM 3378 C CA . PRO A 1 460 ? 6.366 10.868 30.120 1.000 15.915 460 PRO AAA CA 1
ATOM 3379 C C . PRO A 1 460 ? 6.951 9.873 29.115 1.000 16.527 460 PRO AAA C 1
ATOM 3380 O O . PRO A 1 460 ? 8.152 9.607 29.157 1.000 15.631 460 PRO AAA O 1
ATOM 3384 N N . ASN A 1 461 ? 6.085 9.293 28.281 1.000 15.716 461 ASN AAA N 1
ATOM 3385 C CA . ASN A 1 461 ? 6.515 8.433 27.147 1.000 17.192 461 ASN AAA CA 1
ATOM 3386 C C . ASN A 1 461 ? 7.344 7.236 27.635 1.000 16.111 461 ASN AAA C 1
ATOM 3387 O O . ASN A 1 461 ? 8.250 6.842 26.909 1.000 15.289 461 ASN AAA O 1
ATOM 3392 N N . ALA A 1 462 ? 7.033 6.673 28.794 1.000 15.603 462 ALA AAA N 1
ATOM 3393 C CA . ALA A 1 462 ? 7.905 5.672 29.450 1.000 15.606 462 ALA AAA CA 1
ATOM 3394 C C . ALA A 1 462 ? 7.963 4.396 28.619 1.000 15.938 462 ALA AAA C 1
ATOM 3395 O O . ALA A 1 462 ? 9.016 3.768 28.619 1.000 15.042 462 ALA AAA O 1
ATOM 3397 N N . GLY A 1 463 ? 6.870 4.017 27.952 1.000 16.870 463 GLY AAA N 1
ATOM 3398 C CA . GLY A 1 463 ? 6.851 2.839 27.071 1.000 16.868 463 GLY AAA CA 1
ATOM 3399 C C . GLY A 1 463 ? 7.727 3.056 25.837 1.000 17.485 463 GLY AAA C 1
ATOM 3400 O O . GLY A 1 463 ? 8.411 2.123 25.420 1.000 17.173 463 GLY AAA O 1
ATOM 3401 N N . GLU A 1 464 ? 7.665 4.246 25.241 1.000 17.189 464 GLU AAA N 1
ATOM 3402 C CA . GLU A 1 464 ? 8.480 4.642 24.056 1.000 17.480 464 GLU AAA CA 1
ATOM 3403 C C . GLU A 1 464 ? 9.973 4.540 24.420 1.000 17.410 464 GLU AAA C 1
ATOM 3404 O O . GLU A 1 464 ? 10.732 4.031 23.583 1.000 18.346 464 GLU AAA O 1
ATOM 3410 N N . ILE A 1 465 ? 10.368 4.992 25.616 1.000 16.355 465 ILE AAA N 1
ATOM 3411 C CA . ILE A 1 465 ? 11.775 4.967 26.109 1.000 16.411 465 ILE AAA CA 1
ATOM 3412 C C . ILE A 1 465 ? 12.186 3.540 26.443 1.000 16.620 465 ILE AAA C 1
ATOM 3413 O O . ILE A 1 465 ? 13.308 3.120 26.047 1.000 17.296 465 ILE AAA O 1
ATOM 3418 N N . THR A 1 466 ? 11.329 2.799 27.131 1.000 16.223 466 THR AAA N 1
ATOM 3419 C CA . THR A 1 466 ? 11.699 1.476 27.691 1.000 17.130 466 THR AAA CA 1
ATOM 3420 C C . THR A 1 466 ? 11.895 0.449 26.572 1.000 18.383 466 THR AAA C 1
ATOM 3421 O O . THR A 1 466 ? 12.749 -0.441 26.761 1.000 19.961 466 THR AAA O 1
ATOM 3425 N N . GLN A 1 467 ? 11.139 0.539 25.463 1.000 16.712 467 GLN AAA N 1
ATOM 3426 C CA . GLN A 1 467 ? 11.117 -0.527 24.435 1.000 17.767 467 GLN AAA CA 1
ATOM 3427 C C . GLN A 1 467 ? 12.551 -0.829 23.968 1.000 18.841 467 GLN AAA C 1
ATOM 3428 O O . GLN A 1 467 ? 12.980 -2.004 23.996 1.000 19.466 467 GLN AAA O 1
ATOM 3434 N N . GLY A 1 468 ? 13.261 0.183 23.479 1.000 17.515 468 GLY AAA N 1
ATOM 3435 C CA . GLY A 1 468 ? 14.621 0.035 22.936 1.000 16.650 468 GLY AAA CA 1
ATOM 3436 C C . GLY A 1 468 ? 15.618 -0.391 24.002 1.000 17.306 468 GLY AAA C 1
ATOM 3437 O O . GLY A 1 468 ? 16.436 -1.291 23.755 1.000 17.666 468 GLY AAA O 1
ATOM 3438 N N . PHE A 1 469 ? 15.567 0.237 25.168 1.000 17.509 469 PHE AAA N 1
ATOM 3439 C CA . PHE A 1 469 ? 16.453 -0.147 26.298 1.000 17.147 469 PHE AAA CA 1
ATOM 3440 C C . PHE A 1 469 ? 16.214 -1.609 26.674 1.000 15.836 469 PHE AAA C 1
ATOM 3441 O O . PHE A 1 469 ? 17.207 -2.255 27.058 1.000 17.084 469 PHE AAA O 1
ATOM 3449 N N . SER A 1 470 ? 14.994 -2.125 26.537 1.000 16.100 470 SER AAA N 1
ATOM 3450 C CA . SER A 1 470 ? 14.674 -3.519 26.960 1.000 17.972 470 SER AAA CA 1
ATOM 3451 C C . SER A 1 470 ? 15.459 -4.496 26.071 1.000 19.839 470 SER AAA C 1
ATOM 3452 O O . SER A 1 470 ? 15.984 -5.486 26.617 1.000 20.321 470 SER AAA O 1
ATOM 3455 N N . LEU A 1 471 ? 15.611 -4.184 24.782 1.000 19.488 471 LEU AAA N 1
ATOM 3456 C CA . LEU A 1 471 ? 16.465 -4.973 23.863 1.000 20.112 471 LEU AAA CA 1
ATOM 3457 C C . LEU A 1 471 ? 17.940 -4.854 24.263 1.000 20.240 471 LEU AAA C 1
ATOM 3458 O O . LEU A 1 471 ? 18.604 -5.923 24.327 1.000 19.745 471 LEU AAA O 1
ATOM 3463 N N . ALA A 1 472 ? 18.443 -3.651 24.557 1.000 20.197 472 ALA AAA N 1
ATOM 3464 C CA . ALA A 1 472 ? 19.845 -3.460 24.998 1.000 20.203 472 ALA AAA CA 1
ATOM 3465 C C . ALA A 1 472 ? 20.120 -4.315 26.252 1.000 21.512 472 ALA AAA C 1
ATOM 3466 O O . ALA A 1 472 ? 21.170 -5.051 26.271 1.000 23.150 472 ALA AAA O 1
ATOM 3468 N N . VAL A 1 473 ? 19.213 -4.303 27.234 1.000 19.209 473 VAL AAA N 1
ATOM 3469 C CA . VAL A 1 473 ? 19.357 -5.085 28.502 1.000 20.459 473 VAL AAA CA 1
ATOM 3470 C C . VAL A 1 473 ? 19.312 -6.594 28.192 1.000 22.039 473 VAL AAA C 1
ATOM 3471 O O . VAL A 1 473 ? 20.181 -7.327 28.707 1.000 21.550 473 VAL AAA O 1
ATOM 3475 N N . LYS A 1 474 ? 18.396 -7.033 27.337 1.000 21.424 474 LYS AAA N 1
ATOM 3476 C CA . LYS A 1 474 ? 18.297 -8.457 26.929 1.000 23.128 474 LYS AAA CA 1
ATOM 3477 C C . LYS A 1 474 ? 19.606 -8.903 26.258 1.000 25.422 474 LYS AAA C 1
ATOM 3478 O O . LYS A 1 474 ? 19.942 -10.089 26.410 1.000 23.850 474 LYS AAA O 1
ATOM 3484 N N . LEU A 1 475 ? 20.304 -7.999 25.553 1.000 25.969 475 LEU AAA N 1
ATOM 3485 C CA . LEU A 1 475 ? 21.567 -8.312 24.830 1.000 27.480 475 LEU AAA CA 1
ATOM 3486 C C . LEU A 1 475 ? 22.774 -8.229 25.777 1.000 26.143 475 LEU AAA C 1
ATOM 3487 O O . LEU A 1 475 ? 23.861 -8.499 25.306 1.000 32.175 475 LEU AAA O 1
ATOM 3492 N N . GLY A 1 476 ? 22.581 -7.917 27.061 1.000 25.026 476 GLY AAA N 1
ATOM 3493 C CA . GLY A 1 476 ? 23.618 -7.949 28.116 1.000 25.886 476 GLY AAA CA 1
ATOM 3494 C C . GLY A 1 476 ? 24.366 -6.639 28.335 1.000 25.972 476 GLY AAA C 1
ATOM 3495 O O . GLY A 1 476 ? 25.525 -6.680 28.790 1.000 28.990 476 GLY AAA O 1
ATOM 3496 N N . ALA A 1 477 ? 23.728 -5.492 28.164 1.000 26.516 477 ALA AAA N 1
ATOM 3497 C CA . ALA A 1 477 ? 24.382 -4.175 28.338 1.000 23.908 477 ALA AAA CA 1
ATOM 3498 C C . ALA A 1 477 ? 24.937 -4.057 29.747 1.000 23.860 477 ALA AAA C 1
ATOM 3499 O O . ALA A 1 477 ? 24.266 -4.512 30.696 1.000 26.613 477 ALA AAA O 1
ATOM 3501 N N . THR A 1 478 ? 26.105 -3.416 29.894 1.000 21.385 478 THR AAA N 1
ATOM 3502 C CA . THR A 1 478 ? 26.730 -3.091 31.202 1.000 20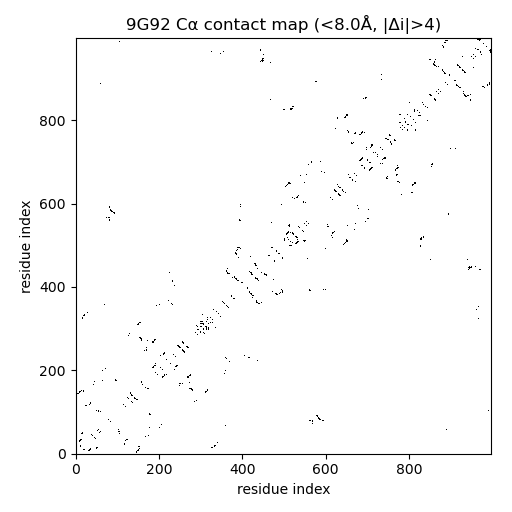.922 478 THR AAA CA 1
ATOM 3503 C C . THR A 1 478 ? 26.563 -1.602 31.488 1.000 20.579 478 THR AAA C 1
ATOM 3504 O O . THR A 1 478 ? 26.238 -0.888 30.549 1.000 21.501 478 THR AAA O 1
ATOM 3508 N N . LYS A 1 479 ? 26.842 -1.165 32.720 1.000 21.628 479 LYS AAA N 1
ATOM 3509 C CA . LYS A 1 479 ? 26.900 0.277 33.076 1.000 22.621 479 LYS AAA CA 1
ATOM 3510 C C . LYS A 1 479 ? 27.820 1.020 32.099 1.000 22.666 479 LYS AAA C 1
ATOM 3511 O O . LYS A 1 479 ? 27.479 2.152 31.675 1.000 21.446 479 LYS AAA O 1
ATOM 3517 N N . LYS A 1 480 ? 28.960 0.427 31.752 1.000 21.661 480 LYS AAA N 1
ATOM 3518 C CA . LYS A 1 480 ? 29.928 1.058 30.834 1.000 24.685 480 LYS AAA CA 1
ATOM 3519 C C . LYS A 1 480 ? 29.281 1.289 29.458 1.000 22.215 480 LYS AAA C 1
ATOM 3520 O O . LYS A 1 480 ? 29.525 2.354 28.872 1.000 23.407 480 LYS AAA O 1
ATOM 3526 N N . ASP A 1 481 ? 28.516 0.339 28.938 1.000 20.662 481 ASP AAA N 1
ATOM 3527 C CA . ASP A 1 481 ? 27.820 0.513 27.639 1.000 20.404 481 ASP AAA CA 1
ATOM 3528 C C . ASP A 1 481 ? 26.856 1.705 27.735 1.000 19.470 481 ASP AAA C 1
ATOM 3529 O O . ASP A 1 481 ? 26.806 2.480 26.790 1.000 20.577 481 ASP AAA O 1
ATOM 3534 N N . PHE A 1 482 ? 26.119 1.842 28.838 1.000 19.345 482 PHE AAA N 1
ATOM 3535 C CA . PHE A 1 482 ? 25.221 3.002 29.065 1.000 18.292 482 PHE AAA CA 1
ATOM 3536 C C . PHE A 1 482 ? 26.032 4.301 29.127 1.000 18.991 482 PHE AAA C 1
ATOM 3537 O O . PHE A 1 482 ? 25.616 5.309 28.507 1.000 19.345 482 PHE AAA O 1
ATOM 3545 N N . ASP A 1 483 ? 27.159 4.300 29.836 1.000 20.887 483 ASP AAA N 1
ATOM 3546 C CA . ASP A 1 483 ? 27.992 5.517 30.055 1.000 22.081 483 ASP AAA CA 1
ATOM 3547 C C . ASP A 1 483 ? 28.636 5.988 28.747 1.000 22.068 483 ASP AAA C 1
ATOM 3548 O O . ASP A 1 483 ? 28.914 7.201 28.632 1.000 24.956 483 ASP AAA O 1
ATOM 3553 N N . ASP A 1 484 ? 28.898 5.067 27.827 1.000 22.871 484 ASP AAA N 1
ATOM 3554 C CA . ASP A 1 484 ? 29.589 5.326 26.534 1.000 22.306 484 ASP AAA CA 1
ATOM 3555 C C . ASP A 1 484 ? 28.545 5.556 25.437 1.000 21.476 484 ASP AAA C 1
ATOM 3556 O O . ASP A 1 484 ? 28.934 5.881 24.293 1.000 20.044 484 ASP AAA O 1
ATOM 3561 N N . MET A 1 485 ? 27.256 5.389 25.749 1.000 19.179 485 MET AAA N 1
ATOM 3562 C CA . MET A 1 485 ? 26.175 5.669 24.768 1.000 19.928 485 MET AAA CA 1
ATOM 3563 C C . MET A 1 485 ? 26.108 7.190 24.557 1.000 18.082 485 MET AAA C 1
ATOM 3564 O O . MET A 1 485 ? 25.966 7.913 25.544 1.000 22.415 485 MET AAA O 1
ATOM 3569 N N . ILE A 1 486 ? 26.161 7.661 23.326 1.000 17.867 486 ILE AAA N 1
ATOM 3570 C CA . ILE A 1 486 ? 25.935 9.102 23.012 1.000 19.516 486 ILE AAA CA 1
ATOM 3571 C C . ILE A 1 486 ? 24.444 9.404 23.211 1.000 18.617 486 ILE AAA C 1
ATOM 3572 O O . ILE A 1 486 ? 23.604 8.679 22.651 1.000 16.950 486 ILE AAA O 1
ATOM 3577 N N . GLY A 1 487 ? 24.140 10.478 23.912 1.000 17.910 487 GLY AAA N 1
ATOM 3578 C CA . GLY A 1 487 ? 22.766 10.945 24.166 1.000 18.309 487 GLY AAA CA 1
ATOM 3579 C C . GLY A 1 487 ? 22.179 11.629 22.949 1.000 19.029 487 GLY AAA C 1
ATOM 3580 O O . GLY A 1 487 ? 22.956 12.194 22.126 1.000 20.822 487 GLY AAA O 1
ATOM 3581 N N . ILE A 1 488 ? 20.857 11.505 22.782 1.000 16.117 488 ILE AAA N 1
ATOM 3582 C CA . ILE A 1 488 ? 20.048 12.395 21.923 1.000 16.178 488 ILE AAA CA 1
ATOM 3583 C C . ILE A 1 488 ? 19.564 13.552 22.796 1.000 15.235 488 ILE AAA C 1
ATOM 3584 O O . ILE A 1 488 ? 18.850 13.297 23.783 1.000 14.778 488 ILE AAA O 1
ATOM 3589 N N . HIS A 1 489 ? 19.882 14.788 22.416 1.000 16.034 489 HIS AAA N 1
ATOM 3590 C CA . HIS A 1 489 ? 19.494 16.003 23.172 1.000 16.744 489 HIS AAA CA 1
ATOM 3591 C C . HIS A 1 489 ? 18.557 16.887 22.343 1.000 17.735 489 HIS AAA C 1
ATOM 3592 O O . HIS A 1 489 ? 18.730 17.024 21.130 1.000 18.668 489 HIS AAA O 1
ATOM 3599 N N . PRO A 1 490 ? 17.532 17.520 22.952 1.000 15.834 490 PRO AAA N 1
ATOM 3600 C CA . PRO A 1 490 ? 17.081 17.249 24.315 1.000 16.821 490 PRO AAA CA 1
ATOM 3601 C C . PRO A 1 490 ? 15.995 16.170 24.395 1.000 16.901 490 PRO AAA C 1
ATOM 3602 O O . PRO A 1 490 ? 14.998 16.278 23.679 1.000 17.836 490 PRO AAA O 1
ATOM 3606 N N . THR A 1 491 ? 16.229 15.148 25.212 1.000 15.396 491 THR AAA N 1
ATOM 3607 C CA . THR A 1 491 ? 15.269 14.047 25.508 1.000 15.906 491 THR AAA CA 1
ATOM 3608 C C . THR A 1 491 ? 15.297 13.785 27.017 1.000 15.643 491 THR AAA C 1
ATOM 3609 O O . THR A 1 491 ? 16.262 14.232 27.703 1.000 15.646 491 THR AAA O 1
ATOM 3613 N N . ASP A 1 492 ? 14.293 13.067 27.526 1.000 16.147 492 ASP AAA N 1
ATOM 3614 C CA . ASP A 1 492 ? 14.393 12.400 28.846 1.000 15.796 492 ASP AAA CA 1
ATOM 3615 C C . ASP A 1 492 ? 15.300 11.167 28.729 1.000 14.533 492 ASP AAA C 1
ATOM 3616 O O . ASP A 1 492 ? 16.082 10.970 29.664 1.000 14.017 492 ASP AAA O 1
ATOM 3621 N N . ALA A 1 493 ? 15.214 10.389 27.644 1.000 16.011 493 ALA AAA N 1
ATOM 3622 C CA . ALA A 1 493 ? 15.893 9.075 27.516 1.000 15.807 493 ALA AAA CA 1
ATOM 3623 C C . ALA A 1 493 ? 17.414 9.225 27.635 1.000 17.030 493 ALA AAA C 1
ATOM 3624 O O . ALA A 1 493 ? 18.047 8.285 28.156 1.000 18.057 493 ALA AAA O 1
ATOM 3626 N N . GLU A 1 494 ? 17.982 10.359 27.230 1.000 16.766 494 GLU AAA N 1
ATOM 3627 C CA . GLU A 1 494 ? 19.457 10.571 27.253 1.000 17.319 494 GLU AAA CA 1
ATOM 3628 C C . GLU A 1 494 ? 20.010 10.513 28.677 1.000 16.457 494 GLU AAA C 1
ATOM 3629 O O . GLU A 1 494 ? 21.229 10.317 28.832 1.000 16.633 494 GLU AAA O 1
ATOM 3635 N N . VAL A 1 495 ? 19.171 10.637 29.694 1.000 15.995 495 VAL AAA N 1
ATOM 3636 C CA . VAL A 1 495 ? 19.633 10.594 31.112 1.000 16.994 495 VAL AAA CA 1
ATOM 3637 C C . VAL A 1 495 ? 20.365 9.277 31.361 1.000 17.326 495 VAL AAA C 1
ATOM 3638 O O . VAL A 1 495 ? 21.294 9.278 32.171 1.000 16.725 495 VAL AAA O 1
ATOM 3642 N N . PHE A 1 496 ? 20.005 8.209 30.653 1.000 17.054 496 PHE AAA N 1
ATOM 3643 C CA . PHE A 1 496 ? 20.574 6.866 30.895 1.000 16.719 496 PHE AAA CA 1
ATOM 3644 C C . PHE A 1 496 ? 22.049 6.822 30.475 1.000 17.634 496 PHE AAA C 1
ATOM 3645 O O . PHE A 1 496 ? 22.732 5.877 30.908 1.000 18.626 496 PHE AAA O 1
ATOM 3653 N N . GLY A 1 497 ? 22.527 7.831 29.749 1.000 16.943 497 GLY AAA N 1
ATOM 3654 C CA . GLY A 1 497 ? 23.957 7.931 29.381 1.000 18.372 497 GLY AAA CA 1
ATOM 3655 C C . GLY A 1 497 ? 24.799 8.609 30.447 1.000 17.866 497 GLY AAA C 1
ATOM 3656 O O . GLY A 1 497 ? 26.020 8.604 30.294 1.000 19.581 497 GLY AAA O 1
ATOM 3657 N N . ILE A 1 498 ? 24.201 9.195 31.484 1.000 17.209 498 ILE AAA N 1
ATOM 3658 C CA . ILE A 1 498 ? 24.941 10.105 32.414 1.000 19.675 498 ILE AAA CA 1
ATOM 3659 C C . ILE A 1 498 ? 24.550 9.834 33.865 1.000 19.389 498 ILE AAA C 1
ATOM 3660 O O . ILE A 1 498 ? 24.690 10.743 34.672 1.000 18.019 498 ILE AAA O 1
ATOM 3665 N N . LEU A 1 499 ? 24.113 8.623 34.221 1.000 19.292 499 LEU AAA N 1
ATOM 3666 C CA . LEU A 1 499 ? 23.789 8.324 35.638 1.000 19.374 499 LEU AAA CA 1
ATOM 3667 C C . LEU A 1 499 ? 25.105 8.175 36.411 1.000 21.188 499 LEU AAA C 1
ATOM 3668 O O . LEU A 1 499 ? 26.014 7.480 35.902 1.000 25.967 499 LEU AAA O 1
ATOM 3673 N N . GLU A 1 500 ? 25.209 8.809 37.578 1.000 24.161 500 GLU AAA N 1
ATOM 3674 C CA . GLU A 1 500 ? 26.465 8.750 38.375 1.000 25.808 500 GLU AAA CA 1
ATOM 3675 C C . GLU A 1 500 ? 26.168 8.572 39.876 1.000 24.315 500 GLU AAA C 1
ATOM 3676 O O . GLU A 1 500 ? 27.003 7.968 40.553 1.000 24.371 500 GLU AAA O 1
ATOM 3682 N N . VAL A 1 501 ? 25.038 9.042 40.395 1.000 22.586 501 VAL AAA N 1
ATOM 3683 C CA . VAL A 1 501 ? 24.721 8.936 41.847 1.000 21.253 501 VAL AAA CA 1
ATOM 3684 C C . VAL A 1 501 ? 24.233 7.518 42.145 1.000 22.541 501 VAL AAA C 1
ATOM 3685 O O . VAL A 1 501 ? 23.334 7.041 41.438 1.000 19.398 501 VAL AAA O 1
ATOM 3689 N N . THR A 1 502 ? 24.810 6.871 43.160 1.000 21.803 502 THR AAA N 1
ATOM 3690 C CA . THR A 1 502 ? 24.402 5.529 43.614 1.000 22.771 502 THR AAA CA 1
ATOM 3691 C C . THR A 1 502 ? 23.539 5.672 44.863 1.000 21.027 502 THR AAA C 1
ATOM 3692 O O . THR A 1 502 ? 23.693 6.647 45.630 1.000 23.418 502 THR AAA O 1
ATOM 3696 N N . LYS A 1 503 ? 22.661 4.707 45.080 1.000 22.987 503 LYS AAA N 1
ATOM 3697 C CA . LYS A 1 503 ? 21.928 4.582 46.364 1.000 24.604 503 LYS AAA CA 1
ATOM 3698 C C . LYS A 1 503 ? 22.954 4.412 47.496 1.000 23.595 503 LYS AAA C 1
ATOM 3699 O O . LYS A 1 503 ? 22.834 5.110 48.524 1.000 22.631 503 LYS AAA O 1
ATOM 3705 N N . ARG A 1 504 ? 23.953 3.562 47.286 1.000 27.099 504 ARG AAA N 1
ATOM 3706 C CA . ARG A 1 504 ? 25.005 3.252 48.300 1.000 29.422 504 ARG AAA CA 1
ATOM 3707 C C . ARG A 1 504 ? 25.702 4.537 48.753 1.000 33.421 504 ARG AAA C 1
ATOM 3708 O O . ARG A 1 504 ? 25.890 4.674 49.970 1.000 34.182 504 ARG AAA O 1
ATOM 3716 N N . SER A 1 505 ? 25.989 5.472 47.836 1.000 31.816 505 SER AAA N 1
ATOM 3717 C CA . SER A 1 505 ? 26.654 6.762 48.141 1.000 32.433 505 SER AAA CA 1
ATOM 3718 C C . SER A 1 505 ? 25.836 7.532 49.183 1.000 33.159 505 SER AAA C 1
ATOM 3719 O O . SER A 1 505 ? 26.455 8.277 49.948 1.000 33.241 505 SER AAA O 1
ATOM 3722 N N . GLY A 1 506 ? 24.504 7.418 49.175 1.000 30.610 506 GLY AAA N 1
ATOM 3723 C CA . GLY A 1 506 ? 23.606 8.251 50.006 1.000 29.206 506 GLY AAA CA 1
ATOM 3724 C C . GLY A 1 506 ? 23.546 9.710 49.551 1.000 29.949 506 GLY AAA C 1
ATOM 3725 O O . GLY A 1 506 ? 22.859 10.517 50.211 1.000 34.106 506 GLY AAA O 1
ATOM 3726 N N . GLU A 1 507 ? 24.204 10.090 48.455 1.000 28.650 507 GLU AAA N 1
ATOM 3727 C CA . GLU A 1 507 ? 24.163 11.499 47.966 1.000 31.038 507 GLU AAA CA 1
ATOM 3728 C C . GLU A 1 507 ? 22.794 11.760 47.309 1.000 29.520 507 GLU AAA C 1
ATOM 3729 O O . GLU A 1 507 ? 22.118 10.804 46.949 1.000 25.351 507 GLU AAA O 1
ATOM 3735 N N . SER A 1 508 ? 22.427 13.024 47.161 1.000 28.251 508 SER AAA N 1
ATOM 3736 C CA . SER A 1 508 ? 21.202 13.474 46.454 1.000 27.150 508 SER AAA CA 1
ATOM 3737 C C . SER A 1 508 ? 21.269 12.983 45.003 1.000 25.857 508 SER AAA C 1
ATOM 3738 O O . SER A 1 508 ? 22.295 13.235 44.342 1.000 23.298 508 SER AAA O 1
ATOM 3741 N N . PHE A 1 509 ? 20.218 12.311 44.524 1.000 24.621 509 PHE AAA N 1
ATOM 3742 C CA . PHE A 1 509 ? 20.065 11.921 43.095 1.000 25.765 509 PHE AAA CA 1
ATOM 3743 C C . PHE A 1 509 ? 19.097 12.898 42.416 1.000 25.191 509 PHE AAA C 1
ATOM 3744 O O . PHE A 1 509 ? 18.753 12.694 41.246 1.000 22.399 509 PHE AAA O 1
ATOM 3752 N N . VAL A 1 510 ? 18.716 13.974 43.103 1.000 27.158 510 VAL AAA N 1
ATOM 3753 C CA . VAL A 1 510 ? 17.782 15.002 42.567 1.000 30.989 510 VAL AAA CA 1
ATOM 3754 C C . VAL A 1 510 ? 18.579 15.996 41.714 1.000 33.709 510 VAL AAA C 1
ATOM 3755 O O . VAL A 1 510 ? 19.608 16.520 42.186 1.000 33.618 510 VAL AAA O 1
ATOM 3759 N N A SER A 1 511 ? 18.122 16.236 40.481 0.500 35.047 511 SER AAA N 1
ATOM 3760 N N B SER A 1 511 ? 18.125 16.230 40.478 0.500 36.054 511 SER AAA N 1
ATOM 3761 C CA A SER A 1 511 ? 18.631 17.290 39.563 0.500 36.697 511 SER AAA CA 1
ATOM 3762 C CA B SER A 1 511 ? 18.618 17.301 39.570 0.500 38.408 511 SER AAA CA 1
ATOM 3763 C C A SER A 1 511 ? 17.559 18.383 39.409 0.500 41.152 511 SER AAA C 1
ATOM 3764 C C B SER A 1 511 ? 17.544 18.385 39.424 0.500 42.176 511 SER AAA C 1
ATOM 3765 O O A SER A 1 511 ? 16.478 18.077 38.854 0.500 35.681 511 SER AAA O 1
ATOM 3766 O O B SER A 1 511 ? 16.464 18.083 38.870 0.500 36.678 511 SER AAA O 1
ATOM 3771 N N . SER A 1 512 ? 17.833 19.598 39.903 1.000 47.294 512 SER AAA N 1
ATOM 3772 C CA . SER A 1 512 ? 16.938 20.793 39.801 1.000 51.890 512 SER AAA CA 1
ATOM 3773 C C . SER A 1 512 ? 17.368 21.704 38.641 1.000 55.378 512 SER AAA C 1
ATOM 3774 O O . SER A 1 512 ? 16.876 22.853 38.569 1.000 62.823 512 SER AAA O 1
ATOM 3777 N N . GLY A 1 513 ? 18.258 21.220 37.767 1.000 60.217 513 GLY AAA N 1
ATOM 3778 C CA . GLY A 1 513 ? 18.637 21.921 36.523 1.000 57.198 513 GLY AAA CA 1
ATOM 3779 C C . GLY A 1 513 ? 17.503 21.892 35.510 1.000 51.647 513 GLY AAA C 1
ATOM 3780 O O . GLY A 1 513 ? 16.572 21.066 35.669 1.000 51.886 513 GLY AAA O 1
ATOM 3781 N N . GLY A 1 514 ? 17.587 22.731 34.478 1.000 46.271 514 GLY AAA N 1
ATOM 3782 C CA . GLY A 1 514 ? 16.542 22.868 33.451 1.000 44.058 514 GLY AAA CA 1
ATOM 3783 C C . GLY A 1 514 ? 16.934 22.383 32.057 1.000 39.629 514 GLY AAA C 1
ATOM 3784 O O . GLY A 1 514 ? 16.297 22.835 31.118 1.000 40.707 514 GLY AAA O 1
ATOM 3785 N N A CYS A 1 515 ? 17.947 21.525 31.872 0.500 38.182 515 CYS AAA N 1
ATOM 3786 N N B CYS A 1 515 ? 17.921 21.477 31.959 0.500 36.736 515 CYS AAA N 1
ATOM 3787 C CA A CYS A 1 515 ? 18.298 21.012 30.506 0.500 36.862 515 CYS AAA CA 1
ATOM 3788 C CA B CYS A 1 515 ? 18.438 20.850 30.708 0.500 35.696 515 CYS AAA CA 1
ATOM 3789 C C A CYS A 1 515 ? 17.611 19.629 30.321 0.500 38.258 515 CYS AAA C 1
ATOM 3790 C C B CYS A 1 515 ? 17.599 19.619 30.341 0.500 37.298 515 CYS AAA C 1
ATOM 3791 O O A CYS A 1 515 ? 17.798 19.042 29.244 0.500 37.983 515 CYS AAA O 1
ATOM 3792 O O B CYS A 1 515 ? 17.763 19.077 29.238 0.500 37.555 515 CYS AAA O 1
ATOM 3797 N N . GLY A 1 516 ? 16.767 19.165 31.274 1.000 35.580 516 GLY AAA N 1
ATOM 3798 C CA . GLY A 1 516 ? 15.955 17.933 31.136 1.000 34.356 516 GLY AAA CA 1
ATOM 3799 C C . GLY A 1 516 ? 16.741 16.661 31.460 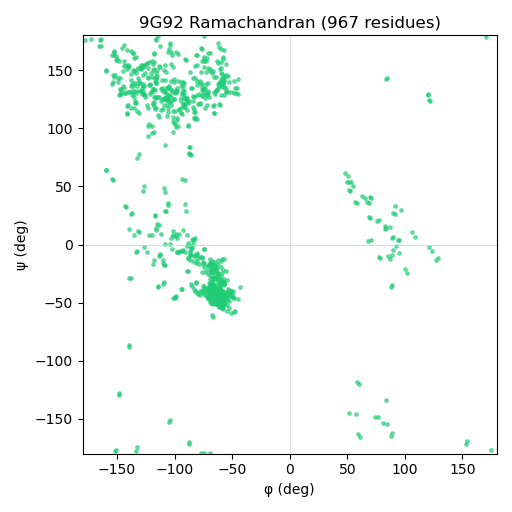1.000 31.625 516 GLY AAA C 1
ATOM 3800 O O . GLY A 1 516 ? 17.457 16.626 32.461 1.000 29.806 516 GLY AAA O 1
ATOM 3801 N N . GLY A 1 517 ? 16.645 15.632 30.614 1.000 32.908 517 GLY AAA N 1
ATOM 3802 C CA . GLY A 1 517 ? 17.380 14.363 30.802 1.000 33.702 517 GLY AAA CA 1
ATOM 3803 C C . GLY A 1 517 ? 18.890 14.540 30.677 1.000 38.117 517 GLY AAA C 1
ATOM 3804 O O . GLY A 1 517 ? 19.626 13.761 31.290 1.000 39.962 517 GLY AAA O 1
ATOM 3805 N N . GLY A 1 518 ? 19.345 15.516 29.887 1.000 44.381 518 GLY AAA N 1
ATOM 3806 C CA . GLY A 1 518 ? 20.738 15.597 29.396 1.000 47.978 518 GLY AAA CA 1
ATOM 3807 C C . GLY A 1 518 ? 21.498 16.774 29.988 1.000 51.297 518 GLY AAA C 1
ATOM 3808 O O . GLY A 1 518 ? 20.873 17.633 30.645 1.000 47.247 518 GLY AAA O 1
ATOM 3809 N N . LYS A 1 519 ? 22.811 16.836 29.752 1.000 52.599 519 LYS AAA N 1
ATOM 3810 C CA . LYS A 1 519 ? 23.606 18.032 30.129 1.000 54.921 519 LYS AAA CA 1
ATOM 3811 C C . LYS A 1 519 ? 24.047 18.743 28.838 1.000 56.504 519 LYS AAA C 1
ATOM 3812 O O . LYS A 1 519 ? 24.619 18.081 27.927 1.000 50.255 519 LYS AAA O 1
ATOM 3818 N N . CYS A 1 520 ? 23.702 20.037 28.769 0.900 51.774 520 CYS AAA N 1
ATOM 3819 C CA . CYS A 1 520 ? 23.990 20.998 27.672 0.900 46.362 520 CYS AAA CA 1
ATOM 3820 C C . CYS A 1 520 ? 25.447 21.456 27.735 0.900 44.760 520 CYS AAA C 1
ATOM 3821 O O . CYS A 1 520 ? 25.837 22.136 26.785 0.900 46.295 520 CYS AAA O 1
ATOM 3824 N N . GLY A 1 521 ? 26.157 21.145 28.841 1.000 47.526 521 GLY AAA N 1
ATOM 3825 C CA . GLY A 1 521 ? 27.582 21.469 29.119 1.000 45.395 521 GLY AAA CA 1
ATOM 3826 C C . GLY A 1 521 ? 27.943 21.197 30.583 1.000 51.927 521 GLY AAA C 1
ATOM 3827 O O . GLY A 1 521 ? 27.147 20.603 31.327 1.000 55.928 521 GLY AAA O 1
ATOM 3829 N N . THR B 1 25 ? 55.778 26.809 35.775 1.000 51.532 25 THR BBB N 1
ATOM 3830 C CA . THR B 1 25 ? 56.087 27.169 34.356 1.000 47.045 25 THR BBB CA 1
ATOM 3831 C C . THR B 1 25 ? 54.847 27.863 33.730 1.000 43.748 25 THR BBB C 1
ATOM 3832 O O . THR B 1 25 ? 55.012 28.984 33.250 1.000 45.852 25 THR BBB O 1
ATOM 3836 N N . PHE B 1 26 ? 53.626 27.303 33.797 1.000 36.275 26 PHE BBB N 1
ATOM 3837 C CA . PHE B 1 26 ? 52.393 27.926 33.220 1.000 31.511 26 PHE BBB CA 1
ATOM 3838 C C . PHE B 1 26 ? 51.497 28.450 34.348 1.000 28.074 26 PHE BBB C 1
ATOM 3839 O O . PHE B 1 26 ? 51.464 27.842 35.434 1.000 27.442 26 PHE BBB O 1
ATOM 3847 N N . MET B 1 27 ? 50.750 29.536 34.121 1.000 27.143 27 MET BBB N 1
ATOM 3848 C CA . MET B 1 27 ? 49.755 30.019 35.120 1.000 29.043 27 MET BBB CA 1
ATOM 3849 C C . MET B 1 27 ? 48.628 28.982 35.261 1.000 24.167 27 MET BBB C 1
ATOM 3850 O O . MET B 1 27 ? 48.192 28.727 36.408 1.000 23.848 27 MET BBB O 1
ATOM 3855 N N . TYR B 1 28 ? 48.239 28.334 34.154 1.000 24.385 28 TYR BBB N 1
ATOM 3856 C CA . TYR B 1 28 ? 47.097 27.374 34.121 1.000 25.242 28 TYR BBB CA 1
ATOM 3857 C C . TYR B 1 28 ? 47.537 26.016 33.574 1.000 22.714 28 TYR BBB C 1
ATOM 3858 O O . TYR B 1 28 ? 48.467 25.915 32.747 1.000 26.855 28 TYR BBB O 1
ATOM 3867 N N . ASP B 1 29 ? 46.797 24.987 33.963 1.000 22.695 29 ASP BBB N 1
ATOM 3868 C CA . ASP B 1 29 ? 46.886 23.637 33.338 1.000 21.980 29 ASP BBB CA 1
ATOM 3869 C C . ASP B 1 29 ? 46.095 23.630 32.024 1.000 21.894 29 ASP BBB C 1
ATOM 3870 O O . ASP B 1 29 ? 46.585 23.061 31.001 1.000 19.840 29 ASP BBB O 1
ATOM 3875 N N . LEU B 1 30 ? 44.905 24.232 32.034 1.000 20.342 30 LEU BBB N 1
ATOM 3876 C CA . LEU B 1 30 ? 43.993 24.252 30.869 1.000 20.357 30 LEU BBB CA 1
ATOM 3877 C C . LEU B 1 30 ? 43.289 25.601 30.804 1.000 20.291 30 LEU BBB C 1
ATOM 3878 O O . LEU B 1 30 ? 42.772 26.060 31.836 1.000 19.406 30 LEU BBB O 1
ATOM 3883 N N . VAL B 1 31 ? 43.303 26.215 29.620 1.000 20.636 31 VAL BBB N 1
ATOM 3884 C CA . VAL B 1 31 ? 42.493 27.414 29.305 1.000 21.427 31 VAL BBB CA 1
ATOM 3885 C C . VAL B 1 31 ? 41.549 27.010 28.179 1.000 20.037 31 VAL BBB C 1
ATOM 3886 O O . VAL B 1 31 ? 42.027 26.515 27.154 1.000 20.229 31 VAL BBB O 1
ATOM 3890 N N . VAL B 1 32 ? 40.257 27.243 28.377 1.000 19.096 32 VAL BBB N 1
ATOM 3891 C CA . VAL B 1 32 ? 39.202 26.895 27.391 1.000 17.539 32 VAL BBB CA 1
ATOM 3892 C C . VAL B 1 32 ? 38.699 28.197 26.761 1.000 17.386 32 VAL BBB C 1
ATOM 3893 O O . VAL B 1 32 ? 38.299 29.102 27.495 1.000 18.582 32 VAL BBB O 1
ATOM 3897 N N . ILE B 1 33 ? 38.726 28.260 25.439 1.000 16.139 33 ILE BBB N 1
ATOM 3898 C CA . ILE B 1 33 ? 38.105 29.373 24.697 1.000 17.671 33 ILE BBB CA 1
ATOM 3899 C C . ILE B 1 33 ? 36.742 28.892 24.200 1.000 16.754 33 ILE BBB C 1
ATOM 3900 O O . ILE B 1 33 ? 36.677 28.121 23.205 1.000 17.018 33 ILE BBB O 1
ATOM 3905 N N . GLY B 1 34 ? 35.699 29.353 24.885 1.000 16.264 34 GLY BBB N 1
ATOM 3906 C CA . GLY B 1 34 ? 34.297 29.024 24.570 1.000 17.219 34 GLY BBB CA 1
ATOM 3907 C C . GLY B 1 34 ? 33.559 28.375 25.724 1.000 16.332 34 GLY BBB C 1
ATOM 3908 O O . GLY B 1 34 ? 33.996 27.304 26.230 1.000 17.937 34 GLY BBB O 1
ATOM 3909 N N . GLY B 1 35 ? 32.454 28.981 26.127 1.000 16.532 35 GLY BBB N 1
ATOM 3910 C CA . GLY B 1 35 ? 31.634 28.521 27.261 1.000 16.066 35 GLY BBB CA 1
ATOM 3911 C C . GLY B 1 35 ? 30.326 27.921 26.774 1.000 16.570 35 GLY BBB C 1
ATOM 3912 O O . GLY B 1 35 ? 29.253 28.247 27.341 1.000 16.123 35 GLY BBB O 1
ATOM 3913 N N . GLY B 1 36 ? 30.388 27.074 25.746 1.000 15.581 36 GLY BBB N 1
ATOM 3914 C CA . GLY B 1 36 ? 29.249 26.254 25.322 1.000 15.782 36 GLY BBB CA 1
ATOM 3915 C C . GLY B 1 36 ? 29.393 24.808 25.746 1.000 16.002 36 GLY BBB C 1
ATOM 3916 O O . GLY B 1 36 ? 30.035 24.524 26.741 1.000 18.108 36 GLY BBB O 1
ATOM 3917 N N . SER B 1 37 ? 28.808 23.894 24.985 1.000 16.620 37 SER BBB N 1
ATOM 3918 C CA . SER B 1 37 ? 28.621 22.477 25.364 1.000 16.302 37 SER BBB CA 1
ATOM 3919 C C . SER B 1 37 ? 29.967 21.785 25.619 1.000 17.103 37 SER BBB C 1
ATOM 3920 O O . SER B 1 37 ? 30.146 21.188 26.677 1.000 16.362 37 SER BBB O 1
ATOM 3923 N N . GLY B 1 38 ? 30.883 21.861 24.659 1.000 18.360 38 GLY BBB N 1
ATOM 3924 C CA . GLY B 1 38 ? 32.206 21.233 24.759 1.000 17.406 38 GLY BBB CA 1
ATOM 3925 C C . GLY B 1 38 ? 33.082 21.936 25.766 1.000 15.528 38 GLY BBB C 1
ATOM 3926 O O . GLY B 1 38 ? 33.726 21.259 26.536 1.000 17.414 38 GLY BBB O 1
ATOM 3927 N N . GLY B 1 39 ? 33.137 23.263 25.738 1.000 16.559 39 GLY BBB N 1
ATOM 3928 C CA . GLY B 1 39 ? 34.061 24.045 26.570 1.000 17.095 39 GLY BBB CA 1
ATOM 3929 C C . GLY B 1 39 ? 33.732 23.914 28.046 1.000 17.604 39 GLY BBB C 1
ATOM 3930 O O . GLY B 1 39 ? 34.640 23.551 28.854 1.000 17.279 39 GLY BBB O 1
ATOM 3931 N N . MET B 1 40 ? 32.462 24.101 28.411 1.000 18.036 40 MET BBB N 1
ATOM 3932 C CA . MET B 1 40 ? 32.051 23.969 29.838 1.000 17.825 40 MET BBB CA 1
ATOM 3933 C C . MET B 1 40 ? 32.303 22.535 30.301 1.000 16.814 40 MET BBB C 1
ATOM 3934 O O . MET B 1 40 ? 32.829 22.350 31.406 1.000 15.882 40 MET BBB O 1
ATOM 3939 N N . ALA B 1 41 ? 31.998 21.543 29.482 1.000 17.284 41 ALA BBB N 1
ATOM 3940 C CA . ALA B 1 41 ? 32.172 20.124 29.877 1.000 17.161 41 ALA BBB CA 1
ATOM 3941 C C . ALA B 1 41 ? 33.662 19.802 30.109 1.000 17.838 41 ALA BBB C 1
ATOM 3942 O O . ALA B 1 41 ? 34.013 19.178 31.153 1.000 14.941 41 ALA BBB O 1
ATOM 3944 N N . ALA B 1 42 ? 34.539 20.208 29.190 1.000 19.098 42 ALA BBB N 1
ATOM 3945 C CA . ALA B 1 42 ? 35.987 19.902 29.296 1.000 18.232 42 ALA BBB CA 1
ATOM 3946 C C . ALA B 1 42 ? 36.540 20.590 30.535 1.000 18.184 42 ALA BBB C 1
ATOM 3947 O O . ALA B 1 42 ? 37.287 19.948 31.303 1.000 19.266 42 ALA BBB O 1
ATOM 3949 N N . ALA B 1 43 ? 36.157 21.852 30.749 1.000 18.206 43 ALA BBB N 1
ATOM 3950 C CA . ALA B 1 43 ? 36.718 22.712 31.807 1.000 17.811 43 ALA BBB CA 1
ATOM 3951 C C . ALA B 1 43 ? 36.389 22.093 33.166 1.000 18.793 43 ALA BBB C 1
ATOM 3952 O O . ALA B 1 43 ? 37.309 21.957 34.014 1.000 19.956 43 ALA BBB O 1
ATOM 3954 N N . LYS B 1 44 ? 35.122 21.729 33.377 1.000 19.385 44 LYS BBB N 1
ATOM 3955 C CA . LYS B 1 44 ? 34.655 21.135 34.667 1.000 20.849 44 LYS BBB CA 1
ATOM 3956 C C . LYS B 1 44 ? 35.309 19.768 34.865 1.000 18.193 44 LYS BBB C 1
ATOM 3957 O O . LYS B 1 44 ? 35.780 19.513 35.997 1.000 20.117 44 LYS BBB O 1
ATOM 3963 N N . GLU B 1 45 ? 35.374 18.924 33.837 1.000 19.073 45 GLU BBB N 1
ATOM 3964 C CA . GLU B 1 45 ? 36.005 17.588 33.999 1.000 19.808 45 GLU BBB CA 1
ATOM 3965 C C . GLU B 1 45 ? 37.474 17.785 34.405 1.000 19.672 45 GLU BBB C 1
ATOM 3966 O O . GLU B 1 45 ? 37.933 17.048 35.323 1.000 22.209 45 GLU BBB O 1
ATOM 3972 N N . ALA B 1 46 ? 38.209 18.689 33.739 1.000 19.359 46 ALA BBB N 1
ATOM 3973 C CA . ALA B 1 46 ? 39.641 18.971 34.033 1.000 19.774 46 ALA BBB CA 1
ATOM 3974 C C . ALA B 1 46 ? 39.800 19.418 35.488 1.000 20.911 46 ALA BBB C 1
ATOM 3975 O O . ALA B 1 46 ? 40.697 18.885 36.215 1.000 22.182 46 ALA BBB O 1
ATOM 3977 N N . ALA B 1 47 ? 38.927 20.303 35.961 1.000 20.832 47 ALA BBB N 1
ATOM 3978 C CA . ALA B 1 47 ? 39.034 20.862 37.328 1.000 22.670 47 ALA BBB CA 1
ATOM 3979 C C . ALA B 1 47 ? 38.756 19.776 38.376 1.000 25.900 47 ALA BBB C 1
ATOM 3980 O O . ALA B 1 47 ? 39.240 19.933 39.510 1.000 24.642 47 ALA BBB O 1
ATOM 3982 N N . LYS B 1 48 ? 38.034 18.707 38.032 1.000 26.785 48 LYS BBB N 1
ATOM 3983 C CA . LYS B 1 48 ? 37.758 17.594 38.986 1.000 29.914 48 LYS BBB CA 1
ATOM 3984 C C . LYS B 1 48 ? 39.052 16.855 39.348 1.000 31.526 48 LYS BBB C 1
ATOM 3985 O O . LYS B 1 48 ? 39.066 16.203 40.392 1.000 31.379 48 LYS BBB O 1
ATOM 3991 N N . TYR B 1 49 ? 40.096 16.935 38.514 1.000 29.075 49 TYR BBB N 1
ATOM 3992 C CA . TYR B 1 49 ? 41.409 16.291 38.755 1.000 28.569 49 TYR BBB CA 1
ATOM 3993 C C . TYR B 1 49 ? 42.332 17.228 39.534 1.000 30.446 49 TYR BBB C 1
ATOM 3994 O O . TYR B 1 49 ? 43.516 16.890 39.691 1.000 29.943 49 TYR BBB O 1
ATOM 4003 N N . GLY B 1 50 ? 41.809 18.357 40.017 1.000 29.509 50 GLY BBB N 1
ATOM 4004 C CA . GLY B 1 50 ? 42.559 19.322 40.833 1.000 29.611 50 GLY BBB CA 1
ATOM 4005 C C . GLY B 1 50 ? 43.361 20.275 39.967 1.000 31.207 50 GLY BBB C 1
ATOM 4006 O O . GLY B 1 50 ? 44.186 20.994 40.529 1.000 32.427 50 GLY BBB O 1
ATOM 4007 N N . LYS B 1 51 ? 43.093 20.341 38.656 1.000 27.407 51 LYS BBB N 1
ATOM 4008 C CA . LYS B 1 51 ? 43.865 21.194 37.724 1.000 26.058 51 LYS BBB CA 1
ATOM 4009 C C . LYS B 1 51 ? 43.384 22.643 37.791 1.000 26.103 51 LYS BBB C 1
ATOM 4010 O O . LYS B 1 51 ? 42.233 22.882 38.191 1.000 27.630 51 LYS BBB O 1
ATOM 4016 N N . LYS B 1 52 ? 44.272 23.571 37.447 1.000 27.078 52 LYS BBB N 1
ATOM 4017 C CA . LYS B 1 52 ? 43.952 25.018 37.411 1.000 26.518 52 LYS BBB CA 1
ATOM 4018 C C . LYS B 1 52 ? 43.429 25.366 36.017 1.000 22.722 52 LYS BBB C 1
ATOM 4019 O O . LYS B 1 52 ? 44.193 25.203 35.031 1.000 22.142 52 LYS BBB O 1
ATOM 4025 N N . VAL B 1 53 ? 42.162 25.778 35.944 1.000 21.737 53 VAL BBB N 1
ATOM 4026 C CA . VAL B 1 53 ? 41.372 25.922 34.689 1.000 20.067 53 VAL BBB CA 1
ATOM 4027 C C . VAL B 1 53 ? 40.759 27.328 34.629 1.000 20.289 53 VAL BBB C 1
ATOM 4028 O O . VAL B 1 53 ? 40.113 27.749 35.594 1.000 20.492 53 VAL BBB O 1
ATOM 4032 N N . ALA B 1 54 ? 40.909 27.986 33.492 1.000 19.787 54 ALA BBB N 1
ATOM 4033 C CA . ALA B 1 54 ? 40.172 29.200 33.111 1.000 21.619 54 ALA BBB CA 1
ATOM 4034 C C . ALA B 1 54 ? 39.310 28.894 31.886 1.000 21.056 54 ALA BBB C 1
ATOM 4035 O O . ALA B 1 54 ? 39.674 28.052 31.057 1.000 20.707 54 ALA BBB O 1
ATOM 4037 N N . LEU B 1 55 ? 38.172 29.555 31.809 1.000 20.005 55 LEU BBB N 1
ATOM 4038 C CA . LEU B 1 55 ? 37.256 29.468 30.661 1.000 19.712 55 LEU BBB CA 1
ATOM 4039 C C . LEU B 1 55 ? 36.833 30.872 30.271 1.000 18.561 55 LEU BBB C 1
ATOM 4040 O O . LEU B 1 55 ? 36.341 31.604 31.137 1.000 20.191 55 LEU BBB O 1
ATOM 4045 N N . PHE B 1 56 ? 36.944 31.161 28.984 1.000 19.335 56 PHE BBB N 1
ATOM 4046 C CA . PHE B 1 56 ? 36.435 32.404 28.363 1.000 18.066 56 PHE BBB CA 1
ATOM 4047 C C . PHE B 1 56 ? 35.133 32.109 27.626 1.000 16.343 56 PHE BBB C 1
ATOM 4048 O O . PHE B 1 56 ? 35.058 31.161 26.881 1.000 16.765 56 PHE BBB O 1
ATOM 4056 N N . ASP B 1 57 ? 34.124 32.928 27.860 1.000 16.372 57 ASP BBB N 1
ATOM 4057 C CA . ASP B 1 57 ? 32.929 33.006 26.980 1.000 17.884 57 ASP BBB CA 1
ATOM 4058 C C . ASP B 1 57 ? 32.536 34.476 26.841 1.000 18.203 57 ASP BBB C 1
ATOM 4059 O O . ASP B 1 57 ? 32.486 35.206 27.881 1.000 17.956 57 ASP BBB O 1
ATOM 4064 N N . PHE B 1 58 ? 32.332 34.886 25.605 1.000 15.522 58 PHE BBB N 1
ATOM 4065 C CA . PHE B 1 58 ? 31.747 36.180 25.235 1.000 18.426 58 PHE BBB CA 1
ATOM 4066 C C . PHE B 1 58 ? 30.957 35.953 23.958 1.000 17.784 58 PHE BBB C 1
ATOM 4067 O O . PHE B 1 58 ? 31.469 35.315 23.029 1.000 19.404 58 PHE BBB O 1
ATOM 4075 N N . VAL B 1 59 ? 29.744 36.489 23.956 1.000 18.026 59 VAL BBB N 1
ATOM 4076 C CA . VAL B 1 59 ? 28.751 36.378 22.861 1.000 18.457 59 VAL BBB CA 1
ATOM 4077 C C . VAL B 1 59 ? 28.839 37.645 22.002 1.000 18.281 59 VAL BBB C 1
ATOM 4078 O O . VAL B 1 59 ? 28.260 38.706 22.386 1.000 18.016 59 VAL BBB O 1
ATOM 4082 N N . LYS B 1 60 ? 29.494 37.537 20.839 1.000 19.391 60 LYS BBB N 1
ATOM 4083 C CA . LYS B 1 60 ? 29.430 38.603 19.816 1.000 20.908 60 LYS BBB CA 1
ATOM 4084 C C . LYS B 1 60 ? 27.970 38.691 19.390 1.000 19.569 60 LYS BBB C 1
ATOM 4085 O O . LYS B 1 60 ? 27.321 37.672 19.142 1.000 17.363 60 LYS BBB O 1
ATOM 4091 N N . PRO B 1 61 ? 27.387 39.904 19.316 1.000 21.058 61 PRO BBB N 1
ATOM 4092 C CA . PRO B 1 61 ? 25.985 40.026 18.910 1.000 21.348 61 PRO BBB CA 1
ATOM 4093 C C . PRO B 1 61 ? 25.755 39.471 17.502 1.000 20.171 61 PRO BBB C 1
ATOM 4094 O O . PRO B 1 61 ? 26.688 39.429 16.725 1.000 17.914 61 PRO BBB O 1
ATOM 4098 N N . SER B 1 62 ? 24.536 38.986 17.262 1.000 19.167 62 SER BBB N 1
ATOM 4099 C CA . SER B 1 62 ? 24.064 38.493 15.949 1.000 19.119 62 SER BBB CA 1
ATOM 4100 C C . SER B 1 62 ? 24.114 39.642 14.946 1.000 20.215 62 SER BBB C 1
ATOM 4101 O O . SER B 1 62 ? 24.250 40.791 15.366 1.000 20.967 62 SER BBB O 1
ATOM 4104 N N . THR B 1 63 ? 23.915 39.317 13.682 1.000 20.605 63 THR BBB N 1
ATOM 4105 C CA . THR B 1 63 ? 23.767 40.288 12.567 1.000 22.176 63 THR BBB CA 1
ATOM 4106 C C . THR B 1 63 ? 22.577 41.233 12.803 1.000 23.199 63 THR BBB C 1
ATOM 4107 O O . THR B 1 63 ? 22.539 42.242 12.131 1.000 23.211 63 THR BBB O 1
ATOM 4111 N N . GLN B 1 64 ? 21.657 40.955 13.735 1.000 24.150 64 GLN BBB N 1
ATOM 4112 C CA . GLN B 1 64 ? 20.540 41.891 14.066 1.000 21.725 64 GLN BBB CA 1
ATOM 4113 C C . GLN B 1 64 ? 20.671 42.378 15.523 1.000 23.425 64 GLN BBB C 1
ATOM 4114 O O . GLN B 1 64 ? 19.683 42.934 16.065 1.000 23.687 64 GLN BBB O 1
ATOM 4120 N N . GLY B 1 65 ? 21.829 42.169 16.160 1.000 24.273 65 GLY BBB N 1
ATOM 4121 C CA . GLY B 1 65 ? 22.136 42.741 17.479 1.000 23.262 65 GLY BBB CA 1
ATOM 4122 C C . GLY B 1 65 ? 21.687 41.853 18.644 1.000 24.137 65 GLY BBB C 1
ATOM 4123 O O . GLY B 1 65 ? 21.822 42.295 19.791 1.000 21.619 65 GLY BBB O 1
ATOM 4124 N N . THR B 1 66 ? 21.191 40.635 18.418 1.000 22.587 66 THR BBB N 1
ATOM 4125 C CA . THR B 1 66 ? 20.752 39.758 19.538 1.000 21.154 66 THR BBB CA 1
ATOM 4126 C C . THR B 1 66 ? 21.995 39.272 20.297 1.000 19.368 66 THR BBB C 1
ATOM 4127 O O . THR B 1 66 ? 22.996 38.856 19.662 1.000 19.748 66 THR BBB O 1
ATOM 4131 N N . LYS B 1 67 ? 21.925 39.243 21.616 1.000 19.852 67 LYS BBB N 1
ATOM 4132 C CA . LYS B 1 67 ? 23.000 38.686 22.471 1.000 21.492 67 LYS BBB CA 1
ATOM 4133 C C . LYS B 1 67 ? 22.356 38.038 23.695 1.000 18.309 67 LYS BBB C 1
ATOM 4134 O O . LYS B 1 67 ? 21.128 38.173 23.893 1.000 19.731 67 LYS BBB O 1
ATOM 4140 N N . TRP B 1 68 ? 23.150 37.299 24.444 1.000 17.857 68 TRP BBB N 1
ATOM 4141 C CA . TRP B 1 68 ? 22.632 36.350 25.457 1.000 17.311 68 TRP BBB CA 1
ATOM 4142 C C . TRP B 1 68 ? 23.745 35.943 26.416 1.000 17.023 68 TRP BBB C 1
ATOM 4143 O O . TRP B 1 68 ? 24.923 36.367 26.218 1.000 17.708 68 TRP BBB O 1
ATOM 4154 N N . GLY B 1 69 ? 23.377 35.136 27.421 1.000 17.131 69 GLY BBB N 1
ATOM 4155 C CA . GLY B 1 69 ? 24.227 34.795 28.570 1.000 16.638 69 GLY BBB CA 1
ATOM 4156 C C . GLY B 1 69 ? 25.106 33.584 28.301 1.000 17.197 69 GLY BBB C 1
ATOM 4157 O O . GLY B 1 69 ? 25.150 33.071 27.174 1.000 16.481 69 GLY BBB O 1
ATOM 4158 N N . LEU B 1 70 ? 25.764 33.125 29.343 1.000 16.877 70 LEU BBB N 1
ATOM 4159 C CA . LEU B 1 70 ? 26.669 31.954 29.331 1.000 18.033 70 LEU BBB CA 1
ATOM 4160 C C . LEU B 1 70 ? 25.962 30.676 28.875 1.000 18.112 70 LEU BBB C 1
ATOM 4161 O O . LEU B 1 70 ? 24.776 30.476 29.207 1.000 18.412 70 LEU BBB O 1
ATOM 4166 N N . GLY B 1 71 ? 26.690 29.792 28.186 1.000 16.859 71 GLY BBB N 1
ATOM 4167 C CA . GLY B 1 71 ? 26.215 28.412 27.972 1.000 16.594 71 GLY BBB CA 1
ATOM 4168 C C . GLY B 1 71 ? 26.250 27.969 26.529 1.000 17.354 71 GLY BBB C 1
ATOM 4169 O O . GLY B 1 71 ? 26.073 26.767 26.309 1.000 18.553 71 GLY BBB O 1
ATOM 4170 N N . GLY B 1 72 ? 26.471 28.891 25.581 1.000 17.929 72 GLY BBB N 1
ATOM 4171 C CA . GLY B 1 72 ? 26.723 28.546 24.172 1.000 16.436 72 GLY BBB CA 1
ATOM 4172 C C . GLY B 1 72 ? 25.453 28.423 23.369 1.000 17.673 72 GLY BBB C 1
ATOM 4173 O O . GLY B 1 72 ? 24.357 28.896 23.814 1.000 15.101 72 GLY BBB O 1
ATOM 4174 N N . THR B 1 73 ? 25.580 27.809 22.199 1.000 16.461 73 THR BBB N 1
ATOM 4175 C CA . THR B 1 73 ? 24.499 27.804 21.191 1.000 16.380 73 THR BBB CA 1
ATOM 4176 C C . THR B 1 73 ? 23.293 26.989 21.684 1.000 16.679 73 THR BBB C 1
ATOM 4177 O O . THR B 1 73 ? 22.135 27.431 21.550 1.000 14.435 73 THR BBB O 1
ATOM 4181 N N A CYS B 1 74 ? 23.549 25.803 22.220 0.500 17.628 74 CYS BBB N 1
ATOM 4182 N N B CYS B 1 74 ? 23.517 25.811 22.253 0.500 16.225 74 CYS BBB N 1
ATOM 4183 C CA A CYS B 1 74 ? 22.477 24.849 22.621 0.500 18.759 74 CYS BBB CA 1
ATOM 4184 C CA B CYS B 1 74 ? 22.385 24.902 22.576 0.500 16.330 74 CYS BBB CA 1
ATOM 4185 C C A CYS B 1 74 ? 21.555 25.502 23.665 0.500 18.904 74 CYS BBB C 1
ATOM 4186 C C B CYS B 1 74 ? 21.508 25.553 23.657 0.500 17.348 74 CYS BBB C 1
ATOM 4187 O O A CYS B 1 74 ? 20.335 25.549 23.424 0.500 19.271 74 CYS BBB O 1
ATOM 4188 O O B CYS B 1 74 ? 20.264 25.671 23.433 0.500 16.946 74 CYS BBB O 1
ATOM 4193 N N . VAL B 1 75 ? 22.133 26.050 24.728 1.000 17.479 75 VAL BBB N 1
ATOM 4194 C CA . VAL B 1 75 ? 21.431 26.717 25.850 1.000 17.489 75 VAL BBB CA 1
ATOM 4195 C C . VAL B 1 75 ? 20.623 27.922 25.357 1.000 16.074 75 VAL BBB C 1
ATOM 4196 O O . VAL B 1 75 ? 19.448 28.010 25.741 1.000 14.601 75 VAL BBB O 1
ATOM 4200 N N . ASN B 1 76 ? 21.204 28.797 24.523 1.000 14.724 76 ASN BBB N 1
ATOM 4201 C CA . ASN B 1 76 ? 20.666 30.156 24.273 1.000 15.408 76 ASN BBB CA 1
ATOM 4202 C C . ASN B 1 76 ? 19.861 30.216 22.970 1.000 15.046 76 ASN BBB C 1
ATOM 4203 O O . ASN B 1 76 ? 18.813 30.880 22.982 1.000 16.998 76 ASN BBB O 1
ATOM 4208 N N . VAL B 1 77 ? 20.351 29.619 21.874 1.000 15.083 77 VAL BBB N 1
ATOM 4209 C CA . VAL B 1 77 ? 19.822 29.889 20.504 1.000 16.829 77 VAL BBB CA 1
ATOM 4210 C C . VAL B 1 77 ? 19.845 28.586 19.693 1.000 16.620 77 VAL BBB C 1
ATOM 4211 O O . VAL B 1 77 ? 20.036 28.644 18.478 1.000 17.469 77 VAL BBB O 1
ATOM 4215 N N . GLY B 1 78 ? 19.633 27.448 20.363 1.000 17.134 78 GLY BBB N 1
ATOM 4216 C CA . GLY B 1 78 ? 19.731 26.113 19.757 1.000 16.197 78 GLY BBB CA 1
ATOM 4217 C C . GLY B 1 78 ? 18.766 25.135 20.401 1.000 16.080 78 GLY BBB C 1
ATOM 4218 O O . GLY B 1 78 ? 17.581 25.426 20.434 1.000 15.828 78 GLY BBB O 1
ATOM 4219 N N . CYS B 1 79 ? 19.262 23.973 20.816 1.000 16.431 79 CYS BBB N 1
ATOM 4220 C CA . CYS B 1 79 ? 18.420 22.833 21.240 1.000 17.290 79 CYS BBB CA 1
ATOM 4221 C C . CYS B 1 79 ? 17.351 23.291 22.233 1.000 15.884 79 CYS BBB C 1
ATOM 4222 O O . CYS B 1 79 ? 16.187 22.846 22.106 1.000 14.733 79 CYS BBB O 1
ATOM 4225 N N . VAL B 1 80 ? 17.726 24.090 23.225 1.000 14.930 80 VAL BBB N 1
ATOM 4226 C CA . VAL B 1 80 ? 16.812 24.385 24.371 1.000 15.753 80 VAL BBB CA 1
ATOM 4227 C C . VAL B 1 80 ? 15.614 25.203 23.869 1.000 14.698 80 VAL BBB C 1
ATOM 4228 O O . VAL B 1 80 ? 14.486 24.737 23.979 1.000 14.743 80 VAL BBB O 1
ATOM 4232 N N . PRO B 1 81 ? 15.798 26.433 23.339 1.000 15.835 81 PRO BBB N 1
ATOM 4233 C CA . PRO B 1 81 ? 14.677 27.234 22.847 1.000 16.246 81 PRO BBB CA 1
ATOM 4234 C C . PRO B 1 81 ? 13.921 26.549 21.706 1.000 16.135 81 PRO BBB C 1
ATOM 4235 O O . PRO B 1 81 ? 12.699 26.630 21.693 1.000 16.475 81 PRO BBB O 1
ATOM 4239 N N . LYS B 1 82 ? 14.638 25.840 20.830 1.000 15.707 82 LYS BBB N 1
ATOM 4240 C CA . LYS B 1 82 ? 14.027 25.064 19.726 1.000 18.384 82 LYS BBB CA 1
ATOM 4241 C C . LYS B 1 82 ? 13.041 24.041 20.317 1.000 16.552 82 LYS BBB C 1
ATOM 4242 O O . LYS B 1 82 ? 11.884 23.944 19.821 1.000 15.637 82 LYS BBB O 1
ATOM 4248 N N . LYS B 1 83 ? 13.445 23.298 21.330 1.000 15.999 83 LYS BBB N 1
ATOM 4249 C CA . LYS B 1 83 ? 12.576 22.246 21.929 1.000 15.577 83 LYS BBB CA 1
ATOM 4250 C C . LYS B 1 83 ? 11.366 22.905 22.599 1.000 14.947 83 LYS BBB C 1
ATOM 4251 O O . LYS B 1 83 ? 10.259 22.353 22.493 1.000 15.033 83 LYS BBB O 1
ATOM 4257 N N . LEU B 1 84 ? 11.536 24.071 23.221 1.000 16.059 84 LEU BBB N 1
ATOM 4258 C CA . LEU B 1 84 ? 10.395 24.767 23.880 1.000 16.259 84 LEU BBB CA 1
ATOM 4259 C C . LEU B 1 84 ? 9.408 25.290 22.817 1.000 18.224 84 LEU BBB C 1
ATOM 4260 O O . LEU B 1 84 ? 8.174 25.171 23.023 1.000 14.017 84 LEU BBB O 1
ATOM 4265 N N . MET B 1 85 ? 9.904 25.812 21.694 1.000 16.255 85 MET BBB N 1
ATOM 4266 C CA . MET B 1 85 ? 9.024 26.288 20.606 1.000 17.212 85 MET BBB CA 1
ATOM 4267 C C . MET B 1 85 ? 8.318 25.087 19.955 1.000 15.951 85 MET BBB C 1
ATOM 4268 O O . MET B 1 85 ? 7.112 25.190 19.652 1.000 13.853 85 MET BBB O 1
ATOM 4273 N N . HIS B 1 86 ? 9.006 23.963 19.798 1.000 15.548 86 HIS BBB N 1
ATOM 4274 C CA . HIS B 1 86 ? 8.388 22.724 19.243 1.000 15.902 86 HIS BBB CA 1
ATOM 4275 C C . HIS B 1 86 ? 7.299 22.232 20.204 1.000 15.563 86 HIS BBB C 1
ATOM 4276 O O . HIS B 1 86 ? 6.242 21.747 19.719 1.000 14.857 86 HIS BBB O 1
ATOM 4283 N N . TYR B 1 87 ? 7.536 22.312 21.510 1.000 16.484 87 TYR BBB N 1
ATOM 4284 C CA . TYR B 1 87 ? 6.524 21.874 22.500 1.000 16.543 87 TYR BBB CA 1
ATOM 4285 C C . TYR B 1 87 ? 5.273 22.753 22.341 1.000 17.046 87 TYR BBB C 1
ATOM 4286 O O . TYR B 1 87 ? 4.126 22.246 22.327 1.000 15.833 87 TYR BBB O 1
ATOM 4295 N N . SER B 1 88 ? 5.479 24.066 22.222 1.000 15.959 88 SER BBB N 1
ATOM 4296 C CA . SER B 1 88 ? 4.351 25.002 22.004 1.000 16.255 88 SER BBB CA 1
ATOM 4297 C C . SER B 1 88 ? 3.601 24.613 20.736 1.000 15.460 88 SER BBB C 1
ATOM 4298 O O . SER B 1 88 ? 2.343 24.649 20.735 1.000 16.279 88 SER BBB O 1
ATOM 4301 N N . ALA B 1 89 ? 4.336 24.295 19.680 1.000 14.175 89 ALA BBB N 1
ATOM 4302 C CA . ALA B 1 89 ? 3.765 23.862 18.387 1.000 16.762 89 ALA BBB CA 1
ATOM 4303 C C . ALA B 1 89 ? 2.968 22.547 18.570 1.000 16.206 89 ALA BBB C 1
ATOM 4304 O O . ALA B 1 89 ? 1.818 22.457 18.061 1.000 16.278 89 ALA BBB O 1
ATOM 4306 N N . LEU B 1 90 ? 3.481 21.582 19.324 1.000 15.174 90 LEU BBB N 1
ATOM 4307 C CA . LEU B 1 90 ? 2.754 20.299 19.536 1.000 16.852 90 LEU BBB CA 1
ATOM 4308 C C . LEU B 1 90 ? 1.451 20.559 20.324 1.000 17.771 90 LEU BBB C 1
ATOM 4309 O O . LEU B 1 90 ? 0.421 19.903 20.022 1.000 17.574 90 LEU BBB O 1
ATOM 4314 N N . ILE B 1 91 ? 1.480 21.504 21.266 1.000 18.054 91 ILE BBB N 1
ATOM 4315 C CA . ILE B 1 91 ? 0.267 21.895 22.040 1.000 19.386 91 ILE BBB CA 1
ATOM 4316 C C . ILE B 1 91 ? -0.754 22.487 21.051 1.000 19.467 91 ILE BBB C 1
ATOM 4317 O O . ILE B 1 91 ? -1.925 22.059 21.080 1.000 17.192 91 ILE BBB O 1
ATOM 4322 N N . ALA B 1 92 ? -0.324 23.386 20.169 1.000 18.571 92 ALA BBB N 1
ATOM 4323 C CA . ALA B 1 92 ? -1.207 24.020 19.161 1.000 19.910 92 ALA BBB CA 1
ATOM 4324 C C . ALA B 1 92 ? -1.864 22.935 18.303 1.000 21.074 92 ALA BBB C 1
ATOM 4325 O O . ALA B 1 92 ? -3.100 23.005 18.086 1.000 19.502 92 ALA BBB O 1
ATOM 4327 N N . SER B 1 93 ? -1.073 21.973 17.833 1.000 19.401 93 SER BBB N 1
ATOM 4328 C CA . SER B 1 93 ? -1.554 20.862 16.984 1.000 20.598 93 SER BBB CA 1
ATOM 4329 C C . SER B 1 93 ? -2.564 19.986 17.733 1.000 20.228 93 SER BBB C 1
ATOM 4330 O O . SER B 1 93 ? -3.596 19.612 17.147 1.000 15.898 93 SER BBB O 1
ATOM 4333 N N . SER B 1 94 ? -2.326 19.705 19.009 1.000 19.227 94 SER BBB N 1
ATOM 4334 C CA . SER B 1 94 ? -3.247 18.868 19.805 1.000 20.092 94 SER BBB CA 1
ATOM 4335 C C . SER B 1 94 ? -4.538 19.647 20.082 1.000 19.062 94 SER BBB C 1
ATOM 4336 O O . SER B 1 94 ? -5.623 19.030 19.998 1.000 18.151 94 SER BBB O 1
ATOM 4339 N N . ILE B 1 95 ? -4.466 20.951 20.348 1.000 19.386 95 ILE BBB N 1
ATOM 4340 C CA . ILE B 1 95 ? -5.688 21.776 20.569 1.000 20.888 95 ILE BBB CA 1
ATOM 4341 C C . ILE B 1 95 ? -6.507 21.787 19.270 1.000 20.898 95 ILE BBB C 1
ATOM 4342 O O . ILE B 1 95 ? -7.734 21.578 19.345 1.000 22.487 95 ILE BBB O 1
ATOM 4347 N N . HIS B 1 96 ? -5.851 21.981 18.129 1.000 19.917 96 HIS BBB N 1
ATOM 4348 C CA . HIS B 1 96 ? -6.503 22.082 16.801 1.000 21.677 96 HIS BBB CA 1
ATOM 4349 C C . HIS B 1 96 ? -7.081 20.721 16.389 1.000 21.626 96 HIS BBB C 1
ATOM 4350 O O . HIS B 1 96 ? -8.266 20.669 16.000 1.000 23.203 96 HIS BBB O 1
ATOM 4357 N N . HIS B 1 97 ? -6.298 19.643 16.474 1.000 18.199 97 HIS BBB N 1
ATOM 4358 C CA . HIS B 1 97 ? -6.638 18.330 15.874 1.000 19.555 97 HIS BBB CA 1
ATOM 4359 C C . HIS B 1 97 ? -7.351 17.399 16.869 1.000 17.837 97 HIS BBB C 1
ATOM 4360 O O . HIS B 1 97 ? -8.186 16.575 16.428 1.000 17.827 97 HIS BBB O 1
ATOM 4367 N N . ASP B 1 98 ? -6.950 17.401 18.136 1.000 18.719 98 ASP BBB N 1
ATOM 4368 C CA . ASP B 1 98 ? -7.165 16.224 19.027 1.000 17.947 98 ASP BBB CA 1
ATOM 4369 C C . ASP B 1 98 ? -8.134 16.555 20.163 1.000 17.256 98 ASP BBB C 1
ATOM 4370 O O . ASP B 1 98 ? -8.855 15.635 20.578 1.000 17.811 98 ASP BBB O 1
ATOM 4375 N N . ALA B 1 99 ? -8.084 17.769 20.708 1.000 17.036 99 ALA BBB N 1
ATOM 4376 C CA . ALA B 1 99 ? -8.704 18.104 22.003 1.000 17.104 99 ALA BBB CA 1
ATOM 4377 C C . ALA B 1 99 ? -10.204 17.764 21.962 1.000 18.717 99 ALA BBB C 1
ATOM 4378 O O . ALA B 1 99 ? -10.684 17.033 22.860 1.000 18.743 99 ALA BBB O 1
ATOM 4380 N N . GLN B 1 100 ? -10.918 18.232 20.947 1.000 18.652 100 GLN BBB N 1
ATOM 4381 C CA . GLN B 1 100 ? -12.396 18.035 20.839 1.000 20.270 100 GLN BBB CA 1
ATOM 4382 C C . GLN B 1 100 ? -12.726 16.545 20.768 1.000 17.795 100 GLN BBB C 1
ATOM 4383 O O . GLN B 1 100 ? -13.670 16.128 21.442 1.000 18.547 100 GLN BBB O 1
ATOM 4389 N N . MET B 1 101 ? -12.033 15.780 19.934 1.000 17.054 101 MET BBB N 1
ATOM 4390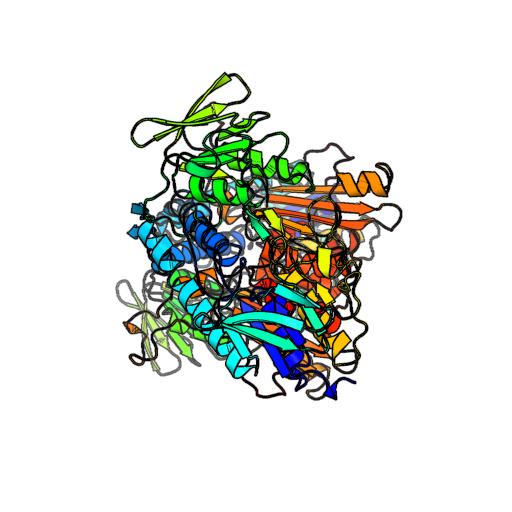 C CA . MET B 1 101 ? -12.203 14.313 19.826 1.000 18.798 101 MET BBB CA 1
ATOM 4391 C C . MET B 1 101 ? -11.958 13.656 21.195 1.000 18.974 101 MET BBB C 1
ATOM 4392 O O . MET B 1 101 ? -12.670 12.655 21.486 1.000 19.049 101 MET BBB O 1
ATOM 4397 N N . SER B 1 102 ? -11.062 14.204 22.027 1.000 16.298 102 SER BBB N 1
ATOM 4398 C CA . SER B 1 102 ? -10.769 13.661 23.383 1.000 15.871 102 SER BBB CA 1
ATOM 4399 C C . SER B 1 102 ? -11.796 14.179 24.408 1.000 15.349 102 SER BBB C 1
ATOM 4400 O O . SER B 1 102 ? -11.667 13.848 25.600 1.000 16.270 102 SER BBB O 1
ATOM 4403 N N . GLY B 1 103 ? -12.795 14.932 23.961 1.000 17.536 103 GLY BBB N 1
ATOM 4404 C CA . GLY B 1 103 ? -13.882 15.467 24.802 1.000 17.337 103 GLY BBB CA 1
ATOM 4405 C C . GLY B 1 103 ? -13.619 16.880 25.299 1.000 18.914 103 GLY BBB C 1
ATOM 4406 O O . GLY B 1 103 ? -14.449 17.388 26.106 1.000 16.487 103 GLY BBB O 1
ATOM 4407 N N . HIS B 1 104 ? -12.509 17.501 24.881 1.000 17.001 104 HIS BBB N 1
ATOM 4408 C CA . HIS B 1 104 ? -12.098 18.835 25.398 1.000 19.382 104 HIS BBB CA 1
ATOM 4409 C C . HIS B 1 104 ? -12.298 19.885 24.300 1.000 22.871 104 HIS BBB C 1
ATOM 4410 O O . HIS B 1 104 ? -11.273 20.259 23.624 1.000 22.633 104 HIS BBB O 1
ATOM 4417 N N . LYS B 1 105 ? -13.507 20.439 24.184 1.000 24.244 105 LYS BBB N 1
ATOM 4418 C CA . LYS B 1 105 ? -13.755 21.499 23.182 1.000 28.132 105 LYS BBB CA 1
ATOM 4419 C C . LYS B 1 105 ? -13.042 22.752 23.698 1.000 23.699 105 LYS BBB C 1
ATOM 4420 O O . LYS B 1 105 ? -13.237 23.160 24.858 1.000 22.005 105 LYS BBB O 1
ATOM 4426 N N . THR B 1 106 ? -12.110 23.247 22.896 1.000 23.744 106 THR BBB N 1
ATOM 4427 C CA . THR B 1 106 ? -11.116 24.233 23.344 1.000 25.612 106 THR BBB CA 1
ATOM 4428 C C . THR B 1 106 ? -11.037 25.313 22.276 1.000 31.993 106 THR BBB C 1
ATOM 4429 O O . THR B 1 106 ? -10.696 24.969 21.133 1.000 33.043 106 THR BBB O 1
ATOM 4433 N N . SER B 1 107 ? -11.260 26.557 22.684 1.000 28.247 107 SER BBB N 1
ATOM 4434 C CA . SER B 1 107 ? -10.877 27.754 21.901 1.000 31.650 107 SER BBB CA 1
ATOM 4435 C C . SER B 1 107 ? -9.570 28.321 22.472 1.000 29.052 107 SER BBB C 1
ATOM 4436 O O . SER B 1 107 ? -9.355 28.319 23.701 1.000 31.317 107 SER BBB O 1
ATOM 4439 N N . SER B 1 108 ? -8.714 28.804 21.595 1.000 28.294 108 SER BBB N 1
ATOM 4440 C CA A SER B 1 108 ? -7.358 29.254 21.984 0.500 27.606 108 SER BBB CA 1
ATOM 4441 C CA B SER B 1 108 ? -7.326 29.205 21.937 0.500 26.577 108 SER BBB CA 1
ATOM 4442 C C . SER B 1 108 ? -6.936 30.417 21.088 1.000 27.276 108 SER BBB C 1
ATOM 4443 O O . SER B 1 108 ? -7.378 30.464 19.930 1.000 27.717 108 SER BBB O 1
ATOM 4448 N N . SER B 1 109 ? -6.092 31.292 21.613 1.000 24.084 109 SER BBB N 1
ATOM 4449 C CA . SER B 1 109 ? -5.431 32.306 20.772 1.000 27.677 109 SER BBB CA 1
ATOM 4450 C C . SER B 1 109 ? -3.983 32.395 21.223 1.000 25.168 109 SER BBB C 1
ATOM 4451 O O . SER B 1 109 ? -3.701 32.284 22.427 1.000 23.304 109 SER BBB O 1
ATOM 4454 N N . PHE B 1 110 ? -3.108 32.551 20.250 1.000 24.830 110 PHE BBB N 1
ATOM 4455 C CA . PHE B 1 110 ? -1.653 32.463 20.472 1.000 22.283 110 PHE BBB CA 1
ATOM 4456 C C . PHE B 1 110 ? -1.063 33.869 20.609 1.000 23.439 110 PHE BBB C 1
ATOM 4457 O O . PHE B 1 110 ? -1.397 34.754 19.802 1.000 22.801 110 PHE BBB O 1
ATOM 4465 N N . GLU B 1 111 ? -0.255 34.048 21.655 1.000 22.753 111 GLU BBB N 1
ATOM 4466 C CA . GLU B 1 111 ? 0.496 35.288 21.959 1.000 23.013 111 GLU BBB CA 1
ATOM 4467 C C . GLU B 1 111 ? 1.984 34.972 21.927 1.000 20.772 111 GLU BBB C 1
ATOM 4468 O O . GLU B 1 111 ? 2.519 34.399 22.912 1.000 18.048 111 GLU BBB O 1
ATOM 4474 N N . TRP B 1 112 ? 2.602 35.264 20.786 1.000 20.186 112 TRP BBB N 1
ATOM 4475 C CA . TRP B 1 112 ? 4.051 35.059 20.533 1.000 19.243 112 TRP BBB CA 1
ATOM 4476 C C . TRP B 1 112 ? 4.898 35.554 21.717 1.000 19.123 112 TRP BBB C 1
ATOM 4477 O O . TRP B 1 112 ? 5.829 34.829 22.132 1.000 16.884 112 TRP BBB O 1
ATOM 4488 N N . GLY B 1 113 ? 4.624 36.763 22.227 1.000 18.976 113 GLY BBB N 1
ATOM 4489 C CA . GLY B 1 113 ? 5.435 37.420 23.280 1.000 20.142 113 GLY BBB CA 1
ATOM 4490 C C . GLY B 1 113 ? 5.420 36.623 24.580 1.000 20.137 113 GLY BBB C 1
ATOM 4491 O O . GLY B 1 113 ? 6.424 36.633 25.355 1.000 16.570 113 GLY BBB O 1
ATOM 4492 N N . LYS B 1 114 ? 4.320 35.906 24.830 1.000 19.281 114 LYS BBB N 1
ATOM 4493 C CA . LYS B 1 114 ? 4.191 35.058 26.032 1.000 19.337 114 LYS BBB CA 1
ATOM 4494 C C . LYS B 1 114 ? 5.116 33.820 25.891 1.000 17.080 114 LYS BBB C 1
ATOM 4495 O O . LYS B 1 114 ? 5.792 33.501 26.842 1.000 16.546 114 LYS BBB O 1
ATOM 4501 N N . LEU B 1 115 ? 5.124 33.143 24.751 1.000 17.386 115 LEU BBB N 1
ATOM 4502 C CA . LEU B 1 115 ? 6.048 32.009 24.490 1.000 16.757 115 LEU BBB CA 1
ATOM 4503 C C . LEU B 1 115 ? 7.499 32.503 24.620 1.000 16.919 115 LEU BBB C 1
ATOM 4504 O O . LEU B 1 115 ? 8.308 31.852 25.300 1.000 17.479 115 LEU BBB O 1
ATOM 4509 N N . VAL B 1 116 ? 7.821 33.642 24.030 1.000 16.765 116 VAL BBB N 1
ATOM 4510 C CA . VAL B 1 116 ? 9.190 34.219 24.123 1.000 17.619 116 VAL BBB CA 1
ATOM 4511 C C . VAL B 1 116 ? 9.558 34.468 25.591 1.000 17.588 116 VAL BBB C 1
ATOM 4512 O O . VAL B 1 116 ? 10.670 34.102 25.985 1.000 17.262 116 VAL BBB O 1
ATOM 4516 N N . GLU B 1 117 ? 8.668 35.045 26.388 1.000 18.388 117 GLU BBB N 1
ATOM 4517 C CA . GLU B 1 117 ? 8.928 35.295 27.827 1.000 19.311 117 GLU BBB CA 1
ATOM 4518 C C . GLU B 1 117 ? 9.241 33.963 28.531 1.000 17.769 117 GLU BBB C 1
ATOM 4519 O O . GLU B 1 117 ? 10.197 33.929 29.332 1.000 16.744 117 GLU BBB O 1
ATOM 4525 N N . THR B 1 118 ? 8.467 32.915 28.271 1.000 16.338 118 THR BBB N 1
ATOM 4526 C CA . THR B 1 118 ? 8.671 31.570 28.882 1.000 17.029 118 THR BBB CA 1
ATOM 4527 C C . THR B 1 118 ? 10.064 31.033 28.528 1.000 15.844 118 THR BBB C 1
ATOM 4528 O O . THR B 1 118 ? 10.753 30.589 29.456 1.000 16.773 118 THR BBB O 1
ATOM 4532 N N . LEU B 1 119 ? 10.451 31.099 27.248 1.000 16.639 119 LEU BBB N 1
ATOM 4533 C CA . LEU B 1 119 ? 11.804 30.711 26.748 1.000 20.583 119 LEU BBB CA 1
ATOM 4534 C C . LEU B 1 119 ? 12.860 31.559 27.461 1.000 17.783 119 LEU BBB C 1
ATOM 4535 O O . LEU B 1 119 ? 13.817 31.007 27.994 1.000 17.287 119 LEU BBB O 1
ATOM 4540 N N . ARG B 1 120 ? 12.709 32.882 27.431 1.000 19.627 120 ARG BBB N 1
ATOM 4541 C CA . ARG B 1 120 ? 13.730 33.792 28.005 1.000 20.272 120 ARG BBB CA 1
ATOM 4542 C C . ARG B 1 120 ? 13.903 33.518 29.507 1.000 19.328 120 ARG BBB C 1
ATOM 4543 O O . ARG B 1 120 ? 15.053 33.454 29.968 1.000 18.368 120 ARG BBB O 1
ATOM 4551 N N . ASN B 1 121 ? 12.807 33.366 30.258 1.000 19.392 121 ASN BBB N 1
ATOM 4552 C CA . ASN B 1 121 ? 12.856 33.097 31.722 1.000 20.173 121 ASN BBB CA 1
ATOM 4553 C C . ASN B 1 121 ? 13.634 31.799 31.944 1.000 17.946 121 ASN BBB C 1
ATOM 4554 O O . ASN B 1 121 ? 14.493 31.763 32.844 1.000 17.486 121 ASN BBB O 1
ATOM 4559 N N . HIS B 1 122 ? 13.375 30.770 31.131 1.000 17.049 122 HIS BBB N 1
ATOM 4560 C CA . HIS B 1 122 ? 14.000 29.442 31.362 1.000 16.540 122 HIS BBB CA 1
ATOM 4561 C C . HIS B 1 122 ? 15.499 29.531 31.055 1.000 16.159 122 HIS BBB C 1
ATOM 4562 O O . HIS B 1 122 ? 16.325 29.005 31.832 1.000 16.451 122 HIS BBB O 1
ATOM 4569 N N . ILE B 1 123 ? 15.829 30.217 29.977 1.000 16.814 123 ILE BBB N 1
ATOM 4570 C CA . ILE B 1 123 ? 17.245 30.348 29.521 1.000 18.658 123 ILE BBB CA 1
ATOM 4571 C C . ILE B 1 123 ? 18.010 31.232 30.497 1.000 17.640 123 ILE BBB C 1
ATOM 4572 O O . ILE B 1 123 ? 19.183 30.883 30.840 1.000 15.864 123 ILE BBB O 1
ATOM 4577 N N . ARG B 1 124 ? 17.371 32.292 30.994 1.000 17.275 124 ARG BBB N 1
ATOM 4578 C CA . ARG B 1 124 ? 18.040 33.207 31.949 1.000 19.374 124 ARG BBB CA 1
ATOM 4579 C C . ARG B 1 124 ? 18.428 32.406 33.197 1.000 20.693 124 ARG BBB C 1
ATOM 4580 O O . ARG B 1 124 ? 19.518 32.610 33.707 1.000 19.418 124 ARG BBB O 1
ATOM 4588 N N . MET B 1 125 ? 17.549 31.526 33.693 1.000 20.148 125 MET BBB N 1
ATOM 4589 C CA . MET B 1 125 ? 17.869 30.653 34.856 1.000 22.024 125 MET BBB CA 1
ATOM 4590 C C . MET B 1 125 ? 19.033 29.694 34.523 1.000 20.609 125 MET BBB C 1
ATOM 4591 O O . MET B 1 125 ? 19.935 29.515 35.404 1.000 18.283 125 MET BBB O 1
ATOM 4596 N N . LEU B 1 126 ? 19.043 29.090 33.326 1.000 19.201 126 LEU BBB N 1
ATOM 4597 C CA . LEU B 1 126 ? 20.172 28.205 32.890 1.000 19.044 126 LEU BBB CA 1
ATOM 4598 C C . LEU B 1 126 ? 21.468 29.021 32.840 1.000 17.007 126 LEU BBB C 1
ATOM 4599 O O . LEU B 1 126 ? 22.486 28.468 33.276 1.000 16.922 126 LEU BBB O 1
ATOM 4604 N N . ASN B 1 127 ? 21.440 30.268 32.359 1.000 16.409 127 ASN BBB N 1
ATOM 4605 C CA . ASN B 1 127 ? 22.674 31.115 32.311 1.000 17.498 127 ASN BBB CA 1
ATOM 4606 C C . ASN B 1 127 ? 23.287 31.173 33.712 1.000 18.174 127 ASN BBB C 1
ATOM 4607 O O . ASN B 1 127 ? 24.491 30.865 33.881 1.000 17.434 127 ASN BBB O 1
ATOM 4612 N N . PHE B 1 128 ? 22.465 31.534 34.715 1.000 17.797 128 PHE BBB N 1
ATOM 4613 C CA . PHE B 1 128 ? 22.915 31.683 36.123 1.000 17.987 128 PHE BBB CA 1
ATOM 4614 C C . PHE B 1 128 ? 23.353 30.338 36.661 1.000 18.168 128 PHE BBB C 1
ATOM 4615 O O . PHE B 1 128 ? 24.404 30.316 37.354 1.000 20.909 128 PHE BBB O 1
ATOM 4623 N N . SER B 1 129 ? 22.630 29.269 36.346 1.000 20.130 129 SER BBB N 1
ATOM 4624 C CA . SER B 1 129 ? 22.974 27.906 36.821 1.000 22.620 129 SER BBB CA 1
ATOM 4625 C C . SER B 1 129 ? 24.373 27.488 36.304 1.000 22.548 129 SER BBB C 1
ATOM 4626 O O . SER B 1 129 ? 25.169 26.881 37.087 1.000 18.985 129 SER BBB O 1
ATOM 4629 N N . TYR B 1 130 ? 24.681 27.783 35.031 1.000 21.416 130 TYR BBB N 1
ATOM 4630 C CA . TYR B 1 130 ? 25.994 27.423 34.427 1.000 19.498 130 TYR BBB CA 1
ATOM 4631 C C . TYR B 1 130 ? 27.074 28.306 35.049 1.000 20.093 130 TYR BBB C 1
ATOM 4632 O O . TYR B 1 130 ? 28.163 27.797 35.305 1.000 20.541 130 TYR BBB O 1
ATOM 4641 N N . ARG B 1 131 ? 26.786 29.584 35.317 1.000 21.449 131 ARG BBB N 1
ATOM 4642 C CA . ARG B 1 131 ? 27.770 30.501 35.950 1.000 25.178 131 ARG BBB CA 1
ATOM 4643 C C . ARG B 1 131 ? 28.197 29.912 37.305 1.000 24.102 131 ARG BBB C 1
ATOM 4644 O O . ARG B 1 131 ? 29.417 29.825 37.584 1.000 23.464 131 ARG BBB O 1
ATOM 4652 N N . THR B 1 132 ? 27.218 29.525 38.124 1.000 24.240 132 THR BBB N 1
ATOM 4653 C CA . THR B 1 132 ? 27.430 28.910 39.461 1.000 27.687 132 THR BBB CA 1
ATOM 4654 C C . THR B 1 132 ? 28.138 27.553 39.322 1.000 24.713 132 THR BBB C 1
ATOM 4655 O O . THR B 1 132 ? 29.068 27.296 40.111 1.000 23.833 132 THR BBB O 1
ATOM 4659 N N . GLY B 1 133 ? 27.718 26.730 38.368 1.000 26.401 133 GLY BBB N 1
ATOM 4660 C CA . GLY B 1 133 ? 28.339 25.434 38.034 1.000 26.909 133 GLY BBB CA 1
ATOM 4661 C C . GLY B 1 133 ? 29.840 25.541 37.741 1.000 24.480 133 GLY BBB C 1
ATOM 4662 O O . GLY B 1 133 ? 30.586 24.661 38.171 1.000 21.864 133 GLY BBB O 1
ATOM 4663 N N . LEU B 1 134 ? 30.281 26.581 37.024 1.000 22.509 134 LEU BBB N 1
ATOM 4664 C CA . LEU B 1 134 ? 31.726 26.782 36.757 1.000 22.595 134 LEU BBB CA 1
ATOM 4665 C C . LEU B 1 134 ? 32.434 27.142 38.077 1.000 25.006 134 LEU BBB C 1
ATOM 4666 O O . LEU B 1 134 ? 33.448 26.505 38.402 1.000 22.637 134 LEU BBB O 1
ATOM 4671 N N . ARG B 1 135 ? 31.917 28.123 38.825 1.000 28.254 135 ARG BBB N 1
ATOM 4672 C CA . ARG B 1 135 ? 32.552 28.593 40.088 1.000 30.648 135 ARG BBB CA 1
ATOM 4673 C C . ARG B 1 135 ? 32.671 27.414 41.070 1.000 27.196 135 ARG BBB C 1
ATOM 4674 O O . ARG B 1 135 ? 33.770 27.139 41.537 1.000 25.066 135 ARG BBB O 1
ATOM 4682 N N . VAL B 1 136 ? 31.579 26.716 41.331 1.000 27.215 136 VAL BBB N 1
ATOM 4683 C CA . VAL B 1 136 ? 31.512 25.565 42.277 1.000 29.939 136 VAL BBB CA 1
ATOM 4684 C C . VAL B 1 136 ? 32.408 24.433 41.757 1.000 29.151 136 VAL BBB C 1
ATOM 4685 O O . VAL B 1 136 ? 32.942 23.711 42.605 1.000 24.510 136 VAL BBB O 1
ATOM 4689 N N . GLY B 1 137 ? 32.545 24.265 40.427 1.000 25.182 137 GLY BBB N 1
ATOM 4690 C CA . GLY B 1 137 ? 33.394 23.218 39.813 1.000 24.111 137 GLY BBB CA 1
ATOM 4691 C C . GLY B 1 137 ? 34.872 23.637 39.744 1.000 24.398 137 GLY BBB C 1
ATOM 4692 O O . GLY B 1 137 ? 35.663 22.903 39.132 1.000 25.981 137 GLY BBB O 1
ATOM 4693 N N . ASN B 1 138 ? 35.214 24.780 40.331 1.000 23.041 138 ASN BBB N 1
ATOM 4694 C CA . ASN B 1 138 ? 36.574 25.355 40.468 1.000 25.400 138 ASN BBB CA 1
ATOM 4695 C C . ASN B 1 138 ? 37.133 25.759 39.097 1.000 26.251 138 ASN BBB C 1
ATOM 4696 O O . ASN B 1 138 ? 38.351 25.632 38.880 1.000 27.643 138 ASN BBB O 1
ATOM 4701 N N . VAL B 1 139 ? 36.272 26.261 38.217 1.000 23.709 139 VAL BBB N 1
ATOM 4702 C CA . VAL B 1 139 ? 36.667 26.842 36.911 1.000 22.407 139 VAL BBB CA 1
ATOM 4703 C C . VAL B 1 139 ? 36.551 28.369 37.038 1.000 23.068 139 VAL BBB C 1
ATOM 4704 O O . VAL B 1 139 ? 35.483 28.850 37.396 1.000 21.734 139 VAL BBB O 1
ATOM 4708 N N . GLU B 1 140 ? 37.611 29.095 36.686 1.000 23.943 140 GLU BBB N 1
ATOM 4709 C CA . GLU B 1 140 ? 37.617 30.575 36.654 1.000 23.866 140 GLU BBB CA 1
ATOM 4710 C C . GLU B 1 140 ? 36.987 31.024 35.327 1.000 22.601 140 GLU BBB C 1
ATOM 4711 O O . GLU B 1 140 ? 37.629 30.863 34.297 1.000 21.811 140 GLU BBB O 1
ATOM 4717 N N . TYR B 1 141 ? 35.768 31.560 35.374 1.000 23.182 141 TYR BBB N 1
ATOM 4718 C CA . TYR B 1 141 ? 35.009 32.041 34.188 1.000 21.239 141 TYR BBB CA 1
ATOM 4719 C C . TYR B 1 141 ? 35.360 33.512 33.959 1.000 22.098 141 TYR BBB C 1
ATOM 4720 O O . TYR B 1 141 ? 35.209 34.330 34.895 1.000 22.970 141 TYR BBB O 1
ATOM 4729 N N . ILE B 1 142 ? 35.820 33.836 32.757 1.000 20.792 142 ILE BBB N 1
ATOM 4730 C CA . ILE B 1 142 ? 36.108 35.231 32.324 1.000 22.377 142 ILE BBB CA 1
ATOM 4731 C C . ILE B 1 142 ? 35.181 35.539 31.157 1.000 22.926 142 ILE BBB C 1
ATOM 4732 O O . ILE B 1 142 ? 35.261 34.829 30.127 1.000 20.757 142 ILE BBB O 1
ATOM 4737 N N . ASN B 1 143 ? 34.378 36.592 31.304 1.000 21.825 143 ASN BBB N 1
ATOM 4738 C CA . ASN B 1 143 ? 33.416 37.020 30.271 1.000 20.730 143 ASN BBB CA 1
ATOM 4739 C C . ASN B 1 143 ? 34.146 37.960 29.316 1.000 21.757 143 ASN BBB C 1
ATOM 4740 O O . ASN B 1 143 ? 33.977 39.190 29.445 1.000 19.135 143 ASN BBB O 1
ATOM 4745 N N . ALA B 1 144 ? 34.942 37.407 28.403 1.000 19.375 144 ALA BBB N 1
ATOM 4746 C CA . ALA B 1 144 ? 35.731 38.205 27.432 1.000 22.950 144 ALA BBB CA 1
ATOM 4747 C C . ALA B 1 144 ? 36.116 37.349 26.237 1.000 21.909 144 ALA BBB C 1
ATOM 4748 O O . ALA B 1 144 ? 36.269 36.117 26.397 1.000 20.245 144 ALA BBB O 1
ATOM 4750 N N . LEU B 1 145 ? 36.236 37.982 25.070 1.000 23.709 145 LEU BBB N 1
ATOM 4751 C CA . LEU B 1 145 ? 36.822 37.360 23.863 1.000 24.477 145 LEU BBB CA 1
ATOM 4752 C C . LEU B 1 145 ? 38.296 37.054 24.118 1.000 23.863 145 LEU BBB C 1
ATOM 4753 O O . LEU B 1 145 ? 38.992 37.942 24.571 1.000 25.307 145 LEU BBB O 1
ATOM 4758 N N . ALA B 1 146 ? 38.708 35.821 23.845 1.000 21.535 146 ALA BBB N 1
ATOM 4759 C CA . ALA B 1 146 ? 40.105 35.376 23.924 1.000 21.600 146 ALA BBB CA 1
ATOM 4760 C C . ALA B 1 146 ? 40.642 35.140 22.526 1.000 23.780 146 ALA BBB C 1
ATOM 4761 O O . ALA B 1 146 ? 39.858 34.779 21.610 1.000 23.038 146 ALA BBB O 1
ATOM 4763 N N . LYS B 1 147 ? 41.945 35.344 22.368 1.000 24.423 147 LYS BBB N 1
ATOM 4764 C CA . LYS B 1 147 ? 42.675 35.184 21.086 1.000 26.384 147 LYS BBB CA 1
ATOM 4765 C C . LYS B 1 147 ? 43.980 34.474 21.436 1.000 25.146 147 LYS BBB C 1
ATOM 4766 O O . LYS B 1 147 ? 44.467 34.706 22.550 1.000 28.642 147 LYS BBB O 1
ATOM 4772 N N . LEU B 1 148 ? 44.519 33.632 20.561 1.000 26.264 148 LEU BBB N 1
ATOM 4773 C CA . LEU B 1 148 ? 45.847 32.988 20.782 1.000 27.189 148 LEU BBB CA 1
ATOM 4774 C C . LEU B 1 148 ? 46.949 34.026 20.513 1.000 28.105 148 LEU BBB C 1
ATOM 4775 O O . LEU B 1 148 ? 46.832 34.715 19.504 1.000 25.552 148 LEU BBB O 1
ATOM 4780 N N . ILE B 1 149 ? 47.961 34.094 21.378 1.000 29.312 149 ILE BBB N 1
ATOM 4781 C CA . ILE B 1 149 ? 49.227 34.860 21.169 1.000 31.823 149 ILE BBB CA 1
ATOM 4782 C C . ILE B 1 149 ? 50.316 33.884 20.703 1.000 33.323 149 ILE BBB C 1
ATOM 4783 O O . ILE B 1 149 ? 51.012 34.218 19.741 1.000 31.608 149 ILE BBB O 1
ATOM 4788 N N . ASP B 1 150 ? 50.454 32.725 21.361 1.000 30.028 150 ASP BBB N 1
ATOM 4789 C CA . ASP B 1 150 ? 51.443 31.675 20.983 1.000 34.065 150 ASP BBB CA 1
ATOM 4790 C C . ASP B 1 150 ? 50.859 30.327 21.399 1.000 33.875 150 ASP BBB C 1
ATOM 4791 O O . ASP B 1 150 ? 49.719 30.280 21.864 1.000 30.317 150 ASP BBB O 1
ATOM 4796 N N . PRO B 1 151 ? 51.577 29.192 21.232 1.000 30.369 151 PRO BBB N 1
ATOM 4797 C CA . PRO B 1 151 ? 51.032 27.896 21.638 1.000 27.830 151 PRO BBB CA 1
ATOM 4798 C C . PRO B 1 151 ? 50.638 27.737 23.113 1.000 27.892 151 PRO BBB C 1
ATOM 4799 O O . PRO B 1 151 ? 50.032 26.728 23.416 1.000 28.888 151 PRO BBB O 1
ATOM 4803 N N . HIS B 1 152 ? 51.031 28.662 23.994 1.000 25.974 152 HIS BBB N 1
ATOM 4804 C CA . HIS B 1 152 ? 50.802 28.529 25.455 1.000 26.255 152 HIS BBB CA 1
ATOM 4805 C C . HIS B 1 152 ? 50.182 29.793 26.046 1.000 23.409 152 HIS BBB C 1
ATOM 4806 O O . HIS B 1 152 ? 50.049 29.837 27.265 1.000 27.617 152 HIS BBB O 1
ATOM 4813 N N . SER B 1 153 ? 49.737 30.730 25.218 1.000 26.203 153 SER BBB N 1
ATOM 4814 C CA . SER B 1 153 ? 49.394 32.106 25.648 1.000 26.429 153 SER BBB CA 1
ATOM 4815 C C . SER B 1 153 ? 48.109 32.577 24.980 1.000 25.097 153 SER BBB C 1
ATOM 4816 O O . SER B 1 153 ? 47.943 32.420 23.758 1.000 24.125 153 SER BBB O 1
ATOM 4819 N N . VAL B 1 154 ? 47.260 33.200 25.778 1.000 26.043 154 VAL BBB N 1
ATOM 4820 C CA . VAL B 1 154 ? 45.930 33.696 25.344 1.000 27.973 154 VAL BBB CA 1
ATOM 4821 C C . VAL B 1 154 ? 45.805 35.142 25.826 1.000 25.632 154 VAL BBB C 1
ATOM 4822 O O . VAL B 1 154 ? 46.262 35.432 26.927 1.000 26.994 154 VAL BBB O 1
ATOM 4826 N N . GLU B 1 155 ? 45.223 35.986 24.994 1.000 28.443 155 GLU BBB N 1
ATOM 4827 C CA . GLU B 1 155 ? 45.044 37.432 25.244 1.000 31.267 155 GLU BBB CA 1
ATOM 4828 C C . GLU B 1 155 ? 43.546 37.712 25.312 1.000 28.841 155 GLU BBB C 1
ATOM 4829 O O . GLU B 1 155 ? 42.777 37.101 24.537 1.000 27.675 155 GLU BBB O 1
ATOM 4835 N N . TYR B 1 156 ? 43.167 38.627 26.197 1.000 27.369 156 TYR BBB N 1
ATOM 4836 C CA . TYR B 1 156 ? 41.791 39.154 26.300 1.000 29.596 156 TYR BBB CA 1
ATOM 4837 C C . TYR B 1 156 ? 41.823 40.575 26.864 1.000 33.293 156 TYR BBB C 1
ATOM 4838 O O . TYR B 1 156 ? 42.843 40.988 27.444 1.000 31.453 156 TYR BBB O 1
ATOM 4847 N N . GLU B 1 157 ? 40.698 41.273 26.753 1.000 35.305 157 GLU BBB N 1
ATOM 4848 C CA . GLU B 1 157 ? 40.542 42.644 27.297 1.000 40.682 157 GLU BBB CA 1
ATOM 4849 C C . GLU B 1 157 ? 39.817 42.552 28.640 1.000 41.553 157 GLU BBB C 1
ATOM 4850 O O . GLU B 1 157 ? 38.810 41.847 28.708 1.000 39.060 157 GLU BBB O 1
ATOM 4856 N N . ASP B 1 158 ? 40.331 43.242 29.661 1.000 46.520 158 ASP BBB N 1
ATOM 4857 C CA . ASP B 1 158 ? 39.695 43.423 30.990 1.000 51.021 158 ASP BBB CA 1
ATOM 4858 C C . ASP B 1 158 ? 39.792 44.909 31.348 1.000 56.381 158 ASP BBB C 1
ATOM 4859 O O . ASP B 1 158 ? 40.934 45.395 31.488 1.000 49.251 158 ASP BBB O 1
ATOM 4864 N N . ASN B 1 159 ? 38.651 45.604 31.452 1.000 67.143 159 ASN BBB N 1
ATOM 4865 C CA . ASN B 1 159 ? 38.547 47.034 31.863 1.000 70.508 159 ASN BBB CA 1
ATOM 4866 C C . ASN B 1 159 ? 39.508 47.881 31.021 1.000 67.012 159 ASN BBB C 1
ATOM 4867 O O . ASN B 1 159 ? 40.359 48.578 31.610 1.000 69.391 159 ASN BBB O 1
ATOM 4872 N N . GLY B 1 160 ? 39.401 47.782 29.694 1.000 63.627 160 GLY BBB N 1
ATOM 4873 C CA . GLY B 1 160 ? 40.215 48.553 28.732 1.000 63.334 160 GLY BBB CA 1
ATOM 4874 C C . GLY B 1 160 ? 41.525 47.868 28.371 1.000 65.293 160 GLY BBB C 1
ATOM 4875 O O . GLY B 1 160 ? 41.927 47.988 27.204 1.000 68.410 160 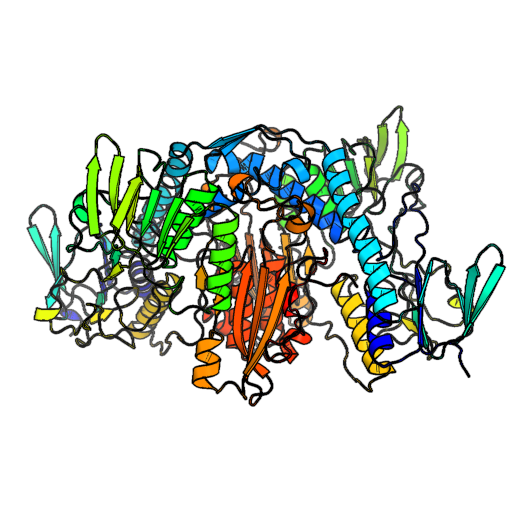GLY BBB O 1
ATOM 4876 N N . GLN B 1 161 ? 42.177 47.186 29.326 1.000 62.443 161 GLN BBB N 1
ATOM 4877 C CA . GLN B 1 161 ? 43.586 46.702 29.214 1.000 61.604 161 GLN BBB CA 1
ATOM 4878 C C . GLN B 1 161 ? 43.631 45.267 28.672 1.000 54.977 161 GLN BBB C 1
ATOM 4879 O O . GLN B 1 161 ? 42.915 44.408 29.206 1.000 44.775 161 GLN BBB O 1
ATOM 4885 N N . LYS B 1 162 ? 44.493 44.994 27.696 1.000 50.748 162 LYS BBB N 1
ATOM 4886 C CA . LYS B 1 162 ? 44.684 43.624 27.159 1.000 57.619 162 LYS BBB CA 1
ATOM 4887 C C . LYS B 1 162 ? 45.654 42.882 28.080 1.000 54.380 162 LYS BBB C 1
ATOM 4888 O O . LYS B 1 162 ? 46.715 43.418 28.360 1.000 57.031 162 LYS BBB O 1
ATOM 4894 N N . LYS B 1 163 ? 45.248 41.704 28.557 1.000 43.835 163 LYS BBB N 1
ATOM 4895 C CA . LYS B 1 163 ? 46.026 40.863 29.485 1.000 44.069 163 LYS BBB CA 1
ATOM 4896 C C . LYS B 1 163 ? 46.322 39.526 28.816 1.000 40.817 163 LYS BBB C 1
ATOM 4897 O O . LYS B 1 163 ? 45.597 39.138 27.892 1.000 30.938 163 LYS BBB O 1
ATOM 4903 N N . THR B 1 164 ? 47.394 38.887 29.266 1.000 34.689 164 THR BBB N 1
ATOM 4904 C CA . THR B 1 164 ? 47.885 37.599 28.749 1.000 34.156 164 THR BBB CA 1
ATOM 4905 C C . THR B 1 164 ? 47.910 36.612 29.911 1.000 33.097 164 THR BBB C 1
ATOM 4906 O O . THR B 1 164 ? 48.310 37.000 31.018 1.000 35.941 164 THR BBB O 1
ATOM 4910 N N . ILE B 1 165 ? 47.476 35.379 29.659 1.000 31.830 165 ILE BBB N 1
ATOM 4911 C CA . ILE B 1 165 ? 47.693 34.249 30.602 1.000 30.227 165 ILE BBB CA 1
ATOM 4912 C C . ILE B 1 165 ? 48.303 33.108 29.805 1.000 29.142 165 ILE BBB C 1
ATOM 4913 O O . ILE B 1 165 ? 48.027 33.003 28.607 1.000 30.606 165 ILE BBB O 1
ATOM 4918 N N . THR B 1 166 ? 49.068 32.267 30.491 1.000 28.079 166 THR BBB N 1
ATOM 4919 C CA . THR B 1 166 ? 49.796 31.137 29.885 1.000 27.925 166 THR BBB CA 1
ATOM 4920 C C . THR B 1 166 ? 49.158 29.852 30.401 1.000 25.714 166 THR BBB C 1
ATOM 4921 O O . THR B 1 166 ? 48.617 29.854 31.518 1.000 27.260 166 THR BBB O 1
ATOM 4925 N N . SER B 1 167 ? 49.251 28.781 29.629 1.000 26.634 167 SER BBB N 1
ATOM 4926 C CA . SER B 1 167 ? 48.600 27.503 29.992 1.000 25.615 167 SER BBB CA 1
ATOM 4927 C C . SER B 1 167 ? 49.389 26.365 29.371 1.000 23.992 167 SER BBB C 1
ATOM 4928 O O . SER B 1 167 ? 49.841 26.547 28.234 1.000 26.366 167 SER BBB O 1
ATOM 4931 N N . ARG B 1 168 ? 49.501 25.232 30.062 1.000 23.854 168 ARG BBB N 1
ATOM 4932 C CA . ARG B 1 168 ? 50.105 24.017 29.458 1.000 25.426 168 ARG BBB CA 1
ATOM 4933 C C . ARG B 1 168 ? 49.285 23.630 28.224 1.000 24.337 168 ARG BBB C 1
ATOM 4934 O O . ARG B 1 168 ? 49.869 23.409 27.154 1.000 22.826 168 ARG BBB O 1
ATOM 4942 N N . TYR B 1 169 ? 47.964 23.561 28.361 1.000 21.847 169 TYR BBB N 1
ATOM 4943 C CA . TYR B 1 169 ? 47.050 23.193 27.257 1.000 20.632 169 TYR BBB CA 1
ATOM 4944 C C . TYR B 1 169 ? 45.980 24.267 27.066 1.000 20.271 169 TYR BBB C 1
ATOM 4945 O O . TYR B 1 169 ? 45.553 24.900 28.054 1.000 19.930 169 TYR BBB O 1
ATOM 4954 N N . ILE B 1 170 ? 45.574 24.422 25.815 1.000 19.227 170 ILE BBB N 1
ATOM 4955 C CA . ILE B 1 170 ? 44.499 25.354 25.349 1.000 21.599 170 ILE BBB CA 1
ATOM 4956 C C . ILE B 1 170 ? 43.476 24.538 24.555 1.000 20.873 170 ILE BBB C 1
ATOM 4957 O O . ILE B 1 170 ? 43.891 23.753 23.660 1.000 21.197 170 ILE BBB O 1
ATOM 4962 N N . LEU B 1 171 ? 42.195 24.651 24.940 1.000 20.184 171 LEU BBB N 1
ATOM 4963 C CA . LEU B 1 171 ? 41.080 24.026 24.190 1.000 19.201 171 LEU BBB CA 1
ATOM 4964 C C . LEU B 1 171 ? 40.288 25.121 23.466 1.000 18.240 171 LEU BBB C 1
ATOM 4965 O O . LEU B 1 171 ? 39.823 26.041 24.141 1.000 19.135 171 LEU BBB O 1
ATOM 4970 N N . LEU B 1 172 ? 40.107 24.951 22.161 1.000 17.573 172 LEU BBB N 1
ATOM 4971 C CA . LEU B 1 172 ? 39.261 25.783 21.290 1.000 19.731 172 LEU BBB CA 1
ATOM 4972 C C . LEU B 1 172 ? 37.897 25.095 21.198 1.000 18.350 172 LEU BBB C 1
ATOM 4973 O O . LEU B 1 172 ? 37.859 23.918 20.820 1.000 16.120 172 LEU BBB O 1
ATOM 4978 N N . ALA B 1 173 ? 36.840 25.811 21.566 1.000 17.712 173 ALA BBB N 1
ATOM 4979 C CA . ALA B 1 173 ? 35.453 25.294 21.585 1.000 16.328 173 ALA BBB CA 1
ATOM 4980 C C . ALA B 1 173 ? 34.519 26.482 21.397 1.000 16.085 173 ALA BBB C 1
ATOM 4981 O O . ALA B 1 173 ? 33.599 26.682 22.236 1.000 14.113 173 ALA BBB O 1
ATOM 4983 N N . THR B 1 174 ? 34.727 27.222 20.309 1.000 16.162 174 THR BBB N 1
ATOM 4984 C CA . THR B 1 174 ? 34.085 28.537 20.046 1.000 16.546 174 THR BBB CA 1
ATOM 4985 C C . THR B 1 174 ? 32.823 28.346 19.228 1.000 15.144 174 THR BBB C 1
ATOM 4986 O O . THR B 1 174 ? 32.129 29.334 19.026 1.000 16.523 174 THR BBB O 1
ATOM 4990 N N . GLY B 1 175 ? 32.551 27.121 18.792 1.000 16.759 175 GLY BBB N 1
ATOM 4991 C CA . GLY B 1 175 ? 31.338 26.765 18.026 1.000 17.796 175 GLY BBB CA 1
ATOM 4992 C C . GLY B 1 175 ? 31.222 27.557 16.730 1.000 18.296 175 GLY BBB C 1
ATOM 4993 O O . GLY B 1 175 ? 32.220 28.186 16.301 1.000 19.318 175 GLY BBB O 1
ATOM 4994 N N . GLY B 1 176 ? 30.028 27.574 16.164 1.000 18.366 176 GLY BBB N 1
ATOM 4995 C CA . GLY B 1 176 ? 29.722 28.209 14.877 1.000 19.502 176 GLY BBB CA 1
ATOM 4996 C C . GLY B 1 176 ? 28.745 29.363 15.066 1.000 20.380 176 GLY BBB C 1
ATOM 4997 O O . GLY B 1 176 ? 28.313 29.633 16.236 1.000 16.299 176 GLY BBB O 1
ATOM 4998 N N . ARG B 1 177 ? 28.448 30.052 13.966 1.000 18.237 177 ARG BBB N 1
ATOM 4999 C CA . ARG B 1 177 ? 27.373 31.073 13.892 1.000 20.273 177 ARG BBB CA 1
ATOM 5000 C C . ARG B 1 177 ? 26.689 30.892 12.550 1.000 19.118 177 ARG BBB C 1
ATOM 5001 O O . ARG B 1 177 ? 27.280 30.388 11.597 1.000 20.752 177 ARG BBB O 1
ATOM 5009 N N . PRO B 1 178 ? 25.410 31.285 12.448 1.000 19.160 178 PRO BBB N 1
ATOM 5010 C CA . PRO B 1 178 ? 24.682 31.171 11.192 1.000 18.754 178 PRO BBB CA 1
ATOM 5011 C C . PRO B 1 178 ? 25.409 31.877 10.051 1.000 20.296 178 PRO BBB C 1
ATOM 5012 O O . PRO B 1 178 ? 26.007 32.943 10.272 1.000 21.106 178 PRO BBB O 1
ATOM 5016 N N . SER B 1 179 ? 25.285 31.288 8.861 1.000 23.219 179 SER BBB N 1
ATOM 5017 C CA A SER B 1 179 ? 25.830 31.835 7.597 0.500 23.858 179 SER BBB CA 1
ATOM 5018 C CA B SER B 1 179 ? 25.836 31.853 7.599 0.500 23.683 179 SER BBB CA 1
ATOM 5019 C C . SER B 1 179 ? 24.728 32.615 6.872 1.000 23.723 179 SER BBB C 1
ATOM 5020 O O . SER B 1 179 ? 23.582 32.140 6.835 1.000 22.806 179 SER BBB O 1
ATOM 5025 N N . ILE B 1 180 ? 25.059 33.790 6.361 1.000 23.941 180 ILE BBB N 1
ATOM 5026 C CA . ILE B 1 180 ? 24.155 34.569 5.477 1.000 27.168 180 ILE BBB CA 1
ATOM 5027 C C . ILE B 1 180 ? 24.958 34.870 4.212 1.000 30.851 180 ILE BBB C 1
ATOM 5028 O O . ILE B 1 180 ? 26.082 35.367 4.308 1.000 31.594 180 ILE BBB O 1
ATOM 5033 N N . PRO B 1 181 ? 24.427 34.577 3.005 1.000 30.911 181 PRO BBB N 1
ATOM 5034 C CA . PRO B 1 181 ? 25.187 34.781 1.766 1.000 33.155 181 PRO BBB CA 1
ATOM 5035 C C . PRO B 1 181 ? 25.467 36.276 1.507 1.000 32.153 181 PRO BBB C 1
ATOM 5036 O O . PRO B 1 181 ? 24.540 37.066 1.391 1.000 31.321 181 PRO BBB O 1
ATOM 5040 N N . GLU B 1 182 ? 26.748 36.630 1.439 1.000 35.935 182 GLU BBB N 1
ATOM 5041 C CA . GLU B 1 182 ? 27.250 37.986 1.075 1.000 42.250 182 GLU BBB CA 1
ATOM 5042 C C . GLU B 1 182 ? 26.793 38.410 -0.332 1.000 36.983 182 GLU BBB C 1
ATOM 5043 O O . GLU B 1 182 ? 26.695 39.600 -0.572 1.000 36.626 182 GLU BBB O 1
ATOM 5049 N N . THR B 1 183 ? 26.548 37.460 -1.227 1.000 34.475 183 THR BBB N 1
ATOM 5050 C CA . THR B 1 183 ? 26.317 37.696 -2.676 1.000 37.483 183 THR BBB CA 1
ATOM 5051 C C . THR B 1 183 ? 24.830 37.942 -2.957 1.000 34.558 183 THR BBB C 1
ATOM 5052 O O . THR B 1 183 ? 24.487 38.101 -4.135 1.000 34.286 183 THR BBB O 1
ATOM 5056 N N . VAL B 1 184 ? 23.961 37.899 -1.941 1.000 30.166 184 VAL BBB N 1
ATOM 5057 C CA . VAL B 1 184 ? 22.521 38.265 -2.082 1.000 28.475 184 VAL BBB CA 1
ATOM 5058 C C . VAL B 1 184 ? 22.357 39.668 -1.522 1.000 27.931 184 VAL BBB C 1
ATOM 5059 O O . VAL B 1 184 ? 22.424 39.858 -0.303 1.000 28.010 184 VAL BBB O 1
ATOM 5063 N N . PRO B 1 185 ? 22.172 40.711 -2.366 1.000 27.141 185 PRO BBB N 1
ATOM 5064 C CA . PRO B 1 185 ? 21.938 42.054 -1.843 1.000 25.997 185 PRO BBB CA 1
ATOM 5065 C C . PRO B 1 185 ? 20.740 42.087 -0.866 1.000 23.327 185 PRO BBB C 1
ATOM 5066 O O . PRO B 1 185 ? 19.692 41.508 -1.151 1.000 23.552 185 PRO BBB O 1
ATOM 5070 N N . GLY B 1 186 ? 20.925 42.761 0.272 1.000 23.876 186 GLY BBB N 1
ATOM 5071 C CA . GLY B 1 186 ? 19.885 42.960 1.297 1.000 26.438 186 GLY BBB CA 1
ATOM 5072 C C . GLY B 1 186 ? 19.774 41.799 2.288 1.000 25.381 186 GLY BBB C 1
ATOM 5073 O O . GLY B 1 186 ? 19.076 41.998 3.325 1.000 26.965 186 GLY BBB O 1
ATOM 5074 N N . ALA B 1 187 ? 20.441 40.660 2.055 1.000 24.153 187 ALA BBB N 1
ATOM 5075 C CA . ALA B 1 187 ? 20.353 39.469 2.930 1.000 26.307 187 ALA BBB CA 1
ATOM 5076 C C . ALA B 1 187 ? 20.823 39.853 4.338 1.000 25.981 187 ALA BBB C 1
ATOM 5077 O O . ALA B 1 187 ? 20.064 39.655 5.301 1.000 23.748 187 ALA BBB O 1
ATOM 5079 N N . ILE B 1 188 ? 22.013 40.430 4.440 1.000 25.254 188 ILE BBB N 1
ATOM 5080 C CA . ILE B 1 188 ? 22.643 40.742 5.745 1.000 29.364 188 ILE BBB CA 1
ATOM 5081 C C . ILE B 1 188 ? 21.846 41.853 6.424 1.000 28.932 188 ILE BBB C 1
ATOM 5082 O O . ILE B 1 188 ? 21.619 41.762 7.642 1.000 25.900 188 ILE BBB O 1
ATOM 5087 N N . GLN B 1 189 ? 21.389 42.847 5.679 1.000 26.692 189 GLN BBB N 1
ATOM 5088 C CA . GLN B 1 189 ? 20.685 43.996 6.281 1.000 27.180 189 GLN BBB CA 1
ATOM 5089 C C . GLN B 1 189 ? 19.312 43.561 6.804 1.000 25.563 189 GLN BBB C 1
ATOM 5090 O O . GLN B 1 189 ? 18.948 44.027 7.871 1.000 22.900 189 GLN BBB O 1
ATOM 5096 N N . TYR B 1 190 ? 18.540 42.734 6.078 1.000 23.896 190 TYR BBB N 1
ATOM 5097 C CA . TYR B 1 190 ? 17.100 42.567 6.408 1.000 22.991 190 TYR BBB CA 1
ATOM 5098 C C . TYR B 1 190 ? 16.766 41.192 7.001 1.000 21.470 190 TYR BBB C 1
ATOM 5099 O O . TYR B 1 190 ? 15.649 41.080 7.478 1.000 20.926 190 TYR BBB O 1
ATOM 5108 N N . SER B 1 191 ? 17.629 40.180 6.887 1.000 19.971 191 SER BBB N 1
ATOM 5109 C CA A SER B 1 191 ? 17.268 38.790 7.273 0.500 21.465 191 SER BBB CA 1
ATOM 5110 C CA B SER B 1 191 ? 17.269 38.789 7.274 0.500 20.714 191 SER BBB CA 1
ATOM 5111 C C . SER B 1 191 ? 17.606 38.557 8.749 1.000 20.165 191 SER BBB C 1
ATOM 5112 O O . SER B 1 191 ? 18.528 39.228 9.281 1.000 19.969 191 SER BBB O 1
ATOM 5117 N N . ILE B 1 192 ? 16.855 37.662 9.379 1.000 20.396 192 ILE BBB N 1
ATOM 5118 C CA . ILE B 1 192 ? 17.198 37.143 10.725 1.000 19.699 192 ILE BBB CA 1
ATOM 5119 C C . ILE B 1 192 ? 17.764 35.736 10.528 1.000 17.482 192 ILE BBB C 1
ATOM 5120 O O . ILE B 1 192 ? 17.754 35.199 9.367 1.000 16.843 192 ILE BBB O 1
ATOM 5125 N N . THR B 1 193 ? 18.284 35.159 11.601 1.000 19.083 193 THR BBB N 1
ATOM 5126 C CA . THR B 1 193 ? 18.760 33.744 11.643 1.000 17.801 193 THR BBB CA 1
ATOM 5127 C C . THR B 1 193 ? 18.186 33.091 12.911 1.000 18.385 193 THR BBB C 1
ATOM 5128 O O . THR B 1 193 ? 17.477 33.796 13.695 1.000 17.648 193 THR BBB O 1
ATOM 5132 N N . SER B 1 194 ? 18.596 31.852 13.178 1.000 17.749 194 SER BBB N 1
ATOM 5133 C CA . SER B 1 194 ? 18.299 31.140 14.436 1.000 17.053 194 SER BBB CA 1
ATOM 5134 C C . SER B 1 194 ? 18.830 31.939 15.637 1.000 17.271 194 SER BBB C 1
ATOM 5135 O O . SER B 1 194 ? 18.303 31.739 16.752 1.000 18.044 194 SER BBB O 1
ATOM 5138 N N . ASP B 1 195 ? 19.803 32.839 15.444 1.000 15.695 195 ASP BBB N 1
ATOM 5139 C CA . ASP B 1 195 ? 20.332 33.689 16.547 1.000 16.542 195 ASP BBB CA 1
ATOM 5140 C C . ASP B 1 195 ? 19.229 34.665 17.004 1.000 16.774 195 ASP BBB C 1
ATOM 5141 O O . ASP B 1 195 ? 19.291 35.115 18.157 1.000 15.456 195 ASP BBB O 1
ATOM 5146 N N . ASP B 1 196 ? 18.252 34.988 16.160 1.000 15.794 196 ASP BBB N 1
ATOM 5147 C CA . ASP B 1 196 ? 17.257 36.052 16.450 1.000 17.853 196 ASP BBB CA 1
ATOM 5148 C C . ASP B 1 196 ? 15.864 35.476 16.740 1.000 16.299 196 ASP BBB C 1
ATOM 5149 O O . ASP B 1 196 ? 15.143 36.081 17.575 1.000 15.826 196 ASP BBB O 1
ATOM 5154 N N . ILE B 1 197 ? 15.512 34.353 16.122 1.000 17.429 197 ILE BBB N 1
ATOM 5155 C CA . ILE B 1 197 ? 14.090 33.913 15.974 1.000 18.811 197 ILE BBB CA 1
ATOM 5156 C C . ILE B 1 197 ? 13.440 33.710 17.348 1.000 20.247 197 ILE BBB C 1
ATOM 5157 O O . ILE B 1 197 ? 12.255 34.035 17.495 1.000 19.955 197 ILE BBB O 1
ATOM 5162 N N . PHE B 1 198 ? 14.169 33.147 18.311 1.000 20.582 198 PHE BBB N 1
ATOM 5163 C CA . PHE B 1 198 ? 13.593 32.678 19.597 1.000 19.688 198 PHE BBB CA 1
ATOM 5164 C C . PHE B 1 198 ? 13.292 33.874 20.507 1.000 21.472 198 PHE BBB C 1
ATOM 5165 O O . PHE B 1 198 ? 12.510 33.664 21.484 1.000 21.954 198 PHE BBB O 1
ATOM 5173 N N . PHE B 1 199 ? 13.865 35.064 20.217 1.000 19.371 199 PHE BBB N 1
ATOM 5174 C CA . PHE B 1 199 ? 13.740 36.257 21.083 1.000 20.775 199 PHE BBB CA 1
ATOM 5175 C C . PHE B 1 199 ? 13.071 37.441 20.387 1.000 21.008 199 PHE BBB C 1
ATOM 5176 O O . PHE B 1 199 ? 13.118 38.502 20.979 1.000 21.001 199 PHE BBB O 1
ATOM 5184 N N . LEU B 1 200 ? 12.515 37.306 19.183 1.000 22.893 200 LEU BBB N 1
ATOM 5185 C CA . LEU B 1 200 ? 11.915 38.457 18.445 1.000 22.317 200 LEU BBB CA 1
ATOM 5186 C C . LEU B 1 200 ? 10.894 39.156 19.342 1.000 25.532 200 LEU BBB C 1
ATOM 5187 O O . LEU B 1 200 ? 10.029 38.462 19.916 1.000 19.754 200 LEU BBB O 1
ATOM 5192 N N . SER B 1 201 ? 10.976 40.480 19.445 1.000 25.942 201 SER BBB N 1
ATOM 5193 C CA . SER B 1 201 ? 10.048 41.315 20.250 1.000 32.223 201 SER BBB CA 1
ATOM 5194 C C . SER B 1 201 ? 8.667 41.356 19.592 1.000 31.067 201 SER BBB C 1
ATOM 5195 O O . SER B 1 201 ? 7.697 41.519 20.324 1.000 32.437 201 SER BBB O 1
ATOM 5198 N N . LYS B 1 202 ? 8.560 41.160 18.280 1.000 30.530 202 LYS BBB N 1
ATOM 5199 C CA . LYS B 1 202 ? 7.233 41.075 17.609 1.000 30.504 202 LYS BBB CA 1
ATOM 5200 C C . LYS B 1 202 ? 7.135 39.703 16.928 1.000 25.904 202 LYS BBB C 1
ATOM 5201 O O . LYS B 1 202 ? 8.171 39.219 16.419 1.000 21.761 202 LYS BBB O 1
ATOM 5207 N N . SER B 1 203 ? 5.934 39.124 16.846 1.000 21.460 203 SER BBB N 1
ATOM 5208 C CA . SER B 1 203 ? 5.724 37.859 16.100 1.000 24.180 203 SER BBB CA 1
ATOM 5209 C C . SER B 1 203 ? 6.266 38.026 14.683 1.000 25.002 203 SER BBB C 1
ATOM 5210 O O . SER B 1 203 ? 6.197 39.115 14.107 1.000 23.025 203 SER BBB O 1
ATOM 5213 N N . PRO B 1 204 ? 6.839 36.968 14.079 1.000 24.698 204 PRO BBB N 1
ATOM 5214 C CA . PRO B 1 204 ? 7.424 37.074 12.740 1.000 23.273 204 PRO BBB CA 1
ATOM 5215 C C . PRO B 1 204 ? 6.412 37.263 11.587 1.000 23.766 204 PRO BBB C 1
ATOM 5216 O O . PRO B 1 204 ? 6.826 37.684 10.509 1.000 21.837 204 PRO BBB O 1
ATOM 5220 N N . GLY B 1 205 ? 5.129 36.956 11.814 1.000 24.609 205 GLY BBB N 1
ATOM 5221 C CA . GLY B 1 205 ? 4.095 36.928 10.759 1.000 25.416 205 GLY BBB CA 1
ATOM 5222 C C . GLY B 1 205 ? 4.508 36.076 9.564 1.000 24.500 205 GLY BBB C 1
ATOM 5223 O O . GLY B 1 205 ? 5.164 35.018 9.760 1.000 22.201 205 GLY BBB O 1
ATOM 5224 N N . LYS B 1 206 ? 4.117 36.491 8.354 1.000 23.017 206 LYS BBB N 1
ATOM 5225 C CA . LYS B 1 206 ? 4.394 35.737 7.108 1.000 23.244 206 LYS BBB CA 1
ATOM 5226 C C . LYS B 1 206 ? 5.917 35.617 6.921 1.000 24.130 206 LYS BBB C 1
ATOM 5227 O O . LYS B 1 206 ? 6.625 36.672 6.844 1.000 22.469 206 LYS BBB O 1
ATOM 5233 N N . THR B 1 207 ? 6.424 34.381 6.858 1.000 19.444 207 THR BBB N 1
ATOM 5234 C CA . THR B 1 207 ? 7.870 34.090 7.021 1.000 19.953 207 THR BBB CA 1
ATOM 5235 C C . THR B 1 207 ? 8.393 33.246 5.865 1.000 20.554 207 THR BBB C 1
ATOM 5236 O O . THR B 1 207 ? 7.718 32.263 5.464 1.000 21.232 207 THR BBB O 1
ATOM 5240 N N . LEU B 1 208 ? 9.550 33.647 5.345 1.000 19.420 208 LEU BBB N 1
ATOM 5241 C CA . LEU B 1 208 ? 10.344 32.837 4.402 1.000 20.177 208 LEU BBB CA 1
ATOM 5242 C C . LEU B 1 208 ? 11.498 32.236 5.183 1.000 19.467 208 LEU BBB C 1
ATOM 5243 O O . LEU B 1 208 ? 12.276 33.011 5.761 1.000 20.094 208 LEU BBB O 1
ATOM 5248 N N . VAL B 1 209 ? 11.616 30.916 5.165 1.000 19.759 209 VAL BBB N 1
ATOM 5249 C CA . VAL B 1 209 ? 12.811 30.197 5.685 1.000 18.807 209 VAL BBB CA 1
ATOM 5250 C C . VAL B 1 209 ? 13.632 29.752 4.479 1.000 20.341 209 VAL BBB C 1
ATOM 5251 O O . VAL B 1 209 ? 13.088 29.018 3.635 1.000 22.022 209 VAL BBB O 1
ATOM 5255 N N . ILE B 1 210 ? 14.876 30.197 4.370 1.000 18.693 210 ILE BBB N 1
ATOM 5256 C CA . ILE B 1 210 ? 15.775 29.722 3.278 1.000 20.755 210 ILE BBB CA 1
ATOM 5257 C C . ILE B 1 210 ? 16.625 28.595 3.841 1.000 20.339 210 ILE BBB C 1
ATOM 5258 O O . ILE B 1 210 ? 17.397 28.852 4.746 1.000 22.821 210 ILE BBB O 1
ATOM 5263 N N . GLY B 1 211 ? 16.457 27.392 3.309 1.000 21.890 211 GLY BBB N 1
ATOM 5264 C CA . GLY B 1 211 ? 17.283 26.234 3.678 1.000 21.894 211 GLY BBB CA 1
ATOM 5265 C C . GLY B 1 211 ? 16.414 25.136 4.248 1.000 21.650 211 GLY BBB C 1
ATOM 5266 O O . GLY B 1 211 ? 15.562 25.432 5.111 1.000 21.966 211 GLY BBB O 1
ATOM 5267 N N . ALA B 1 212 ? 16.581 23.923 3.725 1.000 20.977 212 ALA BBB N 1
ATOM 5268 C CA . ALA B 1 212 ? 15.839 22.698 4.099 1.000 22.375 212 ALA BBB CA 1
ATOM 5269 C C . ALA B 1 212 ? 16.777 21.788 4.889 1.000 21.492 212 ALA BBB C 1
ATOM 5270 O O . ALA B 1 212 ? 16.640 20.577 4.795 1.000 21.611 212 ALA BBB O 1
ATOM 5272 N N . SER B 1 213 ? 17.738 22.412 5.582 1.000 23.682 213 SER BBB N 1
ATOM 5273 C CA . SER B 1 213 ? 18.575 21.890 6.684 1.000 23.254 213 SER BBB CA 1
ATOM 5274 C C . SER B 1 213 ? 17.668 21.462 7.841 1.000 20.063 213 SER BBB C 1
ATOM 5275 O O . SER B 1 213 ? 16.487 21.834 7.852 1.000 19.060 213 SER BBB O 1
ATOM 5278 N N . TYR B 1 214 ? 18.188 20.757 8.831 1.000 20.102 214 TYR BBB N 1
ATOM 5279 C CA . TYR B 1 214 ? 17.358 20.370 9.995 1.000 20.136 214 TYR BBB CA 1
ATOM 5280 C C . TYR B 1 214 ? 16.901 21.643 10.719 1.000 18.784 214 TYR BBB C 1
ATOM 5281 O O . TYR B 1 214 ? 15.738 21.723 11.134 1.000 18.850 214 TYR BBB O 1
ATOM 5290 N N . ILE B 1 215 ? 17.768 22.646 10.800 1.000 17.507 215 ILE BBB N 1
ATOM 5291 C CA . ILE B 1 215 ? 17.405 23.919 11.459 1.000 18.309 215 ILE BBB CA 1
ATOM 5292 C C . ILE B 1 215 ? 16.250 24.576 10.700 1.000 18.285 215 ILE BBB C 1
ATOM 5293 O O . ILE B 1 215 ? 15.301 25.023 11.361 1.000 17.507 215 ILE BBB O 1
ATOM 5298 N N . GLY B 1 216 ? 16.307 24.608 9.365 1.000 17.442 216 GLY BBB N 1
ATOM 5299 C CA . GLY B 1 216 ? 15.250 25.269 8.586 1.000 16.915 216 GLY BBB CA 1
ATOM 5300 C C . GLY B 1 216 ? 13.927 24.537 8.667 1.000 16.611 216 GLY BBB C 1
ATOM 5301 O O . GLY B 1 216 ? 12.886 25.201 8.779 1.000 17.394 216 GLY BBB O 1
ATOM 5302 N N . LEU B 1 217 ? 13.928 23.206 8.560 1.000 17.259 217 LEU BBB N 1
ATOM 5303 C CA . LEU B 1 217 ? 12.661 22.430 8.573 1.000 17.163 217 LEU BBB CA 1
ATOM 5304 C C . LEU B 1 217 ? 12.066 22.475 9.980 1.000 17.838 217 LEU BBB C 1
ATOM 5305 O O . LEU B 1 217 ? 10.840 22.640 10.086 1.000 19.139 217 LEU BBB O 1
ATOM 5310 N N . GLU B 1 218 ? 12.913 22.445 11.022 1.000 17.116 218 GLU BBB N 1
ATOM 5311 C CA . GLU B 1 218 ? 12.415 22.514 12.418 1.000 17.094 218 GLU BBB CA 1
ATOM 5312 C C . GLU B 1 218 ? 11.736 23.870 12.629 1.000 16.042 218 GLU BBB C 1
ATOM 5313 O O . GLU B 1 218 ? 10.621 23.905 13.194 1.000 16.423 218 GLU BBB O 1
ATOM 5319 N N . THR B 1 219 ? 12.385 24.939 12.186 1.000 17.016 219 THR BBB N 1
ATOM 5320 C CA . THR B 1 219 ? 11.945 26.345 12.393 1.000 16.388 219 THR BBB CA 1
ATOM 5321 C C . THR B 1 219 ? 10.659 26.562 11.581 1.000 16.193 219 THR BBB C 1
ATOM 5322 O O . THR B 1 219 ? 9.639 27.000 12.151 1.000 16.015 219 THR BBB O 1
ATOM 5326 N N . ALA B 1 220 ? 10.670 26.220 10.297 1.000 17.467 220 ALA BBB N 1
ATOM 5327 C CA . ALA B 1 220 ? 9.460 26.308 9.437 1.000 17.974 220 ALA BBB CA 1
ATOM 5328 C C . ALA B 1 220 ? 8.331 25.501 10.083 1.000 16.984 220 ALA BBB C 1
ATOM 5329 O O . ALA B 1 220 ? 7.194 26.023 10.178 1.000 19.134 220 ALA BBB O 1
ATOM 5331 N N . GLY B 1 221 ? 8.645 24.284 10.555 1.000 18.458 221 GLY BBB N 1
ATOM 5332 C CA . GLY B 1 221 ? 7.674 23.365 11.180 1.000 18.607 221 GLY BBB CA 1
ATOM 5333 C C . GLY B 1 221 ? 6.987 24.014 12.357 1.000 18.114 221 GLY BBB C 1
ATOM 5334 O O . GLY B 1 221 ? 5.720 24.020 12.410 1.000 16.374 221 GLY BBB O 1
ATOM 5335 N N . PHE B 1 222 ? 7.749 24.605 13.278 1.000 16.074 222 PHE BBB N 1
ATOM 5336 C CA . PHE B 1 222 ? 7.094 25.171 14.480 1.000 17.874 222 PHE BBB CA 1
ATOM 5337 C C . PHE B 1 222 ? 6.381 26.483 14.110 1.000 18.935 222 PHE BBB C 1
ATOM 5338 O O . PHE B 1 222 ? 5.269 26.698 14.612 1.000 17.845 222 PHE BBB O 1
ATOM 5346 N N . LEU B 1 223 ? 6.911 27.300 13.199 1.000 19.320 223 LEU BBB N 1
ATOM 5347 C CA . LEU B 1 223 ? 6.197 28.555 12.819 1.000 20.098 223 LEU BBB CA 1
ATOM 5348 C C . LEU B 1 223 ? 4.840 28.230 12.148 1.000 20.703 223 LEU BBB C 1
ATOM 5349 O O . LEU B 1 223 ? 3.827 28.877 12.475 1.000 22.193 223 LEU BBB O 1
ATOM 5354 N N . ASN B 1 224 ? 4.802 27.263 11.237 1.000 22.597 224 ASN BBB N 1
ATOM 5355 C CA . ASN B 1 224 ? 3.535 26.831 10.571 1.000 21.545 224 ASN BBB CA 1
ATOM 5356 C C . ASN B 1 224 ? 2.553 26.284 11.627 1.000 21.563 224 ASN BBB C 1
ATOM 5357 O O . ASN B 1 224 ? 1.343 26.642 11.563 1.000 19.386 224 ASN BBB O 1
ATOM 5362 N N . GLU B 1 225 ? 3.031 25.503 12.605 1.000 19.834 225 GLU BBB N 1
ATOM 5363 C CA . GLU B 1 225 ? 2.163 24.854 13.622 0.940 22.027 225 GLU BBB CA 1
ATOM 5364 C C . GLU B 1 225 ? 1.561 25.929 14.517 1.000 21.009 225 GLU BBB C 1
ATOM 5365 O O . GLU B 1 225 ? 0.389 25.753 14.999 1.000 20.607 225 GLU BBB O 1
ATOM 5371 N N . LEU B 1 226 ? 2.304 27.023 14.753 1.000 21.334 226 LEU BBB N 1
ATOM 5372 C CA . LEU B 1 226 ? 1.843 28.139 15.602 1.000 19.463 226 LEU BBB CA 1
ATOM 5373 C C . LEU B 1 226 ? 0.901 29.066 14.823 1.000 23.116 226 LEU BBB C 1
ATOM 5374 O O . LEU B 1 226 ? 0.338 29.962 15.464 1.000 22.705 226 LEU BBB O 1
ATOM 5379 N N . GLY B 1 227 ? 0.737 28.863 13.505 1.000 26.135 227 GLY BBB N 1
ATOM 5380 C CA . GLY B 1 227 ? -0.281 29.567 12.697 1.000 25.915 227 GLY BBB CA 1
ATOM 5381 C C . GLY B 1 227 ? 0.306 30.634 11.789 1.000 25.858 227 GLY BBB C 1
ATOM 5382 O O . GLY B 1 227 ? -0.467 31.420 11.260 1.000 25.463 227 GLY BBB O 1
ATOM 5383 N N . PHE B 1 228 ? 1.630 30.699 11.616 1.000 22.537 228 PHE BBB N 1
ATOM 5384 C CA . PHE B 1 228 ? 2.256 31.686 10.690 1.000 23.790 228 PHE BBB CA 1
ATOM 5385 C C . PHE B 1 228 ? 2.235 31.139 9.272 1.000 23.227 228 PHE BBB C 1
ATOM 5386 O O . PHE B 1 228 ? 2.489 29.934 9.064 1.000 24.416 228 PHE BBB O 1
ATOM 5394 N N . ASP B 1 229 ? 2.018 32.049 8.324 1.000 22.787 229 ASP BBB N 1
ATOM 5395 C CA . ASP B 1 229 ? 2.189 31.785 6.875 1.000 21.339 229 ASP BBB CA 1
ATOM 5396 C C . ASP B 1 229 ? 3.666 31.527 6.610 1.000 20.545 229 ASP BBB C 1
ATOM 5397 O O . ASP B 1 229 ? 4.481 32.465 6.752 1.000 21.193 229 ASP BBB O 1
ATOM 5402 N N . THR B 1 230 ? 4.009 30.294 6.234 1.000 20.429 230 THR BBB N 1
ATOM 5403 C CA . THR B 1 230 ? 5.396 29.800 6.259 1.000 21.554 230 THR BBB CA 1
ATOM 5404 C C . THR B 1 230 ? 5.749 29.218 4.911 1.000 21.409 230 THR BBB C 1
ATOM 5405 O O . THR B 1 230 ? 4.978 28.358 4.405 1.000 24.551 230 THR BBB O 1
ATOM 5409 N N . THR B 1 231 ? 6.886 29.665 4.378 1.000 20.042 231 THR BBB N 1
ATOM 5410 C CA . THR B 1 231 ? 7.460 29.181 3.102 1.000 21.196 231 THR BBB CA 1
ATOM 5411 C C . THR B 1 231 ? 8.901 28.755 3.333 1.000 21.879 231 THR BBB C 1
ATOM 5412 O O . THR B 1 231 ? 9.637 29.499 3.989 1.000 20.846 231 THR BBB O 1
ATOM 5416 N N . VAL B 1 232 ? 9.278 27.616 2.763 1.000 20.029 232 VAL BBB N 1
ATOM 5417 C CA . VAL B 1 232 ? 10.684 27.144 2.743 1.000 20.413 232 VAL BBB CA 1
ATOM 5418 C C . VAL B 1 232 ? 11.206 27.260 1.310 1.000 21.807 232 VAL BBB C 1
ATOM 5419 O O . VAL B 1 232 ? 10.587 26.651 0.408 1.000 21.861 232 VAL BBB O 1
ATOM 5423 N N . ALA B 1 233 ? 12.332 27.947 1.133 1.000 21.801 233 ALA BBB N 1
ATOM 5424 C CA . ALA B 1 233 ? 13.074 27.954 -0.144 1.000 23.046 233 ALA BBB CA 1
ATOM 5425 C C . ALA B 1 233 ? 14.154 26.896 -0.063 1.000 22.616 233 ALA BBB C 1
ATOM 5426 O O . ALA B 1 233 ? 15.062 27.034 0.780 1.000 22.148 233 ALA BBB O 1
ATOM 5428 N N . MET B 1 234 ? 14.022 25.854 -0.875 1.000 22.837 234 MET BBB N 1
ATOM 5429 C CA . MET B 1 234 ? 14.843 24.627 -0.803 1.000 23.040 234 MET BBB CA 1
ATOM 5430 C C . MET B 1 234 ? 15.662 24.592 -2.091 1.000 27.215 234 MET BBB C 1
ATOM 5431 O O . MET B 1 234 ? 15.034 24.434 -3.179 1.000 28.721 234 MET BBB O 1
ATOM 5436 N N . ARG B 1 235 ? 16.975 24.767 -1.989 1.000 28.025 235 ARG BBB N 1
ATOM 5437 C CA A ARG B 1 235 ? 17.863 24.839 -3.174 0.500 29.493 235 ARG BBB CA 1
ATOM 5438 C CA B ARG B 1 235 ? 17.886 24.828 -3.165 0.500 30.233 235 ARG BBB CA 1
ATOM 5439 C C . ARG B 1 235 ? 17.771 23.519 -3.958 1.000 31.004 235 ARG BBB C 1
ATOM 5440 O O . ARG B 1 235 ? 17.711 23.602 -5.189 1.000 28.606 235 ARG BBB O 1
ATOM 5455 N N . SER B 1 236 ? 17.766 22.355 -3.279 1.000 26.846 236 SER BBB N 1
ATOM 5456 C CA . SER B 1 236 ? 17.725 21.029 -3.951 1.000 27.276 236 SER BBB CA 1
ATOM 5457 C C . SER B 1 236 ? 16.800 20.066 -3.202 1.000 27.205 236 SER BBB C 1
ATOM 5458 O O . SER B 1 236 ? 15.621 19.971 -3.573 1.000 27.759 236 SER BBB O 1
ATOM 5461 N N . ILE B 1 237 ? 17.338 19.377 -2.204 1.000 24.771 237 ILE BBB N 1
ATOM 5462 C CA . ILE B 1 237 ? 16.645 18.261 -1.504 1.000 25.800 237 ILE BBB CA 1
ATOM 5463 C C . ILE B 1 237 ? 16.570 18.607 -0.019 1.000 22.405 237 ILE BBB C 1
ATOM 5464 O O . ILE B 1 237 ? 17.357 19.429 0.481 1.000 21.404 237 ILE BBB O 1
ATOM 5469 N N . PRO B 1 238 ? 15.604 18.010 0.711 1.000 21.814 238 PRO BBB N 1
ATOM 5470 C CA . PRO B 1 238 ? 15.528 18.187 2.159 1.000 20.957 238 PRO BBB CA 1
ATOM 5471 C C . PRO B 1 238 ? 16.553 17.329 2.902 1.000 22.064 238 PRO BBB C 1
ATOM 5472 O O . PRO B 1 238 ? 16.742 16.157 2.548 1.000 20.234 238 PRO BBB O 1
ATOM 5476 N N . LEU B 1 239 ? 17.182 17.891 3.944 1.000 21.439 239 LEU BBB N 1
ATOM 5477 C CA . LEU B 1 239 ? 18.004 17.131 4.913 1.000 20.523 239 LEU BBB CA 1
ATOM 5478 C C . LEU B 1 239 ? 19.081 16.343 4.163 1.000 21.236 239 LEU BBB C 1
ATOM 5479 O O . LEU B 1 239 ? 19.242 15.121 4.418 1.000 18.781 239 LEU BBB O 1
ATOM 5484 N N . ARG B 1 240 ? 19.817 17.023 3.294 1.000 21.429 240 ARG BBB N 1
ATOM 5485 C CA . ARG B 1 240 ? 20.958 16.398 2.583 1.000 23.045 240 ARG BBB CA 1
ATOM 5486 C C . ARG B 1 240 ? 21.833 15.676 3.600 1.000 22.222 240 ARG BBB C 1
ATOM 5487 O O . ARG B 1 240 ? 22.244 16.336 4.586 1.000 29.233 240 ARG BBB O 1
ATOM 5495 N N . GLY B 1 241 ? 22.175 14.423 3.336 1.000 22.376 241 GLY BBB N 1
ATOM 5496 C CA . GLY B 1 241 ? 23.009 13.574 4.205 1.000 26.470 241 GLY BBB CA 1
ATOM 5497 C C . GLY B 1 241 ? 22.137 12.588 4.984 1.000 27.476 241 GLY BBB C 1
ATOM 5498 O O . GLY B 1 241 ? 22.626 11.514 5.315 1.000 29.999 241 GLY BBB O 1
ATOM 5499 N N . PHE B 1 242 ? 20.858 12.901 5.192 1.000 26.819 242 PHE BBB N 1
ATOM 5500 C CA . PHE B 1 242 ? 19.919 11.985 5.895 1.000 26.224 242 PHE BBB CA 1
ATOM 5501 C C . PHE B 1 242 ? 19.249 11.077 4.867 1.000 24.207 242 PHE BBB C 1
ATOM 5502 O O . PHE B 1 242 ? 19.208 11.398 3.669 1.000 24.108 242 PHE BBB O 1
ATOM 5510 N N . ASP B 1 243 ? 18.745 9.948 5.349 1.000 22.572 243 ASP BBB N 1
ATOM 5511 C CA . ASP B 1 243 ? 17.978 8.939 4.592 1.000 21.773 243 ASP BBB CA 1
ATOM 5512 C C . ASP B 1 243 ? 16.913 9.637 3.755 1.000 21.344 243 ASP BBB C 1
ATOM 5513 O O . ASP B 1 243 ? 16.174 10.503 4.277 1.000 18.219 243 ASP BBB O 1
ATOM 5518 N N . ARG B 1 244 ? 16.859 9.298 2.465 1.000 23.303 244 ARG BBB N 1
ATOM 5519 C CA . ARG B 1 244 ? 15.983 9.990 1.492 1.000 21.993 244 ARG BBB CA 1
ATOM 5520 C C . ARG B 1 244 ? 14.524 9.709 1.852 1.000 21.072 244 ARG BBB C 1
ATOM 5521 O O . ARG B 1 244 ? 13.730 10.665 1.896 1.000 21.058 244 ARG BBB O 1
ATOM 5529 N N . GLN B 1 245 ? 14.190 8.454 2.110 1.000 19.662 245 GLN BBB N 1
ATOM 5530 C CA . GLN B 1 245 ? 12.785 8.061 2.332 1.000 20.315 245 GLN BBB CA 1
ATOM 5531 C C . GLN B 1 245 ? 12.241 8.832 3.549 1.000 18.363 245 GLN BBB C 1
ATOM 5532 O O . GLN B 1 245 ? 11.148 9.426 3.461 1.000 16.721 245 GLN BBB O 1
ATOM 5538 N N . CYS B 1 246 ? 13.001 8.865 4.646 1.000 17.890 246 CYS BBB N 1
ATOM 5539 C CA . CYS B 1 246 ? 12.562 9.557 5.887 1.000 19.647 246 CYS BBB CA 1
ATOM 5540 C C . CYS B 1 246 ? 12.477 11.075 5.656 1.000 17.336 246 CYS BBB C 1
ATOM 5541 O O . CYS B 1 246 ? 11.463 11.674 6.046 1.000 17.868 246 CYS BBB O 1
ATOM 5544 N N . SER B 1 247 ? 13.459 11.662 4.973 1.000 17.517 247 SER BBB N 1
ATOM 5545 C CA A SER B 1 247 ? 13.493 13.120 4.685 0.340 18.505 247 SER BBB CA 1
ATOM 5546 C CA B SER B 1 247 ? 13.504 13.113 4.662 0.660 16.460 247 SER BBB CA 1
ATOM 5547 C C . SER B 1 247 ? 12.291 13.514 3.821 1.000 17.634 247 SER BBB C 1
ATOM 5548 O O . SER B 1 247 ? 11.636 14.548 4.132 1.000 17.907 247 SER BBB O 1
ATOM 5553 N N . GLU B 1 248 ? 11.989 12.730 2.782 1.000 18.572 248 GLU BBB N 1
ATOM 5554 C CA . GLU B 1 248 ? 10.826 13.044 1.890 1.000 19.714 248 GLU BBB CA 1
ATOM 5555 C C . GLU B 1 248 ? 9.511 12.880 2.672 1.000 19.310 248 GLU BBB C 1
ATOM 5556 O O . GLU B 1 248 ? 8.571 13.674 2.457 1.000 19.542 248 GLU BBB O 1
ATOM 5562 N N . LYS B 1 249 ? 9.414 11.879 3.551 1.000 19.411 249 LYS BBB N 1
ATOM 5563 C CA . LYS B 1 249 ? 8.177 11.696 4.356 1.000 18.281 249 LYS BBB CA 1
ATOM 5564 C C . LYS B 1 249 ? 7.938 12.952 5.195 1.000 18.037 249 LYS BBB C 1
ATOM 5565 O O . LYS B 1 249 ? 6.773 13.399 5.315 1.000 20.932 249 LYS BBB O 1
ATOM 5571 N N . ILE B 1 250 ? 8.991 13.503 5.798 1.000 18.931 250 ILE BBB N 1
ATOM 5572 C CA . ILE B 1 250 ? 8.866 14.735 6.627 1.000 19.183 250 ILE BBB CA 1
ATOM 5573 C C . ILE B 1 250 ? 8.298 15.889 5.777 1.000 19.852 250 ILE BBB C 1
ATOM 5574 O O . ILE B 1 250 ? 7.342 16.569 6.232 1.000 18.648 250 ILE BBB O 1
ATOM 5579 N N . VAL B 1 251 ? 8.882 16.125 4.609 1.000 20.112 251 VAL BBB N 1
ATOM 5580 C CA . VAL B 1 251 ? 8.439 17.205 3.676 1.000 21.321 251 VAL BBB CA 1
ATOM 5581 C C . VAL B 1 251 ? 6.982 16.956 3.268 1.000 20.747 251 VAL BBB C 1
ATOM 5582 O O . VAL B 1 251 ? 6.193 17.927 3.320 1.000 20.141 251 VAL BBB O 1
ATOM 5586 N N . GLU B 1 252 ? 6.615 15.711 2.928 1.000 19.725 252 GLU BBB N 1
ATOM 5587 C CA . GLU B 1 252 ? 5.208 15.347 2.575 1.000 22.714 252 GLU BBB CA 1
ATOM 5588 C C . GLU B 1 252 ? 4.286 15.789 3.725 1.000 20.777 252 GLU BBB C 1
ATOM 5589 O O . GLU B 1 252 ? 3.281 16.489 3.487 1.000 18.216 252 GLU BBB O 1
ATOM 5595 N N . TYR B 1 253 ? 4.641 15.464 4.966 1.000 19.799 253 TYR BBB N 1
ATOM 5596 C CA . TYR B 1 253 ? 3.799 15.810 6.135 1.000 17.823 253 TYR BBB CA 1
ATOM 5597 C C . TYR B 1 253 ? 3.755 17.335 6.314 1.000 16.547 253 TYR BBB C 1
ATOM 5598 O O . TYR B 1 253 ? 2.694 17.898 6.578 1.000 16.622 253 TYR BBB O 1
ATOM 5607 N N . MET B 1 254 ? 4.892 18.009 6.185 1.000 17.648 254 MET BBB N 1
ATOM 5608 C CA . MET B 1 254 ? 4.940 19.483 6.394 1.000 19.258 254 MET BBB CA 1
ATOM 5609 C C . MET B 1 254 ? 4.045 20.188 5.365 1.000 19.059 254 MET BBB C 1
ATOM 5610 O O . MET B 1 254 ? 3.285 21.137 5.778 1.000 17.261 254 MET BBB O 1
ATOM 5615 N N . LYS B 1 255 ? 4.086 19.715 4.116 1.000 20.469 255 LYS BBB N 1
ATOM 5616 C CA . LYS B 1 255 ? 3.242 20.263 3.015 1.000 23.125 255 LYS BBB CA 1
ATOM 5617 C C . LYS B 1 255 ? 1.768 20.025 3.341 1.000 20.283 255 LYS BBB C 1
ATOM 5618 O O . LYS B 1 255 ? 0.981 20.961 3.203 1.000 19.633 255 LYS BBB O 1
ATOM 5624 N N . ALA B 1 256 ? 1.421 18.831 3.815 1.000 21.299 256 ALA BBB N 1
ATOM 5625 C CA . ALA B 1 256 ? 0.023 18.454 4.137 1.000 21.447 256 ALA BBB CA 1
ATOM 5626 C C . ALA B 1 256 ? -0.516 19.300 5.301 1.000 20.651 256 ALA BBB C 1
ATOM 5627 O O . ALA B 1 256 ? -1.760 19.377 5.445 1.000 21.627 256 ALA BBB O 1
ATOM 5629 N N . THR B 1 257 ? 0.353 19.934 6.099 1.000 19.806 257 THR BBB N 1
ATOM 5630 C CA . THR B 1 257 ? -0.089 20.721 7.270 1.000 21.454 257 THR BBB CA 1
ATOM 5631 C C . THR B 1 257 ? 0.088 22.228 7.029 1.000 21.264 257 THR BBB C 1
ATOM 5632 O O . THR B 1 257 ? -0.244 22.997 7.973 1.000 20.437 257 THR BBB O 1
ATOM 5636 N N . GLY B 1 258 ? 0.585 22.635 5.861 1.000 21.569 258 GLY BBB N 1
ATOM 5637 C CA . GLY B 1 258 ? 0.463 24.035 5.404 1.000 21.416 258 GLY BBB CA 1
ATOM 5638 C C . GLY B 1 258 ? 1.775 24.723 5.083 1.000 22.719 258 GLY BBB C 1
ATOM 5639 O O . GLY B 1 258 ? 1.704 25.888 4.633 1.000 20.016 258 GLY BBB O 1
ATOM 5640 N N . THR B 1 259 ? 2.943 24.109 5.323 1.000 23.214 259 THR BBB N 1
ATOM 5641 C CA . THR B 1 259 ? 4.235 24.716 4.904 1.000 22.363 259 THR BBB CA 1
ATOM 5642 C C . THR B 1 259 ? 4.346 24.615 3.379 1.000 22.036 259 THR BBB C 1
ATOM 5643 O O . THR B 1 259 ? 4.120 23.537 2.839 1.000 22.870 259 THR BBB O 1
ATOM 5647 N N . LYS B 1 260 ? 4.634 25.742 2.728 1.000 24.423 260 LYS BBB N 1
ATOM 5648 C CA . LYS B 1 260 ? 4.828 25.838 1.260 1.000 26.510 260 LYS BBB CA 1
ATOM 5649 C C . LYS B 1 260 ? 6.317 25.683 0.980 1.000 25.786 260 LYS BBB C 1
ATOM 5650 O O . LYS B 1 260 ? 7.115 26.264 1.707 1.000 23.390 260 LYS BBB O 1
ATOM 5656 N N . PHE B 1 261 ? 6.662 24.897 -0.028 1.000 23.087 261 PHE BBB N 1
ATOM 5657 C CA . PHE B 1 261 ? 8.051 24.654 -0.454 1.000 24.213 261 PHE BBB CA 1
ATOM 5658 C C . PHE B 1 261 ? 8.267 25.209 -1.854 1.000 27.192 261 PHE BBB C 1
ATOM 5659 O O . PHE B 1 261 ? 7.494 24.852 -2.739 1.000 26.399 261 PHE BBB O 1
ATOM 5667 N N . LEU B 1 262 ? 9.289 26.037 -2.031 1.000 27.416 262 LEU BBB N 1
ATOM 5668 C CA . LEU B 1 262 ? 9.818 26.462 -3.360 1.000 27.547 262 LEU BBB CA 1
ATOM 5669 C C . LEU B 1 262 ? 11.029 25.572 -3.639 1.000 27.777 262 LEU BBB C 1
ATOM 5670 O O . LEU B 1 262 ? 12.051 25.733 -2.961 1.000 28.366 262 LEU BBB O 1
ATOM 5675 N N . VAL B 1 263 ? 10.882 24.625 -4.562 1.000 26.330 263 VAL BBB N 1
ATOM 5676 C CA . VAL B 1 263 ? 11.884 23.570 -4.859 1.000 30.435 263 VAL BBB CA 1
ATOM 5677 C C . VAL B 1 263 ? 12.822 24.061 -5.963 1.000 30.557 263 VAL BBB C 1
ATOM 5678 O O . VAL B 1 263 ? 12.296 24.499 -6.996 1.000 30.674 263 VAL BBB O 1
ATOM 5682 N N . GLY B 1 264 ? 14.148 24.041 -5.739 1.000 29.369 264 GLY BBB N 1
ATOM 5683 C CA . GLY B 1 264 ? 15.154 24.462 -6.738 1.000 29.781 264 GLY BBB CA 1
ATOM 5684 C C . GLY B 1 264 ? 15.228 25.981 -6.875 1.000 32.815 264 GLY BBB C 1
ATOM 5685 O O . GLY B 1 264 ? 15.794 26.430 -7.860 1.000 32.110 264 GLY BBB O 1
ATOM 5686 N N . VAL B 1 265 ? 14.750 26.731 -5.884 1.000 33.101 265 VAL BBB N 1
ATOM 5687 C CA . VAL B 1 265 ? 14.612 28.219 -5.945 1.000 39.896 265 VAL BBB CA 1
ATOM 5688 C C . VAL B 1 265 ? 15.237 28.861 -4.687 1.000 41.257 265 VAL BBB C 1
ATOM 5689 O O . VAL B 1 265 ? 14.952 28.421 -3.590 1.000 41.184 265 VAL BBB O 1
ATOM 5693 N N . VAL B 1 266 ? 16.067 29.883 -4.874 1.000 39.199 266 VAL BBB N 1
ATOM 5694 C CA . VAL B 1 266 ? 16.864 30.583 -3.825 1.000 39.863 266 VAL BBB CA 1
ATOM 5695 C C . VAL B 1 266 ? 16.638 32.083 -4.046 1.000 37.215 266 VAL BBB C 1
ATOM 5696 O O . VAL B 1 266 ? 16.500 32.523 -5.195 1.000 37.030 266 VAL BBB O 1
ATOM 5700 N N . PRO B 1 267 ? 16.548 32.919 -2.988 1.000 33.226 267 PRO BBB N 1
ATOM 5701 C CA . PRO B 1 267 ? 16.593 34.373 -3.158 1.000 30.653 267 PRO BBB CA 1
ATOM 5702 C C . PRO B 1 267 ? 17.880 34.854 -3.838 1.000 28.074 267 PRO BBB C 1
ATOM 5703 O O . PRO B 1 267 ? 18.940 34.319 -3.557 1.000 25.416 267 PRO BBB O 1
ATOM 5707 N N . ILE B 1 268 ? 17.738 35.866 -4.700 1.000 27.012 268 ILE BBB N 1
ATOM 5708 C CA . ILE B 1 268 ? 18.891 36.546 -5.354 1.000 27.139 268 ILE BBB CA 1
ATOM 5709 C C . ILE B 1 268 ? 18.887 38.017 -4.938 1.000 23.046 268 ILE BBB C 1
ATOM 5710 O O . ILE B 1 268 ? 19.910 38.638 -5.096 1.000 24.979 268 ILE BBB O 1
ATOM 5715 N N . ASN B 1 269 ? 17.781 38.532 -4.405 1.000 22.832 269 ASN BBB N 1
ATOM 5716 C CA . ASN B 1 269 ? 17.648 39.952 -3.970 1.000 26.231 269 ASN BBB CA 1
ATOM 5717 C C . ASN B 1 269 ? 16.596 40.064 -2.868 1.000 24.634 269 ASN BBB C 1
ATOM 5718 O O . ASN B 1 269 ? 15.498 39.443 -2.975 1.000 26.610 269 ASN BBB O 1
ATOM 5723 N N . ILE B 1 270 ? 16.913 40.898 -1.888 1.000 23.231 270 ILE BBB N 1
ATOM 5724 C CA . ILE B 1 270 ? 16.041 41.190 -0.721 1.000 24.375 270 ILE BBB CA 1
ATOM 5725 C C . ILE B 1 270 ? 16.003 42.707 -0.525 1.000 23.770 270 ILE BBB C 1
ATOM 5726 O O . ILE B 1 270 ? 17.056 43.300 -0.336 1.000 22.123 270 ILE BBB O 1
ATOM 5731 N N . GLU B 1 271 ? 14.816 43.298 -0.564 1.000 26.502 271 GLU BBB N 1
ATOM 5732 C CA . GLU B 1 271 ? 14.655 44.762 -0.400 1.000 33.016 271 GLU BBB CA 1
ATOM 5733 C C . GLU B 1 271 ? 13.485 45.056 0.540 1.000 33.196 271 GLU BBB C 1
ATOM 5734 O O . GLU B 1 271 ? 12.574 44.227 0.648 1.000 33.364 271 GLU BBB O 1
ATOM 5740 N N . LYS B 1 272 ? 13.572 46.168 1.255 1.000 34.287 272 LYS BBB N 1
ATOM 5741 C CA . LYS B 1 272 ? 12.460 46.692 2.075 1.000 39.735 272 LYS BBB CA 1
ATOM 5742 C C . LYS B 1 272 ? 11.491 47.403 1.134 1.000 42.436 272 LYS BBB C 1
ATOM 5743 O O . LYS B 1 272 ? 11.931 48.322 0.423 1.000 43.616 272 LYS BBB O 1
ATOM 5749 N N . VAL B 1 273 ? 10.240 46.962 1.094 1.000 39.418 273 VAL BBB N 1
ATOM 5750 C CA . VAL B 1 273 ? 9.148 47.663 0.363 1.000 44.887 273 VAL BBB CA 1
ATOM 5751 C C . VAL B 1 273 ? 8.048 47.958 1.378 1.000 46.493 273 VAL BBB C 1
ATOM 5752 O O . VAL B 1 273 ? 7.325 47.005 1.783 1.000 45.139 273 VAL BBB O 1
ATOM 5756 N N . ASN B 1 274 ? 8.007 49.221 1.814 1.000 41.632 274 ASN BBB N 1
ATOM 5757 C CA . ASN B 1 274 ? 7.164 49.694 2.941 1.000 43.190 274 ASN BBB CA 1
ATOM 5758 C C . ASN B 1 274 ? 7.550 48.889 4.194 1.000 39.649 274 ASN BBB C 1
ATOM 5759 O O . ASN B 1 274 ? 8.726 48.963 4.604 1.000 36.563 274 ASN BBB O 1
ATOM 5764 N N . GLU B 1 275 ? 6.606 48.134 4.758 1.000 38.038 275 GLU BBB N 1
ATOM 5765 C CA . GLU B 1 275 ? 6.805 47.443 6.059 1.000 39.993 275 GLU BBB CA 1
ATOM 5766 C C . GLU B 1 275 ? 7.196 45.984 5.799 1.000 35.857 275 GLU BBB C 1
ATOM 5767 O O . GLU B 1 275 ? 7.563 45.318 6.768 1.000 32.293 275 GLU BBB O 1
ATOM 5773 N N . ASN B 1 276 ? 7.170 45.549 4.538 1.000 31.095 276 ASN BBB N 1
ATOM 5774 C CA . ASN B 1 276 ? 7.435 44.153 4.111 1.000 32.312 276 ASN BBB CA 1
ATOM 5775 C C . ASN B 1 276 ? 8.812 44.038 3.463 1.000 30.790 276 ASN BBB C 1
ATOM 5776 O O . ASN B 1 276 ? 9.425 45.056 3.112 1.000 30.394 276 ASN BBB O 1
ATOM 5781 N N . ILE B 1 277 ? 9.269 42.804 3.319 1.000 29.505 277 ILE BBB N 1
ATOM 5782 C CA . ILE B 1 277 ? 10.526 42.448 2.617 1.000 29.619 277 ILE BBB CA 1
ATOM 5783 C C . ILE B 1 277 ? 10.123 41.813 1.298 1.000 32.847 277 ILE BBB C 1
ATOM 5784 O O . ILE B 1 277 ? 9.366 40.799 1.318 1.000 31.608 277 ILE BBB O 1
ATOM 5789 N N . LYS B 1 278 ? 10.563 42.420 0.196 1.000 28.440 278 LYS BBB N 1
ATOM 5790 C CA . LYS B 1 278 ? 10.256 41.926 -1.162 1.000 28.336 278 LYS BBB CA 1
ATOM 5791 C C . LYS B 1 278 ? 11.431 41.056 -1.562 1.000 24.658 278 LYS BBB C 1
ATOM 5792 O O . LYS B 1 278 ? 12.575 41.554 -1.581 1.000 24.221 278 LYS BBB O 1
ATOM 5798 N N . VAL B 1 279 ? 11.156 39.782 -1.791 1.000 25.641 279 VAL BBB N 1
ATOM 5799 C CA . VAL B 1 279 ? 12.202 38.785 -2.146 1.000 26.446 279 VAL BBB CA 1
ATOM 5800 C C . VAL B 1 279 ? 12.067 38.469 -3.631 1.000 25.226 279 VAL BBB C 1
ATOM 5801 O O . VAL B 1 279 ? 10.973 38.089 -4.048 1.000 26.481 279 VAL BBB O 1
ATOM 5805 N N . SER B 1 280 ? 13.153 38.625 -4.381 1.000 26.453 280 SER BBB N 1
ATOM 5806 C CA . SER B 1 280 ? 13.248 38.210 -5.801 1.000 28.903 280 SER BBB CA 1
ATOM 5807 C C . SER B 1 280 ? 13.996 36.875 -5.878 1.000 26.996 280 SER BBB C 1
ATOM 5808 O O . SER B 1 280 ? 15.105 36.782 -5.319 1.000 28.342 280 SER BBB O 1
ATOM 5811 N N . PHE B 1 281 ? 13.393 35.865 -6.498 1.000 26.952 281 PHE BBB N 1
ATOM 5812 C CA . PHE B 1 281 ? 13.910 34.472 -6.498 1.000 29.295 281 PHE BBB CA 1
ATOM 5813 C C . PHE B 1 281 ? 14.673 34.188 -7.799 1.000 33.568 281 PHE BBB C 1
ATOM 5814 O O . PHE B 1 281 ? 14.572 34.954 -8.782 1.000 34.573 281 PHE BBB O 1
ATOM 5822 N N . SER B 1 282 ? 15.421 33.085 -7.792 1.000 35.210 282 SER BBB N 1
ATOM 5823 C CA . SER B 1 282 ? 16.363 32.650 -8.851 1.000 36.581 282 SER BBB CA 1
ATOM 5824 C C . SER B 1 282 ? 15.584 32.221 -10.112 1.000 38.571 282 SER BBB C 1
ATOM 5825 O O . SER B 1 282 ? 16.213 32.117 -11.179 1.000 36.752 282 SER BBB O 1
ATOM 5828 N N . ASP B 1 283 ? 14.273 31.979 -9.997 1.000 37.761 283 ASP BBB N 1
ATOM 5829 C CA . ASP B 1 283 ? 13.392 31.580 -11.129 1.000 42.873 283 ASP BBB CA 1
ATOM 5830 C C . ASP B 1 283 ? 12.618 32.793 -11.676 1.000 45.511 283 ASP BBB C 1
ATOM 5831 O O . ASP B 1 283 ? 11.722 32.591 -12.510 1.000 47.050 283 ASP BBB O 1
ATOM 5836 N N . GLY B 1 284 ? 12.919 34.008 -11.214 1.000 41.610 284 GLY BBB N 1
ATOM 5837 C CA . GLY B 1 284 ? 12.231 35.229 -11.665 1.000 39.169 284 GLY BBB CA 1
ATOM 5838 C C . GLY B 1 284 ? 10.994 35.556 -10.849 1.000 38.592 284 GLY BBB C 1
ATOM 5839 O O . GLY B 1 284 ? 10.473 36.658 -11.026 1.000 42.343 284 GLY BBB O 1
ATOM 5840 N N . SER B 1 285 ? 10.519 34.675 -9.960 1.000 38.428 285 SER BBB N 1
ATOM 5841 C CA . SER B 1 285 ? 9.332 34.984 -9.118 1.000 36.569 285 SER BBB CA 1
ATOM 5842 C C . SER B 1 285 ? 9.733 36.016 -8.062 1.000 35.378 285 SER BBB C 1
ATOM 5843 O O . SER B 1 285 ? 10.964 36.206 -7.812 1.000 34.167 285 SER BBB O 1
ATOM 5846 N N . VAL B 1 286 ? 8.727 36.681 -7.507 1.000 33.411 286 VAL BBB N 1
ATOM 5847 C CA . VAL B 1 286 ? 8.839 37.747 -6.477 1.000 33.475 286 VAL BBB CA 1
ATOM 5848 C C . VAL B 1 286 ? 7.743 37.457 -5.452 1.000 33.252 286 VAL BBB C 1
ATOM 5849 O O . VAL B 1 286 ? 6.620 37.145 -5.881 1.000 30.477 286 VAL BBB O 1
ATOM 5853 N N . GLU B 1 287 ? 8.031 37.585 -4.157 1.000 32.987 287 GLU BBB N 1
ATOM 5854 C CA . GLU B 1 287 ? 6.986 37.465 -3.104 1.000 29.722 287 GLU BBB CA 1
ATOM 5855 C C . GLU B 1 287 ? 7.369 38.351 -1.915 1.000 28.050 287 GLU BBB C 1
ATOM 5856 O O . GLU B 1 287 ? 8.571 38.486 -1.620 1.000 28.831 287 GLU BBB O 1
ATOM 5862 N N . GLU B 1 288 ? 6.378 38.968 -1.282 1.000 27.616 288 GLU BBB N 1
ATOM 5863 C CA . GLU B 1 288 ? 6.570 39.784 -0.059 1.000 30.014 288 GLU BBB CA 1
ATOM 5864 C C . GLU B 1 288 ? 6.357 38.914 1.194 1.000 30.206 288 GLU BBB C 1
ATOM 5865 O O . GLU B 1 288 ? 5.455 38.022 1.179 1.000 31.920 288 GLU BBB O 1
ATOM 5871 N N . PHE B 1 289 ? 7.206 39.135 2.204 1.000 27.454 289 PHE BBB N 1
ATOM 5872 C CA . PHE B 1 289 ? 7.146 38.488 3.541 1.000 24.806 289 PHE BBB CA 1
ATOM 5873 C C . PHE B 1 289 ? 7.356 39.554 4.613 1.000 25.008 289 PHE BBB C 1
ATOM 5874 O O . PHE B 1 289 ? 7.939 40.648 4.325 1.000 25.909 289 PHE BBB O 1
ATOM 5882 N N . GLU B 1 290 ? 6.944 39.259 5.849 1.000 22.264 290 GLU BBB N 1
ATOM 5883 C CA . GLU B 1 290 ? 7.260 40.126 7.006 1.000 23.079 290 GLU BBB CA 1
ATOM 5884 C C . GLU B 1 290 ? 8.629 39.746 7.555 1.000 21.977 290 GLU BBB C 1
ATOM 5885 O O . GLU B 1 290 ? 9.331 40.641 8.029 1.000 22.308 290 GLU BBB O 1
ATOM 5891 N N . THR B 1 291 ? 8.985 38.461 7.500 1.000 20.409 291 THR BBB N 1
ATOM 5892 C CA . THR B 1 291 ? 10.251 37.946 8.070 1.000 20.238 291 THR BBB CA 1
ATOM 5893 C C . THR B 1 291 ? 10.930 37.054 7.047 1.000 17.386 291 THR BBB C 1
ATOM 5894 O O . THR B 1 291 ? 10.261 36.225 6.442 1.000 19.101 291 THR BBB O 1
ATOM 5898 N N . VAL B 1 292 ? 12.234 37.229 6.916 1.000 17.766 292 VAL BBB N 1
ATOM 5899 C CA . VAL B 1 292 ? 13.108 36.376 6.084 1.000 18.381 292 VAL BBB CA 1
ATOM 5900 C C . VAL B 1 292 ? 14.201 35.809 6.987 1.000 19.287 292 VAL BBB C 1
ATOM 5901 O O . VAL B 1 292 ? 14.975 36.603 7.535 1.000 19.078 292 VAL BBB O 1
ATOM 5905 N N . LEU B 1 293 ? 14.243 34.480 7.127 1.000 19.446 293 LEU BBB N 1
ATOM 5906 C CA . LEU B 1 293 ? 15.190 33.775 8.024 1.000 19.355 293 LEU BBB CA 1
ATOM 5907 C C . LEU B 1 293 ? 16.097 32.877 7.191 1.000 18.468 293 LEU BBB C 1
ATOM 5908 O O . LEU B 1 293 ? 15.567 31.967 6.519 1.000 17.520 293 LEU BBB O 1
ATOM 5913 N N . TYR B 1 294 ? 17.411 33.126 7.244 1.000 17.794 294 TYR BBB N 1
ATOM 5914 C CA . TYR B 1 294 ? 18.442 32.274 6.625 1.000 19.359 294 TYR BBB CA 1
ATOM 5915 C C . TYR B 1 294 ? 18.771 31.114 7.567 1.000 18.506 294 TYR BBB C 1
ATOM 5916 O O . TYR B 1 294 ? 19.229 31.380 8.672 1.000 18.452 294 TYR BBB O 1
ATOM 5925 N N . ALA B 1 295 ? 18.499 29.898 7.127 1.000 18.445 295 ALA BBB N 1
ATOM 5926 C CA . ALA B 1 295 ? 18.866 28.628 7.813 1.000 20.277 295 ALA BBB CA 1
ATOM 5927 C C . ALA B 1 295 ? 19.614 27.742 6.816 1.000 22.257 295 ALA BBB C 1
ATOM 5928 O O . ALA B 1 295 ? 19.325 26.540 6.704 1.000 24.585 295 ALA BBB O 1
ATOM 5930 N N . THR B 1 296 ? 20.558 28.329 6.100 1.000 23.363 296 THR BBB N 1
ATOM 5931 C CA . THR B 1 296 ? 21.321 27.627 5.039 1.000 27.269 296 THR BBB CA 1
ATOM 5932 C C . THR B 1 296 ? 22.396 26.771 5.706 1.000 27.701 296 THR BBB C 1
ATOM 5933 O O . THR B 1 296 ? 22.510 25.599 5.323 1.000 32.348 296 THR BBB O 1
ATOM 5937 N N . GLY B 1 297 ? 23.055 27.293 6.722 1.000 22.863 297 GLY BBB N 1
ATOM 5938 C CA . GLY B 1 297 ? 24.185 26.611 7.364 1.000 23.725 297 GLY BBB CA 1
ATOM 5939 C C . GLY B 1 297 ? 24.837 27.492 8.408 1.000 23.235 297 GLY BBB C 1
ATOM 5940 O O . GLY B 1 297 ? 24.309 28.567 8.729 1.000 20.739 297 GLY BBB O 1
ATOM 5941 N N . ARG B 1 298 ? 25.910 26.983 8.984 1.000 22.159 298 ARG BBB N 1
ATOM 5942 C CA . ARG B 1 298 ? 26.690 27.638 10.049 1.000 23.493 298 ARG BBB CA 1
ATOM 5943 C C . ARG B 1 298 ? 28.161 27.591 9.654 1.000 22.040 298 ARG BBB C 1
ATOM 5944 O O . ARG B 1 298 ? 28.586 26.537 9.148 1.000 23.497 298 ARG BBB O 1
ATOM 5952 N N . ASN B 1 299 ? 28.899 28.677 9.885 1.000 23.176 299 ASN BBB N 1
ATOM 5953 C CA . ASN B 1 299 ? 30.371 28.742 9.732 1.000 23.615 299 ASN BBB CA 1
ATOM 5954 C C . ASN B 1 299 ? 31.035 28.691 11.103 1.000 24.865 299 ASN BBB C 1
ATOM 5955 O O . ASN B 1 299 ? 30.562 29.339 12.040 1.000 21.221 299 ASN BBB O 1
ATOM 5960 N N . PRO B 1 300 ? 32.177 27.975 11.235 1.000 22.840 300 PRO BBB N 1
ATOM 5961 C CA . PRO B 1 300 ? 32.907 27.900 12.493 1.000 21.780 300 PRO BBB CA 1
ATOM 5962 C C . PRO B 1 300 ? 33.386 29.294 12.890 1.000 24.265 300 PRO BBB C 1
ATOM 5963 O O . PRO B 1 300 ? 33.866 30.003 12.025 1.000 24.412 300 PRO BBB O 1
ATOM 5967 N N . ASP B 1 301 ? 33.213 29.672 14.161 1.000 22.492 301 ASP BBB N 1
ATOM 5968 C CA . ASP B 1 301 ? 33.604 31.017 14.664 1.000 23.833 301 ASP BBB CA 1
ATOM 5969 C C . ASP B 1 301 ? 35.078 30.982 15.100 1.000 23.822 301 ASP BBB C 1
ATOM 5970 O O . ASP B 1 301 ? 35.364 30.723 16.279 1.000 23.079 301 ASP BBB O 1
ATOM 5975 N N . VAL B 1 302 ? 35.990 31.160 14.151 1.000 23.383 302 VAL BBB N 1
ATOM 5976 C CA . VAL B 1 302 ? 37.441 30.958 14.389 1.000 24.533 302 VAL BBB CA 1
ATOM 5977 C C . VAL B 1 302 ? 38.269 32.119 13.821 1.000 27.727 302 VAL BBB C 1
ATOM 5978 O O . VAL B 1 302 ? 39.473 32.134 14.101 1.000 26.249 302 VAL BBB O 1
ATOM 5982 N N . LYS B 1 303 ? 37.667 33.066 13.100 1.000 28.182 303 LYS BBB N 1
ATOM 5983 C CA . LYS B 1 303 ? 38.422 34.145 12.400 1.000 31.633 303 LYS BBB CA 1
ATOM 5984 C C . LYS B 1 303 ? 39.121 35.035 13.426 1.000 30.737 303 LYS BBB C 1
ATOM 5985 O O . LYS B 1 303 ? 40.169 35.586 13.112 1.000 30.032 303 LYS BBB O 1
ATOM 5991 N N . GLY B 1 304 ? 38.574 35.179 14.627 1.000 26.646 304 GLY BBB N 1
ATOM 5992 C CA . GLY B 1 304 ? 39.168 36.049 15.653 1.000 26.194 304 GLY BBB CA 1
ATOM 5993 C C . GLY B 1 304 ? 40.247 35.363 16.474 1.000 25.478 304 GLY BBB C 1
ATOM 5994 O O . GLY B 1 304 ? 40.795 36.013 17.342 1.000 28.308 304 GLY BBB O 1
ATOM 5995 N N . LEU B 1 305 ? 40.506 34.069 16.282 1.000 25.808 305 LEU BBB N 1
ATOM 5996 C CA . LEU B 1 305 ? 41.377 33.298 17.215 1.000 22.822 305 LEU BBB CA 1
ATOM 5997 C C . LEU B 1 305 ? 42.868 33.457 16.882 1.000 26.993 305 LEU BBB C 1
ATOM 5998 O O . LEU B 1 305 ? 43.696 33.044 17.751 1.000 24.625 305 LEU BBB O 1
ATOM 6003 N N . ASN B 1 306 ? 43.194 33.983 15.689 1.000 24.969 306 ASN BBB N 1
ATOM 6004 C CA . ASN B 1 306 ? 44.592 34.163 15.209 1.000 26.808 306 ASN BBB CA 1
ATOM 6005 C C . ASN B 1 306 ? 45.214 32.798 14.918 1.000 28.158 306 ASN BBB C 1
ATOM 6006 O O . ASN B 1 306 ? 46.395 32.606 15.269 1.000 29.365 306 ASN BBB O 1
ATOM 6011 N N . LEU B 1 307 ? 44.452 31.875 14.314 1.000 27.681 307 LEU BBB N 1
ATOM 6012 C CA . LEU B 1 307 ? 44.904 30.477 14.062 1.000 28.206 307 LEU BBB CA 1
ATOM 6013 C C . LEU B 1 307 ? 46.108 30.456 13.100 1.000 29.012 307 LEU BBB C 1
ATOM 6014 O O . LEU B 1 307 ? 47.032 29.653 13.327 1.000 26.982 307 LEU BBB O 1
ATOM 6019 N N . ASN B 1 308 ? 46.078 31.239 12.027 1.000 30.359 308 ASN BBB N 1
ATOM 6020 C CA . ASN B 1 308 ? 47.134 31.163 10.974 1.000 34.855 308 ASN BBB CA 1
ATOM 6021 C C . ASN B 1 308 ? 48.500 31.560 11.575 1.000 33.358 308 ASN BBB C 1
ATOM 6022 O O . ASN B 1 308 ? 49.464 30.819 11.320 1.000 34.935 308 ASN BBB O 1
ATOM 6027 N N . ALA B 1 309 ? 48.579 32.598 12.416 1.000 34.154 309 ALA BBB N 1
ATOM 6028 C CA . ALA B 1 309 ? 49.857 33.090 12.984 1.000 33.494 309 ALA BBB CA 1
ATOM 6029 C C . ALA B 1 309 ? 50.445 32.042 13.932 1.000 33.191 309 ALA BBB C 1
ATOM 6030 O O . ALA B 1 309 ? 51.679 31.977 14.056 1.000 27.311 309 ALA BBB O 1
ATOM 6032 N N . ILE B 1 310 ? 49.612 31.214 14.557 1.000 29.056 310 ILE BBB N 1
ATOM 6033 C CA . ILE B 1 310 ? 50.072 30.191 15.539 1.000 30.379 310 ILE BBB CA 1
ATOM 6034 C C . ILE B 1 310 ? 50.421 28.891 14.804 1.000 28.338 310 ILE BBB C 1
ATOM 6035 O O . ILE B 1 310 ? 51.191 28.091 15.356 1.000 30.363 310 ILE BBB O 1
ATOM 6040 N N . GLY B 1 311 ? 49.868 28.669 13.619 1.000 26.510 311 GLY BBB N 1
ATOM 6041 C CA . GLY B 1 311 ? 50.090 27.440 12.846 1.000 25.601 311 GLY BBB CA 1
ATOM 6042 C C . GLY B 1 311 ? 49.049 26.375 13.137 1.000 28.747 311 GLY BBB C 1
ATOM 6043 O O . GLY B 1 311 ? 49.341 25.206 12.934 1.000 25.903 311 GLY BBB O 1
ATOM 6044 N N . VAL B 1 312 ? 47.844 26.773 13.564 1.000 27.823 312 VAL BBB N 1
ATOM 6045 C CA . VAL B 1 312 ? 46.681 25.852 13.682 1.000 27.462 312 VAL BBB CA 1
ATOM 6046 C C . VAL B 1 312 ? 46.051 25.710 12.302 1.000 27.489 312 VAL BBB C 1
ATOM 6047 O O . VAL B 1 312 ? 45.463 26.680 11.807 1.000 27.584 312 VAL BBB O 1
ATOM 6051 N N . GLU B 1 313 ? 46.122 24.506 11.758 1.000 28.165 313 GLU BBB N 1
ATOM 6052 C CA . GLU B 1 313 ? 45.662 24.169 10.395 1.000 30.083 313 GLU BBB CA 1
ATOM 6053 C C . GLU B 1 313 ? 44.130 24.070 10.376 1.000 30.892 313 GLU BBB C 1
ATOM 6054 O O . GLU B 1 313 ? 43.570 23.392 11.282 1.000 25.025 313 GLU BBB O 1
ATOM 6060 N N . VAL B 1 314 ? 43.513 24.706 9.372 1.000 28.873 314 VAL BBB N 1
ATOM 6061 C CA . VAL B 1 314 ? 42.048 24.699 9.097 1.000 29.478 314 VAL BBB CA 1
ATOM 6062 C C . VAL B 1 314 ? 41.828 24.071 7.724 1.000 30.376 314 VAL BBB C 1
ATOM 6063 O O . VAL B 1 314 ? 42.723 24.174 6.857 1.000 28.620 314 VAL BBB O 1
ATOM 6067 N N . SER B 1 315 ? 40.676 23.445 7.531 1.000 28.897 315 SER BBB N 1
ATOM 6068 C CA . SER B 1 315 ? 40.222 22.858 6.245 1.000 30.060 315 SER BBB CA 1
ATOM 6069 C C . SER B 1 315 ? 39.737 23.974 5.327 1.000 29.996 315 SER BBB C 1
ATOM 6070 O O . SER B 1 315 ? 39.678 25.147 5.780 1.000 26.014 315 SER BBB O 1
ATOM 6073 N N . ASP B 1 316 ? 39.277 23.596 4.134 1.000 38.373 316 ASP BBB N 1
ATOM 6074 C CA . ASP B 1 316 ? 38.764 24.530 3.093 1.000 42.684 316 ASP BBB CA 1
ATOM 6075 C C . ASP B 1 316 ? 37.425 25.149 3.554 1.000 39.781 316 ASP BBB C 1
ATOM 6076 O O . ASP B 1 316 ? 37.131 26.279 3.159 1.000 38.957 316 ASP BBB O 1
ATOM 6081 N N . SER B 1 317 ? 36.656 24.475 4.419 1.000 41.636 317 SER BBB N 1
ATOM 6082 C CA . SER B 1 317 ? 35.396 25.011 5.022 1.000 38.656 317 SER BBB CA 1
ATOM 6083 C C . SER B 1 317 ? 35.687 26.006 6.165 1.000 34.496 317 SER BBB C 1
ATOM 6084 O O . SER B 1 317 ? 34.725 26.658 6.658 1.000 34.852 317 SER BBB O 1
ATOM 6087 N N . GLY B 1 318 ? 36.949 26.092 6.609 1.000 30.469 318 GLY BBB N 1
ATOM 6088 C CA . GLY B 1 318 ? 37.381 26.943 7.735 1.000 29.452 318 GLY BBB CA 1
ATOM 6089 C C . GLY B 1 318 ? 37.352 26.195 9.068 1.000 27.081 318 GLY BBB C 1
ATOM 6090 O O . GLY B 1 318 ? 37.759 26.776 10.054 1.000 24.780 318 GLY BBB O 1
ATOM 6091 N N . LYS B 1 319 ? 36.941 24.921 9.085 1.000 24.893 319 LYS BBB N 1
ATOM 6092 C CA . LYS B 1 319 ? 36.935 24.110 10.329 1.000 23.978 319 LYS BBB CA 1
ATOM 6093 C C . LYS B 1 319 ? 38.355 23.689 10.712 1.000 25.282 319 LYS BBB C 1
ATOM 6094 O O . LYS B 1 319 ? 39.241 23.547 9.829 1.000 24.275 319 LYS BBB O 1
ATOM 6100 N N . ILE B 1 320 ? 38.570 23.476 12.000 1.000 23.525 320 ILE BBB N 1
ATOM 6101 C CA . ILE B 1 320 ? 39.890 23.073 12.553 1.000 23.371 320 ILE BBB CA 1
ATOM 6102 C C . ILE B 1 320 ? 40.122 21.597 12.231 1.000 25.446 320 ILE BBB C 1
ATOM 6103 O O . ILE B 1 320 ? 39.186 20.806 12.346 1.000 20.528 320 ILE BBB O 1
ATOM 6108 N N . ILE B 1 321 ? 41.313 21.275 11.727 1.000 24.819 321 ILE BBB N 1
ATOM 6109 C CA . ILE B 1 321 ? 41.734 19.872 11.486 1.000 23.848 321 ILE BBB CA 1
ATOM 6110 C C . ILE B 1 321 ? 42.188 19.300 12.826 1.000 23.953 321 ILE BBB C 1
ATOM 6111 O O . ILE B 1 321 ? 43.203 19.802 13.394 1.000 22.758 321 ILE BBB O 1
ATOM 6116 N N . ALA B 1 322 ? 41.383 18.390 13.401 1.000 22.319 322 ALA BBB N 1
ATOM 6117 C CA . ALA B 1 322 ? 41.669 17.800 14.730 1.000 21.195 322 ALA BBB CA 1
ATOM 6118 C C . ALA B 1 322 ? 40.912 16.488 14.883 1.000 24.772 322 ALA BBB C 1
ATOM 6119 O O . ALA B 1 322 ? 40.033 16.361 15.732 1.000 22.914 322 ALA BBB O 1
ATOM 6121 N N . PRO B 1 323 ? 41.226 15.469 14.057 1.000 26.862 323 PRO BBB N 1
ATOM 6122 C CA . PRO B 1 323 ? 40.402 14.258 14.017 1.000 26.203 323 PRO BBB CA 1
ATOM 6123 C C . PRO B 1 323 ? 40.388 13.509 15.358 1.000 24.588 323 PRO BBB C 1
ATOM 6124 O O . PRO B 1 323 ? 39.449 12.778 15.604 1.000 26.382 323 PRO BBB O 1
ATOM 6128 N N . LYS B 1 324 ? 41.422 13.694 16.187 1.000 22.505 324 LYS BBB N 1
ATOM 6129 C CA . LYS B 1 324 ? 41.521 13.072 17.534 1.000 24.193 324 LYS BBB CA 1
ATOM 6130 C C . LYS B 1 324 ? 41.543 14.183 18.580 1.000 22.393 324 LYS BBB C 1
ATOM 6131 O O . LYS B 1 324 ? 42.033 13.912 19.681 1.000 22.219 324 LYS BBB O 1
ATOM 6137 N N . ASP B 1 325 ? 40.981 15.359 18.232 1.000 20.860 325 ASP BBB N 1
ATOM 6138 C CA . ASP B 1 325 ? 40.863 16.573 19.084 1.000 20.956 325 ASP BBB CA 1
ATOM 6139 C C . ASP B 1 325 ? 42.188 17.353 19.183 1.000 22.412 325 ASP BBB C 1
ATOM 6140 O O . ASP B 1 325 ? 42.121 18.481 19.674 1.000 20.190 325 ASP BBB O 1
ATOM 6145 N N . ALA B 1 326 ? 43.321 16.799 18.715 1.000 22.009 326 ALA BBB N 1
ATOM 6146 C CA . ALA B 1 326 ? 44.639 17.488 18.685 1.000 20.934 326 ALA BBB CA 1
ATOM 6147 C C . ALA B 1 326 ? 44.792 18.283 17.383 1.000 19.502 326 ALA BBB C 1
ATOM 6148 O O . ALA B 1 326 ? 44.608 17.731 16.272 1.000 20.548 326 ALA BBB O 1
ATOM 6150 N N . THR B 1 327 ? 45.044 19.588 17.500 1.000 21.487 327 THR BBB N 1
ATOM 6151 C CA . THR B 1 327 ? 45.323 20.454 16.336 1.000 21.171 327 THR BBB CA 1
ATOM 6152 C C . THR B 1 327 ? 46.734 20.155 15.839 1.000 22.685 327 THR BBB C 1
ATOM 6153 O O . THR B 1 327 ? 47.402 19.337 16.470 1.000 19.681 327 THR BBB O 1
ATOM 6157 N N . SER B 1 328 ? 47.147 20.863 14.787 1.000 26.691 328 SER BBB N 1
ATOM 6158 C CA . SER B 1 328 ? 48.535 20.847 14.236 1.000 25.753 328 SER BBB CA 1
ATOM 6159 C C . SER B 1 328 ? 49.504 21.457 15.263 1.000 25.273 328 SER BBB C 1
ATOM 6160 O O . SER B 1 328 ? 50.687 21.236 15.144 1.000 27.766 328 SER BBB O 1
ATOM 6163 N N . VAL B 1 329 ? 49.025 22.198 16.254 1.000 21.820 329 VAL BBB N 1
ATOM 6164 C CA . VAL B 1 329 ? 49.851 22.704 17.387 1.000 24.640 329 VAL BBB CA 1
ATOM 6165 C C . VAL B 1 329 ? 49.591 21.811 18.606 1.000 25.423 329 VAL BBB C 1
ATOM 6166 O O . VAL B 1 329 ? 48.460 21.804 19.133 1.000 22.546 329 VAL BBB O 1
ATOM 6170 N N . PRO B 1 330 ? 50.613 21.055 19.092 1.000 25.307 330 PRO BBB N 1
ATOM 6171 C CA . PRO B 1 330 ? 50.388 19.944 20.025 1.000 24.906 330 PRO BBB CA 1
ATOM 6172 C C . PRO B 1 330 ? 49.860 20.346 21.417 1.000 24.342 330 PRO BBB C 1
ATOM 6173 O O . PRO B 1 330 ? 49.362 19.488 22.112 1.000 23.915 330 PRO BBB O 1
ATOM 6177 N N . SER B 1 331 ? 50.024 21.604 21.827 1.000 22.240 331 SER BBB N 1
ATOM 6178 C CA . SER B 1 331 ? 49.480 22.163 23.091 1.000 24.287 331 SER BBB CA 1
ATOM 6179 C C . SER B 1 331 ? 48.033 22.672 22.905 1.000 22.124 331 SER BBB C 1
ATOM 6180 O O . SER B 1 331 ? 47.427 23.092 23.908 1.000 24.021 331 SER BBB O 1
ATOM 6183 N N . ILE B 1 332 ? 47.506 22.671 21.682 1.000 23.050 332 ILE BBB N 1
ATOM 6184 C CA . ILE B 1 332 ? 46.165 23.245 21.346 1.000 20.667 332 ILE BBB CA 1
ATOM 6185 C C . ILE B 1 332 ? 45.261 22.118 20.834 1.000 21.790 332 ILE BBB C 1
ATOM 6186 O O . ILE B 1 332 ? 45.639 21.372 19.887 1.000 20.307 332 ILE BBB O 1
ATOM 6191 N N . PHE B 1 333 ? 44.084 22.022 21.462 1.000 21.567 333 PHE BBB N 1
ATOM 6192 C CA . PHE B 1 333 ? 43.049 20.990 21.200 1.000 19.725 333 PHE BBB CA 1
ATOM 6193 C C . PHE B 1 333 ? 41.783 21.700 20.719 1.000 20.573 333 PHE BBB C 1
ATOM 6194 O O . PHE B 1 333 ? 41.663 22.940 20.895 1.000 19.161 333 PHE BBB O 1
ATOM 6202 N N . ALA B 1 334 ? 40.860 20.939 20.135 1.000 17.931 334 ALA BBB N 1
ATOM 6203 C CA . ALA B 1 334 ? 39.571 21.455 19.647 1.000 17.399 334 ALA BBB CA 1
ATOM 6204 C C . ALA B 1 334 ? 38.525 20.350 19.769 1.000 17.262 334 ALA BBB C 1
ATOM 6205 O O . ALA B 1 334 ? 38.841 19.174 19.505 1.000 15.911 334 ALA BBB O 1
ATOM 6207 N N . VAL B 1 335 ? 37.326 20.746 20.188 1.000 18.037 335 VAL BBB N 1
ATOM 6208 C CA . VAL B 1 335 ? 36.105 19.893 20.175 1.000 16.287 335 VAL BBB CA 1
ATOM 6209 C C . VAL B 1 335 ? 34.915 20.718 19.700 1.000 17.815 335 VAL BBB C 1
ATOM 6210 O O . VAL B 1 335 ? 35.004 21.987 19.619 1.000 14.941 335 VAL BBB O 1
ATOM 6214 N N . GLY B 1 336 ? 33.833 20.002 19.386 1.000 17.168 336 GLY BBB N 1
ATOM 6215 C CA . GLY B 1 336 ? 32.544 20.618 19.064 1.000 17.322 336 GLY BBB CA 1
ATOM 6216 C C . GLY B 1 336 ? 32.469 21.016 17.614 1.000 18.258 336 GLY BBB C 1
ATOM 6217 O O . GLY B 1 336 ? 33.191 20.455 16.795 1.000 19.369 336 GLY BBB O 1
ATOM 6218 N N . ASP B 1 337 ? 31.628 22.005 17.322 1.000 18.675 337 ASP BBB N 1
ATOM 6219 C CA . ASP B 1 337 ? 31.143 22.316 15.963 1.000 18.096 337 ASP BBB CA 1
ATOM 6220 C C . ASP B 1 337 ? 32.278 22.862 15.083 1.000 18.149 337 ASP BBB C 1
ATOM 6221 O O . ASP B 1 337 ? 32.079 22.870 13.872 1.000 18.127 337 ASP BBB O 1
ATOM 6226 N N . ILE B 1 338 ? 33.398 23.313 15.655 1.000 18.020 338 ILE BBB N 1
ATOM 6227 C CA . ILE B 1 338 ? 34.506 23.904 14.849 1.000 19.062 338 ILE BBB CA 1
ATOM 6228 C C . ILE B 1 338 ? 35.415 22.827 14.251 1.000 22.436 338 ILE BBB C 1
ATOM 6229 O O . ILE B 1 338 ? 36.298 23.206 13.435 1.000 23.134 338 ILE BBB O 1
ATOM 6234 N N . VAL B 1 339 ? 35.257 21.558 14.627 1.000 21.634 339 VAL BBB N 1
ATOM 6235 C CA . VAL B 1 339 ? 36.210 20.498 14.200 1.000 22.915 339 VAL BBB CA 1
ATOM 6236 C C . VAL B 1 339 ? 35.694 19.822 12.926 1.000 22.390 339 VAL BBB C 1
ATOM 6237 O O . VAL B 1 339 ? 34.545 19.330 12.915 1.000 18.189 339 VAL BBB O 1
ATOM 6241 N N . GLU B 1 340 ? 36.555 19.722 11.906 1.000 23.657 340 GLU BBB N 1
ATOM 6242 C CA . GLU B 1 340 ? 36.223 19.033 10.631 1.000 23.257 340 GLU BBB CA 1
ATOM 6243 C C . GLU B 1 340 ? 35.905 17.557 10.904 1.000 20.532 340 GLU BBB C 1
ATOM 6244 O O . GLU B 1 340 ? 36.575 16.948 11.748 1.000 19.339 340 GLU BBB O 1
ATOM 6250 N N . GLY B 1 341 ? 34.876 17.028 10.238 1.000 21.710 341 GLY BBB N 1
ATOM 6251 C CA . GLY B 1 341 ? 34.598 15.587 10.072 1.000 21.601 341 GLY BBB CA 1
ATOM 6252 C C . GLY B 1 341 ? 33.780 14.997 11.210 1.000 24.557 341 GLY BBB C 1
ATOM 6253 O O . GLY B 1 341 ? 33.755 13.743 11.336 1.000 22.295 341 GLY BBB O 1
ATOM 6254 N N . ARG B 1 342 ? 33.144 15.811 12.056 1.000 21.370 342 ARG BBB N 1
ATOM 6255 C CA . ARG B 1 342 ? 32.301 15.234 13.149 1.000 20.695 342 ARG BBB CA 1
ATOM 6256 C C . ARG B 1 342 ? 30.952 15.931 13.166 1.000 21.236 342 ARG BBB C 1
ATOM 6257 O O . ARG B 1 342 ? 30.836 17.080 12.765 1.000 21.305 342 ARG BBB O 1
ATOM 6265 N N . PRO B 1 343 ? 29.885 15.248 13.614 1.000 22.357 343 PRO BBB N 1
ATOM 6266 C CA . PRO B 1 343 ? 28.557 15.855 13.630 1.000 21.804 343 PRO BBB CA 1
ATOM 6267 C C . PRO B 1 343 ? 28.487 17.058 14.587 1.000 19.768 343 PRO BBB C 1
ATOM 6268 O O . PRO B 1 343 ? 29.105 17.046 15.640 1.000 19.111 343 PRO BBB O 1
ATOM 6272 N N . GLU B 1 344 ? 27.719 18.069 14.204 1.000 18.111 344 GLU BBB N 1
ATOM 6273 C CA . GLU B 1 344 ? 27.545 19.316 14.992 1.000 20.311 344 GLU BBB CA 1
ATOM 6274 C C . GLU B 1 344 ? 26.393 19.096 15.986 1.000 18.108 344 GLU BBB C 1
ATOM 6275 O O . GLU B 1 344 ? 25.235 19.528 15.695 1.000 18.987 344 GLU BBB O 1
ATOM 6281 N N . LEU B 1 345 ? 26.667 18.392 17.076 1.000 16.685 345 LEU BBB N 1
ATOM 6282 C CA . LEU B 1 345 ? 25.623 18.048 18.082 1.000 16.637 345 LEU BBB CA 1
ATOM 6283 C C . LEU B 1 345 ? 26.140 18.327 19.489 1.000 17.423 345 LEU BBB C 1
ATOM 6284 O O . LEU B 1 345 ? 27.356 18.133 19.730 1.000 18.710 345 LEU BBB O 1
ATOM 6289 N N . THR B 1 346 ? 25.237 18.663 20.412 1.000 15.986 346 THR BBB N 1
ATOM 6290 C CA . THR B 1 346 ? 25.584 18.977 21.806 1.000 16.159 346 THR BBB CA 1
ATOM 6291 C C . THR B 1 346 ? 26.231 17.761 22.486 1.000 15.547 346 THR BBB C 1
ATOM 6292 O O . THR B 1 346 ? 27.312 17.879 23.075 1.000 14.355 346 THR BBB O 1
ATOM 6296 N N . PRO B 1 347 ? 25.610 16.558 22.483 1.000 16.203 347 PRO BBB N 1
ATOM 6297 C CA . PRO B 1 347 ? 26.174 15.422 23.229 1.000 16.312 347 PRO BBB CA 1
ATOM 6298 C C . PRO B 1 347 ? 27.556 14.973 22.726 1.000 16.607 347 PRO BBB C 1
ATOM 6299 O O . PRO B 1 347 ? 28.327 14.415 23.507 1.000 14.918 347 PRO BBB O 1
ATOM 6303 N N . VAL B 1 348 ? 27.850 15.239 21.459 1.000 16.307 348 VAL BBB N 1
ATOM 6304 C CA . VAL B 1 348 ? 29.177 14.933 20.844 1.000 17.276 348 VAL BBB CA 1
ATOM 6305 C C . VAL B 1 348 ? 30.216 15.949 21.321 1.000 17.011 348 VAL BBB C 1
ATOM 6306 O O . VAL B 1 348 ? 31.362 15.523 21.622 1.000 17.179 348 VAL BBB O 1
ATOM 6310 N N . ALA B 1 349 ? 29.849 17.242 21.389 1.000 15.766 349 ALA BBB N 1
ATOM 6311 C CA . ALA B 1 349 ? 30.693 18.290 21.994 1.000 15.694 349 ALA BBB CA 1
ATOM 6312 C C . ALA B 1 349 ? 30.952 17.948 23.474 1.000 15.538 349 ALA BBB C 1
ATOM 6313 O O . ALA B 1 349 ? 32.112 17.911 23.903 1.000 14.480 349 ALA BBB O 1
ATOM 6315 N N . VAL B 1 350 ? 29.901 17.665 24.246 1.000 15.456 350 VAL BBB N 1
ATOM 6316 C CA . VAL B 1 350 ? 30.010 17.359 25.702 1.000 15.694 350 VAL BBB CA 1
ATOM 6317 C C . VAL B 1 350 ? 30.935 16.150 25.890 1.000 15.668 350 VAL BBB C 1
ATOM 6318 O O . VAL B 1 350 ? 31.890 16.255 26.680 1.000 16.020 350 VAL BBB O 1
ATOM 6322 N N . LYS B 1 351 ? 30.647 15.029 25.237 1.000 16.881 351 LYS BBB N 1
ATOM 6323 C CA . LYS B 1 351 ? 31.415 13.792 25.499 1.000 17.352 351 LYS BBB CA 1
ATOM 6324 C C . LYS B 1 351 ? 32.884 13.984 25.037 1.000 18.823 351 LYS BBB C 1
ATOM 6325 O O . LYS B 1 351 ? 33.775 13.554 25.741 1.000 17.303 351 LYS BBB O 1
ATOM 6331 N N . ALA B 1 352 ? 33.119 14.636 23.906 1.000 18.608 352 ALA BBB N 1
ATOM 6332 C CA . ALA B 1 352 ? 34.493 14.916 23.412 1.000 20.062 352 ALA BBB CA 1
ATOM 6333 C C . ALA B 1 352 ? 35.253 15.730 24.459 1.000 19.658 352 ALA BBB C 1
ATOM 6334 O O . ALA B 1 352 ? 36.358 15.320 24.783 1.000 21.408 352 ALA BBB O 1
ATOM 6336 N N . GLY B 1 353 ? 34.651 16.782 25.025 1.000 17.707 353 GLY BBB N 1
ATOM 6337 C CA . GLY B 1 353 ? 35.277 17.630 26.062 1.000 18.513 353 GLY BBB CA 1
ATOM 6338 C C . GLY B 1 353 ? 35.654 16.832 27.303 1.000 17.907 353 GLY BBB C 1
ATOM 6339 O O . GLY B 1 353 ? 36.784 16.975 27.824 1.000 18.838 353 GLY BBB O 1
ATOM 6340 N N . ILE B 1 354 ? 34.747 15.967 27.756 1.000 19.478 354 ILE BBB N 1
ATOM 6341 C CA . ILE B 1 354 ? 34.948 15.157 28.990 1.000 18.893 354 ILE BBB CA 1
ATOM 6342 C C . ILE B 1 354 ? 36.095 14.169 28.725 1.000 19.004 354 ILE BBB C 1
ATOM 6343 O O . ILE B 1 354 ? 37.020 14.077 29.607 1.000 19.362 354 ILE BBB O 1
ATOM 6348 N N . LEU B 1 355 ? 36.036 13.431 27.608 1.000 19.340 355 LEU BBB N 1
ATOM 6349 C CA . LEU B 1 355 ? 37.040 12.378 27.313 1.000 19.807 355 LEU BBB CA 1
ATOM 6350 C C . LEU B 1 355 ? 38.391 13.056 27.076 1.000 19.442 355 LEU BBB C 1
ATOM 6351 O O . LEU B 1 355 ? 39.398 12.506 27.524 1.000 19.364 355 LEU BBB O 1
ATOM 6356 N N . LEU B 1 356 ? 38.414 14.239 26.463 1.000 19.416 356 LEU BBB N 1
ATOM 6357 C CA . LEU B 1 356 ? 39.692 14.987 26.276 1.000 19.351 356 LEU BBB CA 1
ATOM 6358 C C . LEU B 1 356 ? 40.294 15.262 27.652 1.000 19.676 356 LEU BBB C 1
ATOM 6359 O O . LEU B 1 356 ? 41.473 14.975 27.832 1.000 20.404 356 LEU BBB O 1
ATOM 6364 N N . ALA B 1 357 ? 39.524 15.789 28.603 1.000 17.929 357 ALA BBB N 1
ATOM 6365 C CA . ALA B 1 357 ? 40.017 16.097 29.965 1.000 18.608 357 ALA BBB CA 1
ATOM 6366 C C . ALA B 1 357 ? 40.607 14.841 30.604 1.000 19.376 357 ALA BBB C 1
ATOM 6367 O O . ALA B 1 357 ? 41.715 14.927 31.196 1.000 18.796 357 ALA BBB O 1
ATOM 6369 N N . ARG B 1 358 ? 39.938 13.708 30.452 1.000 20.100 358 ARG BBB N 1
ATOM 6370 C CA . ARG B 1 358 ? 40.412 12.435 31.027 1.000 21.986 358 ARG BBB CA 1
ATOM 6371 C C . ARG B 1 358 ? 41.696 11.948 30.328 1.000 21.836 358 ARG BBB C 1
ATOM 6372 O O . ARG B 1 358 ? 42.517 11.345 31.004 1.000 21.165 358 ARG BBB O 1
ATOM 6380 N N . ARG B 1 359 ? 41.847 12.142 29.024 1.000 21.473 359 ARG BBB N 1
ATOM 6381 C CA . ARG B 1 359 ? 43.083 11.745 28.292 1.000 20.314 359 ARG BBB CA 1
ATOM 6382 C C . ARG B 1 359 ? 44.218 12.669 28.737 1.000 20.971 359 ARG BBB C 1
ATOM 6383 O O . ARG B 1 359 ? 45.331 12.178 28.912 1.000 20.953 359 ARG BBB O 1
ATOM 6391 N N . LEU B 1 360 ? 43.953 13.964 28.944 1.000 20.324 360 LEU BBB N 1
ATOM 6392 C CA . LEU B 1 360 ? 44.996 14.959 29.309 1.000 21.273 360 LEU BBB CA 1
ATOM 6393 C C . LEU B 1 360 ? 45.464 14.725 30.744 1.000 23.529 360 LEU BBB C 1
ATOM 6394 O O . LEU B 1 360 ? 46.647 14.932 30.987 1.000 24.015 360 LEU BBB O 1
ATOM 6399 N N . PHE B 1 361 ? 44.575 14.394 31.678 1.000 22.156 361 PHE BBB N 1
ATOM 6400 C CA . PHE B 1 361 ? 44.902 14.519 33.123 1.000 24.420 361 PHE BBB CA 1
ATOM 6401 C C . PHE B 1 361 ? 44.729 13.214 33.901 1.000 26.760 361 PHE BBB C 1
ATOM 6402 O O . PHE B 1 361 ? 45.122 13.220 35.062 1.000 30.778 361 PHE BBB O 1
ATOM 6410 N N . ALA B 1 362 ? 44.191 12.149 33.303 1.000 27.454 362 ALA BBB N 1
ATOM 6411 C CA . ALA B 1 362 ? 43.842 10.906 34.027 1.000 26.765 362 ALA BBB CA 1
ATOM 6412 C C . ALA B 1 362 ? 44.300 9.669 33.244 1.000 28.054 362 ALA BBB C 1
ATOM 6413 O O . ALA B 1 362 ? 43.976 8.554 33.652 1.000 31.120 362 ALA BBB O 1
ATOM 6415 N N . GLY B 1 363 ? 45.062 9.843 32.171 1.000 25.578 363 GLY BBB N 1
ATOM 6416 C CA . GLY B 1 363 ? 45.665 8.714 31.430 1.000 25.928 363 GLY BBB CA 1
ATOM 6417 C C . GLY B 1 363 ? 44.637 7.885 30.700 1.000 26.950 363 GLY BBB C 1
ATOM 6418 O O . GLY B 1 363 ? 44.938 6.733 30.388 1.000 26.215 363 GLY BBB O 1
ATOM 6419 N N . SER B 1 364 ? 43.472 8.449 30.380 1.000 24.290 364 SER BBB N 1
ATOM 6420 C CA . SER B 1 364 ? 42.442 7.738 29.580 1.000 26.243 364 SER BBB CA 1
ATOM 6421 C C . SER B 1 364 ? 42.940 7.575 28.140 1.000 24.980 364 SER BBB C 1
ATOM 6422 O O . SER B 1 364 ? 43.670 8.457 27.656 1.000 23.879 364 SER BBB O 1
ATOM 6425 N N . ASN B 1 365 ? 42.499 6.519 27.458 1.000 24.462 365 ASN BBB N 1
ATOM 6426 C CA . ASN B 1 365 ? 42.677 6.322 25.995 1.000 27.216 365 ASN BBB CA 1
ATOM 6427 C C . ASN B 1 365 ? 41.332 6.335 25.284 1.000 25.201 365 ASN BBB C 1
ATOM 6428 O O . ASN B 1 365 ? 41.294 5.965 24.114 1.000 28.888 365 ASN BBB O 1
ATOM 6433 N N . GLU B 1 366 ? 40.283 6.849 25.916 1.000 27.334 366 GLU BBB N 1
ATOM 6434 C CA . GLU B 1 366 ? 38.894 6.740 25.380 1.000 28.803 366 GLU BBB CA 1
ATOM 6435 C C . GLU B 1 366 ? 38.602 7.864 24.381 1.000 24.214 366 GLU BBB C 1
ATOM 6436 O O . GLU B 1 366 ? 38.943 9.035 24.649 1.000 21.273 366 GLU BBB O 1
ATOM 6442 N N . PHE B 1 367 ? 37.996 7.474 23.262 1.000 22.823 367 PHE BBB N 1
ATOM 6443 C CA . PHE B 1 367 ? 37.468 8.338 22.189 1.000 24.608 367 PHE BBB CA 1
ATOM 6444 C C . PHE B 1 367 ? 36.020 7.941 21.921 1.000 24.356 367 PHE BBB C 1
ATOM 6445 O O . PHE B 1 367 ? 35.657 6.766 22.075 1.000 20.403 367 PHE BBB O 1
ATOM 6453 N N . ILE B 1 368 ? 35.227 8.901 21.467 1.000 22.650 368 ILE BBB N 1
ATOM 6454 C CA . ILE B 1 368 ? 33.868 8.615 20.933 1.000 23.199 368 ILE BBB CA 1
ATOM 6455 C C . ILE B 1 368 ? 33.979 7.626 19.769 1.000 25.256 368 ILE BBB C 1
ATOM 6456 O O . ILE B 1 368 ? 34.850 7.815 18.913 1.000 23.913 368 ILE BBB O 1
ATOM 6461 N N . ASP B 1 369 ? 33.065 6.667 19.705 1.000 23.616 369 ASP BBB N 1
ATOM 6462 C CA . ASP B 1 369 ? 32.868 5.811 18.517 1.000 24.751 369 ASP BBB CA 1
ATOM 6463 C C . ASP B 1 369 ? 31.879 6.516 17.592 1.000 24.042 369 ASP BBB C 1
ATOM 6464 O O . ASP B 1 369 ? 30.667 6.450 17.891 1.000 20.622 369 ASP BBB O 1
ATOM 6469 N N . TYR B 1 370 ? 32.366 7.158 16.520 1.000 23.535 370 TYR BBB N 1
ATOM 6470 C CA . TYR B 1 370 ? 31.559 8.027 15.623 1.000 22.854 370 TYR BBB CA 1
ATOM 6471 C C . TYR B 1 370 ? 30.656 7.176 14.720 1.000 23.110 370 TYR BBB C 1
ATOM 6472 O O . TYR B 1 370 ? 29.818 7.734 14.029 1.000 21.357 370 TYR BBB O 1
ATOM 6481 N N . ASP B 1 371 ? 30.737 5.846 14.772 1.000 22.323 371 ASP BBB N 1
ATOM 6482 C CA . ASP B 1 371 ? 29.786 4.999 14.008 1.000 22.932 371 ASP BBB CA 1
ATOM 6483 C C . ASP B 1 371 ? 28.394 4.970 14.659 1.000 22.965 371 ASP BBB C 1
ATOM 6484 O O . ASP B 1 371 ? 27.445 4.536 13.962 1.000 21.065 371 ASP BBB O 1
ATOM 6489 N N . PHE B 1 372 ? 28.254 5.378 15.923 1.000 21.580 372 PHE BBB N 1
ATOM 6490 C CA . PHE B 1 372 ? 26.980 5.267 16.682 1.000 21.238 372 PHE BBB CA 1
ATOM 6491 C C . PHE B 1 372 ? 26.716 6.607 17.372 1.000 22.012 372 PHE BBB C 1
ATOM 6492 O O . PHE B 1 372 ? 26.976 6.786 18.573 1.000 25.501 372 PHE BBB O 1
ATOM 6500 N N . VAL B 1 373 ? 26.310 7.566 16.566 1.000 20.751 373 VAL BBB N 1
ATOM 6501 C CA . VAL B 1 373 ? 25.906 8.917 17.027 1.000 19.564 373 VAL BBB CA 1
ATOM 6502 C C . VAL B 1 373 ? 24.457 9.103 16.593 1.000 19.958 373 VAL BBB C 1
ATOM 6503 O O . VAL B 1 373 ? 24.154 9.476 15.457 1.000 22.634 373 VAL BBB O 1
ATOM 6507 N N . PRO B 1 374 ? 23.499 8.829 17.482 1.000 17.786 374 PRO BBB N 1
ATOM 6508 C CA . PRO B 1 374 ? 22.104 9.006 17.135 1.000 18.475 374 PRO BBB CA 1
ATOM 6509 C C . PRO B 1 374 ? 21.790 10.503 17.127 1.000 17.746 374 PRO BBB C 1
ATOM 6510 O O . PRO B 1 374 ? 22.480 11.281 17.824 1.000 17.005 374 PRO BBB O 1
ATOM 6514 N N . THR B 1 375 ? 20.731 10.857 16.412 1.000 18.115 375 THR BBB N 1
ATOM 6515 C CA . THR B 1 375 ? 20.264 12.247 16.291 1.000 19.465 375 THR BBB CA 1
ATOM 6516 C C . THR B 1 375 ? 18.753 12.262 16.124 1.000 18.417 375 THR BBB C 1
ATOM 6517 O O . THR B 1 375 ? 18.184 11.244 15.680 1.000 19.154 375 THR BBB O 1
ATOM 6521 N N . THR B 1 376 ? 18.130 13.383 16.447 1.000 15.965 376 THR BBB N 1
ATOM 6522 C CA . THR B 1 376 ? 16.680 13.562 16.197 1.000 16.502 376 THR BBB CA 1
ATOM 6523 C C . THR B 1 376 ? 16.467 14.944 15.614 1.000 15.601 376 THR BBB C 1
ATOM 6524 O O . THR B 1 376 ? 16.996 15.897 16.162 1.000 15.896 376 THR BBB O 1
ATOM 6528 N N . VAL B 1 377 ? 15.727 14.994 14.516 1.000 16.619 377 VAL BBB N 1
ATOM 6529 C CA . VAL B 1 377 ? 15.178 16.237 13.911 1.000 16.748 377 VAL BBB CA 1
ATOM 6530 C C . VAL B 1 377 ? 13.777 16.439 14.488 1.000 16.108 377 VAL BBB C 1
ATOM 6531 O O . VAL B 1 377 ? 12.925 15.578 14.259 1.000 15.646 377 VAL BBB O 1
ATOM 6535 N N . PHE B 1 378 ? 13.561 17.565 15.165 1.000 15.720 378 PHE BBB N 1
ATOM 6536 C CA . PHE B 1 378 ? 12.299 17.876 15.868 1.000 16.835 378 PHE BBB CA 1
ATOM 6537 C C . PHE B 1 378 ? 11.342 18.639 14.936 1.000 16.387 378 PHE BBB C 1
ATOM 6538 O O . PHE B 1 378 ? 10.826 19.740 15.296 1.000 16.474 378 PHE BBB O 1
ATOM 6546 N N . THR B 1 379 ? 11.063 18.022 13.782 1.000 17.298 379 THR BBB N 1
ATOM 6547 C CA . THR B 1 379 ? 10.042 18.463 12.807 1.000 17.164 379 THR BBB CA 1
ATOM 6548 C C . THR B 1 379 ? 8.665 18.079 13.336 1.000 18.917 379 THR BBB C 1
ATOM 6549 O O . THR B 1 379 ? 8.548 17.377 14.345 1.000 17.705 379 THR BBB O 1
ATOM 6553 N N . PRO B 1 380 ? 7.581 18.594 12.709 1.000 18.419 380 PRO BBB N 1
ATOM 6554 C CA . PRO B 1 380 ? 6.225 18.404 13.242 1.000 17.787 380 PRO BBB CA 1
ATOM 6555 C C . PRO B 1 380 ? 5.940 16.927 13.534 1.000 18.512 380 PRO BBB C 1
ATOM 6556 O O . PRO B 1 380 ? 5.307 16.643 14.557 1.000 19.563 380 PRO BBB O 1
ATOM 6560 N N . ILE B 1 381 ? 6.381 16.041 12.646 1.000 18.872 381 ILE BBB N 1
ATOM 6561 C CA . ILE B 1 381 ? 6.646 14.604 12.966 1.000 17.508 381 ILE BBB CA 1
ATOM 6562 C C . ILE B 1 381 ? 8.167 14.500 13.016 1.000 18.532 381 ILE BBB C 1
ATOM 6563 O O . ILE B 1 381 ? 8.833 15.075 12.120 1.000 19.266 381 ILE BBB O 1
ATOM 6568 N N . GLU B 1 382 ? 8.679 13.972 14.120 1.000 16.881 382 GLU BBB N 1
ATOM 6569 C CA . GLU B 1 382 ? 10.120 13.957 14.442 1.000 16.227 382 GLU BBB CA 1
ATOM 6570 C C . GLU B 1 382 ? 10.802 12.810 13.691 1.000 15.700 382 GLU BBB C 1
ATOM 6571 O O . GLU B 1 382 ? 10.111 11.885 13.169 1.000 16.518 382 GLU BBB O 1
ATOM 6577 N N . TYR B 1 383 ? 12.127 12.864 13.589 1.000 16.701 383 TYR BBB N 1
ATOM 6578 C CA . TYR B 1 383 ? 12.884 11.804 12.881 1.000 15.688 383 TYR BBB CA 1
ATOM 6579 C C . TYR B 1 383 ? 14.168 11.520 13.631 1.000 15.290 383 TYR BBB C 1
ATOM 6580 O O . TYR B 1 383 ? 15.060 12.372 13.716 1.000 16.475 383 TYR BBB O 1
ATOM 6589 N N . GLY B 1 384 ? 14.226 10.313 14.180 1.000 16.471 384 GLY BBB N 1
ATOM 6590 C CA . GLY B 1 384 ? 15.401 9.810 14.903 1.000 16.410 384 GLY BBB CA 1
ATOM 6591 C C . GLY B 1 384 ? 16.063 8.709 14.108 1.000 16.637 384 GLY BBB C 1
ATOM 6592 O O . GLY B 1 384 ? 15.336 7.876 13.484 1.000 14.435 384 GLY BBB O 1
ATOM 6593 N N . HIS B 1 385 ? 17.382 8.678 14.110 1.000 16.738 385 HIS BBB N 1
ATOM 6594 C CA . HIS B 1 385 ? 18.106 7.529 13.515 1.000 18.072 385 HIS BBB CA 1
ATOM 6595 C C . HIS B 1 385 ? 19.459 7.356 14.171 1.000 18.156 385 HIS BBB C 1
ATOM 6596 O O . HIS B 1 385 ? 19.936 8.251 14.899 1.000 17.263 385 HIS BBB O 1
ATOM 6603 N N . VAL B 1 386 ? 20.017 6.185 13.960 1.000 17.645 386 VAL BBB N 1
ATOM 6604 C CA . VAL B 1 386 ? 21.450 5.918 14.234 1.000 18.172 386 VAL BBB CA 1
ATOM 6605 C C . VAL B 1 386 ? 21.941 4.971 13.140 1.000 18.302 386 VAL BBB C 1
ATOM 6606 O O . VAL B 1 386 ? 21.099 4.257 12.542 1.000 16.268 386 VAL BBB O 1
ATOM 6610 N N . GLY B 1 387 ? 23.235 4.994 12.868 1.000 18.593 387 GLY BBB N 1
ATOM 6611 C CA . GLY B 1 387 ? 23.831 4.135 11.827 1.000 19.903 387 GLY BBB CA 1
ATOM 6612 C C . GLY B 1 387 ? 23.533 4.687 10.446 1.000 21.731 387 GLY BBB C 1
ATOM 6613 O O . GLY B 1 387 ? 23.393 5.912 10.304 1.000 19.103 387 GLY BBB O 1
ATOM 6614 N N . LEU B 1 388 ? 23.396 3.807 9.456 1.000 21.273 388 LEU BBB N 1
ATOM 6615 C CA . LEU B 1 388 ? 23.418 4.178 8.023 1.000 21.666 388 LEU BBB CA 1
ATOM 6616 C C . LEU B 1 388 ? 22.000 4.390 7.496 1.000 21.718 388 LEU BBB C 1
ATOM 6617 O O . LEU B 1 388 ? 21.091 3.587 7.802 1.000 19.731 388 LEU BBB O 1
ATOM 6622 N N . SER B 1 389 ? 21.861 5.419 6.667 1.000 21.822 389 SER BBB N 1
ATOM 6623 C CA . SER B 1 389 ? 20.734 5.588 5.725 1.000 22.066 389 SER BBB CA 1
ATOM 6624 C C . SER B 1 389 ? 20.693 4.373 4.801 1.000 22.746 389 SER BBB C 1
ATOM 6625 O O . SER B 1 389 ? 21.723 3.636 4.712 1.000 23.939 389 SER BBB O 1
ATOM 6628 N N . SER B 1 390 ? 19.557 4.155 4.147 1.000 22.542 390 SER BBB N 1
ATOM 6629 C CA . SER B 1 390 ? 19.426 3.152 3.066 1.000 24.934 390 SER BBB CA 1
ATOM 6630 C C . SER B 1 390 ? 20.528 3.403 2.022 1.000 24.788 390 SER BBB C 1
ATOM 6631 O O . SER B 1 390 ? 21.180 2.425 1.604 1.000 26.303 390 SER BBB O 1
ATOM 6634 N N . GLU B 1 391 ? 20.750 4.663 1.661 1.000 24.089 391 GLU BBB N 1
ATOM 6635 C CA . GLU B 1 391 ? 21.720 5.067 0.592 1.000 25.997 391 GLU BBB CA 1
ATOM 6636 C C . GLU B 1 391 ? 23.150 4.702 1.026 1.000 25.685 391 GLU BBB C 1
ATOM 6637 O O . GLU B 1 391 ? 23.832 4.028 0.261 1.000 29.673 391 GLU BBB O 1
ATOM 6643 N N . ALA B 1 392 ? 23.572 5.034 2.242 1.000 25.097 392 ALA BBB N 1
ATOM 6644 C CA . ALA B 1 392 ? 24.944 4.744 2.728 1.000 27.079 392 ALA BBB CA 1
ATOM 6645 C C . ALA B 1 392 ? 25.151 3.230 2.927 1.000 29.387 392 ALA BBB C 1
ATOM 6646 O O . ALA B 1 392 ? 26.270 2.754 2.665 1.000 29.874 392 ALA BBB O 1
ATOM 6648 N N . ALA B 1 393 ? 24.130 2.484 3.375 1.000 26.926 393 ALA BBB N 1
ATOM 6649 C CA . ALA B 1 393 ? 24.207 1.014 3.561 1.000 27.599 393 ALA BBB CA 1
ATOM 6650 C C . ALA B 1 393 ? 24.394 0.349 2.195 1.000 30.057 393 ALA BBB C 1
ATOM 6651 O O . ALA B 1 393 ? 25.250 -0.557 2.067 1.000 32.627 393 ALA BBB O 1
ATOM 6653 N N . ILE B 1 394 ? 23.615 0.783 1.210 1.000 31.059 394 ILE BBB N 1
ATOM 6654 C CA . ILE B 1 394 ? 23.707 0.276 -0.188 1.000 33.168 394 ILE BBB CA 1
ATOM 6655 C C . ILE B 1 394 ? 25.093 0.639 -0.750 1.000 32.257 394 ILE BBB C 1
ATOM 6656 O O . ILE B 1 394 ? 25.752 -0.269 -1.267 1.000 35.481 394 ILE BBB O 1
ATOM 6661 N N . ALA B 1 395 ? 25.557 1.875 -0.585 1.000 34.109 395 ALA BBB N 1
ATOM 6662 C CA . ALA B 1 395 ? 26.909 2.306 -1.034 1.000 36.143 395 ALA BBB CA 1
ATOM 6663 C C . ALA B 1 395 ? 28.007 1.444 -0.381 1.000 37.873 395 ALA BBB C 1
ATOM 6664 O O . ALA B 1 395 ? 28.929 1.058 -1.112 1.000 36.550 395 ALA BBB O 1
ATOM 6666 N N . LYS B 1 396 ? 27.918 1.116 0.917 1.000 35.368 396 LYS BBB N 1
ATOM 6667 C CA . LYS B 1 396 ? 29.001 0.404 1.645 1.000 38.167 396 LYS BBB CA 1
ATOM 6668 C C . LYS B 1 396 ? 28.975 -1.118 1.395 1.000 39.542 396 LYS BBB C 1
ATOM 6669 O O . LYS B 1 396 ? 30.071 -1.691 1.292 1.000 35.290 396 LYS BBB O 1
ATOM 6675 N N . TYR B 1 397 ? 27.798 -1.758 1.362 1.000 36.761 397 TYR BBB N 1
ATOM 6676 C CA . TYR B 1 397 ? 27.647 -3.242 1.347 1.000 36.358 397 TYR BBB CA 1
ATOM 6677 C C . TYR B 1 397 ? 27.164 -3.759 -0.021 1.000 36.558 397 TYR BBB C 1
ATOM 6678 O O . TYR B 1 397 ? 27.242 -4.976 -0.253 1.000 35.256 397 TYR BBB O 1
ATOM 6687 N N . GLY B 1 398 ? 26.610 -2.890 -0.866 1.000 35.437 398 GLY BBB N 1
ATOM 6688 C CA . GLY B 1 398 ? 25.948 -3.284 -2.122 1.000 37.108 398 GLY BBB CA 1
ATOM 6689 C C . GLY B 1 398 ? 24.502 -3.674 -1.904 1.000 39.489 398 GLY BBB C 1
ATOM 6690 O O . GLY B 1 398 ? 24.195 -4.338 -0.868 1.000 40.089 398 GLY BBB O 1
ATOM 6691 N N . GLU B 1 399 ? 23.655 -3.313 -2.868 1.000 37.586 399 GLU BBB N 1
ATOM 6692 C CA . GLU B 1 399 ? 22.185 -3.526 -2.862 1.000 42.471 399 GLU BBB CA 1
ATOM 6693 C C . GLU B 1 399 ? 21.854 -4.981 -2.511 1.000 42.513 399 GLU BBB C 1
ATOM 6694 O O . GLU B 1 399 ? 20.864 -5.197 -1.775 1.000 40.598 399 GLU BBB O 1
ATOM 6700 N N . ASP B 1 400 ? 22.614 -5.953 -3.026 1.000 44.581 400 ASP BBB N 1
ATOM 6701 C CA . ASP B 1 400 ? 22.247 -7.395 -2.918 1.000 41.560 400 ASP BBB CA 1
ATOM 6702 C C . ASP B 1 400 ? 22.440 -7.866 -1.483 1.000 39.106 400 ASP BBB C 1
ATOM 6703 O O . ASP B 1 400 ? 21.842 -8.891 -1.127 1.000 39.875 400 ASP BBB O 1
ATOM 6708 N N . ASP B 1 401 ? 23.263 -7.174 -0.694 1.000 33.545 401 ASP BBB N 1
ATOM 6709 C CA . ASP B 1 401 ? 23.570 -7.622 0.687 1.000 31.648 401 ASP BBB CA 1
ATOM 6710 C C . ASP B 1 401 ? 22.705 -6.851 1.711 1.000 30.358 401 ASP BBB C 1
ATOM 6711 O O . ASP B 1 401 ? 22.985 -6.961 2.890 1.000 27.304 401 ASP BBB O 1
ATOM 6716 N N . ILE B 1 402 ? 21.726 -6.074 1.263 1.000 31.100 402 ILE BBB N 1
ATOM 6717 C CA . ILE B 1 402 ? 20.919 -5.186 2.145 1.000 32.390 402 ILE BBB CA 1
ATOM 6718 C C . ILE B 1 402 ? 19.463 -5.654 2.106 1.000 31.871 402 ILE BBB C 1
ATOM 6719 O O . ILE B 1 402 ? 18.939 -5.883 1.008 1.000 28.277 402 ILE BBB O 1
ATOM 6724 N N . GLU B 1 403 ? 18.847 -5.769 3.288 1.000 27.815 403 GLU BBB N 1
ATOM 6725 C CA . GLU B 1 403 ? 17.382 -5.858 3.422 1.000 28.497 403 GLU BBB CA 1
ATOM 6726 C C . GLU B 1 403 ? 16.914 -4.620 4.184 1.000 26.254 403 GLU BBB C 1
ATOM 6727 O O . GLU B 1 403 ? 17.589 -4.178 5.143 1.000 24.151 403 GLU BBB O 1
ATOM 6733 N N . GLU B 1 404 ? 15.812 -4.065 3.733 1.000 27.023 404 GLU BBB N 1
ATOM 6734 C CA . GLU B 1 404 ? 15.152 -2.919 4.383 1.000 28.154 404 GLU BBB CA 1
ATOM 6735 C C . GLU B 1 404 ? 13.781 -3.420 4.825 1.000 28.124 404 GLU BBB C 1
ATOM 6736 O O . GLU B 1 404 ? 12.975 -3.737 3.943 1.000 28.082 404 GLU BBB O 1
ATOM 6742 N N . TYR B 1 405 ? 13.520 -3.438 6.126 1.000 24.343 405 TYR BBB N 1
ATOM 6743 C CA . TYR B 1 405 ? 12.187 -3.777 6.674 1.000 23.266 405 TYR BBB CA 1
ATOM 6744 C C . TYR B 1 405 ? 11.505 -2.496 7.131 1.000 23.866 405 TYR BBB C 1
ATOM 6745 O O . TYR B 1 405 ? 12.192 -1.710 7.800 1.000 21.328 405 TYR BBB O 1
ATOM 6754 N N . LEU B 1 406 ? 10.235 -2.299 6.791 1.000 23.816 406 LEU BBB N 1
ATOM 6755 C CA . LEU B 1 406 ? 9.558 -1.048 7.166 1.000 24.735 406 LEU BBB CA 1
ATOM 6756 C C . LEU B 1 406 ? 8.066 -1.223 7.382 1.000 24.365 406 LEU BBB C 1
ATOM 6757 O O . LEU B 1 406 ? 7.481 -2.239 6.960 1.000 21.396 406 LEU BBB O 1
ATOM 6762 N N . SER B 1 407 ? 7.511 -0.259 8.113 1.000 20.389 407 SER BBB N 1
ATOM 6763 C CA . SER B 1 407 ? 6.067 -0.141 8.370 1.000 21.188 407 SER BBB CA 1
ATOM 6764 C C . SER B 1 407 ? 5.777 1.350 8.481 1.000 21.025 407 SER BBB C 1
ATOM 6765 O O . SER B 1 407 ? 6.553 2.061 9.183 1.000 20.550 407 SER BBB O 1
ATOM 6768 N N . GLU B 1 408 ? 4.774 1.804 7.740 1.000 19.488 408 GLU BBB N 1
ATOM 6769 C CA . GLU B 1 408 ? 4.185 3.143 7.860 1.000 21.100 408 GLU BBB CA 1
ATOM 6770 C C . GLU B 1 408 ? 2.790 2.971 8.464 1.000 22.074 408 GLU BBB C 1
ATOM 6771 O O . GLU B 1 408 ? 2.033 2.056 8.029 1.000 21.993 408 GLU BBB O 1
ATOM 6777 N N . PHE B 1 409 ? 2.478 3.764 9.484 1.000 21.165 409 PHE BBB N 1
ATOM 6778 C CA . PHE B 1 409 ? 1.305 3.528 10.352 1.000 19.164 409 PHE BBB CA 1
ATOM 6779 C C . PHE B 1 409 ? 1.038 4.786 11.160 1.000 19.354 409 PHE BBB C 1
ATOM 6780 O O . PHE B 1 409 ? 1.880 5.713 11.165 1.000 18.362 409 PHE BBB O 1
ATOM 6788 N N . SER B 1 410 ? -0.103 4.783 11.843 1.000 20.167 410 SER BBB N 1
ATOM 6789 C CA . SER B 1 410 ? -0.573 5.870 12.726 1.000 20.236 410 SER BBB CA 1
ATOM 6790 C C . SER B 1 410 ? -0.428 5.457 14.188 1.000 20.624 410 SER BBB C 1
ATOM 6791 O O . SER B 1 410 ? -0.769 4.337 14.541 1.000 18.607 410 SER BBB O 1
ATOM 6794 N N . THR B 1 411 ? 0.083 6.355 15.024 1.000 19.304 411 THR BBB N 1
ATOM 6795 C CA . THR B 1 411 ? -0.070 6.273 16.493 1.000 18.926 411 THR BBB CA 1
ATOM 6796 C C . THR B 1 411 ? -1.540 5.992 16.816 1.000 18.155 411 THR BBB C 1
ATOM 6797 O O . THR B 1 411 ? -2.431 6.627 16.203 1.000 16.427 411 THR BBB O 1
ATOM 6801 N N . LEU B 1 412 ? -1.802 5.062 17.731 1.000 19.673 412 LEU BBB N 1
ATOM 6802 C CA . LEU B 1 412 ? -3.177 4.680 18.158 1.000 19.177 412 LEU BBB CA 1
ATOM 6803 C C . LEU B 1 412 ? -3.999 5.946 18.455 1.000 17.592 412 LEU BBB C 1
ATOM 6804 O O . LEU B 1 412 ? -5.099 6.098 17.890 1.000 15.613 412 LEU BBB O 1
ATOM 6809 N N . GLU B 1 413 ? -3.512 6.783 19.372 1.000 18.172 413 GLU BBB N 1
ATOM 6810 C CA . GLU B 1 413 ? -4.185 8.015 19.869 1.000 20.441 413 GLU BBB CA 1
ATOM 6811 C C . GLU B 1 413 ? -4.554 8.937 18.707 1.000 19.420 413 GLU BBB C 1
ATOM 6812 O O . GLU B 1 413 ? -5.628 9.566 18.743 1.000 18.870 413 GLU BBB O 1
ATOM 6818 N N . ILE B 1 414 ? -3.634 9.084 17.754 1.000 18.383 414 ILE BBB N 1
ATOM 6819 C CA . ILE B 1 414 ? -3.791 10.004 16.594 1.000 19.334 414 ILE BBB CA 1
ATOM 6820 C C . ILE B 1 414 ? -4.796 9.378 15.623 1.000 18.935 414 ILE BBB C 1
ATOM 6821 O O . ILE B 1 414 ? -5.650 10.116 15.129 1.000 18.485 414 ILE BBB O 1
ATOM 6826 N N . ALA B 1 415 ? -4.727 8.060 15.394 1.000 16.909 415 ALA BBB N 1
ATOM 6827 C CA . ALA B 1 415 ? -5.683 7.375 14.492 1.000 18.427 415 ALA BBB CA 1
ATOM 6828 C C . ALA B 1 415 ? -7.107 7.623 15.004 1.000 21.397 415 ALA BBB C 1
ATOM 6829 O O . ALA B 1 415 ? -7.985 7.975 14.186 1.000 18.774 415 ALA BBB O 1
ATOM 6831 N N . ALA B 1 416 ? -7.346 7.452 16.309 1.000 18.558 416 ALA BBB N 1
ATOM 6832 C CA . ALA B 1 416 ? -8.691 7.623 16.907 1.000 20.761 416 ALA BBB CA 1
ATOM 6833 C C . ALA B 1 416 ? -9.182 9.080 16.724 1.000 20.616 416 ALA BBB C 1
ATOM 6834 O O . ALA B 1 416 ? -10.422 9.299 16.754 1.000 20.472 416 ALA BBB O 1
ATOM 6836 N N . ALA B 1 417 ? -8.280 10.066 16.630 1.000 19.790 417 ALA BBB N 1
ATOM 6837 C CA . ALA B 1 417 ? -8.659 11.503 16.524 1.000 20.173 417 ALA BBB CA 1
ATOM 6838 C C . ALA B 1 417 ? -9.075 11.931 15.080 1.000 20.478 417 ALA BBB C 1
ATOM 6839 O O . ALA B 1 417 ? -9.635 13.060 14.922 1.000 18.549 417 ALA BBB O 1
ATOM 6841 N N . HIS B 1 418 ? -8.796 11.131 14.057 1.000 20.098 418 HIS BBB N 1
ATOM 6842 C CA . HIS B 1 418 ? -9.134 11.396 12.619 1.000 23.724 418 HIS BBB CA 1
ATOM 6843 C C . HIS B 1 418 ? -8.657 12.799 12.211 1.000 22.990 418 HIS BBB C 1
ATOM 6844 O O . HIS B 1 418 ? -9.493 13.640 11.798 1.000 21.614 418 HIS BBB O 1
ATOM 6851 N N . ARG B 1 419 ? -7.358 13.050 12.326 1.000 21.381 419 ARG BBB N 1
ATOM 6852 C CA . ARG B 1 419 ? -6.761 14.334 11.907 1.000 21.868 419 ARG BBB CA 1
ATOM 6853 C C . ARG B 1 419 ? -6.975 14.543 10.401 1.000 22.748 419 ARG BBB C 1
ATOM 6854 O O . ARG B 1 419 ? -6.750 13.621 9.616 1.000 24.578 419 ARG BBB O 1
ATOM 6862 N N . GLU B 1 420 ? -7.351 15.767 10.035 1.000 22.969 420 GLU BBB N 1
ATOM 6863 C CA . GLU B 1 420 ? -7.723 16.130 8.653 1.000 25.222 420 GLU BBB CA 1
ATOM 6864 C C . GLU B 1 420 ? -6.780 17.222 8.163 1.000 24.724 420 GLU BBB C 1
ATOM 6865 O O . GLU B 1 420 ? -6.352 18.037 9.002 1.000 20.698 420 GLU BBB O 1
ATOM 6871 N N . LYS B 1 421 ? -6.431 17.175 6.872 1.000 24.599 421 LYS BBB N 1
ATOM 6872 C CA . LYS B 1 421 ? -5.722 18.253 6.154 1.000 25.761 421 LYS BBB CA 1
ATOM 6873 C C . LYS B 1 421 ? -6.552 19.519 6.255 1.000 23.267 421 LYS BBB C 1
ATOM 6874 O O . LYS B 1 421 ? -7.765 19.472 6.111 1.000 22.858 421 LYS BBB O 1
ATOM 6880 N N . PRO B 1 422 ? -5.936 20.684 6.497 1.000 24.369 422 PRO BBB N 1
ATOM 6881 C CA . PRO B 1 422 ? -6.647 21.958 6.342 1.000 25.695 422 PRO BBB CA 1
ATOM 6882 C C . PRO B 1 422 ? -7.393 22.031 4.999 1.000 25.843 422 PRO BBB C 1
ATOM 6883 O O . PRO B 1 422 ? -6.860 21.541 4.001 1.000 23.474 422 PRO BBB O 1
ATOM 6887 N N . GLU B 1 423 ? -8.604 22.598 4.996 1.000 28.108 423 GLU BBB N 1
ATOM 6888 C CA . GLU B 1 423 ? -9.521 22.639 3.814 1.000 32.316 423 GLU BBB CA 1
ATOM 6889 C C . GLU B 1 423 ? -8.782 23.194 2.594 1.000 30.023 423 GLU BBB C 1
ATOM 6890 O O . GLU B 1 423 ? -8.857 22.597 1.510 1.000 27.773 423 GLU BBB O 1
ATOM 6896 N N . HIS B 1 424 ? -8.024 24.268 2.796 1.000 30.496 424 HIS BBB N 1
ATOM 6897 C CA . HIS B 1 424 ? -7.345 25.012 1.707 1.000 36.206 424 HIS BBB CA 1
ATOM 6898 C C . HIS B 1 424 ? -6.267 24.157 1.028 1.000 35.067 424 HIS BBB C 1
ATOM 6899 O O . HIS B 1 424 ? -5.874 24.518 -0.091 1.000 30.184 424 HIS BBB O 1
ATOM 6906 N N . LEU B 1 425 ? -5.816 23.051 1.632 1.000 29.571 425 LEU BBB N 1
ATOM 6907 C CA . LEU B 1 425 ? -4.699 22.252 1.076 1.000 29.220 425 LEU BBB CA 1
ATOM 6908 C C . LEU B 1 425 ? -5.219 20.997 0.366 1.000 27.129 425 LEU BBB C 1
ATOM 6909 O O . LEU B 1 425 ? -4.384 20.272 -0.142 1.000 26.836 425 LEU BBB O 1
ATOM 6914 N N . ARG B 1 426 ? -6.527 20.730 0.383 1.000 28.199 426 ARG BBB N 1
ATOM 6915 C CA . ARG B 1 426 ? -7.109 19.474 -0.175 1.000 28.766 426 ARG BBB CA 1
ATOM 6916 C C . ARG B 1 426 ? -7.150 19.542 -1.708 1.000 31.855 426 ARG BBB C 1
ATOM 6917 O O . ARG B 1 426 ? -7.616 20.555 -2.243 1.000 32.249 426 ARG BBB O 1
ATOM 6925 N N . GLU B 1 427 ? -6.599 18.525 -2.363 1.000 36.515 427 GLU BBB N 1
ATOM 6926 C CA . GLU B 1 427 ? -6.611 18.391 -3.839 1.000 41.847 427 GLU BBB CA 1
ATOM 6927 C C . GLU B 1 427 ? -8.002 17.932 -4.283 1.000 44.352 427 GLU BBB C 1
ATOM 6928 O O . GLU B 1 427 ? -8.334 18.152 -5.445 1.000 42.345 427 GLU BBB O 1
ATOM 6934 N N . ASN B 1 428 ? -8.769 17.286 -3.394 1.000 44.906 428 ASN BBB N 1
ATOM 6935 C CA . ASN B 1 428 ? -10.139 16.774 -3.682 1.000 46.556 428 ASN BBB CA 1
ATOM 6936 C C . ASN B 1 428 ? -10.742 16.131 -2.423 1.000 45.762 428 ASN BBB C 1
ATOM 6937 O O . ASN B 1 428 ? -10.046 16.068 -1.394 1.000 40.069 428 ASN BBB O 1
ATOM 6942 N N . GLU B 1 429 ? -11.997 15.691 -2.490 1.000 46.882 429 GLU BBB N 1
ATOM 6943 C CA . GLU B 1 429 ? -12.736 15.198 -1.294 1.000 44.185 429 GLU BBB CA 1
ATOM 6944 C C . GLU B 1 429 ? -11.979 14.005 -0.680 1.000 46.733 429 GLU BBB C 1
ATOM 6945 O O . GLU B 1 429 ? -11.947 13.949 0.581 1.000 48.998 429 GLU BBB O 1
ATOM 6951 N N . MET B 1 430 ? -11.336 13.168 -1.517 1.000 44.951 430 MET BBB N 1
ATOM 6952 C CA . MET B 1 430 ? -10.538 11.953 -1.153 1.000 45.181 430 MET BBB CA 1
ATOM 6953 C C . MET B 1 430 ? -9.282 12.295 -0.321 1.000 41.435 430 MET BBB C 1
ATOM 6954 O O . MET B 1 430 ? -8.758 11.410 0.333 1.000 34.797 430 MET BBB O 1
ATOM 6959 N N . ASP B 1 431 ? -8.805 13.537 -0.388 1.000 37.526 431 ASP BBB N 1
ATOM 6960 C CA . ASP B 1 431 ? -7.523 14.015 0.193 1.000 36.764 431 ASP BBB CA 1
ATOM 6961 C C . ASP B 1 431 ? -7.723 14.543 1.631 1.000 28.292 431 ASP BBB C 1
ATOM 6962 O O . ASP B 1 431 ? -7.103 15.564 1.965 1.000 31.659 431 ASP BBB O 1
ATOM 6967 N N . PHE B 1 432 ? -8.613 13.949 2.422 1.000 25.485 432 PHE BBB N 1
ATOM 6968 C CA . PHE B 1 432 ? -9.114 14.549 3.693 1.000 26.387 432 PHE BBB CA 1
ATOM 6969 C C . PHE B 1 432 ? -8.108 14.295 4.829 1.000 24.086 432 PHE BBB C 1
ATOM 6970 O O . PHE B 1 432 ? -7.985 15.155 5.708 1.000 21.251 432 PHE BBB O 1
ATOM 6978 N N . ALA B 1 433 ? -7.402 13.166 4.823 1.000 22.814 433 ALA BBB N 1
ATOM 6979 C CA . ALA B 1 433 ? -6.592 12.745 6.000 1.000 26.720 433 ALA BBB CA 1
ATOM 6980 C C . ALA B 1 433 ? -5.205 13.377 5.916 1.000 23.070 433 ALA BBB C 1
ATOM 6981 O O . ALA B 1 433 ? -4.693 13.613 4.813 1.000 21.981 433 ALA BBB O 1
ATOM 6983 N N . LEU B 1 434 ? -4.603 13.665 7.064 1.000 23.098 434 LEU BBB N 1
ATOM 6984 C CA . LEU B 1 434 ? -3.140 13.877 7.105 1.000 23.250 434 LEU BBB CA 1
ATOM 6985 C C . LEU B 1 434 ? -2.471 12.577 6.672 1.000 24.399 434 LEU BBB C 1
ATOM 6986 O O . LEU B 1 434 ? -3.037 11.501 6.779 1.000 22.408 434 LEU BBB O 1
ATOM 6991 N N . PRO B 1 435 ? -1.224 12.621 6.171 1.000 22.540 435 PRO BBB N 1
ATOM 6992 C CA . PRO B 1 435 ? -0.438 11.411 6.025 1.000 21.417 435 PRO BBB CA 1
ATOM 6993 C C . PRO B 1 435 ? -0.320 10.647 7.361 1.000 21.499 435 PRO BBB C 1
ATOM 6994 O O . PRO B 1 435 ? -0.438 11.236 8.440 1.000 22.124 435 PRO BBB O 1
ATOM 6998 N N . LEU B 1 436 ? -0.085 9.348 7.294 1.000 20.249 436 LEU BBB N 1
ATOM 6999 C CA . LEU B 1 436 ? 0.213 8.549 8.511 1.000 23.032 436 LEU BBB CA 1
ATOM 7000 C C . LEU B 1 436 ? 1.441 9.181 9.194 1.000 19.571 436 LEU BBB C 1
ATOM 7001 O O . LEU B 1 436 ? 2.365 9.635 8.486 1.000 19.025 436 LEU BBB O 1
ATOM 7006 N N . ASN B 1 437 ? 1.451 9.226 10.510 1.000 18.789 437 ASN BBB N 1
ATOM 7007 C CA . ASN B 1 437 ? 2.445 10.032 11.257 1.000 17.977 437 ASN BBB CA 1
ATOM 7008 C C . ASN B 1 437 ? 3.735 9.236 11.497 1.000 18.293 437 ASN BBB C 1
ATOM 7009 O O . ASN B 1 437 ? 4.706 9.893 11.813 1.000 15.888 437 ASN BBB O 1
ATOM 7014 N N . CYS B 1 438 ? 3.771 7.908 11.303 1.000 16.868 438 CYS BBB N 1
ATOM 7015 C CA . CYS B 1 438 ? 4.938 7.080 11.659 1.000 17.004 438 CYS BBB CA 1
ATOM 7016 C C . CYS B 1 438 ? 5.489 6.290 10.463 1.000 19.132 438 CYS BBB C 1
ATOM 7017 O O . CYS B 1 438 ? 4.690 5.745 9.633 1.000 19.851 438 CYS BBB O 1
ATOM 7020 N N . LEU B 1 439 ? 6.819 6.158 10.445 1.000 17.903 439 LEU BBB N 1
ATOM 7021 C CA . LEU B 1 439 ? 7.559 5.246 9.552 1.000 18.214 439 LEU BBB CA 1
ATOM 7022 C C . LEU B 1 439 ? 8.702 4.640 10.355 1.000 18.867 439 LEU BBB C 1
ATOM 7023 O O . LEU B 1 439 ? 9.515 5.391 10.914 1.000 18.744 439 LEU BBB O 1
ATOM 7028 N N . ALA B 1 440 ? 8.713 3.321 10.471 1.000 17.886 440 ALA BBB N 1
ATOM 7029 C CA . ALA B 1 440 ? 9.766 2.560 11.174 1.000 18.197 440 ALA BBB CA 1
ATOM 7030 C C . ALA B 1 440 ? 10.557 1.792 10.107 1.000 19.652 440 ALA BBB C 1
ATOM 7031 O O . ALA B 1 440 ? 9.912 1.165 9.234 1.000 20.616 440 ALA BBB O 1
ATOM 7033 N N . LYS B 1 441 ? 11.879 1.853 10.142 1.000 17.770 441 LYS BBB N 1
ATOM 7034 C CA . LYS B 1 441 ? 12.694 1.151 9.118 1.000 18.811 441 LYS BBB CA 1
ATOM 7035 C C . LYS B 1 441 ? 13.959 0.601 9.771 1.000 18.978 441 LYS BBB C 1
ATOM 7036 O O . LYS B 1 441 ? 14.646 1.327 10.520 1.000 19.907 441 LYS BBB O 1
ATOM 7042 N N . LEU B 1 442 ? 14.280 -0.637 9.452 1.000 17.687 442 LEU BBB N 1
ATOM 7043 C CA . LEU B 1 442 ? 15.548 -1.273 9.852 1.000 18.910 442 LEU BBB CA 1
ATOM 7044 C C . LEU B 1 442 ? 16.288 -1.601 8.554 1.000 20.688 442 LEU BBB C 1
ATOM 7045 O O . LEU B 1 442 ? 15.647 -2.126 7.631 1.000 20.347 442 LEU BBB O 1
ATOM 7050 N N . VAL B 1 443 ? 17.574 -1.277 8.514 1.000 22.080 443 VAL BBB N 1
ATOM 7051 C CA . VAL B 1 443 ? 18.495 -1.525 7.371 1.000 20.411 443 VAL BBB CA 1
ATOM 7052 C C . VAL B 1 443 ? 19.495 -2.580 7.847 1.000 20.793 443 VAL BBB C 1
ATOM 7053 O O . VAL B 1 443 ? 20.200 -2.326 8.815 1.000 21.293 443 VAL BBB O 1
ATOM 7057 N N . VAL B 1 444 ? 19.483 -3.762 7.236 1.000 21.240 444 VAL BBB N 1
ATOM 7058 C CA . VAL B 1 444 ? 20.231 -4.950 7.750 1.000 24.847 444 VAL BBB CA 1
ATOM 7059 C C . VAL B 1 444 ? 21.133 -5.527 6.649 1.000 26.117 444 VAL BBB C 1
ATOM 7060 O O . VAL B 1 444 ? 20.832 -5.348 5.464 1.000 23.689 444 VAL BBB O 1
ATOM 7064 N N . VAL B 1 445 ? 22.204 -6.190 7.059 1.000 26.171 445 VAL BBB N 1
ATOM 7065 C CA . VAL B 1 445 ? 23.232 -6.762 6.135 1.000 28.441 445 VAL BBB CA 1
ATOM 7066 C C . VAL B 1 445 ? 23.030 -8.278 6.121 1.000 28.611 445 VAL BBB C 1
ATOM 7067 O O . VAL B 1 445 ? 23.246 -8.912 7.163 1.000 26.394 445 VAL BBB O 1
ATOM 7071 N N . LYS B 1 446 ? 22.559 -8.828 5.006 1.000 32.376 446 LYS BBB N 1
ATOM 7072 C CA . LYS B 1 446 ? 22.147 -10.264 4.935 1.000 34.706 446 LYS BBB CA 1
ATOM 7073 C C . LYS B 1 446 ? 23.344 -11.169 5.285 1.000 34.052 446 LYS BBB C 1
ATOM 7074 O O . LYS B 1 446 ? 23.167 -12.136 6.041 1.000 33.794 446 LYS BBB O 1
ATOM 7080 N N . SER B 1 447 ? 24.546 -10.834 4.825 1.000 33.214 447 SER BBB N 1
ATOM 7081 C CA . SER B 1 447 ? 25.744 -11.692 4.982 1.000 33.778 447 SER BBB CA 1
ATOM 7082 C C . SER B 1 447 ? 26.205 -11.715 6.444 1.000 36.851 447 SER BBB C 1
ATOM 7083 O O . SER B 1 447 ? 26.944 -12.633 6.788 1.000 32.707 447 SER BBB O 1
ATOM 7086 N N . GLN B 1 448 ? 25.786 -10.753 7.279 1.000 35.094 448 GLN BBB N 1
ATOM 7087 C CA . GLN B 1 448 ? 26.139 -10.730 8.730 1.000 34.903 448 GLN BBB CA 1
ATOM 7088 C C . GLN B 1 448 ? 24.913 -11.142 9.561 1.000 33.490 448 GLN BBB C 1
ATOM 7089 O O . GLN B 1 448 ? 24.736 -10.616 10.684 1.000 33.911 448 GLN BBB O 1
ATOM 7095 N N . GLY B 1 449 ? 24.097 -12.068 9.061 1.000 33.668 449 GLY BBB N 1
ATOM 7096 C CA . GLY B 1 449 ? 22.948 -12.609 9.817 1.000 32.552 449 GLY BBB CA 1
ATOM 7097 C C . GLY B 1 449 ? 21.913 -11.516 10.071 1.000 34.195 449 GLY BBB C 1
ATOM 7098 O O . GLY B 1 449 ? 21.349 -11.482 11.169 1.000 32.235 449 GLY BBB O 1
ATOM 7099 N N . GLU B 1 450 ? 21.677 -10.666 9.067 1.000 33.809 450 GLU BBB N 1
ATOM 7100 C CA . GLU B 1 450 ? 20.772 -9.480 9.110 1.000 32.555 450 GLU BBB CA 1
ATOM 7101 C C . GLU B 1 450 ? 21.143 -8.622 10.318 1.000 30.474 450 GLU BBB C 1
ATOM 7102 O O . GLU B 1 450 ? 20.219 -8.202 11.039 1.000 30.177 450 GLU BBB O 1
ATOM 7108 N N . LYS B 1 451 ? 22.437 -8.363 10.520 1.000 27.309 451 LYS BBB N 1
ATOM 7109 C CA . LYS B 1 451 ? 22.879 -7.361 11.519 1.000 28.925 451 LYS BBB CA 1
ATOM 7110 C C . LYS B 1 451 ? 22.229 -6.019 11.156 1.000 25.351 451 LYS BBB C 1
ATOM 7111 O O . LYS B 1 451 ? 22.226 -5.655 9.966 1.000 25.063 451 LYS BBB O 1
ATOM 7117 N N . VAL B 1 452 ? 21.694 -5.302 12.142 1.000 23.455 452 VAL BBB N 1
ATOM 7118 C CA . VAL B 1 452 ? 21.101 -3.959 11.916 1.000 21.983 452 VAL BBB CA 1
ATOM 7119 C C . VAL B 1 452 ? 22.241 -2.938 11.795 1.000 21.633 452 VAL BBB C 1
ATOM 7120 O O . VAL B 1 452 ? 23.006 -2.820 12.745 1.000 21.868 452 VAL BBB O 1
ATOM 7124 N N . VAL B 1 453 ? 22.352 -2.231 10.673 1.000 21.211 453 VAL BBB N 1
ATOM 7125 C CA . VAL B 1 453 ? 23.394 -1.172 10.500 1.000 23.573 453 VAL BBB CA 1
ATOM 7126 C C . VAL B 1 453 ? 22.738 0.204 10.417 1.000 21.915 453 VAL BBB C 1
ATOM 7127 O O . VAL B 1 453 ? 23.481 1.225 10.498 1.000 21.411 453 VAL BBB O 1
ATOM 7131 N N . GLY B 1 454 ? 21.409 0.250 10.314 1.000 21.280 454 GLY BBB N 1
ATOM 7132 C CA . GLY B 1 454 ? 20.661 1.523 10.286 1.000 21.355 454 GLY BBB CA 1
ATOM 7133 C C . GLY B 1 454 ? 19.317 1.353 10.965 1.000 21.563 454 GLY BBB C 1
ATOM 7134 O O . GLY B 1 454 ? 18.622 0.408 10.605 1.000 20.314 454 GLY BBB O 1
ATOM 7135 N N . PHE B 1 455 ? 18.988 2.250 11.900 1.000 19.044 455 PHE BBB N 1
ATOM 7136 C CA . PHE B 1 455 ? 17.667 2.313 12.577 1.000 18.025 455 PHE BBB CA 1
ATOM 7137 C C . PHE B 1 455 ? 17.068 3.686 12.279 1.000 17.789 455 PHE BBB C 1
ATOM 7138 O O . PHE B 1 455 ? 17.787 4.693 12.463 1.000 18.560 455 PHE BBB O 1
ATOM 7146 N N . HIS B 1 456 ? 15.806 3.730 11.845 1.000 16.340 456 HIS BBB N 1
ATOM 7147 C CA . HIS B 1 456 ? 15.130 4.967 11.417 1.000 17.328 456 HIS BBB CA 1
ATOM 7148 C C . HIS B 1 456 ? 13.715 4.964 11.989 1.000 16.941 456 HIS BBB C 1
ATOM 7149 O O . HIS B 1 456 ? 13.015 3.988 11.768 1.000 17.768 456 HIS BBB O 1
ATOM 7156 N N . PHE B 1 457 ? 13.316 6.040 12.657 1.000 16.615 457 PHE BBB N 1
ATOM 7157 C CA . PHE B 1 457 ? 11.927 6.210 13.126 1.000 15.879 457 PHE BBB CA 1
ATOM 7158 C C . PHE B 1 457 ? 11.482 7.655 12.882 1.000 16.292 457 PHE BBB C 1
ATOM 7159 O O . PHE B 1 457 ? 12.099 8.608 13.412 1.000 16.275 457 PHE BBB O 1
ATOM 7167 N N . VAL B 1 458 ? 10.454 7.782 12.045 1.000 14.865 458 VAL BBB N 1
ATOM 7168 C CA . VAL B 1 458 ? 9.700 9.039 11.849 1.000 16.784 458 VAL BBB CA 1
ATOM 7169 C C . VAL B 1 458 ? 8.428 8.890 12.685 1.000 16.186 458 VAL BBB C 1
ATOM 7170 O O . VAL B 1 458 ? 7.729 7.843 12.545 1.000 15.083 458 VAL BBB O 1
ATOM 7174 N N . GLY B 1 459 ? 8.136 9.892 13.496 1.000 16.159 459 GLY BBB N 1
ATOM 7175 C CA . GLY B 1 459 ? 6.894 9.923 14.288 1.000 16.721 459 GLY BBB CA 1
ATOM 7176 C C . GLY B 1 459 ? 7.033 10.765 15.551 1.000 17.220 459 GLY BBB C 1
ATOM 7177 O O . GLY B 1 459 ? 8.014 11.494 15.710 1.000 17.425 459 GLY BBB O 1
ATOM 7178 N N . PRO B 1 460 ? 6.029 10.683 16.457 1.000 16.325 460 PRO BBB N 1
ATOM 7179 C CA . PRO B 1 460 ? 6.069 11.364 17.736 1.000 17.313 460 PRO BBB CA 1
ATOM 7180 C C . PRO B 1 460 ? 7.161 10.768 18.632 1.000 16.061 460 PRO BBB C 1
ATOM 7181 O O . PRO B 1 460 ? 7.438 9.568 18.529 1.000 13.488 460 PRO BBB O 1
ATOM 7185 N N . ASN B 1 461 ? 7.767 11.609 19.476 1.000 15.724 461 ASN BBB N 1
ATOM 7186 C CA . ASN B 1 461 ? 8.732 11.153 20.511 1.000 16.082 461 ASN BBB CA 1
ATOM 7187 C C . ASN B 1 461 ? 9.887 10.376 19.882 1.000 15.245 461 ASN BBB C 1
ATOM 7188 O O . ASN B 1 461 ? 10.336 9.382 20.505 1.000 14.415 461 ASN BBB O 1
ATOM 7193 N N . ALA B 1 462 ? 10.357 10.774 18.692 1.000 14.677 462 ALA BBB N 1
ATOM 7194 C CA . ALA B 1 462 ? 11.320 9.954 17.921 1.000 15.709 462 ALA BBB CA 1
ATOM 7195 C C . ALA B 1 462 ? 12.653 9.867 18.668 1.000 16.138 462 ALA BBB C 1
ATOM 7196 O O . ALA B 1 462 ? 13.302 8.802 18.585 1.000 16.251 462 ALA BBB O 1
ATOM 7198 N N . GLY B 1 463 ? 13.051 10.930 19.365 1.000 16.831 463 GLY BBB N 1
ATOM 7199 C CA . GLY B 1 463 ? 14.282 10.908 20.184 1.000 16.890 463 GLY BBB CA 1
ATOM 7200 C C . GLY B 1 463 ? 14.179 9.963 21.370 1.000 16.216 463 GLY BBB C 1
ATOM 7201 O O . GLY B 1 463 ? 15.178 9.252 21.667 1.000 16.259 463 GLY BBB O 1
ATOM 7202 N N . GLU B 1 464 ? 13.025 9.971 22.041 1.000 15.915 464 GLU BBB N 1
ATOM 7203 C CA . GLU B 1 464 ? 12.728 9.083 23.190 1.000 16.439 464 GLU BBB CA 1
ATOM 7204 C C . GLU B 1 464 ? 12.827 7.618 22.732 1.000 16.825 464 GLU BBB C 1
ATOM 7205 O O . GLU B 1 464 ? 13.394 6.839 23.485 1.000 20.125 464 GLU BBB O 1
ATOM 7211 N N . ILE B 1 465 ? 12.303 7.271 21.551 1.000 15.950 465 ILE BBB N 1
ATOM 7212 C CA . ILE B 1 465 ? 12.303 5.878 21.013 1.000 16.917 465 ILE BBB CA 1
ATOM 7213 C C . ILE B 1 465 ? 13.720 5.519 20.561 1.000 16.818 465 ILE BBB C 1
ATOM 7214 O O . ILE B 1 465 ? 14.177 4.388 20.810 1.000 15.069 465 ILE BBB O 1
ATOM 7219 N N . THR B 1 466 ? 14.400 6.434 19.883 1.000 16.643 466 THR BBB N 1
ATOM 7220 C CA . THR B 1 466 ? 15.677 6.077 19.221 1.000 17.089 466 THR BBB CA 1
ATOM 7221 C C . THR B 1 466 ? 16.773 5.830 20.270 1.000 17.889 466 THR BBB C 1
ATOM 7222 O O . THR B 1 466 ? 17.665 5.001 19.985 1.000 18.098 466 THR BBB O 1
ATOM 7226 N N . GLN B 1 467 ? 16.758 6.532 21.406 1.000 15.795 467 GLN BBB N 1
ATOM 7227 C CA . GLN B 1 467 ? 17.881 6.487 22.376 1.000 16.859 467 GLN BBB CA 1
ATOM 7228 C C . GLN B 1 467 ? 18.256 5.035 22.715 1.000 17.294 467 GLN BBB C 1
ATOM 7229 O O . GLN B 1 467 ? 19.433 4.653 22.533 1.000 17.685 467 GLN BBB O 1
ATOM 7235 N N . GLY B 1 468 ? 17.316 4.253 23.243 1.000 17.902 468 GLY BBB N 1
ATOM 7236 C CA . GLY B 1 468 ? 17.609 2.865 23.689 1.000 16.703 468 GLY BBB CA 1
ATOM 7237 C C . GLY B 1 468 ? 17.908 1.958 22.518 1.000 17.497 468 GLY BBB C 1
ATOM 7238 O O . GLY B 1 468 ? 18.789 1.122 22.636 1.000 16.568 468 GLY BB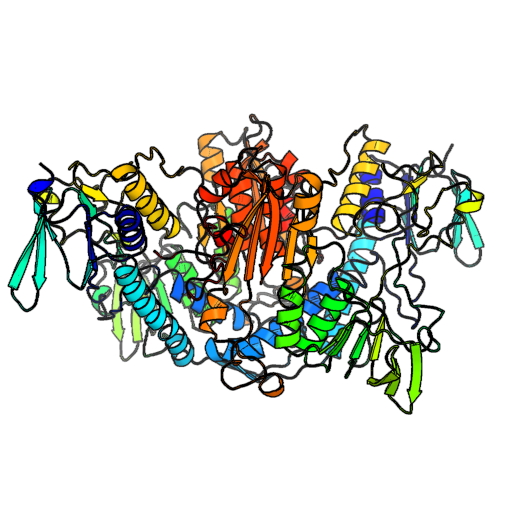B O 1
ATOM 7239 N N . PHE B 1 469 ? 17.170 2.082 21.418 1.000 16.323 469 PHE BBB N 1
ATOM 7240 C CA . PHE B 1 469 ? 17.457 1.290 20.202 1.000 17.065 469 PHE BBB CA 1
ATOM 7241 C C . PHE B 1 469 ? 18.886 1.548 19.739 1.000 17.903 469 PHE BBB C 1
ATOM 7242 O O . PHE B 1 469 ? 19.525 0.593 19.245 1.000 18.756 469 PHE BBB O 1
ATOM 7250 N N . SER B 1 470 ? 19.394 2.773 19.900 1.000 18.427 470 SER BBB N 1
ATOM 7251 C CA . SER B 1 470 ? 20.752 3.138 19.419 1.000 17.750 470 SER BBB CA 1
ATOM 7252 C C . SER B 1 470 ? 21.798 2.331 20.203 1.000 18.784 470 SER BBB C 1
ATOM 7253 O O . SER B 1 470 ? 22.753 1.856 19.583 1.000 18.359 470 SER BBB O 1
ATOM 7256 N N . LEU B 1 471 ? 21.576 2.092 21.500 1.000 19.231 471 LEU BBB N 1
ATOM 7257 C CA . LEU B 1 471 ? 22.450 1.209 22.302 1.000 19.085 471 LEU BBB CA 1
ATOM 7258 C C . LEU B 1 471 ? 22.324 -0.245 21.820 1.000 19.733 471 LEU BBB C 1
ATOM 7259 O O . LEU B 1 471 ? 23.370 -0.879 21.641 1.000 20.844 471 LEU BBB O 1
ATOM 7264 N N . ALA B 1 472 ? 21.117 -0.759 21.581 1.000 21.271 472 ALA BBB N 1
ATOM 7265 C CA . ALA B 1 472 ? 20.915 -2.126 21.047 1.000 20.635 472 ALA BBB CA 1
ATOM 7266 C C . ALA B 1 472 ? 21.696 -2.297 19.733 1.000 21.170 472 ALA BBB C 1
ATOM 7267 O O . ALA B 1 472 ? 22.417 -3.326 19.602 1.000 21.189 472 ALA BBB O 1
ATOM 7269 N N . VAL B 1 473 ? 21.598 -1.327 18.814 1.000 19.798 473 VAL BBB N 1
ATOM 7270 C CA . VAL B 1 473 ? 22.280 -1.370 17.483 1.000 21.473 473 VAL BBB CA 1
ATOM 7271 C C . VAL B 1 473 ? 23.803 -1.328 17.693 1.000 21.437 473 VAL BBB C 1
ATOM 7272 O O . VAL B 1 473 ? 24.513 -2.153 17.090 1.000 21.881 473 VAL BBB O 1
ATOM 7276 N N . LYS B 1 474 ? 24.283 -0.444 18.558 1.000 22.923 474 LYS BBB N 1
ATOM 7277 C CA . LYS B 1 474 ? 25.721 -0.338 18.904 1.000 23.521 474 LYS BBB CA 1
ATOM 7278 C C . LYS B 1 474 ? 26.240 -1.666 19.455 1.000 24.463 474 LYS BBB C 1
ATOM 7279 O O . LYS B 1 474 ? 27.428 -1.944 19.240 1.000 22.797 474 LYS BBB O 1
ATOM 7285 N N . LEU B 1 475 ? 25.405 -2.438 20.152 1.000 25.272 475 LEU BBB N 1
ATOM 7286 C CA . LEU B 1 475 ? 25.807 -3.723 20.782 1.000 25.936 475 LEU BBB CA 1
ATOM 7287 C C . LEU B 1 475 ? 25.671 -4.870 19.779 1.000 25.866 475 LEU BBB C 1
ATOM 7288 O O . LEU B 1 475 ? 25.995 -5.982 20.172 1.000 30.101 475 LEU BBB O 1
ATOM 7293 N N . GLY B 1 476 ? 25.222 -4.615 18.549 1.000 26.839 476 GLY BBB N 1
ATOM 7294 C CA . GLY B 1 476 ? 25.229 -5.602 17.446 1.000 28.127 476 GLY BBB CA 1
ATOM 7295 C C . GLY B 1 476 ? 23.919 -6.354 17.241 1.000 29.521 476 GLY BBB C 1
ATOM 7296 O O . GLY B 1 476 ? 23.955 -7.462 16.675 1.000 29.046 476 GLY BBB O 1
ATOM 7297 N N . ALA B 1 477 ? 22.774 -5.767 17.556 1.000 25.847 477 ALA BBB N 1
ATOM 7298 C CA . ALA B 1 477 ? 21.459 -6.419 17.390 1.000 24.183 477 ALA BBB CA 1
ATOM 7299 C C . ALA B 1 477 ? 21.249 -6.848 15.941 1.000 24.376 477 ALA BBB C 1
ATOM 7300 O O . ALA B 1 477 ? 21.626 -6.112 15.030 1.000 25.344 477 ALA BBB O 1
ATOM 7302 N N . THR B 1 478 ? 20.650 -8.024 15.754 1.000 23.062 478 THR BBB N 1
ATOM 7303 C CA . THR B 1 478 ? 20.257 -8.588 14.444 1.000 23.347 478 THR BBB CA 1
ATOM 7304 C C . THR B 1 478 ? 18.748 -8.426 14.279 1.000 22.324 478 THR BBB C 1
ATOM 7305 O O . THR B 1 478 ? 18.080 -8.174 15.294 1.000 22.263 478 THR BBB O 1
ATOM 7309 N N . LYS B 1 479 ? 18.222 -8.592 13.066 1.000 22.832 479 LYS BBB N 1
ATOM 7310 C CA . LYS B 1 479 ? 16.757 -8.639 12.822 1.000 23.644 479 LYS BBB CA 1
ATOM 7311 C C . LYS B 1 479 ? 16.107 -9.684 13.744 1.000 24.785 479 LYS BBB C 1
ATOM 7312 O O . LYS B 1 479 ? 14.977 -9.432 14.269 1.000 23.864 479 LYS BBB O 1
ATOM 7318 N N . LYS B 1 480 ? 16.757 -10.823 13.970 1.000 25.224 480 LYS BBB N 1
ATOM 7319 C CA . LYS B 1 480 ? 16.200 -11.881 14.859 1.000 26.599 480 LYS BBB CA 1
ATOM 7320 C C . LYS B 1 480 ? 16.033 -11.349 16.290 1.000 24.350 480 LYS BBB C 1
ATOM 7321 O O . LYS B 1 480 ? 15.010 -11.663 16.926 1.000 24.651 480 LYS BBB O 1
ATOM 7327 N N . ASP B 1 481 ? 17.005 -10.609 16.805 1.000 25.983 481 ASP BBB N 1
ATOM 7328 C CA . ASP B 1 481 ? 16.897 -9.980 18.153 1.000 25.069 481 ASP BBB CA 1
ATOM 7329 C C . ASP B 1 481 ? 15.674 -9.051 18.185 1.000 22.748 481 ASP BBB C 1
ATOM 7330 O O . ASP B 1 481 ? 14.958 -9.071 19.187 1.000 20.804 481 ASP BBB O 1
ATOM 7335 N N . PHE B 1 482 ? 15.464 -8.254 17.137 1.000 21.548 482 PHE BBB N 1
ATOM 7336 C CA . PHE B 1 482 ? 14.281 -7.358 17.037 1.000 21.904 482 PHE BBB CA 1
ATOM 7337 C C . PHE B 1 482 ? 12.988 -8.177 17.002 1.000 21.920 482 PHE BBB C 1
ATOM 7338 O O . PHE B 1 482 ? 12.035 -7.791 17.698 1.000 21.836 482 PHE BBB O 1
ATOM 7346 N N . ASP B 1 483 ? 12.957 -9.285 16.255 1.000 23.731 483 ASP BBB N 1
ATOM 7347 C CA . ASP B 1 483 ? 11.736 -10.114 16.064 1.000 24.222 483 ASP BBB CA 1
ATOM 7348 C C . ASP B 1 483 ? 11.368 -10.827 17.373 1.000 23.763 483 ASP BBB C 1
ATOM 7349 O O . ASP B 1 483 ? 10.166 -11.137 17.548 1.000 24.051 483 ASP BBB O 1
ATOM 7354 N N . ASP B 1 484 ? 12.359 -11.132 18.211 1.000 20.903 484 ASP BBB N 1
ATOM 7355 C CA . ASP B 1 484 ? 12.215 -11.900 19.475 1.000 23.599 484 ASP BBB CA 1
ATOM 7356 C C . ASP B 1 484 ? 12.011 -10.936 20.650 1.000 23.019 484 ASP BBB C 1
ATOM 7357 O O . ASP B 1 484 ? 11.769 -11.393 21.754 1.000 20.213 484 ASP BBB O 1
ATOM 7362 N N . MET B 1 485 ? 12.085 -9.632 20.395 1.000 22.226 485 MET BBB N 1
ATOM 7363 C CA . MET B 1 485 ? 11.893 -8.610 21.443 1.000 22.747 485 MET BBB CA 1
ATOM 7364 C C . MET B 1 485 ? 10.397 -8.573 21.780 1.000 19.961 485 MET BBB C 1
ATOM 7365 O O . MET B 1 485 ? 9.597 -8.452 20.873 1.000 24.184 485 MET BBB O 1
ATOM 7370 N N . ILE B 1 486 ? 10.022 -8.712 23.044 1.000 19.703 486 ILE BBB N 1
ATOM 7371 C CA . ILE B 1 486 ? 8.597 -8.550 23.469 1.000 20.918 486 ILE BBB CA 1
ATOM 7372 C C . ILE B 1 486 ? 8.248 -7.060 23.366 1.000 19.467 486 ILE BBB C 1
ATOM 7373 O O . ILE B 1 486 ? 9.013 -6.238 23.915 1.000 19.174 486 ILE BBB O 1
ATOM 7378 N N . GLY B 1 487 ? 7.135 -6.739 22.725 1.000 16.721 487 GLY BBB N 1
ATOM 7379 C CA . GLY B 1 487 ? 6.611 -5.370 22.616 1.000 17.718 487 GLY BBB CA 1
ATOM 7380 C C . GLY B 1 487 ? 6.026 -4.861 23.919 1.000 16.845 487 GLY BBB C 1
ATOM 7381 O O . GLY B 1 487 ? 5.564 -5.663 24.725 1.000 17.438 487 GLY BBB O 1
ATOM 7382 N N . ILE B 1 488 ? 6.133 -3.548 24.136 1.000 17.400 488 ILE BBB N 1
ATOM 7383 C CA . ILE B 1 488 ? 5.294 -2.777 25.087 1.000 16.822 488 ILE BBB CA 1
ATOM 7384 C C . ILE B 1 488 ? 4.076 -2.253 24.319 1.000 18.178 488 ILE BBB C 1
ATOM 7385 O O . ILE B 1 488 ? 4.264 -1.500 23.350 1.000 16.161 488 ILE BBB O 1
ATOM 7390 N N . HIS B 1 489 ? 2.867 -2.618 24.758 1.000 18.285 489 HIS BBB N 1
ATOM 7391 C CA . HIS B 1 489 ? 1.591 -2.207 24.120 1.000 17.992 489 HIS BBB CA 1
ATOM 7392 C C . HIS B 1 489 ? 0.740 -1.369 25.067 1.000 17.288 489 HIS BBB C 1
ATOM 7393 O O . HIS B 1 489 ? 0.635 -1.684 26.251 1.000 18.896 489 HIS BBB O 1
ATOM 7400 N N . PRO B 1 490 ? 0.075 -0.299 24.583 1.000 17.727 490 PRO BBB N 1
ATOM 7401 C CA . PRO B 1 490 ? 0.245 0.238 23.236 1.000 18.035 490 PRO BBB CA 1
ATOM 7402 C C . PRO B 1 490 ? 1.303 1.342 23.155 1.000 18.258 490 PRO BBB C 1
ATOM 7403 O O . PRO B 1 490 ? 1.233 2.309 23.917 1.000 15.598 490 PRO BBB O 1
ATOM 7407 N N . THR B 1 491 ? 2.270 1.157 22.259 1.000 18.803 491 THR BBB N 1
ATOM 7408 C CA . THR B 1 491 ? 3.331 2.149 21.941 1.000 17.164 491 THR BBB CA 1
ATOM 7409 C C . THR B 1 491 ? 3.498 2.201 20.422 1.000 18.538 491 THR BBB C 1
ATOM 7410 O O . THR B 1 491 ? 3.013 1.261 19.714 1.000 19.177 491 THR BBB O 1
ATOM 7414 N N . ASP B 1 492 ? 4.159 3.239 19.930 1.000 17.367 492 ASP BBB N 1
ATOM 7415 C CA . ASP B 1 492 ? 4.712 3.246 18.553 1.000 17.230 492 ASP BBB CA 1
ATOM 7416 C C . ASP B 1 492 ? 5.972 2.385 18.521 1.000 16.898 492 ASP BBB C 1
ATOM 7417 O O . ASP B 1 492 ? 6.126 1.665 17.541 1.000 18.638 492 ASP BBB O 1
ATOM 7422 N N . ALA B 1 493 ? 6.817 2.428 19.563 1.000 16.117 493 ALA BBB N 1
ATOM 7423 C CA . ALA B 1 493 ? 8.144 1.781 19.570 1.000 15.410 493 ALA BBB CA 1
ATOM 7424 C C . ALA B 1 493 ? 8.024 0.267 19.349 1.000 16.705 493 ALA BBB C 1
ATOM 7425 O O . ALA B 1 493 ? 8.939 -0.297 18.768 1.000 16.719 493 ALA BBB O 1
ATOM 7427 N N . GLU B 1 494 ? 6.931 -0.370 19.786 1.000 17.827 494 GLU BBB N 1
ATOM 7428 C CA . GLU B 1 494 ? 6.751 -1.845 19.706 1.000 17.938 494 GLU BBB CA 1
ATOM 7429 C C . GLU B 1 494 ? 6.725 -2.300 18.243 1.000 19.904 494 GLU BBB C 1
ATOM 7430 O O . GLU B 1 494 ? 6.942 -3.501 17.987 1.000 18.428 494 GLU BBB O 1
ATOM 7436 N N . VAL B 1 495 ? 6.468 -1.407 17.297 1.000 18.566 495 VAL BBB N 1
ATOM 7437 C CA . VAL B 1 495 ? 6.435 -1.767 15.847 1.000 18.476 495 VAL BBB CA 1
ATOM 7438 C C . VAL B 1 495 ? 7.753 -2.436 15.455 1.000 19.552 495 VAL BBB C 1
ATOM 7439 O O . VAL B 1 495 ? 7.727 -3.301 14.562 1.000 18.910 495 VAL BBB O 1
ATOM 7443 N N . PHE B 1 496 ? 8.864 -2.080 16.116 1.000 19.288 496 PHE BBB N 1
ATOM 7444 C CA . PHE B 1 496 ? 10.209 -2.609 15.761 1.000 18.876 496 PHE BBB CA 1
ATOM 7445 C C . PHE B 1 496 ? 10.314 -4.111 16.054 1.000 19.221 496 PHE BBB C 1
ATOM 7446 O O . PHE B 1 496 ? 11.249 -4.714 15.545 1.000 21.248 496 PHE BBB O 1
ATOM 7454 N N . GLY B 1 497 ? 9.377 -4.676 16.809 1.000 19.286 497 GLY BBB N 1
ATOM 7455 C CA . GLY B 1 497 ? 9.341 -6.127 17.081 1.000 21.536 497 GLY BBB CA 1
ATOM 7456 C C . GLY B 1 497 ? 8.601 -6.915 16.015 1.000 22.113 497 GLY BBB C 1
ATOM 7457 O O . GLY B 1 497 ? 8.628 -8.163 16.105 1.000 22.261 497 GLY BBB O 1
ATOM 7458 N N . ILE B 1 498 ? 7.921 -6.266 15.073 1.000 21.371 498 ILE BBB N 1
ATOM 7459 C CA . ILE B 1 498 ? 6.985 -6.978 14.143 1.000 22.250 498 ILE BBB CA 1
ATOM 7460 C C . ILE B 1 498 ? 7.141 -6.477 12.703 1.000 22.577 498 ILE BBB C 1
ATOM 7461 O O . ILE B 1 498 ? 6.183 -6.587 11.937 1.000 22.299 498 ILE BBB O 1
ATOM 7466 N N . LEU B 1 499 ? 8.304 -5.970 12.303 1.000 22.525 499 LEU BBB N 1
ATOM 7467 C CA . LEU B 1 499 ? 8.498 -5.571 10.887 1.000 23.450 499 LEU BBB CA 1
ATOM 7468 C C . LEU B 1 499 ? 8.643 -6.848 10.039 1.000 25.197 499 LEU BBB C 1
ATOM 7469 O O . LEU B 1 499 ? 9.368 -7.782 10.448 1.000 26.688 499 LEU BBB O 1
ATOM 7474 N N . GLU B 1 500 ? 7.952 -6.909 8.906 1.000 27.534 500 GLU BBB N 1
ATOM 7475 C CA . GLU B 1 500 ? 8.005 -8.107 8.025 1.000 32.058 500 GLU BBB CA 1
ATOM 7476 C C . GLU B 1 500 ? 8.056 -7.698 6.542 1.000 31.349 500 GLU BBB C 1
ATOM 7477 O O . GLU B 1 500 ? 8.654 -8.444 5.781 1.000 35.319 500 GLU BBB O 1
ATOM 7483 N N . VAL B 1 501 ? 7.506 -6.551 6.139 1.000 29.800 501 VAL BBB N 1
ATOM 7484 C CA . VAL B 1 501 ? 7.532 -6.098 4.717 1.000 29.107 501 VAL BBB CA 1
ATOM 7485 C C . VAL B 1 501 ? 8.919 -5.551 4.364 1.000 29.468 501 VAL BBB C 1
ATOM 7486 O O . VAL B 1 501 ? 9.437 -4.705 5.114 1.000 25.697 501 VAL BBB O 1
ATOM 7490 N N . THR B 1 502 ? 9.509 -6.029 3.264 1.000 27.883 502 THR BBB N 1
ATOM 7491 C CA . THR B 1 502 ? 10.821 -5.542 2.780 1.000 28.535 502 THR BBB CA 1
ATOM 7492 C C . THR B 1 502 ? 10.621 -4.600 1.589 1.000 29.396 502 THR BBB C 1
ATOM 7493 O O . THR B 1 502 ? 9.565 -4.691 0.869 1.000 28.308 502 THR BBB O 1
ATOM 7497 N N . LYS B 1 503 ? 11.589 -3.711 1.363 1.000 28.033 503 LYS BBB N 1
ATOM 7498 C CA . LYS B 1 503 ? 11.588 -2.888 0.124 1.000 33.385 503 LYS BBB CA 1
ATOM 7499 C C . LYS B 1 503 ? 11.678 -3.840 -1.079 1.000 33.685 503 LYS BBB C 1
ATOM 7500 O O . LYS B 1 503 ? 10.893 -3.683 -2.017 1.000 33.647 503 LYS BBB O 1
ATOM 7506 N N . ARG B 1 504 ? 12.580 -4.824 -1.007 1.000 35.331 504 ARG BBB N 1
ATOM 7507 C CA . ARG B 1 504 ? 12.837 -5.816 -2.090 1.000 36.891 504 ARG BBB CA 1
ATOM 7508 C C . ARG B 1 504 ? 11.527 -6.506 -2.496 1.000 38.749 504 ARG BBB C 1
ATOM 7509 O O . ARG B 1 504 ? 11.302 -6.649 -3.709 1.000 37.535 504 ARG BBB O 1
ATOM 7517 N N . SER B 1 505 ? 10.664 -6.856 -1.535 1.000 39.026 505 SER BBB N 1
ATOM 7518 C CA . SER B 1 505 ? 9.366 -7.536 -1.784 1.000 36.459 505 SER BBB CA 1
ATOM 7519 C C . SER B 1 505 ? 8.501 -6.706 -2.737 1.000 36.759 505 SER BBB C 1
ATOM 7520 O O . SER B 1 505 ? 7.709 -7.317 -3.471 1.000 37.782 505 SER BBB O 1
ATOM 7523 N N . GLY B 1 506 ? 8.593 -5.374 -2.686 1.000 32.872 506 GLY BBB N 1
ATOM 7524 C CA . GLY B 1 506 ? 7.677 -4.450 -3.384 1.000 33.417 506 GLY BBB CA 1
ATOM 7525 C C . GLY B 1 506 ? 6.253 -4.453 -2.833 1.000 33.604 506 GLY BBB C 1
ATOM 7526 O O . GLY B 1 506 ? 5.437 -3.708 -3.367 1.000 37.443 506 GLY BBB O 1
ATOM 7527 N N . GLU B 1 507 ? 5.945 -5.201 -1.775 1.000 32.954 507 GLU BBB N 1
ATOM 7528 C CA . GLU B 1 507 ? 4.585 -5.220 -1.169 1.000 35.880 507 GLU BBB CA 1
ATOM 7529 C C . GLU B 1 507 ? 4.348 -3.900 -0.417 1.000 33.872 507 GLU BBB C 1
ATOM 7530 O O . GLU B 1 507 ? 5.334 -3.227 -0.058 1.000 29.593 507 GLU BBB O 1
ATOM 7536 N N . SER B 1 508 ? 3.082 -3.544 -0.203 1.000 33.170 508 SER BBB N 1
ATOM 7537 C CA . SER B 1 508 ? 2.655 -2.382 0.609 1.000 31.718 508 SER BBB CA 1
ATOM 7538 C C . SER B 1 508 ? 3.231 -2.524 2.022 1.000 27.954 508 SER BBB C 1
ATOM 7539 O O . SER B 1 508 ? 3.037 -3.592 2.623 1.000 25.794 508 SER BBB O 1
ATOM 7542 N N . PHE B 1 509 ? 3.905 -1.486 2.525 1.000 27.137 509 PHE BBB N 1
ATOM 7543 C CA . PHE B 1 509 ? 4.377 -1.407 3.931 1.000 28.570 509 PHE BBB CA 1
ATOM 7544 C C . PHE B 1 509 ? 3.422 -0.500 4.728 1.000 30.277 509 PHE BBB C 1
ATOM 7545 O O . PHE B 1 509 ? 3.707 -0.223 5.912 1.000 24.294 509 PHE BBB O 1
ATOM 7553 N N . VAL B 1 510 ? 2.309 -0.077 4.118 1.000 30.751 510 VAL BBB N 1
ATOM 7554 C CA . VAL B 1 510 ? 1.288 0.783 4.785 1.000 34.926 510 VAL BBB CA 1
ATOM 7555 C C . VAL B 1 510 ? 0.380 -0.092 5.657 1.000 36.393 510 VAL BBB C 1
ATOM 7556 O O . VAL B 1 510 ? -0.131 -1.116 5.155 1.000 34.816 510 VAL BBB O 1
ATOM 7560 N N . SER B 1 511 ? 0.214 0.296 6.929 1.000 37.255 511 SER BBB N 1
ATOM 7561 C CA A SER B 1 511 ? -0.777 -0.295 7.869 0.500 37.826 511 SER BBB CA 1
ATOM 7562 C CA B SER B 1 511 ? -0.764 -0.286 7.888 0.500 36.937 511 SER BBB CA 1
ATOM 7563 C C . SER B 1 511 ? -1.890 0.730 8.130 1.000 40.241 511 SER BBB C 1
ATOM 7564 O O . SER B 1 511 ? -1.588 1.830 8.690 1.000 41.665 511 SER BBB O 1
ATOM 7569 N N . SER B 1 512 ? -3.117 0.376 7.727 0.700 43.195 512 SER BBB N 1
ATOM 7570 C CA . SER B 1 512 ? -4.367 1.167 7.896 0.700 45.564 512 SER BBB CA 1
ATOM 7571 C C . SER B 1 512 ? -5.134 0.696 9.145 0.700 48.139 512 SER BBB C 1
ATOM 7572 O O . SER B 1 512 ? -6.308 1.104 9.310 0.700 41.619 512 SER BBB O 1
ATOM 7575 N N . GLY B 1 513 ? -4.521 -0.167 9.969 1.000 52.148 513 GLY BBB N 1
ATOM 7576 C CA . GLY B 1 513 ? -5.084 -0.633 11.248 1.000 54.380 513 GLY BBB CA 1
ATOM 7577 C C . GLY B 1 513 ? -5.121 0.487 12.280 1.000 51.149 513 GLY BBB C 1
ATOM 7578 O O . GLY B 1 513 ? -4.417 1.514 12.097 1.000 50.990 513 GLY BBB O 1
ATOM 7579 N N . GLY B 1 514 ? -5.887 0.295 13.353 1.000 42.044 514 GLY BBB N 1
ATOM 7580 C CA . GLY B 1 514 ? -6.025 1.306 14.415 1.000 37.982 514 GLY BBB CA 1
ATOM 7581 C C . GLY B 1 514 ? -5.432 0.879 15.748 1.000 35.813 514 GLY BBB C 1
ATOM 7582 O O . GLY B 1 514 ? -5.846 1.497 16.709 1.000 32.336 514 GLY BBB O 1
ATOM 7583 N N . CYS B 1 515 ? -4.560 -0.153 15.832 1.000 32.915 515 CYS BBB N 1
ATOM 7584 C CA A CYS B 1 515 ? -3.989 -0.557 17.169 0.500 35.082 515 CYS BBB CA 1
ATOM 7585 C CA B CYS B 1 515 ? -3.873 -0.663 17.053 0.500 34.043 515 CYS BBB CA 1
ATOM 7586 C C . CYS B 1 515 ? -2.595 0.131 17.318 1.000 36.133 515 CYS BBB C 1
ATOM 7587 O O . CYS B 1 515 ? -1.941 -0.075 18.393 1.000 36.783 515 CYS BBB O 1
ATOM 7592 N N . GLY B 1 516 ? -2.177 0.959 16.346 1.000 32.798 516 GLY BBB N 1
ATOM 7593 C CA . GLY B 1 516 ? -0.947 1.777 16.444 1.000 32.741 516 GLY BBB CA 1
ATOM 7594 C C . GLY B 1 516 ? 0.309 1.010 16.049 1.000 34.485 516 GLY BBB C 1
ATOM 7595 O O . GLY B 1 516 ? 0.287 0.341 15.019 1.000 37.156 516 GLY BBB O 1
ATOM 7596 N N . GLY B 1 517 ? 1.387 1.097 16.840 1.000 34.305 517 GLY BBB N 1
ATOM 7597 C CA . GLY B 1 517 ? 2.663 0.403 16.545 1.000 33.268 517 GLY BBB CA 1
ATOM 7598 C C . GLY B 1 517 ? 2.517 -1.124 16.604 1.000 35.493 517 GLY BBB C 1
ATOM 7599 O O . GLY B 1 517 ? 3.262 -1.832 15.902 1.000 33.617 517 GLY BBB O 1
ATOM 7600 N N . GLY B 1 518 ? 1.592 -1.619 17.429 1.000 38.656 518 GLY BBB N 1
ATOM 7601 C CA . GLY B 1 518 ? 1.569 -3.031 17.843 1.000 42.834 518 GLY BBB CA 1
ATOM 7602 C C . GLY B 1 518 ? 0.343 -3.763 17.367 1.000 45.262 518 GLY BBB C 1
ATOM 7603 O O . GLY B 1 518 ? -0.577 -3.128 16.828 1.000 49.801 518 GLY BBB O 1
ATOM 7604 N N . LYS B 1 519 ? 0.352 -5.056 17.669 1.000 46.048 519 LYS BBB N 1
ATOM 7605 C CA . LYS B 1 519 ? -0.657 -6.083 17.344 1.000 50.112 519 LYS BBB CA 1
ATOM 7606 C C . LYS B 1 519 ? -1.427 -6.391 18.642 1.000 50.435 519 LYS BBB C 1
ATOM 7607 O O . LYS B 1 519 ? -0.768 -6.821 19.634 1.000 44.516 519 LYS BBB O 1
ATOM 7613 N N . CYS B 1 520 ? -2.743 -6.117 18.658 0.900 47.339 520 CYS BBB N 1
ATOM 7614 C CA . CYS B 1 520 ? -3.705 -6.495 19.729 0.900 45.186 520 CYS BBB CA 1
ATOM 7615 C C . CYS B 1 520 ? -4.094 -7.968 19.586 0.900 42.156 520 CYS BBB C 1
ATOM 7616 O O . CYS B 1 520 ? -4.659 -8.480 20.543 0.900 44.762 520 CYS BBB O 1
ATOM 7619 N N . GLY B 1 521 ? -3.843 -8.580 18.419 1.000 42.156 521 GLY BBB N 1
ATOM 7620 C CA . GLY B 1 521 ? -4.164 -9.994 18.107 1.000 45.103 521 GLY BBB CA 1
ATOM 7621 C C . GLY B 1 521 ? -3.773 -10.362 16.677 1.000 52.551 521 GLY BBB C 1
ATOM 7622 O O . GLY B 1 521 ? -4.571 -10.814 15.832 1.000 51.098 521 GLY BBB O 1
#

Radius of gyration: 30.09 Å; Cα contacts (8 Å, |Δi|>4): 2486; chains: 2; bounding box: 87×90×72 Å